Protein AF-0000000072538912 (afdb_homodimer)

Radius of gyration: 41.39 Å; Cα contacts (8 Å, |Δi|>4): 2394; chains: 2; bounding box: 111×193×74 Å

pLDDT: mean 91.31, std 15.42, range [19.95, 98.94]

Sequence (1124 aa):
MFLLGPAISVVILTIGGFVHETVEAQPQIVTTHGTVEGFTQTVLDVEVDTYLGIPFATPPVGNLRFKRPVDVQQWNETLHVKTPHNSCYTFIDTSFDRRPGVEMWNPNTNMSEDCLYLNIWVPRGNSSNSTTPMATMIWIFGGGFFAGTPTLEVYDGKYLAAHSDVIVASINYRTGPLGFLYMGTQAAPGNMGLLDQQLALRWIFRNIELFGGDKSRITLFGESAGAASAGYHSLSSGSFDFFNRSIMMSSAVPVYWTLTSNDTAESRARDFALFFKCPVNDKDAMLECLMSKSPVELSDNQFAVSVTGFLGVPFPPVVDGEFLTDDPDSLFKRDEYKKVDVLLGVVKDEGSYWLIYGLPQYFALVNNRSLNYSEFVTAIDSLLPEANDNVKKAVIALYAESTPSEFRNYRDIMDDIMGDQTFKCPVMQYAHIAAQSSKVYLYSFEERMSNLPWPEWMGVPHGYEVEVVFGLPLNESLGYTSAEVDFSKRVMTYWSNFAKTGDPNSATVANWPVYTDSRQEYAILDNTTQDYIQTGLRAQQCNFWSSIVPLLKPGKYKMTFSMFLLGPAISVVILTIGGFVHETVEAQPQIVTTHGTVEGFTQTVLDVEVDTYLGIPFATPPVGNLRFKRPVDVQQWNETLHVKTPHNSCYTFIDTSFDRRPGVEMWNPNTNMSEDCLYLNIWVPRGNSSNSTTPMATMIWIFGGGFFAGTPTLEVYDGKYLAAHSDVIVASINYRTGPLGFLYMGTQAAPGNMGLLDQQLALRWIFRNIELFGGDKSRITLFGESAGAASAGYHSLSSGSFDFFNRSIMMSSAVPVYWTLTSNDTAESRARDFALFFKCPVNDKDAMLECLMSKSPVELSDNQFAVSVTGFLGVPFPPVVDGEFLTDDPDSLFKRDEYKKVDVLLGVVKDEGSYWLIYGLPQYFALVNNRSLNYSEFVTAIDSLLPEANDNVKKAVIALYAESTPSEFRNYRDIMDDIMGDQTFKCPVMQYAHIAAQSSKVYLYSFEERMSNLPWPEWMGVPHGYEVEVVFGLPLNESLGYTSAEVDFSKRVMTYWSNFAKTGDPNSATVANWPVYTDSRQEYAILDNTTQDYIQTGLRAQQCNFWSSIVPLLKPGKYKMTFS

Nearest PDB structures (foldseek):
  1xlu-assembly1_A  TM=9.555E-01  e=1.800E-65  Homo sapiens
  2j4c-assembly1_A  TM=9.538E-01  e=2.617E-64  Homo sapiens
  2wil-assembly1_A  TM=9.556E-01  e=1.027E-63  Homo sapiens
  2y1k-assembly1_A  TM=9.542E-01  e=1.814E-63  Homo sapiens
  4ey8-assembly1_A  TM=9.547E-01  e=7.174E-61  Homo sapiens

Organism: Lottia gigantea (NCBI:txid225164)

InterPro domains:
  IPR000997 Cholinesterase [PR00878] (93-107)
  IPR000997 Cholinesterase [PR00878] (141-170)
  IPR000997 Cholinesterase [PR00878] (351-359)
  IPR000997 Cholinesterase [PR00878] (417-425)
  IPR000997 Cholinesterase [PR00878] (454-461)
  IPR000997 Cholinesterase [PR00878] (462-474)
  IPR002018 Carboxylesterase, type B [PF00135] (26-545)
  IPR019819 Carboxylesterase type B, conserved site [PS00941] (113-123)
  IPR019826 Carboxylesterase type B, active site [PS00122] (211-226)
  IPR029058 Alpha/Beta hydrolase fold [G3DSA:3.40.50.1820] (24-559)
  IPR029058 Alpha/Beta hydrolase fold [SSF53474] (26-550)
  IPR050654 Acetylcholinesterase-related enzymes [PTHR43918] (23-553)

Foldseek 3Di:
DPPPPDDPPPPPPPPPPPPPPPPPDFDWFQAPQGIETEHWDQDPNWIKTKFAWAAQFDQCAFLNQQAATHGDHHDYDYHYRYDHFAAAQAEQDCPPNCPVLRVLFADPHHHDSRGWTKMKIATCDPPVPDLAFAFEEEEDEDDLQRGGDCRGPLNPQHHLCHLQVHMYMYTHFHGFCSQAQPQLDNSRLGRSRLSSVLSVLVRCLRGVVSSRHDQQQYEYEYFHLSLQSSQLLQQFPSNQSRHFEYEHEQAHPPFPQQEDESVLSNVLLLQLLVVLVFDNPDVVSSVVSVSPDDSNVRSHCSPSGDFAALSGRSGHGYCSCHRHVDGPVVCLVVVRGHQHQYEYEYEDQAQLVSCCVQPVVQNPQPDPDADDPVRLLVVLCRRCVPADPLLSVVLCCVQAVVDDNVPDRSSSSSSCLNSCRGGVLNRVVVLASSQVRYWYAYAYEQADWPPNPGDCSSGTYGPVCSSLLSQVLVPPVSPGDPLSSVLSSLNSQLVSVCSRPVGSDDPVRDDRDTADPVFQWHAYRYSDDDPGIDHQDCVVVSCCVQPVSCVRDPDNPPPPSD/DDCCPDDPPPPPPPPPPPPPPPPPDFDWFQAPQGIETEHWDADPNWIKTKFAWAAQFDQCDFLNQQAATHGDHHDYDYHYRYDHFAAAQAEQDCPPNCPVLRVLFADPHHHDSRGWTKMKIATCDPPVPDLAAFFEEEEDEDDLQRGGDCRGPLNPQHHLCHLQVHMYMYTHFHGFCSQAQPQLDNSRLGRSRLSSVLSVLVRCLRGVVSSRHDQQQYEYEYFHLSLQSSQLLQQFPSNQSRHFEYEHEQAHPPFPQQEDESVLSNVLLLQLLVVLVFDNPDVVSSVVSVSPDDSNVRSHCSPSGDFAALSGRSRHGYCSCHRHVDGPVVCLVVVRGHQHQYEYEYEDQAQLVSCCVQPVVQNPQPDPDADDPVRLLVVLCRRCVPADPLLSVVLCCVQAVVDDNVPDRSSSSSSCLNSCRGGVLNRVVVLASSQVRHWYAYAYEQADWPLNPGDCSSGTYGPVCSSLLSQVLVPPVSPGDPLSSVLSSLNSQLVSVCSRPVGSDDPVDDDRDTADPVFQWHAYRYRDDDPGIDHQDCVVVSCCVQPVSCVRDPDNPPPPSD

Structure (mmCIF, N/CA/C/O backbone):
data_AF-0000000072538912-model_v1
#
loop_
_entity.id
_entity.type
_entity.pdbx_description
1 polymer 'Carboxylic ester hydrolase'
#
loop_
_atom_site.group_PDB
_atom_site.id
_atom_site.type_symbol
_atom_site.label_atom_id
_atom_site.label_alt_id
_atom_site.label_comp_id
_atom_site.label_asym_id
_atom_site.label_entity_id
_atom_site.label_seq_id
_atom_site.pdbx_PDB_ins_code
_atom_site.Cartn_x
_atom_site.Cartn_y
_atom_site.Cartn_z
_atom_site.occupancy
_atom_site.B_iso_or_equiv
_atom_site.auth_seq_id
_atom_site.auth_comp_id
_atom_site.auth_asym_id
_atom_site.auth_atom_id
_atom_site.pdbx_PDB_model_num
ATOM 1 N N . MET A 1 1 ? -77.875 91.812 17.016 1 27.16 1 MET A N 1
ATOM 2 C CA . MET A 1 1 ? -76.75 92 17.906 1 27.16 1 MET A CA 1
ATOM 3 C C . MET A 1 1 ? -75.875 90.688 17.969 1 27.16 1 MET A C 1
ATOM 5 O O . MET A 1 1 ? -76.312 89.75 18.641 1 27.16 1 MET A O 1
ATOM 9 N N . PHE A 1 2 ? -75.375 90.312 16.766 1 32.03 2 PHE A N 1
ATOM 10 C CA . PHE A 1 2 ? -74.688 89.125 16.25 1 32.03 2 PHE A CA 1
ATOM 11 C C . PHE A 1 2 ? -73.375 88.875 16.969 1 32.03 2 PHE A C 1
ATOM 13 O O . PHE A 1 2 ? -72.5 89.75 16.969 1 32.03 2 PHE A O 1
ATOM 20 N N . LEU A 1 3 ? -73.5 88.188 18.094 1 28.98 3 LEU A N 1
ATOM 21 C CA . LEU A 1 3 ? -72.438 87.875 19.062 1 28.98 3 LEU A CA 1
ATOM 22 C C . LEU A 1 3 ? -71.312 87.125 18.406 1 28.98 3 LEU A C 1
ATOM 24 O O . LEU A 1 3 ? -71.5 86 17.859 1 28.98 3 LEU A O 1
ATOM 28 N N . LEU A 1 4 ? -70.375 87.812 17.75 1 32.25 4 LEU A N 1
ATOM 29 C CA . LEU A 1 4 ? -69.25 87.312 17.031 1 32.25 4 LEU A CA 1
ATOM 30 C C . LEU A 1 4 ? -68.25 86.625 18 1 32.25 4 LEU A C 1
ATOM 32 O O . LEU A 1 4 ? -67.75 87.25 18.953 1 32.25 4 LEU A O 1
ATOM 36 N N . GLY A 1 5 ? -68.5 85.375 18.391 1 32.03 5 GLY A N 1
ATOM 37 C CA . GLY A 1 5 ? -67.75 84.625 19.344 1 32.03 5 GLY A CA 1
ATOM 38 C C . GLY A 1 5 ? -66.312 84.438 18.906 1 32.03 5 GLY A C 1
ATOM 39 O O . GLY A 1 5 ? -66 84.375 17.719 1 32.03 5 GLY A O 1
ATOM 40 N N . PRO A 1 6 ? -65.312 84.938 19.703 1 29.97 6 PRO A N 1
ATOM 41 C CA . PRO A 1 6 ? -63.875 84.938 19.359 1 29.97 6 PRO A CA 1
ATOM 42 C C . PRO A 1 6 ? -63.312 83.562 19.078 1 29.97 6 PRO A C 1
ATOM 44 O O . PRO A 1 6 ? -63.812 82.562 19.578 1 29.97 6 PRO A O 1
ATOM 47 N N . ALA A 1 7 ? -62.656 83.375 17.844 1 39.78 7 ALA A N 1
ATOM 48 C CA . ALA A 1 7 ? -61.875 82.312 17.281 1 39.78 7 ALA A CA 1
ATOM 49 C C . ALA A 1 7 ? -60.688 81.938 18.156 1 39.78 7 ALA A C 1
ATOM 51 O O . ALA A 1 7 ? -59.75 82.75 18.297 1 39.78 7 ALA A O 1
ATOM 52 N N . ILE A 1 8 ? -60.812 81.188 19.328 1 30.02 8 ILE A N 1
ATOM 53 C CA . ILE A 1 8 ? -59.688 80.75 20.188 1 30.02 8 ILE A CA 1
ATOM 54 C C . ILE A 1 8 ? -58.688 80 19.359 1 30.02 8 ILE A C 1
ATOM 56 O O . ILE A 1 8 ? -59.031 79 18.688 1 30.02 8 ILE A O 1
ATOM 60 N N . SER A 1 9 ? -57.594 80.625 18.953 1 31.52 9 SER A N 1
ATOM 61 C CA . SER A 1 9 ? -56.469 80 18.266 1 31.52 9 SER A CA 1
ATOM 62 C C . SER A 1 9 ? -55.75 79 19.156 1 31.52 9 SER A C 1
ATOM 64 O O . SER A 1 9 ? -55.25 79.375 20.234 1 31.52 9 SER A O 1
ATOM 66 N N . VAL A 1 10 ? -56.156 77.75 19.203 1 35.78 10 VAL A N 1
ATOM 67 C CA . VAL A 1 10 ? -55.469 76.688 19.922 1 35.78 10 VAL A CA 1
ATOM 68 C C . VAL A 1 10 ? -54.062 76.438 19.344 1 35.78 10 VAL A C 1
ATOM 70 O O . VAL A 1 10 ? -53.906 76.188 18.156 1 35.78 10 VAL A O 1
ATOM 73 N N . VAL A 1 11 ? -53.094 77.188 19.844 1 36.97 11 VAL A N 1
ATOM 74 C CA . VAL A 1 11 ? -51.688 76.875 19.547 1 36.97 11 VAL A CA 1
ATOM 75 C C . VAL A 1 11 ? -51.344 75.438 19.969 1 36.97 11 VAL A C 1
ATOM 77 O O . VAL A 1 11 ? -51.5 75.062 21.141 1 36.97 11 VAL A O 1
ATOM 80 N N . ILE A 1 12 ? -51.406 74.5 19.062 1 38.69 12 ILE A N 1
ATOM 81 C CA . ILE A 1 12 ? -50.938 73.125 19.25 1 38.69 12 ILE A CA 1
ATOM 82 C C . ILE A 1 12 ? -49.406 73.188 19.5 1 38.69 12 ILE A C 1
ATOM 84 O O . ILE A 1 12 ? -48.625 73.562 18.641 1 38.69 12 ILE A O 1
ATOM 88 N N . LEU A 1 13 ? -48.969 73.312 20.719 1 38.31 13 LEU A N 1
ATOM 89 C CA . LEU A 1 13 ? -47.594 73.062 21.094 1 38.31 13 LEU A CA 1
ATOM 90 C C . LEU A 1 13 ? -47.188 71.625 20.703 1 38.31 13 LEU A C 1
ATOM 92 O O . LEU A 1 13 ? -47.781 70.688 21.203 1 38.31 13 LEU A O 1
ATOM 96 N N . THR A 1 14 ? -46.562 71.438 19.594 1 38.78 14 THR A N 1
ATOM 97 C CA . THR A 1 14 ? -45.938 70.125 19.219 1 38.78 14 THR A CA 1
ATOM 98 C C . THR A 1 14 ? -44.812 69.812 20.172 1 38.78 14 THR A C 1
ATOM 100 O O . THR A 1 14 ? -43.875 70.562 20.344 1 38.78 14 THR A O 1
ATOM 103 N N . ILE A 1 15 ? -45.062 69.062 21.25 1 41.28 15 ILE A N 1
ATOM 104 C CA . ILE A 1 15 ? -44.031 68.438 22.078 1 41.28 15 ILE A CA 1
ATOM 105 C C . ILE A 1 15 ? -43.094 67.625 21.219 1 41.28 15 ILE A C 1
ATOM 107 O O . ILE A 1 15 ? -43.531 66.625 20.594 1 41.28 15 ILE A O 1
ATOM 111 N N . GLY A 1 16 ? -42.094 68.188 20.641 1 37.78 16 GLY A N 1
ATOM 112 C CA . GLY A 1 16 ? -41 67.438 20.047 1 37.78 16 GLY A CA 1
ATOM 113 C C . GLY A 1 16 ? -40.469 66.312 20.953 1 37.78 16 GLY A C 1
ATOM 114 O O . GLY A 1 16 ? -40.031 66.562 22.062 1 37.78 16 GLY A O 1
ATOM 115 N N . GLY A 1 17 ? -40.969 65.125 20.906 1 39.38 17 GLY A N 1
ATOM 116 C CA . GLY A 1 17 ? -40.406 63.969 21.547 1 39.38 17 GLY A CA 1
ATOM 117 C C . GLY A 1 17 ? -38.906 63.812 21.344 1 39.38 17 GLY A C 1
ATOM 118 O O . GLY A 1 17 ? -38.438 63.719 20.203 1 39.38 17 GLY A O 1
ATOM 119 N N . PHE A 1 18 ? -38.125 64.312 22.25 1 42.38 18 PHE A N 1
ATOM 120 C CA . PHE A 1 18 ? -36.719 63.969 22.281 1 42.38 18 PHE A CA 1
ATOM 121 C C . PHE A 1 18 ? -36.594 62.438 22.281 1 42.38 18 PHE A C 1
ATOM 123 O O . PHE A 1 18 ? -37 61.781 23.234 1 42.38 18 PHE A O 1
ATOM 130 N N . VAL A 1 19 ? -36.5 61.812 21.188 1 41.81 19 VAL A N 1
ATOM 131 C CA . VAL A 1 19 ? -35.969 60.438 21.109 1 41.81 19 VAL A CA 1
ATOM 132 C C . VAL A 1 19 ? -34.594 60.406 21.797 1 41.81 19 VAL A C 1
ATOM 134 O O . VAL A 1 19 ? -33.656 61 21.312 1 41.81 19 VAL A O 1
ATOM 137 N N . HIS A 1 20 ? -34.594 60.281 23.062 1 35.59 20 HIS A N 1
ATOM 138 C CA . HIS A 1 20 ? -33.312 59.812 23.609 1 35.59 20 HIS A CA 1
ATOM 139 C C . HIS A 1 20 ? -32.781 58.625 22.812 1 35.59 20 HIS A C 1
ATOM 141 O O . HIS A 1 20 ? -33.375 57.531 22.828 1 35.59 20 HIS A O 1
ATOM 147 N N . GLU A 1 21 ? -32.219 58.844 21.719 1 38.47 21 GLU A N 1
ATOM 148 C CA . GLU A 1 21 ? -31.359 57.75 21.25 1 38.47 21 GLU A CA 1
ATOM 149 C C . GLU A 1 21 ? -30.578 57.125 22.391 1 38.47 21 GLU A C 1
ATOM 151 O O . GLU A 1 21 ? -29.734 57.812 23.016 1 38.47 21 GLU A O 1
ATOM 156 N N . THR A 1 22 ? -31.125 56.312 23.203 1 41 22 THR A N 1
ATOM 157 C CA . THR A 1 22 ? -30.328 55.531 24.141 1 41 22 THR A CA 1
ATOM 158 C C . THR A 1 22 ? -28.984 55.125 23.516 1 41 22 THR A C 1
ATOM 160 O O . THR A 1 22 ? -28.953 54.281 22.625 1 41 22 THR A O 1
ATOM 163 N N . VAL A 1 23 ? -28.141 56.031 23.344 1 48.16 23 VAL A N 1
ATOM 164 C CA . VAL A 1 23 ? -26.781 55.625 23.016 1 48.16 23 VAL A CA 1
ATOM 165 C C . VAL A 1 23 ? -26.359 54.438 23.875 1 48.16 23 VAL A C 1
ATOM 167 O O . VAL A 1 23 ? -26.203 54.562 25.094 1 48.16 23 VAL A O 1
ATOM 170 N N . GLU A 1 24 ? -26.766 53.219 23.656 1 54.88 24 GLU A N 1
ATOM 171 C CA . GLU A 1 24 ? -26.328 52.031 24.375 1 54.88 24 GLU A CA 1
ATOM 172 C C . GLU A 1 24 ? -24.844 52.125 24.719 1 54.88 24 GLU A C 1
ATOM 174 O O . GLU A 1 24 ? -24.016 52.469 23.875 1 54.88 24 GLU A O 1
ATOM 179 N N . ALA A 1 25 ? -24.453 52.219 26.016 1 72.5 25 ALA A N 1
ATOM 180 C CA . ALA A 1 25 ? -23.109 52.344 26.594 1 72.5 25 ALA A CA 1
ATOM 181 C C . ALA A 1 25 ? -22.172 51.281 26.016 1 72.5 25 ALA A C 1
ATOM 183 O O . ALA A 1 25 ? -22.547 50.125 25.891 1 72.5 25 ALA A O 1
ATOM 184 N N . GLN A 1 26 ? -21.062 51.75 25.375 1 85.81 26 GLN A N 1
ATOM 185 C CA . GLN A 1 26 ? -20.016 50.875 24.859 1 85.81 26 GLN A CA 1
ATOM 186 C C . GLN A 1 26 ? -19.438 50 25.953 1 85.81 26 GLN A C 1
ATOM 188 O O . GLN A 1 26 ? -19.359 50.406 27.109 1 85.81 26 GLN A O 1
ATOM 193 N N . PRO A 1 27 ? -19.266 48.719 25.641 1 92.38 27 PRO A N 1
ATOM 194 C CA . PRO A 1 27 ? -18.719 47.812 26.656 1 92.38 27 PRO A CA 1
ATOM 195 C C . PRO A 1 27 ? -17.344 48.219 27.141 1 92.38 27 PRO A C 1
ATOM 197 O O . PRO A 1 27 ? -16.438 48.469 26.328 1 92.38 27 PRO A O 1
ATOM 200 N N . GLN A 1 28 ? -17.172 48.344 28.438 1 96.06 28 GLN A N 1
ATOM 201 C CA . GLN A 1 28 ? -15.914 48.688 29.078 1 96.06 28 GLN A CA 1
ATOM 202 C C . GLN A 1 28 ? -15.477 47.625 30.078 1 96.06 28 GLN A C 1
ATOM 204 O O . GLN A 1 28 ? -16.312 47.062 30.812 1 96.06 28 GLN A O 1
ATOM 209 N N . ILE A 1 29 ? -14.25 47.312 30.047 1 97.12 29 ILE A N 1
ATOM 210 C CA . ILE A 1 29 ? -13.672 46.312 30.969 1 97.12 29 ILE A CA 1
ATOM 211 C C . ILE A 1 29 ? -12.453 46.938 31.672 1 97.12 29 ILE A C 1
ATOM 213 O O . ILE A 1 29 ? -11.578 47.5 31.016 1 97.12 29 ILE A O 1
ATOM 217 N N . VAL A 1 30 ? -12.328 46.844 32.938 1 97.69 30 VAL A N 1
ATOM 218 C CA . VAL A 1 30 ? -11.141 47.219 33.719 1 97.69 30 VAL A CA 1
ATOM 219 C C . VAL A 1 30 ? -10.195 46.031 33.812 1 97.69 30 VAL A C 1
ATOM 221 O O . VAL A 1 30 ? -10.367 45.188 34.688 1 97.69 30 VAL A O 1
ATOM 224 N N . THR A 1 31 ? -9.219 46.062 32.969 1 97.69 31 THR A N 1
ATOM 225 C CA . THR A 1 31 ? -8.242 44.969 33 1 97.69 31 THR A CA 1
ATOM 226 C C . THR A 1 31 ? -7.184 45.188 34.062 1 97.69 31 THR A C 1
ATOM 228 O O . THR A 1 31 ? -7.234 46.188 34.781 1 97.69 31 THR A O 1
ATOM 231 N N . THR A 1 32 ? -6.223 44.281 34.156 1 97.19 32 THR A N 1
ATOM 232 C CA . THR A 1 32 ? -5.133 44.375 35.125 1 97.19 32 THR A CA 1
ATOM 233 C C . THR A 1 32 ? -4.223 45.562 34.75 1 97.19 32 THR A C 1
ATOM 235 O O . THR A 1 32 ? -3.479 46.062 35.625 1 97.19 32 THR A O 1
ATOM 238 N N . HIS A 1 33 ? -4.332 46.094 33.5 1 97.62 33 HIS A N 1
ATOM 239 C CA . HIS A 1 33 ? -3.408 47.125 33.062 1 97.62 33 HIS A CA 1
ATOM 240 C C . HIS A 1 33 ? -4.133 48.438 32.812 1 97.62 33 HIS A C 1
ATOM 242 O O . HIS A 1 33 ? -3.496 49.469 32.688 1 97.62 33 HIS A O 1
ATOM 248 N N . GLY A 1 34 ? -5.375 48.375 32.719 1 97.81 34 GLY A N 1
ATOM 249 C CA . GLY A 1 34 ? -6.168 49.562 32.469 1 97.81 34 GLY A CA 1
ATOM 250 C C . GLY A 1 34 ? -7.512 49.25 31.828 1 97.81 34 GLY A C 1
ATOM 251 O O . GLY A 1 34 ? -7.832 48.094 31.578 1 97.81 34 GLY A O 1
ATOM 252 N N . THR A 1 35 ? -8.227 50.312 31.609 1 98.12 35 THR A N 1
ATOM 253 C CA . THR A 1 35 ? -9.578 50.156 31.078 1 98.12 35 THR A CA 1
ATOM 254 C C . THR A 1 35 ? -9.562 50.125 29.562 1 98.12 35 THR A C 1
ATOM 256 O O . THR A 1 35 ? -8.867 50.906 28.922 1 98.12 35 THR A O 1
ATOM 259 N N . VAL A 1 36 ? -10.312 49.156 29.016 1 98.25 36 VAL A N 1
ATOM 260 C CA . VAL A 1 36 ? -10.492 49.094 27.578 1 98.25 36 VAL A CA 1
ATOM 261 C C . VAL A 1 36 ? -11.969 49.25 27.234 1 98.25 36 VAL A C 1
ATOM 263 O O . VAL A 1 36 ? -12.836 48.781 27.969 1 98.25 36 VAL A O 1
ATOM 266 N N . GLU A 1 37 ? -12.211 50 26.188 1 98.19 37 GLU A N 1
ATOM 267 C CA . GLU A 1 37 ? -13.562 50.188 25.672 1 98.19 37 GLU A CA 1
ATOM 268 C C . GLU A 1 37 ? -13.688 49.656 24.25 1 98.19 37 GLU A C 1
ATOM 270 O O . GLU A 1 37 ? -12.984 50.125 23.344 1 98.19 37 GLU A O 1
ATOM 275 N N . GLY A 1 38 ? -14.508 48.625 24.125 1 97.81 38 GLY A N 1
ATOM 276 C CA . GLY A 1 38 ? -14.797 48.094 22.812 1 97.81 38 GLY A CA 1
ATOM 277 C C . GLY A 1 38 ? -16.109 48.594 22.234 1 97.81 38 GLY A C 1
ATOM 278 O O . GLY A 1 38 ? -16.484 49.75 22.438 1 97.81 38 GLY A O 1
ATOM 279 N N . PHE A 1 39 ? -16.703 47.844 21.312 1 97.44 39 PHE A N 1
ATOM 280 C CA . PHE A 1 39 ? -18.016 48.125 20.75 1 97.44 39 PHE A CA 1
ATOM 281 C C . PHE A 1 39 ? -18.875 46.875 20.656 1 97.44 39 PHE A C 1
ATOM 283 O O . PHE A 1 39 ? -18.359 45.75 20.656 1 97.44 39 PHE A O 1
ATOM 290 N N . THR A 1 40 ? -20.141 47.094 20.609 1 96.56 40 THR A N 1
ATOM 291 C CA . THR A 1 40 ? -21.094 45.969 20.5 1 96.56 40 THR A CA 1
ATOM 292 C C . THR A 1 40 ? -21.656 45.906 19.078 1 96.56 40 THR A C 1
ATOM 294 O O . THR A 1 40 ? -21.953 46.938 18.469 1 96.56 40 THR A O 1
ATOM 297 N N . GLN A 1 41 ? -21.703 44.75 18.547 1 96.12 41 GLN A N 1
ATOM 298 C CA . GLN A 1 41 ? -22.344 44.5 17.25 1 96.12 41 GLN A CA 1
ATOM 299 C C . GLN A 1 41 ? -23.297 43.312 17.328 1 96.12 41 GLN A C 1
ATOM 301 O O . GLN A 1 41 ? -23.094 42.406 18.125 1 96.12 41 GLN A O 1
ATOM 306 N N . THR A 1 42 ? -24.359 43.344 16.484 1 95.56 42 THR A N 1
ATOM 307 C CA . THR A 1 42 ? -25.297 42.25 16.406 1 95.56 42 THR A CA 1
ATOM 308 C C . THR A 1 42 ? -24.875 41.281 15.305 1 95.56 42 THR A C 1
ATOM 310 O O . THR A 1 42 ? -24.734 41.656 14.141 1 95.56 42 THR A O 1
ATOM 313 N N . VAL A 1 43 ? -24.625 40.094 15.656 1 95.62 43 VAL A N 1
ATOM 314 C CA . VAL A 1 43 ? -24.219 39 14.773 1 95.62 43 VAL A CA 1
ATOM 315 C C . VAL A 1 43 ? -25.141 37.812 14.961 1 95.62 43 VAL A C 1
ATOM 317 O O . VAL A 1 43 ? -25.234 37.281 16.062 1 95.62 43 VAL A O 1
ATOM 320 N N . LEU A 1 44 ? -25.844 37.312 13.875 1 93.94 44 LEU A N 1
ATOM 321 C CA . LEU A 1 44 ? -26.75 36.188 13.961 1 93.94 44 LEU A CA 1
ATOM 322 C C . LEU A 1 44 ? -27.766 36.375 15.086 1 93.94 44 LEU A C 1
ATOM 324 O O . LEU A 1 44 ? -27.969 35.5 15.906 1 93.94 44 LEU A O 1
ATOM 328 N N . ASP A 1 45 ? -28.188 37.625 15.305 1 92.44 45 ASP A N 1
ATOM 329 C CA . ASP A 1 45 ? -29.203 38 16.281 1 92.44 45 ASP A CA 1
ATOM 330 C C . ASP A 1 45 ? -28.656 37.906 17.703 1 92.44 45 ASP A C 1
ATOM 332 O O . ASP A 1 45 ? -29.422 37.812 18.672 1 92.44 45 ASP A O 1
ATOM 336 N N . VAL A 1 46 ? -27.312 37.875 17.812 1 94.19 46 VAL A N 1
ATOM 337 C CA . VAL A 1 46 ? -26.625 37.906 19.109 1 94.19 46 VAL A CA 1
ATOM 338 C C . VAL A 1 46 ? -25.75 39.156 19.219 1 94.19 46 VAL A C 1
ATOM 340 O O . VAL A 1 46 ? -25.094 39.531 18.266 1 94.19 46 VAL A O 1
ATOM 343 N N . GLU A 1 47 ? -25.828 39.75 20.391 1 95.25 47 GLU A N 1
ATOM 344 C CA . GLU A 1 47 ? -24.906 40.844 20.641 1 95.25 47 GLU A CA 1
ATOM 345 C C . GLU A 1 47 ? -23.516 40.344 20.984 1 95.25 47 GLU A C 1
ATOM 347 O O . GLU A 1 47 ? -23.359 39.438 21.812 1 95.25 47 GLU A O 1
ATOM 352 N N . VAL A 1 48 ? -22.562 40.844 20.297 1 96.75 48 VAL A N 1
ATOM 353 C CA . VAL A 1 48 ? -21.172 40.469 20.531 1 96.75 48 VAL A CA 1
ATOM 354 C C . VAL A 1 48 ? -20.359 41.719 20.891 1 96.75 48 VAL A C 1
ATOM 356 O O . VAL A 1 48 ? -20.266 42.656 20.094 1 96.75 48 VAL A O 1
ATOM 359 N N . ASP A 1 49 ? -19.828 41.75 22.156 1 97.62 49 ASP A N 1
ATOM 360 C CA . ASP A 1 49 ? -18.844 42.781 22.516 1 97.62 49 ASP A CA 1
ATOM 361 C C . ASP A 1 49 ? -17.484 42.469 21.875 1 97.62 49 ASP A C 1
ATOM 363 O O . ASP A 1 49 ? -16.922 41.406 22.078 1 97.62 49 ASP A O 1
ATOM 367 N N . THR A 1 50 ? -17.016 43.438 21.156 1 98.19 50 THR A N 1
ATOM 368 C CA . THR A 1 50 ? -15.797 43.281 20.359 1 98.19 50 THR A CA 1
ATOM 369 C C . THR A 1 50 ? -14.727 44.281 20.812 1 98.19 50 THR A C 1
ATOM 371 O O . THR A 1 50 ? -14.984 45.469 20.922 1 98.19 50 THR A O 1
ATOM 374 N N . TYR A 1 51 ? -13.586 43.781 21.156 1 98.62 51 TYR A N 1
ATOM 375 C CA . TYR A 1 51 ? -12.406 44.562 21.516 1 98.62 51 TYR A CA 1
ATOM 376 C C . TYR A 1 51 ? -11.266 44.312 20.531 1 98.62 51 TYR A C 1
ATOM 378 O O . TYR A 1 51 ? -10.719 43.188 20.469 1 98.62 51 TYR A O 1
ATOM 386 N N . LEU A 1 52 ? -10.906 45.312 19.734 1 98.38 52 LEU A N 1
ATOM 387 C CA . LEU A 1 52 ? -9.875 45.188 18.703 1 98.38 52 LEU A CA 1
ATOM 388 C C . LEU A 1 52 ? -8.648 46.031 19.047 1 98.38 52 LEU A C 1
ATOM 390 O O . LEU A 1 52 ? -8.719 47.25 19.094 1 98.38 52 LEU A O 1
ATOM 394 N N . GLY A 1 53 ? -7.527 45.281 19.328 1 98.06 53 GLY A N 1
ATOM 395 C CA . GLY A 1 53 ? -6.273 46 19.5 1 98.06 53 GLY A CA 1
ATOM 396 C C . GLY A 1 53 ? -5.945 46.312 20.953 1 98.06 53 GLY A C 1
ATOM 397 O O . GLY A 1 53 ? -5.605 47.438 21.281 1 98.06 53 GLY A O 1
ATOM 398 N N . ILE A 1 54 ? -6.105 45.375 21.766 1 98.56 54 ILE A N 1
ATOM 399 C CA . ILE A 1 54 ? -5.672 45.531 23.156 1 98.56 54 ILE A CA 1
ATOM 400 C C . ILE A 1 54 ? -4.168 45.281 23.25 1 98.56 54 ILE A C 1
ATOM 402 O O . ILE A 1 54 ? -3.678 44.219 22.859 1 98.56 54 ILE A O 1
ATOM 406 N N . PRO A 1 55 ? -3.396 46.219 23.719 1 98.44 55 PRO A N 1
ATOM 407 C CA . PRO A 1 55 ? -1.96 45.969 23.859 1 98.44 55 PRO A CA 1
ATOM 408 C C . PRO A 1 55 ? -1.636 44.969 24.969 1 98.44 55 PRO A C 1
ATOM 410 O O . PRO A 1 55 ? -2.205 45.062 26.062 1 98.44 55 PRO A O 1
ATOM 413 N N . PHE A 1 56 ? -0.761 44.062 24.766 1 98.56 56 PHE A N 1
ATOM 414 C CA . PHE A 1 56 ? -0.394 43.125 25.812 1 98.56 56 PHE A CA 1
ATOM 415 C C . PHE A 1 56 ? 1.104 43.188 26.094 1 98.56 56 PHE A C 1
ATOM 417 O O . PHE A 1 56 ? 1.59 42.531 27.031 1 98.56 56 PHE A O 1
ATOM 424 N N . ALA A 1 57 ? 1.842 43.938 25.328 1 98.69 57 ALA A N 1
ATOM 425 C CA . ALA A 1 57 ? 3.289 44.062 25.469 1 98.69 57 ALA A CA 1
ATOM 426 C C . ALA A 1 57 ? 3.742 45.5 25.203 1 98.69 57 ALA A C 1
ATOM 428 O O . ALA A 1 57 ? 3.062 46.25 24.484 1 98.69 57 ALA A O 1
ATOM 429 N N . THR A 1 58 ? 4.918 45.844 25.812 1 98.31 58 THR A N 1
ATOM 430 C CA . THR A 1 58 ? 5.625 47.062 25.375 1 98.31 58 THR A CA 1
ATOM 431 C C . THR A 1 58 ? 6.035 46.938 23.906 1 98.31 58 THR A C 1
ATOM 433 O O . THR A 1 58 ? 6.531 45.875 23.484 1 98.31 58 THR A O 1
ATOM 436 N N . PRO A 1 59 ? 5.703 48.031 23.141 1 98.12 59 PRO A N 1
ATOM 437 C CA . PRO A 1 59 ? 6.086 47.938 21.734 1 98.12 59 PRO A CA 1
ATOM 438 C C . PRO A 1 59 ? 7.543 47.5 21.547 1 98.12 59 PRO A C 1
ATOM 440 O O . PRO A 1 59 ? 8.438 48.094 22.156 1 98.12 59 PRO A O 1
ATOM 443 N N . PRO A 1 60 ? 7.766 46.469 20.766 1 97.75 60 PRO A N 1
ATOM 444 C CA . PRO A 1 60 ? 9.141 46 20.531 1 97.75 60 PRO A CA 1
ATOM 445 C C . PRO A 1 60 ? 9.875 46.875 19.5 1 97.75 60 PRO A C 1
ATOM 447 O O . PRO A 1 60 ? 10.32 46.344 18.469 1 97.75 60 PRO A O 1
ATOM 450 N N . VAL A 1 61 ? 10.086 48.125 19.781 1 96.75 61 VAL A N 1
ATOM 451 C CA . VAL A 1 61 ? 10.734 49.094 18.891 1 96.75 61 VAL A CA 1
ATOM 452 C C . VAL A 1 61 ? 12.117 49.438 19.438 1 96.75 61 VAL A C 1
ATOM 454 O O . VAL A 1 61 ? 12.406 49.188 20.625 1 96.75 61 VAL A O 1
ATOM 457 N N . GLY A 1 62 ? 12.969 49.969 18.625 1 94.88 62 GLY A N 1
ATOM 458 C CA . GLY A 1 62 ? 14.297 50.375 19.062 1 94.88 62 GLY A CA 1
ATOM 459 C C . GLY A 1 62 ? 15.094 49.25 19.672 1 94.88 62 GLY A C 1
ATOM 460 O O . GLY A 1 62 ? 15.211 48.188 19.094 1 94.88 62 GLY A O 1
ATOM 461 N N . ASN A 1 63 ? 15.531 49.5 20.922 1 94.12 63 ASN A N 1
ATOM 462 C CA . ASN A 1 63 ? 16.406 48.531 21.594 1 94.12 63 ASN A CA 1
ATOM 463 C C . ASN A 1 63 ? 15.68 47.219 21.922 1 94.12 63 ASN A C 1
ATOM 465 O O . ASN A 1 63 ? 16.312 46.219 22.234 1 94.12 63 ASN A O 1
ATOM 469 N N . LEU A 1 64 ? 14.352 47.219 21.688 1 96.44 64 LEU A N 1
ATOM 470 C CA . LEU A 1 64 ? 13.57 46.031 22.062 1 96.44 64 LEU A CA 1
ATOM 471 C C . LEU A 1 64 ? 13.266 45.188 20.828 1 96.44 64 LEU A C 1
ATOM 473 O O . LEU A 1 64 ? 12.656 44.125 20.938 1 96.44 64 LEU A O 1
ATOM 477 N N . ARG A 1 65 ? 13.758 45.594 19.625 1 97.19 65 ARG A N 1
ATOM 478 C CA . ARG A 1 65 ? 13.398 44.969 18.359 1 97.19 65 ARG A CA 1
ATOM 479 C C . ARG A 1 65 ? 13.648 43.469 18.406 1 97.19 65 ARG A C 1
ATOM 481 O O . ARG A 1 65 ? 12.766 42.656 18.047 1 97.19 65 ARG A O 1
ATOM 488 N N . PHE A 1 66 ? 14.812 43 18.922 1 97.06 66 PHE A N 1
ATOM 489 C CA . PHE A 1 66 ? 15.195 41.594 18.875 1 97.06 66 PHE A CA 1
ATOM 490 C C . PHE A 1 66 ? 15.195 41 20.281 1 97.06 66 PHE A C 1
ATOM 492 O O . PHE A 1 66 ? 15.727 39.906 20.5 1 97.06 66 PHE A O 1
ATOM 499 N N . LYS A 1 67 ? 14.555 41.656 21.219 1 96.25 67 LYS A N 1
ATOM 500 C CA . LYS A 1 67 ? 14.547 41.188 22.594 1 96.25 67 LYS A CA 1
ATOM 501 C C . LYS A 1 67 ? 13.266 40.438 22.906 1 96.25 67 LYS A C 1
ATOM 503 O O . LYS A 1 67 ? 12.289 40.531 22.156 1 96.25 67 LYS A O 1
ATOM 508 N N . ARG A 1 68 ? 13.344 39.656 23.938 1 97.12 68 ARG A N 1
ATOM 509 C CA . ARG A 1 68 ? 12.133 39.031 24.484 1 97.12 68 ARG A CA 1
ATOM 510 C C . ARG A 1 68 ? 11.086 40.125 24.797 1 97.12 68 ARG A C 1
ATOM 512 O O . ARG A 1 68 ? 11.43 41.25 25.156 1 97.12 68 ARG A O 1
ATOM 519 N N . PRO A 1 69 ? 9.844 39.75 24.609 1 98.06 69 PRO A N 1
ATOM 520 C CA . PRO A 1 69 ? 8.805 40.75 24.859 1 98.06 69 PRO A CA 1
ATOM 521 C C . PRO A 1 69 ? 8.742 41.156 26.328 1 98.06 69 PRO A C 1
ATOM 523 O O . PRO A 1 69 ? 9.094 40.375 27.219 1 98.06 69 PRO A O 1
ATOM 526 N N . VAL A 1 70 ? 8.344 42.344 26.516 1 97.69 70 VAL A N 1
ATOM 527 C CA . VAL A 1 70 ? 8.195 42.938 27.828 1 97.69 70 VAL A CA 1
ATOM 528 C C . VAL A 1 70 ? 6.727 43.281 28.094 1 97.69 70 VAL A C 1
ATOM 530 O O . VAL A 1 70 ? 6.027 43.75 27.203 1 97.69 70 VAL A O 1
ATOM 533 N N . ASP A 1 71 ? 6.32 43.062 29.266 1 97.81 71 ASP A N 1
ATOM 534 C CA . ASP A 1 71 ? 4.938 43.312 29.656 1 97.81 71 ASP A CA 1
ATOM 535 C C . ASP A 1 71 ? 4.543 44.75 29.359 1 97.81 71 ASP A C 1
ATOM 537 O O . ASP A 1 71 ? 5.363 45.656 29.5 1 97.81 71 ASP A O 1
ATOM 541 N N . VAL A 1 72 ? 3.34 44.906 29 1 97.69 72 VAL A N 1
ATOM 542 C CA . VAL A 1 72 ? 2.809 46.25 28.734 1 97.69 72 VAL A CA 1
ATOM 543 C C . VAL A 1 72 ? 2.746 47.062 30.031 1 97.69 72 VAL A C 1
ATOM 545 O O . VAL A 1 72 ? 2.533 46.5 31.109 1 97.69 72 VAL A O 1
ATOM 548 N N . GLN A 1 73 ? 2.855 48.375 29.891 1 96.25 73 GLN A N 1
ATOM 549 C CA . GLN A 1 73 ? 2.727 49.25 31.031 1 96.25 73 GLN A CA 1
ATOM 550 C C . GLN A 1 73 ? 1.261 49.562 31.328 1 96.25 73 GLN A C 1
ATOM 552 O O . GLN A 1 73 ? 0.419 49.531 30.438 1 96.25 73 GLN A O 1
ATOM 557 N N . GLN A 1 74 ? 1.054 49.875 32.562 1 96.88 74 GLN A N 1
ATOM 558 C CA . GLN A 1 74 ? -0.296 50.281 32.938 1 96.88 74 GLN A CA 1
ATOM 559 C C . GLN A 1 74 ? -0.684 51.594 32.281 1 96.88 74 GLN A C 1
ATOM 561 O O . GLN A 1 74 ? 0.177 52.406 31.969 1 96.88 74 GLN A O 1
ATOM 566 N N . TRP A 1 75 ? -1.914 51.688 32 1 96.94 75 TRP A N 1
ATOM 567 C CA . TRP A 1 75 ? -2.406 52.938 31.453 1 96.94 75 TRP A CA 1
ATOM 568 C C . TRP A 1 75 ? -3.574 53.469 32.281 1 96.94 75 TRP A C 1
ATOM 570 O O . TRP A 1 75 ? -4.352 52.719 32.844 1 96.94 75 TRP A O 1
ATOM 580 N N . ASN A 1 76 ? -3.727 54.781 32.375 1 95.44 76 ASN A N 1
ATOM 581 C CA . ASN A 1 76 ? -4.73 55.438 33.219 1 95.44 76 ASN A CA 1
ATOM 582 C C . ASN A 1 76 ? -5.98 55.781 32.406 1 95.44 76 ASN A C 1
ATOM 584 O O . ASN A 1 76 ? -7.098 55.688 32.938 1 95.44 76 ASN A O 1
ATOM 588 N N . GLU A 1 77 ? -5.703 56.156 31.203 1 96.5 77 GLU A N 1
ATOM 589 C CA . GLU A 1 77 ? -6.84 56.531 30.359 1 96.5 77 GLU A CA 1
ATOM 590 C C . GLU A 1 77 ? -7.473 55.312 29.703 1 96.5 77 GLU A C 1
ATOM 592 O O . GLU A 1 77 ? -6.797 54.281 29.469 1 96.5 77 GLU A O 1
ATOM 597 N N . THR A 1 78 ? -8.75 55.469 29.5 1 97.25 78 THR A N 1
ATOM 598 C CA . THR A 1 78 ? -9.453 54.375 28.812 1 97.25 78 THR A CA 1
ATOM 599 C C . THR A 1 78 ? -8.922 54.25 27.375 1 97.25 78 THR A C 1
ATOM 601 O O . THR A 1 78 ? -8.891 55.219 26.625 1 97.25 78 THR A O 1
ATOM 604 N N . LEU A 1 79 ? -8.461 53.062 27.047 1 97.69 79 LEU A N 1
ATOM 605 C CA . LEU A 1 79 ? -8.047 52.781 25.672 1 97.69 79 LEU A CA 1
ATOM 606 C C . LEU A 1 79 ? -9.242 52.375 24.812 1 97.69 79 LEU A C 1
ATOM 608 O O . LEU A 1 79 ? -9.992 51.469 25.172 1 97.69 79 LEU A O 1
ATOM 612 N N . HIS A 1 80 ? -9.445 53.062 23.688 1 97.38 80 HIS A N 1
ATOM 613 C CA . HIS A 1 80 ? -10.492 52.688 22.734 1 97.38 80 HIS A CA 1
ATOM 614 C C . HIS A 1 80 ? -10.016 51.625 21.766 1 97.38 80 HIS A C 1
ATOM 616 O O . HIS A 1 80 ? -9.266 51.938 20.828 1 97.38 80 HIS A O 1
ATOM 622 N N . VAL A 1 81 ? -10.391 50.469 21.969 1 97.75 81 VAL A N 1
ATOM 623 C CA . VAL A 1 81 ? -9.938 49.312 21.203 1 97.75 81 VAL A CA 1
ATOM 624 C C . VAL A 1 81 ? -11.031 48.875 20.219 1 97.75 81 VAL A C 1
ATOM 626 O O . VAL A 1 81 ? -11.562 47.781 20.328 1 97.75 81 VAL A O 1
ATOM 629 N N . LYS A 1 82 ? -11.25 49.688 19.125 1 97.25 82 LYS A N 1
ATOM 630 C CA . LYS A 1 82 ? -12.406 49.531 18.25 1 97.25 82 LYS A CA 1
ATOM 631 C C . LYS A 1 82 ? -11.961 49.312 16.797 1 97.25 82 LYS A C 1
ATOM 633 O O . LYS A 1 82 ? -12.797 49.125 15.922 1 97.25 82 LYS A O 1
ATOM 638 N N . THR A 1 83 ? -10.664 49.406 16.609 1 96.06 83 THR A N 1
ATOM 639 C CA . THR A 1 83 ? -10.133 49.25 15.25 1 96.06 83 THR A CA 1
ATOM 640 C C . THR A 1 83 ? -8.992 48.25 15.234 1 96.06 83 THR A C 1
ATOM 642 O O . THR A 1 83 ? -8.242 48.125 16.203 1 96.06 83 THR A O 1
ATOM 645 N N . PRO A 1 84 ? -8.914 47.594 14.078 1 95.88 84 PRO A N 1
ATOM 646 C CA . PRO A 1 84 ? -7.797 46.656 13.984 1 95.88 84 PRO A CA 1
ATOM 647 C C . PRO A 1 84 ? -6.438 47.312 14.148 1 95.88 84 PRO A C 1
ATOM 649 O O . PRO A 1 84 ? -6.223 48.438 13.648 1 95.88 84 PRO A O 1
ATOM 652 N N . HIS A 1 85 ? -5.602 46.656 14.859 1 96.81 85 HIS A N 1
ATOM 653 C CA . HIS A 1 85 ? -4.27 47.156 15.156 1 96.81 85 HIS A CA 1
ATOM 654 C C . HIS A 1 85 ? -3.301 46.875 14.016 1 96.81 85 HIS A C 1
ATOM 656 O O . HIS A 1 85 ? -3.656 46.188 13.055 1 96.81 85 HIS A O 1
ATOM 662 N N . ASN A 1 86 ? -2.098 47.375 14.172 1 97.62 86 ASN A N 1
ATOM 663 C CA . ASN A 1 86 ? -1.035 47.125 13.195 1 97.62 86 ASN A CA 1
ATOM 664 C C . ASN A 1 86 ? -0.668 45.656 13.133 1 97.62 86 ASN A C 1
ATOM 666 O O . ASN A 1 86 ? -0.696 44.969 14.148 1 97.62 86 ASN A O 1
ATOM 670 N N . SER A 1 87 ? -0.395 45.312 11.891 1 98.25 87 SER A N 1
ATOM 671 C CA . SER A 1 87 ? 0.269 44.031 11.719 1 98.25 87 SER A CA 1
ATOM 672 C C . SER A 1 87 ? 1.761 44.125 12.023 1 98.25 87 SER A C 1
ATOM 674 O O . SER A 1 87 ? 2.369 45.188 11.82 1 98.25 87 SER A O 1
ATOM 676 N N . CYS A 1 88 ? 2.309 43.062 12.602 1 98.56 88 CYS A N 1
ATOM 677 C CA . CYS A 1 88 ? 3.766 43 12.609 1 98.56 88 CYS A CA 1
ATOM 678 C C . CYS A 1 88 ? 4.312 42.938 11.188 1 98.56 88 CYS A C 1
ATOM 680 O O . CYS A 1 88 ? 3.615 42.5 10.258 1 98.56 88 CYS A O 1
ATOM 682 N N . TYR A 1 89 ? 5.562 43.406 11.047 1 98 89 TYR A N 1
ATOM 683 C CA . TYR A 1 89 ? 6.188 43.281 9.734 1 98 89 TYR A CA 1
ATOM 684 C C . TYR A 1 89 ? 6.258 41.812 9.312 1 98 89 TYR A C 1
ATOM 686 O O . TYR A 1 89 ? 6.73 40.969 10.07 1 98 89 TYR A O 1
ATOM 694 N N . THR A 1 90 ? 5.672 41.562 8.141 1 96.12 90 THR A N 1
ATOM 695 C CA . THR A 1 90 ? 5.57 40.188 7.641 1 96.12 90 THR A CA 1
ATOM 696 C C . THR A 1 90 ? 5.777 40.156 6.129 1 96.12 90 THR A C 1
ATOM 698 O O . THR A 1 90 ? 5.77 41.188 5.465 1 96.12 90 THR A O 1
ATOM 701 N N . PHE A 1 91 ? 6.031 39 5.656 1 93 91 PHE A N 1
ATOM 702 C CA . PHE A 1 91 ? 6.188 38.781 4.223 1 93 91 PHE A CA 1
ATOM 703 C C . PHE A 1 91 ? 4.871 39 3.492 1 93 91 PHE A C 1
ATOM 705 O O . PHE A 1 91 ? 3.807 38.625 3.973 1 93 91 PHE A O 1
ATOM 712 N N . ILE A 1 92 ? 4.934 39.75 2.387 1 94.81 92 ILE A N 1
ATOM 713 C CA . ILE A 1 92 ? 3.779 39.969 1.518 1 94.81 92 ILE A CA 1
ATOM 714 C C . ILE A 1 92 ? 3.91 39.094 0.267 1 94.81 92 ILE A C 1
ATOM 716 O O . ILE A 1 92 ? 4.875 39.219 -0.491 1 94.81 92 ILE A O 1
ATOM 720 N N . ASP A 1 93 ? 2.934 38.25 0.068 1 94.31 93 ASP A N 1
ATOM 721 C CA . ASP A 1 93 ? 2.918 37.406 -1.121 1 94.31 93 ASP A CA 1
ATOM 722 C C . ASP A 1 93 ? 2.328 38.156 -2.316 1 94.31 93 ASP A C 1
ATOM 724 O O . ASP A 1 93 ? 1.146 38.5 -2.314 1 94.31 93 ASP A O 1
ATOM 728 N N . THR A 1 94 ? 3.137 38.344 -3.316 1 94.75 94 THR A N 1
ATOM 729 C CA . THR A 1 94 ? 2.68 39.062 -4.5 1 94.75 94 THR A CA 1
ATOM 730 C C . THR A 1 94 ? 2.518 38.125 -5.68 1 94.75 94 THR A C 1
ATOM 732 O O . THR A 1 94 ? 2.346 38.562 -6.82 1 94.75 94 THR A O 1
ATOM 735 N N . SER A 1 95 ? 2.543 36.875 -5.383 1 91.81 95 SER A N 1
ATOM 736 C CA . SER A 1 95 ? 2.447 35.875 -6.445 1 91.81 95 SER A CA 1
ATOM 737 C C . SER A 1 95 ? 1.057 35.875 -7.07 1 91.81 95 SER A C 1
ATOM 739 O O . SER A 1 95 ? 0.092 36.344 -6.461 1 91.81 95 SER A O 1
ATOM 741 N N . PHE A 1 96 ? 0.996 35.375 -8.383 1 92.81 96 PHE A N 1
ATOM 742 C CA . PHE A 1 96 ? -0.245 35.219 -9.133 1 92.81 96 PHE A CA 1
ATOM 743 C C . PHE A 1 96 ? -1.033 36.5 -9.18 1 92.81 96 PHE A C 1
ATOM 745 O O . PHE A 1 96 ? -2.254 36.531 -9 1 92.81 96 PHE A O 1
ATOM 752 N N . ASP A 1 97 ? -0.357 37.594 -9.25 1 93 97 ASP A N 1
ATOM 753 C CA . ASP A 1 97 ? -0.943 38.906 -9.336 1 93 97 ASP A CA 1
ATOM 754 C C . ASP A 1 97 ? -1.836 39.219 -8.125 1 93 97 ASP A C 1
ATOM 756 O O . ASP A 1 97 ? -2.902 39.812 -8.266 1 93 97 ASP A O 1
ATOM 760 N N . ARG A 1 98 ? -1.433 38.625 -6.93 1 94.38 98 ARG A N 1
ATOM 761 C CA . ARG A 1 98 ? -2.166 38.812 -5.684 1 94.38 98 ARG A CA 1
ATOM 762 C C . ARG A 1 98 ? -3.641 38.438 -5.855 1 94.38 98 ARG A C 1
ATOM 764 O O . ARG A 1 98 ? -4.52 39.188 -5.422 1 94.38 98 ARG A O 1
ATOM 771 N N . ARG A 1 99 ? -3.881 37.438 -6.57 1 93.31 99 ARG A N 1
ATOM 772 C CA . ARG A 1 99 ? -5.258 36.969 -6.727 1 93.31 99 ARG A CA 1
ATOM 773 C C . ARG A 1 99 ? -5.934 36.812 -5.375 1 93.31 99 ARG A C 1
ATOM 775 O O . ARG A 1 99 ? -5.262 36.688 -4.348 1 93.31 99 ARG A O 1
ATOM 782 N N . PRO A 1 100 ? -7.238 36.625 -5.34 1 93.25 100 PRO A N 1
ATOM 783 C CA . PRO A 1 100 ? -7.973 36.594 -4.074 1 93.25 100 PRO A CA 1
ATOM 784 C C . PRO A 1 100 ? -7.477 35.469 -3.148 1 93.25 100 PRO A C 1
ATOM 786 O O . PRO A 1 100 ? -7.422 35.656 -1.93 1 93.25 100 PRO A O 1
ATOM 789 N N . GLY A 1 101 ? -7.094 34.406 -3.697 1 93.06 101 GLY A N 1
ATOM 790 C CA . GLY A 1 101 ? -6.598 33.312 -2.889 1 93.06 101 GLY A CA 1
ATOM 791 C C . GLY A 1 101 ? -5.273 33.625 -2.217 1 93.06 101 GLY A C 1
ATOM 792 O O . GLY A 1 101 ? -4.945 33.031 -1.183 1 93.06 101 GLY A O 1
ATOM 793 N N . VAL A 1 102 ? -4.508 34.5 -2.736 1 94.12 102 VAL A N 1
ATOM 794 C CA . VAL A 1 102 ? -3.244 34.969 -2.168 1 94.12 102 VAL A CA 1
ATOM 795 C C . VAL A 1 102 ? -3.49 36.156 -1.25 1 94.12 102 VAL A C 1
ATOM 797 O O . VAL A 1 102 ? -3.014 36.188 -0.113 1 94.12 102 VAL A O 1
ATOM 800 N N . GLU A 1 103 ? -4.301 37.062 -1.734 1 95.75 103 GLU A N 1
ATOM 801 C CA . GLU A 1 103 ? -4.512 38.312 -1.061 1 95.75 103 GLU A CA 1
ATOM 802 C C . GLU A 1 103 ? -5.18 38.125 0.297 1 95.75 103 GLU A C 1
ATOM 804 O O . GLU A 1 103 ? -4.93 38.906 1.232 1 95.75 103 GLU A O 1
ATOM 809 N N . MET A 1 104 ? -5.973 37.188 0.424 1 95.19 104 MET A N 1
ATOM 810 C CA . MET A 1 104 ? -6.707 36.969 1.666 1 95.19 104 MET A CA 1
ATOM 811 C C . MET A 1 104 ? -5.758 36.688 2.822 1 95.19 104 MET A C 1
ATOM 813 O O . MET A 1 104 ? -6.125 36.812 3.988 1 95.19 104 MET A O 1
ATOM 817 N N . TRP A 1 105 ? -4.527 36.25 2.504 1 96 105 TRP A N 1
ATOM 818 C CA . TRP A 1 105 ? -3.568 35.906 3.541 1 96 105 TRP A CA 1
ATOM 819 C C . TRP A 1 105 ? -2.574 37.031 3.783 1 96 105 TRP A C 1
ATOM 821 O O . TRP A 1 105 ? -1.761 36.969 4.707 1 96 105 TRP A O 1
ATOM 831 N N . ASN A 1 106 ? -2.59 38.062 3 1 97.31 106 ASN A N 1
ATOM 832 C CA . ASN A 1 106 ? -1.701 39.219 3.158 1 97.31 106 ASN A CA 1
ATOM 833 C C . ASN A 1 106 ? -2.205 40.156 4.234 1 97.31 106 ASN A C 1
ATOM 835 O O . ASN A 1 106 ? -3.412 40.281 4.449 1 97.31 106 ASN A O 1
ATOM 839 N N . PRO A 1 107 ? -1.26 40.781 4.965 1 97 107 PRO A N 1
ATOM 840 C CA . PRO A 1 107 ? -1.702 41.75 5.973 1 97 107 PRO A CA 1
ATOM 841 C C . PRO A 1 107 ? -2.637 42.812 5.398 1 97 107 PRO A C 1
ATOM 843 O O . PRO A 1 107 ? -2.395 43.312 4.301 1 97 107 PRO A O 1
ATOM 846 N N . ASN A 1 108 ? -3.643 43.125 6.117 1 97.19 108 ASN A N 1
ATOM 847 C CA . ASN A 1 108 ? -4.68 44.062 5.672 1 97.19 108 ASN A CA 1
ATOM 848 C C . ASN A 1 108 ? -4.691 45.344 6.508 1 97.19 108 ASN A C 1
ATOM 850 O O . ASN A 1 108 ? -5.641 46.125 6.441 1 97.19 108 ASN A O 1
ATOM 854 N N . THR A 1 109 ? -3.717 45.469 7.406 1 98.12 109 THR A N 1
ATOM 855 C CA . THR A 1 109 ? -3.496 46.688 8.18 1 98.12 109 THR A CA 1
ATOM 856 C C . THR A 1 109 ? -2.061 47.188 8.031 1 98.12 109 THR A C 1
ATOM 858 O O . THR A 1 109 ? -1.22 46.5 7.453 1 98.12 109 THR A O 1
ATOM 861 N N . ASN A 1 110 ? -1.828 48.406 8.508 1 97.5 110 ASN A N 1
ATOM 862 C CA . ASN A 1 110 ? -0.469 48.938 8.477 1 97.5 110 ASN A CA 1
ATOM 863 C C . ASN A 1 110 ? 0.496 48.062 9.258 1 97.5 110 ASN A C 1
ATOM 865 O O . ASN A 1 110 ? 0.147 47.531 10.312 1 97.5 110 ASN A O 1
ATOM 869 N N . MET A 1 111 ? 1.689 47.938 8.68 1 98.19 111 MET A N 1
ATOM 870 C CA . MET A 1 111 ? 2.715 47.156 9.383 1 98.19 111 MET A CA 1
ATOM 871 C C . MET A 1 111 ? 3.596 48.094 10.219 1 98.19 111 MET A C 1
ATOM 873 O O . MET A 1 111 ? 3.963 49.156 9.781 1 98.19 111 MET A O 1
ATOM 877 N N . SER A 1 112 ? 3.857 47.625 11.406 1 98.5 112 SER A N 1
ATOM 878 C CA . SER A 1 112 ? 4.652 48.406 12.367 1 98.5 112 SER A CA 1
ATOM 879 C C . SER A 1 112 ? 5.355 47.469 13.352 1 98.5 112 SER A C 1
ATOM 881 O O . SER A 1 112 ? 4.891 46.344 13.602 1 98.5 112 SER A O 1
ATOM 883 N N . GLU A 1 113 ? 6.496 47.906 13.82 1 98.38 113 GLU A N 1
ATOM 884 C CA . GLU A 1 113 ? 7.094 47.125 14.914 1 98.38 113 GLU A CA 1
ATOM 885 C C . GLU A 1 113 ? 6.258 47.25 16.188 1 98.38 113 GLU A C 1
ATOM 887 O O . GLU A 1 113 ? 6.34 46.406 17.078 1 98.38 113 GLU A O 1
ATOM 892 N N . ASP A 1 114 ? 5.508 48.344 16.312 1 98.5 114 ASP A N 1
ATOM 893 C CA . ASP A 1 114 ? 4.488 48.438 17.359 1 98.5 114 ASP A CA 1
ATOM 894 C C . ASP A 1 114 ? 3.246 47.625 16.969 1 98.5 114 ASP A C 1
ATOM 896 O O . ASP A 1 114 ? 2.258 48.219 16.5 1 98.5 114 ASP A O 1
ATOM 900 N N . CYS A 1 115 ? 3.281 46.375 17.234 1 98.56 115 CYS A N 1
ATOM 901 C CA . CYS A 1 115 ? 2.264 45.5 16.625 1 98.56 115 CYS A CA 1
ATOM 902 C C . CYS A 1 115 ? 1.76 44.469 17.625 1 98.56 115 CYS A C 1
ATOM 904 O O . CYS A 1 115 ? 0.916 43.625 17.281 1 98.56 115 CYS A O 1
ATOM 906 N N . LEU A 1 116 ? 2.174 44.406 18.875 1 98.81 116 LEU A N 1
ATOM 907 C CA . LEU A 1 116 ? 1.824 43.344 19.812 1 98.81 116 LEU A CA 1
ATOM 908 C C . LEU A 1 116 ? 0.512 43.656 20.516 1 98.81 116 LEU A C 1
ATOM 910 O O . LEU A 1 116 ? 0.515 44.156 21.656 1 98.81 116 LEU A O 1
ATOM 914 N N . TYR A 1 117 ? -0.545 43.344 19.828 1 98.75 117 TYR A N 1
ATOM 915 C CA . TYR A 1 117 ? -1.922 43.594 20.266 1 98.75 117 TYR A CA 1
ATOM 916 C C . TYR A 1 117 ? -2.756 42.312 20.094 1 98.75 117 TYR A C 1
ATOM 918 O O . TYR A 1 117 ? -2.348 41.375 19.406 1 98.75 117 TYR A O 1
ATOM 926 N N . LEU A 1 118 ? -3.881 42.219 20.859 1 98.62 118 LEU A N 1
ATOM 927 C CA . LEU A 1 118 ? -4.793 41.062 20.719 1 98.62 118 LEU A CA 1
ATOM 928 C C . LEU A 1 118 ? -6.23 41.562 20.562 1 98.62 118 LEU A C 1
ATOM 930 O O . LEU A 1 118 ? -6.527 42.719 20.766 1 98.62 118 LEU A O 1
ATOM 934 N N . ASN A 1 119 ? -7.078 40.719 20.031 1 98.81 119 ASN A N 1
ATOM 935 C CA . ASN A 1 119 ? -8.508 40.938 19.859 1 98.81 119 ASN A CA 1
ATOM 936 C C . ASN A 1 119 ? -9.336 39.969 20.688 1 98.81 119 ASN A C 1
ATOM 938 O O . ASN A 1 119 ? -8.914 38.844 20.938 1 98.81 119 ASN A O 1
ATOM 942 N N . ILE A 1 120 ? -10.555 40.469 21.141 1 98.69 120 ILE A N 1
ATOM 943 C CA . ILE A 1 120 ? -11.461 39.594 21.891 1 98.69 120 ILE A CA 1
ATOM 944 C C . ILE A 1 120 ? -12.898 39.844 21.422 1 98.69 120 ILE A C 1
ATOM 946 O O . ILE A 1 120 ? -13.336 40.969 21.281 1 98.69 120 ILE A O 1
ATOM 950 N N . TRP A 1 121 ? -13.633 38.812 21.141 1 98.38 121 TRP A N 1
ATOM 951 C CA . TRP A 1 121 ? -15.062 38.812 20.844 1 98.38 121 TRP A CA 1
ATOM 952 C C . TRP A 1 121 ? -15.836 38.062 21.938 1 98.38 121 TRP A C 1
ATOM 954 O O . TRP A 1 121 ? -15.586 36.875 22.188 1 98.38 121 TRP A O 1
ATOM 964 N N . VAL A 1 122 ? -16.812 38.719 22.562 1 97.44 122 VAL A N 1
ATOM 965 C CA . VAL A 1 122 ? -17.562 38.156 23.672 1 97.44 122 VAL A CA 1
ATOM 966 C C . VAL A 1 122 ? -19.047 38.188 23.344 1 97.44 122 VAL A C 1
ATOM 968 O O . VAL A 1 122 ? -19.672 39.25 23.281 1 97.44 122 VAL A O 1
ATOM 971 N N . PRO A 1 123 ? -19.594 37 23.125 1 95.88 123 PRO A N 1
ATOM 972 C CA . PRO A 1 123 ? -21.031 37 22.906 1 95.88 123 PRO A CA 1
ATOM 973 C C . PRO A 1 123 ? -21.812 37.281 24.188 1 95.88 123 PRO A C 1
ATOM 975 O O . PRO A 1 123 ? -21.438 36.844 25.266 1 95.88 123 PRO A O 1
ATOM 978 N N . ARG A 1 124 ? -22.75 38.125 24.094 1 86.06 124 ARG A N 1
ATOM 979 C CA . ARG A 1 124 ? -23.594 38.438 25.25 1 86.06 124 ARG A CA 1
ATOM 980 C C . ARG A 1 124 ? -24.75 37.438 25.375 1 86.06 124 ARG A C 1
ATOM 982 O O . ARG A 1 124 ? -25.375 37.094 24.375 1 86.06 124 ARG A O 1
ATOM 989 N N . GLY A 1 125 ? -24.406 36.125 25.594 1 60.38 125 GLY A N 1
ATOM 990 C CA . GLY A 1 125 ? -25.328 35 25.703 1 60.38 125 GLY A CA 1
ATOM 991 C C . GLY A 1 125 ? -26.781 35.375 25.531 1 60.38 125 GLY A C 1
ATOM 992 O O . GLY A 1 125 ? -27.125 36.562 25.688 1 60.38 125 GLY A O 1
ATOM 993 N N . ASN A 1 126 ? -27.422 34.656 24.531 1 48.19 126 ASN A N 1
ATOM 994 C CA . ASN A 1 126 ? -28.875 34.719 24.562 1 48.19 126 ASN A CA 1
ATOM 995 C C . ASN A 1 126 ? -29.391 34.875 26 1 48.19 126 ASN A C 1
ATOM 997 O O . ASN A 1 126 ? -30.547 35.25 26.203 1 48.19 126 ASN A O 1
ATOM 1001 N N . SER A 1 127 ? -29 33.812 26.891 1 39.94 127 SER A N 1
ATOM 1002 C CA . SER A 1 127 ? -29.625 33.812 28.219 1 39.94 127 SER A CA 1
ATOM 1003 C C . SER A 1 127 ? -28.969 34.812 29.156 1 39.94 127 SER A C 1
ATOM 1005 O O . SER A 1 127 ? -27.781 34.719 29.453 1 39.94 127 SER A O 1
ATOM 1007 N N . SER A 1 128 ? -29.203 36 29.016 1 40.56 128 SER A N 1
ATOM 1008 C CA . SER A 1 128 ? -28.922 37.062 29.984 1 40.56 128 SER A CA 1
ATOM 1009 C C . SER A 1 128 ? -28.438 36.469 31.312 1 40.56 128 SER A C 1
ATOM 1011 O O . SER A 1 128 ? -27.812 37.188 32.094 1 40.56 128 SER A O 1
ATOM 1013 N N . ASN A 1 129 ? -29.109 35.438 31.719 1 40.38 129 ASN A N 1
ATOM 1014 C CA . ASN A 1 129 ? -29.078 34.875 33.062 1 40.38 129 ASN A CA 1
ATOM 1015 C C . ASN A 1 129 ? -27.922 33.906 33.25 1 40.38 129 ASN A C 1
ATOM 1017 O O . ASN A 1 129 ? -27.828 33.219 34.281 1 40.38 129 ASN A O 1
ATOM 1021 N N . SER A 1 130 ? -27.281 33.406 32.188 1 50.78 130 SER A N 1
ATOM 1022 C CA . SER A 1 130 ? -26.406 32.281 32.531 1 50.78 130 SER A CA 1
ATOM 1023 C C . SER A 1 130 ? -25.062 32.781 33.031 1 50.78 130 SER A C 1
ATOM 1025 O O . SER A 1 130 ? -24.328 33.469 32.312 1 50.78 130 SER A O 1
ATOM 1027 N N . THR A 1 131 ? -24.875 33.125 34.25 1 63.09 131 THR A N 1
ATOM 1028 C CA . THR A 1 131 ? -23.766 33.438 35.156 1 63.09 131 THR A CA 1
ATOM 1029 C C . THR A 1 131 ? -22.625 32.438 34.969 1 63.09 131 THR A C 1
ATOM 1031 O O . THR A 1 131 ? -21.625 32.5 35.688 1 63.09 131 THR A O 1
ATOM 1034 N N . THR A 1 132 ? -22.719 31.609 33.875 1 82.81 132 THR A N 1
ATOM 1035 C CA . THR A 1 132 ? -21.656 30.625 33.812 1 82.81 132 THR A CA 1
ATOM 1036 C C . THR A 1 132 ? -20.484 31.125 32.969 1 82.81 132 THR A C 1
ATOM 1038 O O . THR A 1 132 ? -20.688 31.547 31.812 1 82.81 132 THR A O 1
ATOM 1041 N N . PRO A 1 133 ? -19.328 31.188 33.406 1 93.81 133 PRO A N 1
ATOM 1042 C CA . PRO A 1 133 ? -18.156 31.641 32.656 1 93.81 133 PRO A CA 1
ATOM 1043 C C . PRO A 1 133 ? -17.938 30.844 31.391 1 93.81 133 PRO A C 1
ATOM 1045 O O . PRO A 1 133 ? -18.141 29.625 31.359 1 93.81 133 PRO A O 1
ATOM 1048 N N . MET A 1 134 ? -17.625 31.484 30.312 1 96.62 134 MET A N 1
ATOM 1049 C CA . MET A 1 134 ? -17.547 30.891 28.969 1 96.62 134 MET A CA 1
ATOM 1050 C C . MET A 1 134 ? -16.156 30.312 28.719 1 96.62 134 MET A C 1
ATOM 1052 O O . MET A 1 134 ? -15.172 30.797 29.266 1 96.62 134 MET A O 1
ATOM 1056 N N . ALA A 1 135 ? -16.156 29.266 27.906 1 97.94 135 ALA A N 1
ATOM 1057 C CA . ALA A 1 135 ? -14.875 28.797 27.359 1 97.94 135 ALA A CA 1
ATOM 1058 C C . ALA A 1 135 ? -14.258 29.859 26.438 1 97.94 135 ALA A C 1
ATOM 1060 O O . ALA A 1 135 ? -14.977 30.656 25.828 1 97.94 135 ALA A O 1
ATOM 1061 N N . THR A 1 136 ? -12.953 29.891 26.375 1 98.69 136 THR A N 1
ATOM 1062 C CA . THR A 1 136 ? -12.227 30.828 25.531 1 98.69 136 THR A CA 1
ATOM 1063 C C . THR A 1 136 ? -11.375 30.094 24.5 1 98.69 136 THR A C 1
ATOM 1065 O O . THR A 1 136 ? -10.633 29.172 24.844 1 98.69 136 THR A O 1
ATOM 1068 N N . MET A 1 137 ? -11.516 30.453 23.25 1 98.94 137 MET A N 1
ATOM 1069 C CA . MET A 1 137 ? -10.68 29.938 22.172 1 98.94 137 MET A CA 1
ATOM 1070 C C . MET A 1 137 ? -9.688 31 21.703 1 98.94 137 MET A C 1
ATOM 1072 O O . MET A 1 137 ? -10.094 32.094 21.281 1 98.94 137 MET A O 1
ATOM 1076 N N . ILE A 1 138 ? -8.43 30.703 21.781 1 98.94 138 ILE A N 1
ATOM 1077 C CA . ILE A 1 138 ? -7.395 31.641 21.391 1 98.94 138 ILE A CA 1
ATOM 1078 C C . ILE A 1 138 ? -6.762 31.219 20.078 1 98.94 138 ILE A C 1
ATOM 1080 O O . ILE A 1 138 ? -6.117 30.156 20 1 98.94 138 ILE A O 1
ATOM 1084 N N . TRP A 1 139 ? -6.883 32.031 19.047 1 98.94 139 TRP A N 1
ATOM 1085 C CA . TRP A 1 139 ? -6.367 31.766 17.719 1 98.94 139 TRP A CA 1
ATOM 1086 C C . TRP A 1 139 ? -4.918 32.219 17.578 1 98.94 139 TRP A C 1
ATOM 1088 O O . TRP A 1 139 ? -4.594 33.375 17.875 1 98.94 139 TRP A O 1
ATOM 1098 N N . ILE A 1 140 ? -4.102 31.297 17.203 1 98.88 140 ILE A N 1
ATOM 1099 C CA . ILE A 1 140 ? -2.736 31.578 16.766 1 98.88 140 ILE A CA 1
ATOM 1100 C C . ILE A 1 140 ? -2.611 31.375 15.266 1 98.88 140 ILE A C 1
ATOM 1102 O O . ILE A 1 140 ? -2.729 30.25 14.773 1 98.88 140 ILE A O 1
ATOM 1106 N N . PHE A 1 141 ? -2.381 32.438 14.539 1 98.56 141 PHE A N 1
ATOM 1107 C CA . PHE A 1 141 ? -2.42 32.375 13.086 1 98.56 141 PHE A CA 1
ATOM 1108 C C . PHE A 1 141 ? -1.209 31.609 12.547 1 98.56 141 PHE A C 1
ATOM 1110 O O . PHE A 1 141 ? -0.189 31.5 13.234 1 98.56 141 PHE A O 1
ATOM 1117 N N . GLY A 1 142 ? -1.382 31.094 11.367 1 97.75 142 GLY A N 1
ATOM 1118 C CA . GLY A 1 142 ? -0.295 30.438 10.656 1 97.75 142 GLY A CA 1
ATOM 1119 C C . GLY A 1 142 ? 0.511 31.391 9.789 1 97.75 142 GLY A C 1
ATOM 1120 O O . GLY A 1 142 ? 0.578 32.594 10.078 1 97.75 142 GLY A O 1
ATOM 1121 N N . GLY A 1 143 ? 1.198 30.812 8.828 1 96.62 143 GLY A N 1
ATOM 1122 C CA . GLY A 1 143 ? 2.037 31.609 7.941 1 96.62 143 GLY A CA 1
ATOM 1123 C C . GLY A 1 143 ? 3.506 31.234 8.016 1 96.62 143 GLY A C 1
ATOM 1124 O O . GLY A 1 143 ? 4.375 32.062 7.715 1 96.62 143 GLY A O 1
ATOM 1125 N N . GLY A 1 144 ? 3.801 30.078 8.453 1 96.19 144 GLY A N 1
ATOM 1126 C CA . GLY A 1 144 ? 5.145 29.531 8.398 1 96.19 144 GLY A CA 1
ATOM 1127 C C . GLY A 1 144 ? 6.133 30.266 9.281 1 96.19 144 GLY A C 1
ATOM 1128 O O . GLY A 1 144 ? 7.336 30.234 9.031 1 96.19 144 GLY A O 1
ATOM 1129 N N . PHE A 1 145 ? 5.598 31.062 10.211 1 97.75 145 PHE A N 1
ATOM 1130 C CA . PHE A 1 145 ? 6.383 31.891 11.125 1 97.75 145 PHE A CA 1
ATOM 1131 C C . PHE A 1 145 ? 7.023 33.062 10.391 1 97.75 145 PHE A C 1
ATOM 1133 O O . PHE A 1 145 ? 7.898 33.75 10.938 1 97.75 145 PHE A O 1
ATOM 1140 N N . PHE A 1 146 ? 6.656 33.25 9.125 1 96.69 146 PHE A N 1
ATOM 1141 C CA . PHE A 1 146 ? 7.25 34.375 8.398 1 96.69 146 PHE A CA 1
ATOM 1142 C C . PHE A 1 146 ? 6.168 35.25 7.781 1 96.69 146 PHE A C 1
ATOM 1144 O O . PHE A 1 146 ? 6.457 36.344 7.289 1 96.69 146 PHE A O 1
ATOM 1151 N N . ALA A 1 147 ? 4.938 34.781 7.863 1 96.38 147 ALA A N 1
ATOM 1152 C CA . ALA A 1 147 ? 3.816 35.531 7.32 1 96.38 147 ALA A CA 1
ATOM 1153 C C . ALA A 1 147 ? 2.588 35.406 8.219 1 96.38 147 ALA A C 1
ATOM 1155 O O . ALA A 1 147 ? 2.512 34.531 9.07 1 96.38 147 ALA A O 1
ATOM 1156 N N . GLY A 1 148 ? 1.688 36.406 8.031 1 97.12 148 GLY A N 1
ATOM 1157 C CA . GLY A 1 148 ? 0.397 36.344 8.695 1 97.12 148 GLY A CA 1
ATOM 1158 C C . GLY A 1 148 ? 0.161 37.469 9.664 1 97.12 148 GLY A C 1
ATOM 1159 O O . GLY A 1 148 ? 1.078 38.25 9.969 1 97.12 148 GLY A O 1
ATOM 1160 N N . THR A 1 149 ? -1.016 37.594 10.094 1 98.44 149 THR A N 1
ATOM 1161 C CA . THR A 1 149 ? -1.508 38.562 11.078 1 98.44 149 THR A CA 1
ATOM 1162 C C . THR A 1 149 ? -2.891 38.156 11.578 1 98.44 149 THR A C 1
ATOM 1164 O O . THR A 1 149 ? -3.662 37.531 10.852 1 98.44 149 THR A O 1
ATOM 1167 N N . PRO A 1 150 ? -3.191 38.469 12.797 1 98.25 150 PRO A N 1
ATOM 1168 C CA . PRO A 1 150 ? -4.516 38.094 13.305 1 98.25 150 PRO A CA 1
ATOM 1169 C C . PRO A 1 150 ? -5.613 39.031 12.812 1 98.25 150 PRO A C 1
ATOM 1171 O O . PRO A 1 150 ? -6.797 38.781 13.062 1 98.25 150 PRO A O 1
ATOM 1174 N N . THR A 1 151 ? -5.305 40.062 12.047 1 98.19 151 THR A N 1
ATOM 1175 C CA . THR A 1 151 ? -6.27 41.062 11.664 1 98.19 151 THR A CA 1
ATOM 1176 C C . THR A 1 151 ? -7 40.688 10.383 1 98.19 151 THR A C 1
ATOM 1178 O O . THR A 1 151 ? -7.879 41.406 9.914 1 98.19 151 THR A O 1
ATOM 1181 N N . LEU A 1 152 ? -6.68 39.531 9.836 1 97.94 152 LEU A N 1
ATOM 1182 C CA . LEU A 1 152 ? -7.301 39.125 8.578 1 97.94 152 LEU A CA 1
ATOM 1183 C C . LEU A 1 152 ? -8.812 39 8.734 1 97.94 152 LEU A C 1
ATOM 1185 O O . LEU A 1 152 ? -9.297 38.562 9.781 1 97.94 152 LEU A O 1
ATOM 1189 N N . GLU A 1 153 ? -9.492 39.281 7.652 1 95.75 153 GLU A N 1
ATOM 1190 C CA . GLU A 1 153 ? -10.953 39.156 7.664 1 95.75 153 GLU A CA 1
ATOM 1191 C C . GLU A 1 153 ? -11.398 37.75 7.953 1 95.75 153 GLU A C 1
ATOM 1193 O O . GLU A 1 153 ? -12.43 37.531 8.594 1 95.75 153 GLU A O 1
ATOM 1198 N N . VAL A 1 154 ? -10.641 36.844 7.453 1 96.38 154 VAL A N 1
ATOM 1199 C CA . VAL A 1 154 ? -11 35.438 7.613 1 96.38 154 VAL A CA 1
ATOM 1200 C C . VAL A 1 154 ? -10.945 35.062 9.094 1 96.38 154 VAL A C 1
ATOM 1202 O O . VAL A 1 154 ? -11.609 34.094 9.523 1 96.38 154 VAL A O 1
ATOM 1205 N N . TYR A 1 155 ? -10.242 35.844 9.945 1 97.69 155 TYR A N 1
ATOM 1206 C CA . TYR A 1 155 ? -10.07 35.531 11.367 1 97.69 155 TYR A CA 1
ATOM 1207 C C . TYR A 1 155 ? -11.078 36.312 12.211 1 97.69 155 TYR A C 1
ATOM 1209 O O . TYR A 1 155 ? -10.992 36.281 13.445 1 97.69 155 TYR A O 1
ATOM 1217 N N . ASP A 1 156 ? -11.992 37 11.562 1 97.69 156 ASP A N 1
ATOM 1218 C CA . ASP A 1 156 ? -13.023 37.656 12.359 1 97.69 156 ASP A CA 1
ATOM 1219 C C . ASP A 1 156 ? -13.781 36.656 13.234 1 97.69 156 ASP A C 1
ATOM 1221 O O . ASP A 1 156 ? -14.508 35.812 12.719 1 97.69 156 ASP A O 1
ATOM 1225 N N . GLY A 1 157 ? -13.672 36.844 14.586 1 98.31 157 GLY A N 1
ATOM 1226 C CA . GLY A 1 157 ? -14.18 35.844 15.516 1 98.31 157 GLY A CA 1
ATOM 1227 C C . GLY A 1 157 ? -15.656 36.031 15.828 1 98.31 157 GLY A C 1
ATOM 1228 O O . GLY A 1 157 ? -16.234 35.25 16.578 1 98.31 157 GLY A O 1
ATOM 1229 N N . LYS A 1 158 ? -16.344 37 15.188 1 97.81 158 LYS A N 1
ATOM 1230 C CA . LYS A 1 158 ? -17.703 37.375 15.594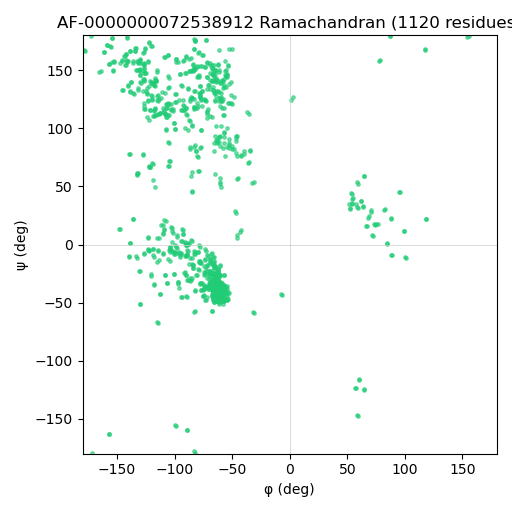 1 97.81 158 LYS A CA 1
ATOM 1231 C C . LYS A 1 158 ? -18.688 36.25 15.344 1 97.81 158 LYS A C 1
ATOM 1233 O O . LYS A 1 158 ? -19.578 36 16.156 1 97.81 158 LYS A O 1
ATOM 1238 N N . TYR A 1 159 ? -18.562 35.469 14.203 1 98.19 159 TYR A N 1
ATOM 1239 C CA . TYR A 1 159 ? -19.516 34.438 13.898 1 98.19 159 TYR A CA 1
ATOM 1240 C C . TYR A 1 159 ? -19.312 33.219 14.82 1 98.19 159 TYR A C 1
ATOM 1242 O O . TYR A 1 159 ? -20.297 32.656 15.305 1 98.19 159 TYR A O 1
ATOM 1250 N N . LEU A 1 160 ? -18.047 32.844 15.016 1 98.44 160 LEU A N 1
ATOM 1251 C CA . LEU A 1 160 ? -17.75 31.719 15.914 1 98.44 160 LEU A CA 1
ATOM 1252 C C . LEU A 1 160 ? -18.219 32.031 17.328 1 98.44 160 LEU A C 1
ATOM 1254 O O . LEU A 1 160 ? -18.812 31.188 18 1 98.44 160 LEU A O 1
ATOM 1258 N N . ALA A 1 161 ? -17.953 33.25 17.797 1 98.06 161 ALA A N 1
ATOM 1259 C CA . ALA A 1 161 ? -18.375 33.688 19.125 1 98.06 161 ALA A CA 1
ATOM 1260 C C . ALA A 1 161 ? -19.906 33.656 19.234 1 98.06 161 ALA A C 1
ATOM 1262 O O . ALA A 1 161 ? -20.453 33.062 20.172 1 98.06 161 ALA A O 1
ATOM 1263 N N . ALA A 1 162 ? -20.547 34.25 18.297 1 97.06 162 ALA A N 1
ATOM 1264 C CA . ALA A 1 162 ? -22 34.406 18.344 1 97.06 162 ALA A CA 1
ATOM 1265 C C . ALA A 1 162 ? -22.703 33.031 18.234 1 97.06 162 ALA A C 1
ATOM 1267 O O . ALA A 1 162 ? -23.625 32.75 19 1 97.06 162 ALA A O 1
ATOM 1268 N N . HIS A 1 163 ? -22.266 32.25 17.297 1 95.88 163 HIS A N 1
ATOM 1269 C CA . HIS A 1 163 ? -22.922 30.984 17.016 1 95.88 163 HIS A CA 1
ATOM 1270 C C . HIS A 1 163 ? -22.703 29.984 18.141 1 95.88 163 HIS A C 1
ATOM 1272 O O . HIS A 1 163 ? -23.578 29.172 18.438 1 95.88 163 HIS A O 1
ATOM 1278 N N . SER A 1 164 ? -21.594 30.031 18.781 1 94.5 164 SER A N 1
ATOM 1279 C CA . SER A 1 164 ? -21.188 28.891 19.609 1 94.5 164 SER A CA 1
ATOM 1280 C C . SER A 1 164 ? -21.141 29.266 21.078 1 94.5 164 SER A C 1
ATOM 1282 O O . SER A 1 164 ? -20.844 28.438 21.938 1 94.5 164 SER A O 1
ATOM 1284 N N . ASP A 1 165 ? -21.344 30.469 21.422 1 94.44 165 ASP A N 1
ATOM 1285 C CA . ASP A 1 165 ? -21.328 30.969 22.812 1 94.44 165 ASP A CA 1
ATOM 1286 C C . ASP A 1 165 ? -19.984 30.688 23.469 1 94.44 165 ASP A C 1
ATOM 1288 O O . ASP A 1 165 ? -19.938 30.062 24.531 1 94.44 165 ASP A O 1
ATOM 1292 N N . VAL A 1 166 ? -18.969 31.125 22.812 1 97.44 166 VAL A N 1
ATOM 1293 C CA . VAL A 1 166 ? -17.594 31.062 23.328 1 97.44 166 VAL A CA 1
ATOM 1294 C C . VAL A 1 166 ? -16.906 32.406 23.125 1 97.44 166 VAL A C 1
ATOM 1296 O O . VAL A 1 166 ? -17.297 33.188 22.234 1 97.44 166 VAL A O 1
ATOM 1299 N N . ILE A 1 167 ? -15.961 32.75 24.016 1 98.31 167 ILE A N 1
ATOM 1300 C CA . ILE A 1 167 ? -15.094 33.906 23.781 1 98.31 167 ILE A CA 1
ATOM 1301 C C . ILE A 1 167 ? -14.008 33.531 22.766 1 98.31 167 ILE A C 1
ATOM 1303 O O . ILE A 1 167 ? -13.406 32.438 22.875 1 98.31 167 ILE A O 1
ATOM 1307 N N . VAL A 1 168 ? -13.859 34.344 21.766 1 98.81 168 VAL A N 1
ATOM 1308 C CA . VAL A 1 168 ? -12.781 34.125 20.797 1 98.81 168 VAL A CA 1
ATOM 1309 C C . VAL A 1 168 ? -11.734 35.25 20.953 1 98.81 168 VAL A C 1
ATOM 1311 O O . VAL A 1 168 ? -12.078 36.406 21.109 1 98.81 168 VAL A O 1
ATOM 1314 N N . ALA A 1 169 ? -10.516 34.875 21.031 1 98.94 169 ALA A N 1
ATOM 1315 C CA . ALA A 1 169 ? -9.406 35.812 21.062 1 98.94 169 ALA A CA 1
ATOM 1316 C C . ALA A 1 169 ? -8.391 35.5 19.953 1 98.94 169 ALA A C 1
ATOM 1318 O O . ALA A 1 169 ? -8.289 34.344 19.516 1 98.94 169 ALA A O 1
ATOM 1319 N N . SER A 1 170 ? -7.746 36.438 19.422 1 98.81 170 SER A N 1
ATOM 1320 C CA . SER A 1 170 ? -6.625 36.281 18.5 1 98.81 170 SER A CA 1
ATOM 1321 C C . SER A 1 170 ? -5.434 37.125 18.922 1 98.81 170 SER A C 1
ATOM 1323 O O . SER A 1 170 ? -5.602 38.219 19.469 1 98.81 170 SER A O 1
ATOM 1325 N N . ILE A 1 171 ? -4.234 36.656 18.703 1 98.88 171 ILE A N 1
ATOM 1326 C CA . ILE A 1 171 ? -3.045 37.312 19.219 1 98.88 171 ILE A CA 1
ATOM 1327 C C . ILE A 1 171 ? -2.051 37.562 18.094 1 98.88 171 ILE A C 1
ATOM 1329 O O . ILE A 1 171 ? -1.923 36.719 17.188 1 98.88 171 ILE A O 1
ATOM 1333 N N . ASN A 1 172 ? -1.378 38.656 18.109 1 98.75 172 ASN A N 1
ATOM 1334 C CA . ASN A 1 172 ? -0.295 38.938 17.172 1 98.75 172 ASN A CA 1
ATOM 1335 C C . ASN A 1 172 ? 1.059 38.531 17.734 1 98.75 172 ASN A C 1
ATOM 1337 O O . ASN A 1 172 ? 1.182 38.25 18.938 1 98.75 172 ASN A O 1
ATOM 1341 N N . TYR A 1 173 ? 1.991 38.312 16.906 1 98.81 173 TYR A N 1
ATOM 1342 C CA . TYR A 1 173 ? 3.369 38.031 17.281 1 98.81 173 TYR A CA 1
ATOM 1343 C C . TYR A 1 173 ? 4.332 38.375 16.141 1 98.81 173 TYR A C 1
ATOM 1345 O O . TYR A 1 173 ? 3.932 38.438 14.984 1 98.81 173 TYR A O 1
ATOM 1353 N N . ARG A 1 174 ? 5.582 38.656 16.453 1 98.62 174 ARG A N 1
ATOM 1354 C CA . ARG A 1 174 ? 6.602 38.969 15.461 1 98.62 174 ARG A CA 1
ATOM 1355 C C . ARG A 1 174 ? 6.945 37.781 14.609 1 98.62 174 ARG A C 1
ATOM 1357 O O . ARG A 1 174 ? 7.027 36.656 15.117 1 98.62 174 ARG A O 1
ATOM 1364 N N . THR A 1 175 ? 7.16 38 13.32 1 98.19 175 THR A N 1
ATOM 1365 C CA . THR A 1 175 ? 7.445 36.938 12.375 1 98.19 175 THR A CA 1
ATOM 1366 C C . THR A 1 175 ? 8.805 37.125 11.719 1 98.19 175 THR A C 1
ATOM 1368 O O . THR A 1 175 ? 9.469 38.156 11.953 1 98.19 175 THR A O 1
ATOM 1371 N N . GLY A 1 176 ? 9.258 36.156 10.984 1 97.81 176 GLY A N 1
ATOM 1372 C CA . GLY A 1 176 ? 10.508 36.281 10.25 1 97.81 176 GLY A CA 1
ATOM 1373 C C . GLY A 1 176 ? 11.695 36.562 11.133 1 97.81 176 GLY A C 1
ATOM 1374 O O . GLY A 1 176 ? 11.75 36.125 12.281 1 97.81 176 GLY A O 1
ATOM 1375 N N . PRO A 1 177 ? 12.641 37.312 10.586 1 97.94 177 PRO A N 1
ATOM 1376 C CA . PRO A 1 177 ? 13.836 37.625 11.383 1 97.94 177 PRO A CA 1
ATOM 1377 C C . PRO A 1 177 ? 13.508 38.438 12.641 1 97.94 177 PRO A C 1
ATOM 1379 O O . PRO A 1 177 ? 14.195 38.312 13.648 1 97.94 177 PRO A O 1
ATOM 1382 N N . LEU A 1 178 ? 12.414 39.156 12.602 1 98.25 178 LEU A N 1
ATOM 1383 C CA . LEU A 1 178 ? 12.062 40 13.75 1 98.25 178 LEU A CA 1
ATOM 1384 C C . LEU A 1 178 ? 11.539 39.125 14.891 1 98.25 178 LEU A C 1
ATOM 1386 O O . LEU A 1 178 ? 11.656 39.469 16.062 1 98.25 178 LEU A O 1
ATOM 1390 N N . GLY A 1 179 ? 11.008 38 14.539 1 98.38 179 GLY A N 1
ATOM 1391 C CA . GLY A 1 179 ? 10.43 37.125 15.547 1 98.38 179 GLY A CA 1
ATOM 1392 C C . GLY A 1 179 ? 11.297 35.938 15.875 1 98.38 179 GLY A C 1
ATOM 1393 O O . GLY A 1 179 ? 11.125 35.312 16.922 1 98.38 179 GLY A O 1
ATOM 1394 N N . PHE A 1 180 ? 12.391 35.625 14.992 1 98.44 180 PHE A N 1
ATOM 1395 C CA . PHE A 1 180 ? 12.984 34.312 15.188 1 98.44 180 PHE A CA 1
ATOM 1396 C C . PHE A 1 180 ? 14.477 34.344 14.867 1 98.44 180 PHE A C 1
ATOM 1398 O O . PHE A 1 180 ? 15.117 33.281 14.797 1 98.44 180 PHE A O 1
ATOM 1405 N N . LEU A 1 181 ? 15.078 35.469 14.734 1 98.12 181 LEU A N 1
ATOM 1406 C CA . LEU A 1 181 ? 16.516 35.562 14.555 1 98.12 181 LEU A CA 1
ATOM 1407 C C . LEU A 1 181 ? 17.25 34.969 15.75 1 98.12 181 LEU A C 1
ATOM 1409 O O . LEU A 1 181 ? 16.984 35.344 16.891 1 98.12 181 LEU A O 1
ATOM 1413 N N . TYR A 1 182 ? 18.141 34.031 15.461 1 98.06 182 TYR A N 1
ATOM 1414 C CA . TYR A 1 182 ? 18.938 33.375 16.484 1 98.06 182 TYR A CA 1
ATOM 1415 C C . TYR A 1 182 ? 20.422 33.531 16.203 1 98.06 182 TYR A C 1
ATOM 1417 O O . TYR A 1 182 ? 20.906 33.125 15.148 1 98.06 182 TYR A O 1
ATOM 1425 N N . MET A 1 183 ? 21.141 34.094 17.188 1 97 183 MET A N 1
ATOM 1426 C CA . MET A 1 183 ? 22.578 34.281 17.031 1 97 183 MET A CA 1
ATOM 1427 C C . MET A 1 183 ? 23.344 33.594 18.156 1 97 183 MET A C 1
ATOM 1429 O O . MET A 1 183 ? 24.547 33.781 18.297 1 97 183 MET A O 1
ATOM 1433 N N . GLY A 1 184 ? 22.641 32.875 18.984 1 94.5 184 GLY A N 1
ATOM 1434 C CA . GLY A 1 184 ? 23.281 32.156 20.078 1 94.5 184 GLY A CA 1
ATOM 1435 C C . GLY A 1 184 ? 23.672 33.062 21.234 1 94.5 184 GLY A C 1
ATOM 1436 O O . GLY A 1 184 ? 24.547 32.719 22.031 1 94.5 184 GLY A O 1
ATOM 1437 N N . THR A 1 185 ? 23.094 34.219 21.266 1 93.38 185 THR A N 1
ATOM 1438 C CA . THR A 1 185 ? 23.328 35.188 22.344 1 93.38 185 THR A CA 1
ATOM 1439 C C . THR A 1 185 ? 22 35.656 22.953 1 93.38 185 THR A C 1
ATOM 1441 O O . THR A 1 185 ? 20.953 35.5 22.344 1 93.38 185 THR A O 1
ATOM 1444 N N . GLN A 1 186 ? 22.062 36.25 24.078 1 90.81 186 GLN A N 1
ATOM 1445 C CA . GLN A 1 186 ? 20.875 36.75 24.734 1 90.81 186 GLN A CA 1
ATOM 1446 C C . GLN A 1 186 ? 20.297 37.969 24 1 90.81 186 GLN A C 1
ATOM 1448 O O . GLN A 1 186 ? 19.109 38.281 24.125 1 90.81 186 GLN A O 1
ATOM 1453 N N . ALA A 1 187 ? 21.156 38.625 23.25 1 92.19 187 ALA A N 1
ATOM 1454 C CA . ALA A 1 187 ? 20.719 39.812 22.516 1 92.19 187 ALA A CA 1
ATOM 1455 C C . ALA A 1 187 ? 19.859 39.406 21.312 1 92.19 187 ALA A C 1
ATOM 1457 O O . ALA A 1 187 ? 19.078 40.219 20.812 1 92.19 187 ALA A O 1
ATOM 1458 N N . ALA A 1 188 ? 20 38.281 20.844 1 94.06 188 ALA A N 1
ATOM 1459 C CA . ALA A 1 188 ? 19.172 37.656 19.812 1 94.06 188 ALA A CA 1
ATOM 1460 C C . ALA A 1 188 ? 18.906 36.188 20.125 1 94.06 188 ALA A C 1
ATOM 1462 O O . ALA A 1 188 ? 19.5 35.281 19.516 1 94.06 188 ALA A O 1
ATOM 1463 N N . PRO A 1 189 ? 18.031 35.906 20.984 1 94.31 189 PRO A N 1
ATOM 1464 C CA . PRO A 1 189 ? 17.891 34.594 21.594 1 94.31 189 PRO A CA 1
ATOM 1465 C C . PRO A 1 189 ? 17.078 33.625 20.734 1 94.31 189 PRO A C 1
ATOM 1467 O O . PRO A 1 189 ? 17.016 32.438 21.031 1 94.31 189 PRO A O 1
ATOM 1470 N N . GLY A 1 190 ? 16.516 34.125 19.719 1 96.56 190 GLY A N 1
ATOM 1471 C CA . GLY A 1 190 ? 15.57 33.312 19 1 96.56 190 GLY A CA 1
ATOM 1472 C C . GLY A 1 190 ? 14.219 33.219 19.672 1 96.56 190 GLY A C 1
ATOM 1473 O O . GLY A 1 190 ? 14.07 33.594 20.828 1 96.56 190 GLY A O 1
ATOM 1474 N N . ASN A 1 191 ? 13.188 32.906 19 1 98.44 191 ASN A N 1
ATOM 1475 C CA . ASN A 1 191 ? 11.852 32.531 19.453 1 98.44 191 ASN A CA 1
ATOM 1476 C C . ASN A 1 191 ? 11.141 33.75 20.078 1 98.44 191 ASN A C 1
ATOM 1478 O O . ASN A 1 191 ? 10.289 33.562 20.953 1 98.44 191 ASN A O 1
ATOM 1482 N N . MET A 1 192 ? 11.516 34.969 19.703 1 98.44 192 MET A N 1
ATOM 1483 C CA . MET A 1 192 ? 10.766 36.094 20.188 1 98.44 192 MET A CA 1
ATOM 1484 C C . MET A 1 192 ? 9.289 36 19.828 1 98.44 192 MET A C 1
ATOM 1486 O O . MET A 1 192 ? 8.414 36.344 20.609 1 98.44 192 MET A O 1
ATOM 1490 N N . GLY A 1 193 ? 9.047 35.438 18.625 1 98.69 193 GLY A N 1
ATOM 1491 C CA . GLY A 1 193 ? 7.676 35.25 18.203 1 98.69 193 GLY A CA 1
ATOM 1492 C C . GLY A 1 193 ? 6.891 34.312 19.109 1 98.69 193 GLY A C 1
ATOM 1493 O O . GLY A 1 193 ? 5.738 34.594 19.438 1 98.69 193 GLY A O 1
ATOM 1494 N N . LEU A 1 194 ? 7.465 33.219 19.531 1 98.88 194 LEU A N 1
ATOM 1495 C CA . LEU A 1 194 ? 6.801 32.312 20.453 1 98.88 194 LEU A CA 1
ATOM 1496 C C . LEU A 1 194 ? 6.656 32.906 21.844 1 98.88 194 LEU A C 1
ATOM 1498 O O . LEU A 1 194 ? 5.668 32.656 22.531 1 98.88 194 LEU A O 1
ATOM 1502 N N . LEU A 1 195 ? 7.652 33.656 22.234 1 98.75 195 LEU A N 1
ATOM 1503 C CA . LEU A 1 195 ? 7.59 34.344 23.516 1 98.75 195 LEU A CA 1
ATOM 1504 C C . LEU A 1 195 ? 6.543 35.469 23.5 1 98.75 195 LEU A C 1
ATOM 1506 O O . LEU A 1 195 ? 5.902 35.75 24.516 1 98.75 195 LEU A O 1
ATOM 1510 N N . ASP A 1 196 ? 6.414 36.156 22.297 1 98.88 196 ASP A N 1
ATOM 1511 C CA . ASP A 1 196 ? 5.289 37.094 22.141 1 98.88 196 ASP A CA 1
ATOM 1512 C C . ASP A 1 196 ? 3.963 36.375 22.406 1 98.88 196 ASP A C 1
ATOM 1514 O O . ASP A 1 196 ? 3.111 36.906 23.125 1 98.88 196 ASP A O 1
ATOM 1518 N N . GLN A 1 197 ? 3.77 35.188 21.828 1 98.94 197 GLN A N 1
ATOM 1519 C CA . GLN A 1 197 ? 2.559 34.406 22.031 1 98.94 197 GLN A CA 1
ATOM 1520 C C . GLN A 1 197 ? 2.361 34.062 23.5 1 98.94 197 GLN A C 1
ATOM 1522 O O . GLN A 1 197 ? 1.256 34.219 24.031 1 98.94 197 GLN A O 1
ATOM 1527 N N . GLN A 1 198 ? 3.439 33.625 24.141 1 98.88 198 GLN A N 1
ATOM 1528 C CA . GLN A 1 198 ? 3.379 33.281 25.547 1 98.88 198 GLN A CA 1
ATOM 1529 C C . GLN A 1 198 ? 2.934 34.438 26.406 1 98.88 198 GLN A C 1
ATOM 1531 O O . GLN A 1 198 ? 2.141 34.281 27.344 1 98.88 198 GLN A O 1
ATOM 1536 N N . LEU A 1 199 ? 3.451 35.594 26.109 1 98.81 199 LEU A N 1
ATOM 1537 C CA . LEU A 1 199 ? 3.064 36.781 26.859 1 98.81 199 LEU A CA 1
ATOM 1538 C C . LEU A 1 199 ? 1.593 37.125 26.641 1 98.81 199 LEU A C 1
ATOM 1540 O O . LEU A 1 199 ? 0.895 37.531 27.562 1 98.81 199 LEU A O 1
ATOM 1544 N N . ALA A 1 200 ? 1.142 37.031 25.422 1 98.94 200 ALA A N 1
ATOM 1545 C CA . ALA A 1 200 ? -0.27 37.219 25.109 1 98.94 200 ALA A CA 1
ATOM 1546 C C . ALA A 1 200 ? -1.152 36.25 25.875 1 98.94 200 ALA A C 1
ATOM 1548 O O . ALA A 1 200 ? -2.201 36.625 26.406 1 98.94 200 ALA A O 1
ATOM 1549 N N . LEU A 1 201 ? -0.74 34.969 25.906 1 98.88 201 LEU A N 1
ATOM 1550 C CA . LEU A 1 201 ? -1.482 33.969 26.641 1 98.88 201 LEU A CA 1
ATOM 1551 C C . LEU A 1 201 ? -1.569 34.312 28.109 1 98.88 201 LEU A C 1
ATOM 1553 O O . LEU A 1 201 ? -2.625 34.156 28.734 1 98.88 201 LEU A O 1
ATOM 1557 N N . ARG A 1 202 ? -0.479 34.75 28.672 1 98.75 202 ARG A N 1
ATOM 1558 C CA . ARG A 1 202 ? -0.463 35.188 30.078 1 98.75 202 ARG A CA 1
ATOM 1559 C C . ARG A 1 202 ? -1.437 36.312 30.312 1 98.75 202 ARG A C 1
ATOM 1561 O O . ARG A 1 202 ? -2.186 36.312 31.297 1 98.75 202 ARG A O 1
ATOM 1568 N N . TRP A 1 203 ? -1.406 37.312 29.422 1 98.81 203 TRP A N 1
ATOM 1569 C CA . TRP A 1 203 ? -2.318 38.438 29.562 1 98.81 203 TRP A CA 1
ATOM 1570 C C . TRP A 1 203 ? -3.77 37.969 29.531 1 98.81 203 TRP A C 1
ATOM 1572 O O . TRP A 1 203 ? -4.574 38.375 30.375 1 98.81 203 TRP A O 1
ATOM 1582 N N . ILE A 1 204 ? -4.137 37.125 28.578 1 98.88 204 ILE A N 1
ATOM 1583 C CA . ILE A 1 204 ? -5.504 36.656 28.453 1 98.88 204 ILE A CA 1
ATOM 1584 C C . ILE A 1 204 ? -5.879 35.844 29.703 1 98.88 204 ILE A C 1
ATOM 1586 O O . ILE A 1 204 ? -6.961 36.031 30.266 1 98.88 204 ILE A O 1
ATOM 1590 N N . PHE A 1 205 ? -4.961 34.969 30.125 1 98.69 205 PHE A N 1
ATOM 1591 C CA . PHE A 1 205 ? -5.207 34.156 31.312 1 98.69 205 PHE A CA 1
ATOM 1592 C C . PHE A 1 205 ? -5.523 35.031 32.531 1 98.69 205 PHE A C 1
ATOM 1594 O O . PHE A 1 205 ? -6.453 34.75 33.281 1 98.69 205 PHE A O 1
ATOM 1601 N N . ARG A 1 206 ? -4.879 36.125 32.656 1 98.25 206 ARG A N 1
ATOM 1602 C CA . ARG A 1 206 ? -5.012 37 33.844 1 98.25 206 ARG A CA 1
ATOM 1603 C C . ARG A 1 206 ? -6.273 37.844 33.75 1 98.25 206 ARG A C 1
ATOM 1605 O O . ARG A 1 206 ? -6.793 38.312 34.75 1 98.25 206 ARG A O 1
ATOM 1612 N N . ASN A 1 207 ? -6.801 38.031 32.531 1 98.5 207 ASN A N 1
ATOM 1613 C CA . ASN A 1 207 ? -7.852 39.031 32.375 1 98.5 207 ASN A CA 1
ATOM 1614 C C . ASN A 1 207 ? -9.156 38.406 31.891 1 98.5 207 ASN A C 1
ATOM 1616 O O . ASN A 1 207 ? -10.211 39.031 31.953 1 98.5 207 ASN A O 1
ATOM 1620 N N . ILE A 1 208 ? -9.18 37.156 31.5 1 98 208 ILE A N 1
ATOM 1621 C CA . ILE A 1 208 ? -10.289 36.625 30.703 1 98 208 ILE A CA 1
ATOM 1622 C C . ILE A 1 208 ? -11.539 36.531 31.578 1 98 208 ILE A C 1
ATOM 1624 O O . ILE A 1 208 ? -12.664 36.625 31.062 1 98 208 ILE A O 1
ATOM 1628 N N . GLU A 1 209 ? -11.367 36.375 32.875 1 97.19 209 GLU A N 1
ATOM 1629 C CA . GLU A 1 209 ? -12.523 36.312 33.75 1 97.19 209 GLU A CA 1
ATOM 1630 C C . GLU A 1 209 ? -13.242 37.656 33.812 1 97.19 209 GLU A C 1
ATOM 1632 O O . GLU A 1 209 ? -14.461 37.719 34 1 97.19 209 GLU A O 1
ATOM 1637 N N . LEU A 1 210 ? -12.531 38.75 33.562 1 96.94 210 LEU A N 1
ATOM 1638 C CA . LEU A 1 210 ? -13.117 40.062 33.5 1 96.94 210 LEU A CA 1
ATOM 1639 C C . LEU A 1 210 ? -13.984 40.25 32.25 1 96.94 210 LEU A C 1
ATOM 1641 O O . LEU A 1 210 ? -14.859 41.125 32.219 1 96.94 210 LEU A O 1
ATOM 1645 N N . PHE A 1 211 ? -13.766 39.406 31.328 1 96.69 211 PHE A N 1
ATOM 1646 C CA . PHE A 1 211 ? -14.539 39.406 30.094 1 96.69 211 PHE A CA 1
ATOM 1647 C C . PHE A 1 211 ? -15.648 38.375 30.141 1 96.69 211 PHE A C 1
ATOM 1649 O O . PHE A 1 211 ? -16.375 38.188 29.172 1 96.69 211 PHE A O 1
ATOM 1656 N N . GLY A 1 212 ? -15.695 37.625 31.234 1 95.38 212 GLY A N 1
ATOM 1657 C CA . GLY A 1 212 ? -16.734 36.625 31.375 1 95.38 212 GLY A CA 1
ATOM 1658 C C . GLY A 1 212 ? -16.266 35.219 31.031 1 95.38 212 GLY A C 1
ATOM 1659 O O . GLY A 1 212 ? -17.062 34.281 30.938 1 95.38 212 GLY A O 1
ATOM 1660 N N . GLY A 1 213 ? -14.945 35.094 30.891 1 97.19 213 GLY A N 1
ATOM 1661 C CA . GLY A 1 213 ? -14.391 33.812 30.516 1 97.19 213 GLY A CA 1
ATOM 1662 C C . GLY A 1 213 ? -14.039 32.938 31.719 1 97.19 213 GLY A C 1
ATOM 1663 O O . GLY A 1 213 ? -14 33.438 32.844 1 97.19 213 GLY A O 1
ATOM 1664 N N . ASP A 1 214 ? -13.867 31.656 31.516 1 97.31 214 ASP A N 1
ATOM 1665 C CA . ASP A 1 214 ? -13.422 30.656 32.469 1 97.31 214 ASP A CA 1
ATOM 1666 C C . ASP A 1 214 ? -11.953 30.297 32.281 1 97.31 214 ASP A C 1
ATOM 1668 O O . ASP A 1 214 ? -11.602 29.672 31.266 1 97.31 214 ASP A O 1
ATOM 1672 N N . LYS A 1 215 ? -11.094 30.562 33.188 1 96.44 215 LYS A N 1
ATOM 1673 C CA . LYS A 1 215 ? -9.656 30.344 33.031 1 96.44 215 LYS A CA 1
ATOM 1674 C C . LYS A 1 215 ? -9.336 28.859 32.938 1 96.44 215 LYS A C 1
ATOM 1676 O O . LYS A 1 215 ? -8.242 28.484 32.531 1 96.44 215 LYS A O 1
ATOM 1681 N N . SER A 1 216 ? -10.281 28 33.344 1 96.81 216 SER A N 1
ATOM 1682 C CA . SER A 1 216 ? -10.047 26.562 33.312 1 96.81 216 SER A CA 1
ATOM 1683 C C . SER A 1 216 ? -10.477 25.969 32 1 96.81 216 SER A C 1
ATOM 1685 O O . SER A 1 216 ? -10.336 24.766 31.781 1 96.81 216 SER A O 1
ATOM 1687 N N . ARG A 1 217 ? -10.992 26.75 31.094 1 98 217 ARG A N 1
ATOM 1688 C CA . ARG A 1 217 ? -11.438 26.281 29.781 1 98 217 ARG A CA 1
ATOM 1689 C C . ARG A 1 217 ? -10.891 27.172 28.656 1 98 217 ARG A C 1
ATOM 1691 O O . ARG A 1 217 ? -11.648 27.734 27.875 1 98 217 ARG A O 1
ATOM 1698 N N . ILE A 1 218 ? -9.594 27.219 28.547 1 98.75 218 ILE A N 1
ATOM 1699 C CA . ILE A 1 218 ? -8.906 27.953 27.5 1 98.75 218 ILE A CA 1
ATOM 1700 C C . ILE A 1 218 ? -8.312 26.969 26.484 1 98.75 218 ILE A C 1
ATOM 1702 O O . ILE A 1 218 ? -7.562 26.062 26.859 1 98.75 218 ILE A O 1
ATOM 1706 N N . THR A 1 219 ? -8.727 27.094 25.25 1 98.88 219 THR A N 1
ATOM 1707 C CA . THR A 1 219 ? -8.258 26.234 24.172 1 98.88 219 THR A CA 1
ATOM 1708 C C . THR A 1 219 ? -7.434 27.031 23.156 1 98.88 219 THR A C 1
ATOM 1710 O O . THR A 1 219 ? -7.902 28.047 22.641 1 98.88 219 THR A O 1
ATOM 1713 N N . LEU A 1 220 ? -6.227 26.562 22.906 1 98.88 220 LEU A N 1
ATOM 1714 C CA . LEU A 1 220 ? -5.461 27.109 21.797 1 98.88 220 LEU A CA 1
ATOM 1715 C C . LEU A 1 220 ? -5.875 26.438 20.484 1 98.88 220 LEU A C 1
ATOM 1717 O O . LEU A 1 220 ? -6.082 25.234 20.438 1 98.88 220 LEU A O 1
ATOM 1721 N N . PHE A 1 221 ? -6.125 27.203 19.453 1 98.75 221 PHE A N 1
ATOM 1722 C CA . PHE A 1 221 ? -6.34 26.609 18.141 1 98.75 221 PHE A CA 1
ATOM 1723 C C . PHE A 1 221 ? -5.625 27.406 17.047 1 98.75 221 PHE A C 1
ATOM 1725 O O . PHE A 1 221 ? -5.48 28.625 17.156 1 98.75 221 PHE A O 1
ATOM 1732 N N . GLY A 1 222 ? -5.047 26.75 16.125 1 98.69 222 GLY A N 1
ATOM 1733 C CA . GLY A 1 222 ? -4.285 27.359 15.039 1 98.69 222 GLY A CA 1
ATOM 1734 C C . GLY A 1 222 ? -4.082 26.422 13.859 1 98.69 222 GLY A C 1
ATOM 1735 O O . GLY A 1 222 ? -4.398 25.234 13.938 1 98.69 222 GLY A O 1
ATOM 1736 N N . GLU A 1 223 ? -3.68 26.969 12.758 1 98.44 223 GLU A N 1
ATOM 1737 C CA . GLU A 1 223 ? -3.447 26.25 11.5 1 98.44 223 GLU A CA 1
ATOM 1738 C C . GLU A 1 223 ? -1.998 26.391 11.047 1 98.44 223 GLU A C 1
ATOM 1740 O O . GLU A 1 223 ? -1.395 27.469 11.203 1 98.44 223 GLU A O 1
ATOM 1745 N N . SER A 1 224 ? -1.42 25.281 10.539 1 97.88 224 SER A N 1
ATOM 1746 C CA . SER A 1 224 ? -0.056 25.312 10.016 1 97.88 224 SER A CA 1
ATOM 1747 C C . SER A 1 224 ? 0.936 25.734 11.094 1 97.88 224 SER A C 1
ATOM 1749 O O . SER A 1 224 ? 0.983 25.141 12.172 1 97.88 224 SER A O 1
ATOM 1751 N N . ALA A 1 225 ? 1.629 26.922 10.945 1 98.06 225 ALA A N 1
ATOM 1752 C CA . ALA A 1 225 ? 2.549 27.406 11.969 1 98.06 225 ALA A CA 1
ATOM 1753 C C . ALA A 1 225 ? 1.812 27.703 13.273 1 98.06 225 ALA A C 1
ATOM 1755 O O . ALA A 1 225 ? 2.371 27.547 14.359 1 98.06 225 ALA A O 1
ATOM 1756 N N . GLY A 1 226 ? 0.535 28.094 13.172 1 98.62 226 GLY A N 1
ATOM 1757 C CA . GLY A 1 226 ? -0.271 28.297 14.367 1 98.62 226 GLY A CA 1
ATOM 1758 C C . GLY A 1 226 ? -0.536 27.016 15.133 1 98.62 226 GLY A C 1
ATOM 1759 O O . GLY A 1 226 ? -0.529 27 16.359 1 98.62 226 GLY A O 1
ATOM 1760 N N . ALA A 1 227 ? -0.801 25.953 14.336 1 98.75 227 ALA A N 1
ATOM 1761 C CA . ALA A 1 227 ? -0.956 24.641 14.961 1 98.75 227 ALA A CA 1
ATOM 1762 C C . ALA A 1 227 ? 0.341 24.203 15.633 1 98.75 227 ALA A C 1
ATOM 1764 O O . ALA A 1 227 ? 0.32 23.672 16.75 1 98.75 227 ALA A O 1
ATOM 1765 N N . ALA A 1 228 ? 1.43 24.391 14.938 1 98.31 228 ALA A N 1
ATOM 1766 C CA . ALA A 1 228 ? 2.729 24.094 15.531 1 98.31 228 ALA A CA 1
ATOM 1767 C C . ALA A 1 228 ? 2.955 24.906 16.812 1 98.31 228 ALA A C 1
ATOM 1769 O O . ALA A 1 228 ? 3.49 24.391 17.797 1 98.31 228 ALA A O 1
ATOM 1770 N N . SER A 1 229 ? 2.564 26.156 16.797 1 98.75 229 SER A N 1
ATOM 1771 C CA . SER A 1 229 ? 2.689 27 17.969 1 98.75 229 SER A CA 1
ATOM 1772 C C . SER A 1 229 ? 1.913 26.422 19.156 1 98.75 229 SER A C 1
ATOM 1774 O O . SER A 1 229 ? 2.43 26.359 20.266 1 98.75 229 SER A O 1
ATOM 1776 N N . ALA A 1 230 ? 0.71 26.047 18.906 1 98.62 230 ALA A N 1
ATOM 1777 C CA . ALA A 1 230 ? -0.068 25.422 19.969 1 98.62 230 ALA A CA 1
ATOM 1778 C C . ALA A 1 230 ? 0.661 24.219 20.531 1 98.62 230 ALA A C 1
ATOM 1780 O O . ALA A 1 230 ? 0.686 24.016 21.75 1 98.62 230 ALA A O 1
ATOM 1781 N N . GLY A 1 231 ? 1.248 23.453 19.656 1 98.06 231 GLY A N 1
ATOM 1782 C CA . GLY A 1 231 ? 2.043 22.312 20.094 1 98.06 231 GLY A CA 1
ATOM 1783 C C . GLY A 1 231 ? 3.268 22.719 20.891 1 98.06 231 GLY A C 1
ATOM 1784 O O . GLY A 1 231 ? 3.578 22.094 21.906 1 98.06 231 GLY A O 1
ATOM 1785 N N . TYR A 1 232 ? 3.949 23.719 20.453 1 98.5 232 TYR A N 1
ATOM 1786 C CA . TYR A 1 232 ? 5.148 24.172 21.141 1 98.5 232 TYR A CA 1
ATOM 1787 C C . TYR A 1 232 ? 4.809 24.719 22.531 1 98.5 232 TYR A C 1
ATOM 1789 O O . TYR A 1 232 ? 5.594 24.578 23.469 1 98.5 232 TYR A O 1
ATOM 1797 N N . HIS A 1 233 ? 3.695 25.375 22.672 1 98.75 233 HIS A N 1
ATOM 1798 C CA . HIS A 1 233 ? 3.287 25.844 23.984 1 98.75 233 HIS A CA 1
ATOM 1799 C C . HIS A 1 233 ? 3.059 24.688 24.953 1 98.75 233 HIS A C 1
ATOM 1801 O O . HIS A 1 233 ? 3.273 24.828 26.156 1 98.75 233 HIS A O 1
ATOM 1807 N N . SER A 1 234 ? 2.699 23.516 24.453 1 98.12 234 SER A N 1
ATOM 1808 C CA . SER A 1 234 ? 2.564 22.328 25.281 1 98.12 234 SER A CA 1
ATOM 1809 C C . SER A 1 234 ? 3.93 21.781 25.703 1 98.12 234 SER A C 1
ATOM 1811 O O . SER A 1 234 ? 4.023 20.938 26.594 1 98.12 234 SER A O 1
ATOM 1813 N N . LEU A 1 235 ? 4.973 22.281 25.062 1 98.12 235 LEU A N 1
ATOM 1814 C CA . LEU A 1 235 ? 6.328 21.828 25.359 1 98.12 235 LEU A CA 1
ATOM 1815 C C . LEU A 1 235 ? 7.082 22.875 26.172 1 98.12 235 LEU A C 1
ATOM 1817 O O . LEU A 1 235 ? 8.234 22.656 26.562 1 98.12 235 LEU A O 1
ATOM 1821 N N . SER A 1 236 ? 6.453 24 26.375 1 98.44 236 SER A N 1
ATOM 1822 C CA . SER A 1 236 ? 7.074 25.094 27.109 1 98.44 236 SER A CA 1
ATOM 1823 C C . SER A 1 236 ? 6.449 25.266 28.484 1 98.44 236 SER A C 1
ATOM 1825 O O . SER A 1 236 ? 5.328 25.766 28.609 1 98.44 236 SER A O 1
ATOM 1827 N N . SER A 1 237 ? 7.203 24.984 29.5 1 97.69 237 SER A N 1
ATOM 1828 C CA . SER A 1 237 ? 6.668 25.031 30.859 1 97.69 237 SER A CA 1
ATOM 1829 C C . SER A 1 237 ? 6.164 26.422 31.219 1 97.69 237 SER A C 1
ATOM 1831 O O . SER A 1 237 ? 5.234 26.562 32 1 97.69 237 SER A O 1
ATOM 1833 N N . GLY A 1 238 ? 6.715 27.438 30.594 1 98.06 238 GLY A N 1
ATOM 1834 C CA . GLY A 1 238 ? 6.281 28.797 30.828 1 98.06 238 GLY A CA 1
ATOM 1835 C C . GLY A 1 238 ? 4.867 29.062 30.344 1 98.06 238 GLY A C 1
ATOM 1836 O O . GLY A 1 238 ? 4.266 30.078 30.703 1 98.06 238 GLY A O 1
ATOM 1837 N N . SER A 1 239 ? 4.297 28.156 29.609 1 98.56 239 SER A N 1
ATOM 1838 C CA . SER A 1 239 ? 2.965 28.344 29.031 1 98.56 239 SER A CA 1
ATOM 1839 C C . SER A 1 239 ? 1.945 27.422 29.703 1 98.56 239 SER A C 1
ATOM 1841 O O . SER A 1 239 ? 0.74 27.562 29.484 1 98.56 239 SER A O 1
ATOM 1843 N N . PHE A 1 240 ? 2.342 26.5 30.562 1 98.12 240 PHE A N 1
ATOM 1844 C CA . PHE A 1 240 ? 1.537 25.375 31 1 98.12 240 PHE A CA 1
ATOM 1845 C C . PHE A 1 240 ? 0.266 25.844 31.703 1 98.12 240 PHE A C 1
ATOM 1847 O O . PHE A 1 240 ? -0.798 25.25 31.531 1 98.12 240 PHE A O 1
ATOM 1854 N N . ASP A 1 241 ? 0.344 26.922 32.375 1 97.94 241 ASP A N 1
ATOM 1855 C CA . ASP A 1 241 ? -0.768 27.359 33.219 1 97.94 241 ASP A CA 1
ATOM 1856 C C . ASP A 1 241 ? -1.832 28.078 32.406 1 97.94 241 ASP A C 1
ATOM 1858 O O . ASP A 1 241 ? -2.951 28.297 32.875 1 97.94 241 ASP A O 1
ATOM 1862 N N . PHE A 1 242 ? -1.585 28.344 31.125 1 98.62 242 PHE A N 1
ATOM 1863 C CA . PHE A 1 242 ? -2.387 29.359 30.469 1 98.62 242 PHE A CA 1
ATOM 1864 C C . PHE A 1 242 ? -3.426 28.734 29.547 1 98.62 242 PHE A C 1
ATOM 1866 O O . PHE A 1 242 ? -4.227 29.438 28.938 1 98.62 242 PHE A O 1
ATOM 1873 N N . PHE A 1 243 ? -3.465 27.422 29.406 1 98.5 243 PHE A N 1
ATOM 1874 C CA . PHE A 1 243 ? -4.453 26.781 28.547 1 98.5 243 PHE A CA 1
ATOM 1875 C C . PHE A 1 243 ? -4.703 25.344 28.984 1 98.5 243 PHE A C 1
ATOM 1877 O O . PHE A 1 243 ? -3.969 24.797 29.812 1 98.5 243 PHE A O 1
ATOM 1884 N N . ASN A 1 244 ? -5.777 24.734 28.375 1 97.31 244 ASN A N 1
ATOM 1885 C CA . ASN A 1 244 ? -6.199 23.406 28.828 1 97.31 244 ASN A CA 1
ATOM 1886 C C . ASN A 1 244 ? -6.355 22.438 27.656 1 97.31 244 ASN A C 1
ATOM 1888 O O . ASN A 1 244 ? -6.336 21.219 27.844 1 97.31 244 ASN A O 1
ATOM 1892 N N . ARG A 1 245 ? -6.562 22.984 26.5 1 98.5 245 ARG A N 1
ATOM 1893 C CA . ARG A 1 245 ? -6.793 22.172 25.297 1 98.5 245 ARG A CA 1
ATOM 1894 C C . ARG A 1 245 ? -6.145 22.797 24.078 1 98.5 245 ARG A C 1
ATOM 1896 O O . ARG A 1 245 ? -5.777 23.969 24.094 1 98.5 245 ARG A O 1
ATOM 1903 N N . SER A 1 246 ? -5.98 21.984 23.047 1 98.56 246 SER A N 1
ATOM 1904 C CA . SER A 1 246 ? -5.418 22.516 21.812 1 98.56 246 SER A CA 1
ATOM 1905 C C . SER A 1 246 ? -6.113 21.922 20.594 1 98.56 246 SER A C 1
ATOM 1907 O O . SER A 1 246 ? -6.449 20.734 20.578 1 98.56 246 SER A O 1
ATOM 1909 N N . ILE A 1 247 ? -6.414 22.719 19.641 1 98.88 247 ILE A N 1
ATOM 1910 C CA . ILE A 1 247 ? -6.848 22.297 18.312 1 98.88 247 ILE A CA 1
ATOM 1911 C C . ILE A 1 247 ? -5.75 22.609 17.297 1 98.88 247 ILE A C 1
ATOM 1913 O O . ILE A 1 247 ? -5.379 23.766 17.094 1 98.88 247 ILE A O 1
ATOM 1917 N N . MET A 1 248 ? -5.211 21.578 16.672 1 98.75 248 MET A N 1
ATOM 1918 C CA . MET A 1 248 ? -4.105 21.719 15.734 1 98.75 248 MET A CA 1
ATOM 1919 C C . MET A 1 248 ? -4.543 21.344 14.32 1 98.75 248 MET A C 1
ATOM 1921 O O . MET A 1 248 ? -4.773 20.172 14.031 1 98.75 248 MET A O 1
ATOM 1925 N N . MET A 1 249 ? -4.574 22.344 13.445 1 98.81 249 MET A N 1
ATOM 1926 C CA . MET A 1 249 ? -5.059 22.172 12.078 1 98.81 249 MET A CA 1
ATOM 1927 C C . MET A 1 249 ? -3.9 22.156 11.094 1 98.81 249 MET A C 1
ATOM 1929 O O . MET A 1 249 ? -3.199 23.156 10.93 1 98.81 249 MET A O 1
ATOM 1933 N N . SER A 1 250 ? -3.594 21.031 10.453 1 98.44 250 SER A N 1
ATOM 1934 C CA . SER A 1 250 ? -2.631 20.844 9.375 1 98.44 250 SER A CA 1
ATOM 1935 C C . SER A 1 250 ? -1.199 20.984 9.875 1 98.44 250 SER A C 1
ATOM 1937 O O . SER A 1 250 ? -0.337 21.516 9.172 1 98.44 250 SER A O 1
ATOM 1939 N N . SER A 1 251 ? -0.89 20.703 11.094 1 97.62 251 SER A N 1
ATOM 1940 C CA . SER A 1 251 ? 0.459 20.625 11.648 1 97.62 251 SER A CA 1
ATOM 1941 C C . SER A 1 251 ? 0.436 20.219 13.109 1 97.62 251 SER A C 1
ATOM 1943 O O . SER A 1 251 ? -0.632 20.125 13.719 1 97.62 251 SER A O 1
ATOM 1945 N N . ALA A 1 252 ? 1.545 19.875 13.609 1 96.12 252 ALA A N 1
ATOM 1946 C CA . ALA A 1 252 ? 1.787 19.484 14.992 1 96.12 252 ALA A CA 1
ATOM 1947 C C . ALA A 1 252 ? 3.25 19.688 15.375 1 96.12 252 ALA A C 1
ATOM 1949 O O . ALA A 1 252 ? 3.949 20.5 14.758 1 96.12 252 ALA A O 1
ATOM 1950 N N . VAL A 1 253 ? 3.719 19.047 16.516 1 94.44 253 VAL A N 1
ATOM 1951 C CA . VAL A 1 253 ? 5.129 19.094 16.891 1 94.44 253 VAL A CA 1
ATOM 1952 C C . VAL A 1 253 ? 5.594 17.703 17.297 1 94.44 253 VAL A C 1
ATOM 1954 O O . VAL A 1 253 ? 4.836 16.938 17.891 1 94.44 253 VAL A O 1
ATOM 1957 N N . PRO A 1 254 ? 6.633 17.188 16.812 1 88.12 254 PRO A N 1
ATOM 1958 C CA . PRO A 1 254 ? 7.586 17.938 15.992 1 88.12 254 PRO A CA 1
ATOM 1959 C C . PRO A 1 254 ? 7.328 17.781 14.492 1 88.12 254 PRO A C 1
ATOM 1961 O O . PRO A 1 254 ? 6.793 16.766 14.062 1 88.12 254 PRO A O 1
ATOM 1964 N N . VAL A 1 255 ? 7.602 18.812 13.781 1 91.19 255 VAL A N 1
ATOM 1965 C CA . VAL A 1 255 ? 7.613 18.766 12.32 1 91.19 255 VAL A CA 1
ATOM 1966 C C . VAL A 1 255 ? 8.914 19.375 11.797 1 91.19 255 VAL A C 1
ATOM 1968 O O . VAL A 1 255 ? 9.391 20.391 12.312 1 91.19 255 VAL A O 1
ATOM 1971 N N . TYR A 1 256 ? 9.492 18.844 10.82 1 87.12 256 TYR A N 1
ATOM 1972 C CA . TYR A 1 256 ? 10.852 19.172 10.391 1 87.12 256 TYR A CA 1
ATOM 1973 C C . TYR A 1 256 ? 10.938 20.625 9.938 1 87.12 256 TYR A C 1
ATOM 1975 O O . TYR A 1 256 ? 11.984 21.266 10.07 1 87.12 256 TYR A O 1
ATOM 1983 N N . TRP A 1 257 ? 9.867 21.156 9.43 1 91.25 257 TRP A N 1
ATOM 1984 C CA . TRP A 1 257 ? 9.945 22.5 8.875 1 91.25 257 TRP A CA 1
ATOM 1985 C C . TRP A 1 257 ? 9.68 23.562 9.945 1 91.25 257 TRP A C 1
ATOM 1987 O O . TRP A 1 257 ? 9.836 24.75 9.703 1 91.25 257 TRP A O 1
ATOM 1997 N N . THR A 1 258 ? 9.32 23.156 11.156 1 95 258 THR A N 1
ATOM 1998 C CA . THR A 1 258 ? 8.945 24.109 12.188 1 95 258 THR A CA 1
ATOM 1999 C C . THR A 1 258 ? 10.086 24.312 13.18 1 95 258 THR A C 1
ATOM 2001 O O . THR A 1 258 ? 9.992 25.141 14.086 1 95 258 THR A O 1
ATOM 2004 N N . LEU A 1 259 ? 11.141 23.594 13.07 1 95.75 259 LEU A N 1
ATOM 2005 C CA . LEU A 1 259 ? 12.266 23.672 13.992 1 95.75 259 LEU A CA 1
ATOM 2006 C C . LEU A 1 259 ? 13.586 23.438 13.25 1 95.75 259 LEU A C 1
ATOM 2008 O O . LEU A 1 259 ? 13.664 22.578 12.375 1 95.75 259 LEU A O 1
ATOM 2012 N N . THR A 1 260 ? 14.531 24.266 13.508 1 94.94 260 THR A N 1
ATOM 2013 C CA . THR A 1 260 ? 15.852 24.062 12.93 1 94.94 260 THR A CA 1
ATOM 2014 C C . THR A 1 260 ? 16.922 23.969 14.016 1 94.94 260 THR A C 1
ATOM 2016 O O . THR A 1 260 ? 16.688 24.391 15.148 1 94.94 260 THR A O 1
ATOM 2019 N N . SER A 1 261 ? 18.031 23.344 13.688 1 95.44 261 SER A N 1
ATOM 2020 C CA . SER A 1 261 ? 19.141 23.25 14.641 1 95.44 261 SER A CA 1
ATOM 2021 C C . SER A 1 261 ? 19.734 24.625 14.922 1 95.44 261 SER A C 1
ATOM 2023 O O . SER A 1 261 ? 19.672 25.516 14.086 1 95.44 261 SER A O 1
ATOM 2025 N N . ASN A 1 262 ? 20.312 24.719 16.062 1 97.5 262 ASN A N 1
ATOM 2026 C CA . ASN A 1 262 ? 20.969 25.969 16.438 1 97.5 262 ASN A CA 1
ATOM 2027 C C . ASN A 1 262 ? 22.094 26.328 15.469 1 97.5 262 ASN A C 1
ATOM 2029 O O . ASN A 1 262 ? 22.266 27.484 15.117 1 97.5 262 ASN A O 1
ATOM 2033 N N . ASP A 1 263 ? 22.812 25.312 15.023 1 96.94 263 ASP A N 1
ATOM 2034 C CA . ASP A 1 263 ? 23.891 25.547 14.078 1 96.94 263 ASP A CA 1
ATOM 2035 C C . ASP A 1 263 ? 23.359 26.125 12.766 1 96.94 263 ASP A C 1
ATOM 2037 O O . ASP A 1 263 ? 23.922 27.094 12.242 1 96.94 263 ASP A O 1
ATOM 2041 N N . THR A 1 264 ? 22.328 25.516 12.289 1 95.5 264 THR A N 1
ATOM 2042 C CA . THR A 1 264 ? 21.734 26 11.039 1 95.5 264 THR A CA 1
ATOM 2043 C C . THR A 1 264 ? 21.172 27.406 11.219 1 95.5 264 THR A C 1
ATOM 2045 O O . THR A 1 264 ? 21.312 28.25 10.336 1 95.5 264 THR A O 1
ATOM 2048 N N . ALA A 1 265 ? 20.547 27.672 12.367 1 97.12 265 ALA A N 1
ATOM 2049 C CA . ALA A 1 265 ? 19.969 28.984 12.648 1 97.12 265 ALA A CA 1
ATOM 2050 C C . ALA A 1 265 ? 21.062 30.062 12.695 1 97.12 265 ALA A C 1
ATOM 2052 O O . ALA A 1 265 ? 20.875 31.156 12.172 1 97.12 265 ALA A O 1
ATOM 2053 N N . GLU A 1 266 ? 22.172 29.766 13.297 1 97.25 266 GLU A N 1
ATOM 2054 C CA . GLU A 1 266 ? 23.281 30.703 13.359 1 97.25 266 GLU A CA 1
ATOM 2055 C C . GLU A 1 266 ? 23.875 30.938 11.977 1 97.25 266 GLU A C 1
ATOM 2057 O O . GLU A 1 266 ? 24.25 32.062 11.648 1 97.25 266 GLU A O 1
ATOM 2062 N N . SER A 1 267 ? 23.984 29.875 11.266 1 96.56 267 SER A N 1
ATOM 2063 C CA . SER A 1 267 ? 24.484 30 9.898 1 96.56 267 SER A CA 1
ATOM 2064 C C . SER A 1 267 ? 23.578 30.906 9.07 1 96.56 267 SER A C 1
ATOM 2066 O O . SER A 1 267 ? 24.062 31.75 8.312 1 96.56 267 SER A O 1
ATOM 2068 N N . ARG A 1 268 ? 22.297 30.75 9.219 1 96.69 268 ARG A N 1
ATOM 2069 C CA . ARG A 1 268 ? 21.344 31.578 8.484 1 96.69 268 ARG A CA 1
ATOM 2070 C C . ARG A 1 268 ? 21.422 33.031 8.945 1 96.69 268 ARG A C 1
ATOM 2072 O O . ARG A 1 268 ? 21.281 33.969 8.133 1 96.69 268 ARG A O 1
ATOM 2079 N N . ALA A 1 269 ? 21.625 33.219 10.234 1 97.69 269 ALA A N 1
ATOM 2080 C CA . ALA A 1 269 ? 21.797 34.594 10.734 1 97.69 269 ALA A CA 1
ATOM 2081 C C . ALA A 1 269 ? 23.016 35.25 10.094 1 97.69 269 ALA A C 1
ATOM 2083 O O . ALA A 1 269 ? 22.953 36.438 9.727 1 97.69 269 ALA A O 1
ATOM 2084 N N . ARG A 1 270 ? 24.062 34.5 9.969 1 97.25 270 ARG A N 1
ATOM 2085 C CA . ARG A 1 270 ? 25.281 35 9.328 1 97.25 270 ARG A CA 1
ATOM 2086 C C . ARG A 1 270 ? 25.016 35.344 7.863 1 97.25 270 ARG A C 1
ATOM 2088 O O . ARG A 1 270 ? 25.406 36.406 7.391 1 97.25 270 ARG A O 1
ATOM 2095 N N . ASP A 1 271 ? 24.391 34.438 7.176 1 97.69 271 ASP A N 1
ATOM 2096 C CA . ASP A 1 271 ? 24.062 34.656 5.77 1 97.69 271 ASP A CA 1
ATOM 2097 C C . ASP A 1 271 ? 23.172 35.906 5.598 1 97.69 271 ASP A C 1
ATOM 2099 O O . ASP A 1 271 ? 23.359 36.688 4.664 1 97.69 271 ASP A O 1
ATOM 2103 N N . PHE A 1 272 ? 22.25 36 6.477 1 97.94 272 PHE A N 1
ATOM 2104 C CA . PHE A 1 272 ? 21.344 37.125 6.461 1 97.94 272 PHE A CA 1
ATOM 2105 C C . PHE A 1 272 ? 22.094 38.438 6.684 1 97.94 272 PHE A C 1
ATOM 2107 O O . PHE A 1 272 ? 21.859 39.438 5.988 1 97.94 272 PHE A O 1
ATOM 2114 N N . ALA A 1 273 ? 23 38.469 7.609 1 98.19 273 ALA A N 1
ATOM 2115 C CA . ALA A 1 273 ? 23.828 39.656 7.898 1 98.19 273 ALA A CA 1
ATOM 2116 C C . ALA A 1 273 ? 24.719 40 6.703 1 98.19 273 ALA A C 1
ATOM 2118 O O . ALA A 1 273 ? 24.891 41.156 6.375 1 98.19 273 ALA A O 1
ATOM 2119 N N . LEU A 1 274 ? 25.234 38.969 6.098 1 98.06 274 LEU A N 1
ATOM 2120 C CA . LEU A 1 274 ? 26.094 39.188 4.93 1 98.06 274 LEU A CA 1
ATOM 2121 C C . LEU A 1 274 ? 25.312 39.844 3.799 1 98.06 274 LEU A C 1
ATOM 2123 O O . LEU A 1 274 ? 25.844 40.688 3.08 1 98.06 274 LEU A O 1
ATOM 2127 N N . PHE A 1 275 ? 24.094 39.406 3.635 1 97.88 275 PHE A N 1
ATOM 2128 C CA . PHE A 1 275 ? 23.234 40 2.621 1 97.88 275 PHE A CA 1
ATOM 2129 C C . PHE A 1 275 ? 23.141 41.5 2.824 1 97.88 275 PHE A C 1
ATOM 2131 O O . PHE A 1 275 ? 23.094 42.25 1.854 1 97.88 275 PHE A O 1
ATOM 2138 N N . PHE A 1 276 ? 23.125 42 4.07 1 97.69 276 PHE A N 1
ATOM 2139 C CA . PHE A 1 276 ? 23 43.438 4.402 1 97.69 276 PHE A CA 1
ATOM 2140 C C . PHE A 1 276 ? 24.375 44.062 4.562 1 97.69 276 PHE A C 1
ATOM 2142 O O . PHE A 1 276 ? 24.484 45.188 5.047 1 97.69 276 PHE A O 1
ATOM 2149 N N . LYS A 1 277 ? 25.406 43.375 4.234 1 97.56 277 LYS A N 1
ATOM 2150 C CA . LYS A 1 277 ? 26.781 43.844 4.293 1 97.56 277 LYS A CA 1
ATOM 2151 C C . LYS A 1 277 ? 27.203 44.156 5.727 1 97.56 277 LYS A C 1
ATOM 2153 O O . LYS A 1 277 ? 27.938 45.125 5.961 1 97.56 277 LYS A O 1
ATOM 2158 N N . CYS A 1 278 ? 26.656 43.406 6.641 1 98.12 278 CYS A N 1
ATOM 2159 C CA . CYS A 1 278 ? 27.031 43.531 8.047 1 98.12 278 CYS A CA 1
ATOM 2160 C C . CYS A 1 278 ? 28.281 42.688 8.344 1 98.12 278 CYS A C 1
ATOM 2162 O O . CYS A 1 278 ? 28.531 41.688 7.688 1 98.12 278 CYS A O 1
ATOM 2164 N N . PRO A 1 279 ? 29.062 43.125 9.289 1 97.31 279 PRO A N 1
ATOM 2165 C CA . PRO A 1 279 ? 30.156 42.25 9.727 1 97.31 279 PRO A CA 1
ATOM 2166 C C . PRO A 1 279 ? 29.656 41 10.406 1 97.31 279 PRO A C 1
ATOM 2168 O O . PRO A 1 279 ? 28.672 41.031 11.148 1 97.31 279 PRO A O 1
ATOM 2171 N N . VAL A 1 280 ? 30.281 39.875 10.18 1 96.38 280 VAL A N 1
ATOM 2172 C CA . VAL A 1 280 ? 29.75 38.625 10.695 1 96.38 280 VAL A CA 1
ATOM 2173 C C . VAL A 1 280 ? 30.766 38 11.648 1 96.38 280 VAL A C 1
ATOM 2175 O O . VAL A 1 280 ? 30.469 36.969 12.297 1 96.38 280 VAL A O 1
ATOM 2178 N N . ASN A 1 281 ? 31.953 38.562 11.82 1 94.69 281 ASN A N 1
ATOM 2179 C CA . ASN A 1 281 ? 33 38 12.672 1 94.69 281 ASN A CA 1
ATOM 2180 C C . ASN A 1 281 ? 32.75 38.344 14.141 1 94.69 281 ASN A C 1
ATOM 2182 O O . ASN A 1 281 ? 33.281 37.656 15.031 1 94.69 281 ASN A O 1
ATOM 2186 N N . ASP A 1 282 ? 32.062 39.438 14.398 1 95.38 282 ASP A N 1
ATOM 2187 C CA . ASP A 1 282 ? 31.672 39.875 15.734 1 95.38 282 ASP A CA 1
ATOM 2188 C C . ASP A 1 282 ? 30.156 39.906 15.875 1 95.38 282 ASP A C 1
ATOM 2190 O O . ASP A 1 282 ? 29.484 40.719 15.234 1 95.38 282 ASP A O 1
ATOM 2194 N N . LYS A 1 283 ? 29.625 39.125 16.75 1 96.12 283 LYS A N 1
ATOM 2195 C CA . LYS A 1 283 ? 28.188 38.969 16.875 1 96.12 283 LYS A CA 1
ATOM 2196 C C . LYS A 1 283 ? 27.547 40.281 17.312 1 96.12 283 LYS A C 1
ATOM 2198 O O . LYS A 1 283 ? 26.438 40.625 16.891 1 96.12 283 LYS A O 1
ATOM 2203 N N . ASP A 1 284 ? 28.234 40.969 18.203 1 96.06 284 ASP A N 1
ATOM 2204 C CA . ASP A 1 284 ? 27.688 42.25 18.656 1 96.06 284 ASP A CA 1
ATOM 2205 C C . ASP A 1 284 ? 27.625 43.281 17.516 1 96.06 284 ASP A C 1
ATOM 2207 O O . ASP A 1 284 ? 26.625 43.969 17.359 1 96.06 284 ASP A O 1
ATOM 2211 N N . ALA A 1 285 ? 28.688 43.312 16.812 1 97.12 285 ALA A N 1
ATOM 2212 C CA . ALA A 1 285 ? 28.719 44.219 15.656 1 97.12 285 ALA A CA 1
ATOM 2213 C C . ALA A 1 285 ? 27.688 43.812 14.609 1 97.12 285 ALA A C 1
ATOM 2215 O O . ALA A 1 285 ? 27.078 44.656 13.953 1 97.12 285 ALA A O 1
ATOM 2216 N N . MET A 1 286 ? 27.594 42.531 14.422 1 97.75 286 MET A N 1
ATOM 2217 C CA . MET A 1 286 ? 26.609 41.969 13.492 1 97.75 286 MET A CA 1
ATOM 2218 C C . MET A 1 286 ? 25.203 42.406 13.891 1 97.75 286 MET A C 1
ATOM 2220 O O . MET A 1 286 ? 24.422 42.875 13.055 1 97.75 286 MET A O 1
ATOM 2224 N N . LEU A 1 287 ? 24.906 42.25 15.148 1 97.38 287 LEU A N 1
ATOM 2225 C CA . LEU A 1 287 ? 23.594 42.625 15.656 1 97.38 287 LEU A CA 1
ATOM 2226 C C . LEU A 1 287 ? 23.344 44.125 15.523 1 97.38 287 LEU A C 1
ATOM 2228 O O . LEU A 1 287 ? 22.25 44.531 15.148 1 97.38 287 LEU A O 1
ATOM 2232 N N . GLU A 1 288 ? 24.328 44.906 15.867 1 97.12 288 GLU A N 1
ATOM 2233 C CA . GLU A 1 288 ? 24.188 46.344 15.758 1 97.12 288 GLU A CA 1
ATOM 2234 C C . GLU A 1 288 ? 23.891 46.781 14.328 1 97.12 288 GLU A C 1
ATOM 2236 O O . GLU A 1 288 ? 23.062 47.656 14.094 1 97.12 288 GLU A O 1
ATOM 2241 N N . CYS A 1 289 ? 24.578 46.188 13.484 1 97.81 289 CYS A N 1
ATOM 2242 C CA . CYS A 1 289 ? 24.344 46.469 12.07 1 97.81 289 CYS A CA 1
ATOM 2243 C C . CYS A 1 289 ? 22.922 46.125 11.672 1 97.81 289 CYS A C 1
ATOM 2245 O O . CYS A 1 289 ? 22.234 46.906 11.016 1 97.81 289 CYS A O 1
ATOM 2247 N N . LEU A 1 290 ? 22.438 44.906 12.016 1 97.69 290 LEU A N 1
ATOM 2248 C CA . LEU A 1 290 ? 21.078 44.5 11.695 1 97.69 290 LEU A CA 1
ATOM 2249 C C . LEU A 1 290 ? 20.047 45.406 12.367 1 97.69 290 LEU A C 1
ATOM 2251 O O . LEU A 1 290 ? 18.984 45.656 11.805 1 97.69 290 LEU A O 1
ATOM 2255 N N . MET A 1 291 ? 20.375 45.906 13.562 1 97.12 291 MET A N 1
ATOM 2256 C CA . MET A 1 291 ? 19.5 46.844 14.297 1 97.12 291 MET A CA 1
ATOM 2257 C C . MET A 1 291 ? 19.344 48.156 13.539 1 97.12 291 MET A C 1
ATOM 2259 O O . MET A 1 291 ? 18.328 48.844 13.688 1 97.12 291 MET A O 1
ATOM 2263 N N . SER A 1 292 ? 20.281 48.438 12.719 1 97.19 292 SER A N 1
ATOM 2264 C CA . SER A 1 292 ? 20.266 49.719 12.008 1 97.19 292 SER A CA 1
ATOM 2265 C C . SER A 1 292 ? 19.453 49.625 10.727 1 97.19 292 SER A C 1
ATOM 2267 O O . SER A 1 292 ? 19.125 50.625 10.117 1 97.19 292 SER A O 1
ATOM 2269 N N . LYS A 1 293 ? 19.078 48.438 10.297 1 97.69 293 LYS A N 1
ATOM 2270 C CA . LYS A 1 293 ? 18.312 48.281 9.062 1 97.69 293 LYS A CA 1
ATOM 2271 C C . LYS A 1 293 ? 16.828 48.5 9.297 1 97.69 293 LYS A C 1
ATOM 2273 O O . LYS A 1 293 ? 16.328 48.344 10.422 1 97.69 293 LYS A O 1
ATOM 2278 N N . SER A 1 294 ? 16.094 48.938 8.297 1 97.06 294 SER A N 1
ATOM 2279 C CA . SER A 1 294 ? 14.656 49.125 8.445 1 97.06 294 SER A CA 1
ATOM 2280 C C . SER A 1 294 ? 13.938 47.781 8.586 1 97.06 294 SER A C 1
ATOM 2282 O O . SER A 1 294 ? 14.344 46.781 7.996 1 97.06 294 SER A O 1
ATOM 2284 N N . PRO A 1 295 ? 12.859 47.75 9.344 1 96.88 295 PRO A N 1
ATOM 2285 C CA . PRO A 1 295 ? 12.109 46.5 9.516 1 96.88 295 PRO A CA 1
ATOM 2286 C C . PRO A 1 295 ? 11.523 45.969 8.203 1 96.88 295 PRO A C 1
ATOM 2288 O O . PRO A 1 295 ? 11.398 44.781 8.023 1 96.88 295 PRO A O 1
ATOM 2291 N N . VAL A 1 296 ? 11.188 46.844 7.305 1 95.81 296 VAL A N 1
ATOM 2292 C CA . VAL A 1 296 ? 10.656 46.438 6.004 1 95.81 296 VAL A CA 1
ATOM 2293 C C . VAL A 1 296 ? 11.727 45.688 5.211 1 95.81 296 VAL A C 1
ATOM 2295 O O . VAL A 1 296 ? 11.445 44.656 4.609 1 95.81 296 VAL A O 1
ATOM 2298 N N . GLU A 1 297 ? 12.938 46.219 5.227 1 96.19 297 GLU A N 1
ATOM 2299 C CA . GLU A 1 297 ? 14.039 45.562 4.523 1 96.19 297 GLU A CA 1
ATOM 2300 C C . GLU A 1 297 ? 14.32 44.188 5.113 1 96.19 297 GLU A C 1
ATOM 2302 O O . GLU A 1 297 ? 14.562 43.219 4.375 1 96.19 297 GLU A O 1
ATOM 2307 N N . LEU A 1 298 ? 14.281 44.125 6.395 1 97.38 298 LEU A N 1
ATOM 2308 C CA . LEU A 1 298 ? 14.547 42.844 7.059 1 97.38 298 LEU A CA 1
ATOM 2309 C C . LEU A 1 298 ? 13.484 41.812 6.695 1 97.38 298 LEU A C 1
ATOM 2311 O O . LEU A 1 298 ? 13.805 40.656 6.395 1 97.38 298 LEU A O 1
ATOM 2315 N N . SER A 1 299 ? 12.242 42.219 6.723 1 96.44 299 SER A N 1
ATOM 2316 C CA . SER A 1 299 ? 11.133 41.312 6.438 1 96.44 299 SER A CA 1
ATOM 2317 C C . SER A 1 299 ? 11.102 40.938 4.965 1 96.44 299 SER A C 1
ATOM 2319 O O . SER A 1 299 ? 10.891 39.75 4.637 1 96.44 299 SER A O 1
ATOM 2321 N N . ASP A 1 300 ? 11.391 41.844 4.082 1 94.62 300 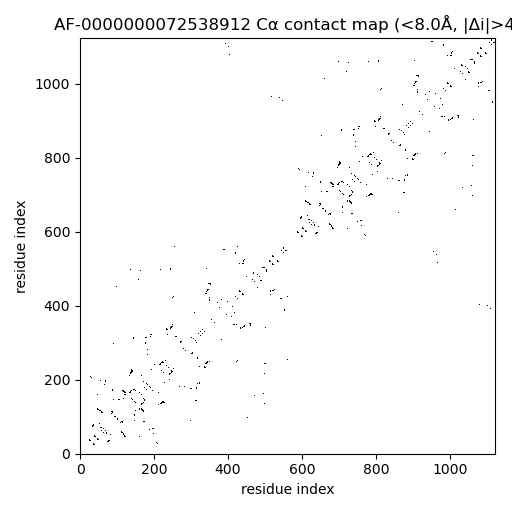ASP A N 1
ATOM 2322 C CA . ASP A 1 300 ? 11.289 41.625 2.645 1 94.62 300 ASP A CA 1
ATOM 2323 C C . ASP A 1 300 ? 12.398 40.688 2.158 1 94.62 300 ASP A C 1
ATOM 2325 O O . ASP A 1 300 ? 12.234 39.969 1.16 1 94.62 300 ASP A O 1
ATOM 2329 N N . ASN A 1 301 ? 13.516 40.719 2.865 1 96.19 301 ASN A N 1
ATOM 2330 C CA . ASN A 1 301 ? 14.672 39.969 2.369 1 96.19 301 ASN A CA 1
ATOM 2331 C C . ASN A 1 301 ? 14.953 38.75 3.223 1 96.19 301 ASN A C 1
ATOM 2333 O O . ASN A 1 301 ? 16.078 38.219 3.219 1 96.19 301 ASN A O 1
ATOM 2337 N N . GLN A 1 302 ? 13.953 38.312 3.941 1 96.19 302 GLN A N 1
ATOM 2338 C CA . GLN A 1 302 ? 14.156 37.188 4.859 1 96.19 302 GLN A CA 1
ATOM 2339 C C . GLN A 1 302 ? 14.508 35.906 4.102 1 96.19 302 GLN A C 1
ATOM 2341 O O . GLN A 1 302 ? 15.117 35 4.664 1 96.19 302 GLN A O 1
ATOM 2346 N N . PHE A 1 303 ? 14.234 35.812 2.816 1 93.62 303 PHE A N 1
ATOM 2347 C CA . PHE A 1 303 ? 14.492 34.625 2.025 1 93.62 303 PHE A CA 1
ATOM 2348 C C . PHE A 1 303 ? 15.859 34.688 1.347 1 93.62 303 PHE A C 1
ATOM 2350 O O . PHE A 1 303 ? 16.172 33.875 0.478 1 93.62 303 PHE A O 1
ATOM 2357 N N . ALA A 1 304 ? 16.656 35.625 1.77 1 93.56 304 ALA A N 1
ATOM 2358 C CA . ALA A 1 304 ? 18.031 35.719 1.295 1 93.56 304 ALA A CA 1
ATOM 2359 C C . ALA A 1 304 ? 18.906 34.625 1.892 1 93.56 304 ALA A C 1
ATOM 2361 O O . ALA A 1 304 ? 20.031 34.406 1.462 1 93.56 304 ALA A O 1
ATOM 2362 N N . VAL A 1 305 ? 18.375 33.875 2.736 1 92.56 305 VAL A N 1
ATOM 2363 C CA . VAL A 1 305 ? 19.094 32.75 3.332 1 92.56 305 VAL A CA 1
ATOM 2364 C C . VAL A 1 305 ? 18.703 31.453 2.607 1 92.56 305 VAL A C 1
ATOM 2366 O O . VAL A 1 305 ? 17.672 31.391 1.957 1 92.56 305 VAL A O 1
ATOM 2369 N N . SER A 1 306 ? 19.609 30.469 2.717 1 83.25 306 SER A N 1
ATOM 2370 C CA . SER A 1 306 ? 19.375 29.203 2.051 1 83.25 306 SER A CA 1
ATOM 2371 C C . SER A 1 306 ? 18.266 28.406 2.746 1 83.25 306 SER A C 1
ATOM 2373 O O . SER A 1 306 ? 18.359 28.109 3.939 1 83.25 306 SER A O 1
ATOM 2375 N N . VAL A 1 307 ? 17.203 28.234 2.008 1 82.69 307 VAL A N 1
ATOM 2376 C CA . VAL A 1 307 ? 16.141 27.359 2.475 1 82.69 307 VAL A CA 1
ATOM 2377 C C . VAL A 1 307 ? 15.914 26.234 1.475 1 82.69 307 VAL A C 1
ATOM 2379 O O . VAL A 1 307 ? 16.172 26.391 0.279 1 82.69 307 VAL A O 1
ATOM 2382 N N . THR A 1 308 ? 15.664 25.047 2.008 1 73.19 308 THR A N 1
ATOM 2383 C CA . THR A 1 308 ? 15.469 23.906 1.13 1 73.19 308 THR A CA 1
ATOM 2384 C C . THR A 1 308 ? 13.992 23.516 1.072 1 73.19 308 THR A C 1
ATOM 2386 O O . THR A 1 308 ? 13.25 23.719 2.037 1 73.19 308 THR A O 1
ATOM 2389 N N . GLY A 1 309 ? 13.609 23.078 -0.114 1 71.69 309 GLY A N 1
ATOM 2390 C CA . GLY A 1 309 ? 12.273 22.516 -0.296 1 71.69 309 GLY A CA 1
ATOM 2391 C C . GLY A 1 309 ? 11.227 23.562 -0.601 1 71.69 309 GLY A C 1
ATOM 2392 O O . GLY A 1 309 ? 11.531 24.75 -0.655 1 71.69 309 GLY A O 1
ATOM 2393 N N . PHE A 1 310 ? 9.992 23.125 -0.787 1 76.19 310 PHE A N 1
ATOM 2394 C CA . PHE A 1 310 ? 8.891 24 -1.184 1 76.19 310 PHE A CA 1
ATOM 2395 C C . PHE A 1 310 ? 8.273 24.688 0.03 1 76.19 310 PHE A C 1
ATOM 2397 O O . PHE A 1 310 ? 7.586 25.703 -0.107 1 76.19 310 PHE A O 1
ATOM 2404 N N . LEU A 1 311 ? 8.508 24.203 1.195 1 75.69 311 LEU A N 1
ATOM 2405 C CA . LEU A 1 311 ? 8.086 24.828 2.443 1 75.69 311 LEU A CA 1
ATOM 2406 C C . LEU A 1 311 ? 9.289 25.188 3.301 1 75.69 311 LEU A C 1
ATOM 2408 O O . LEU A 1 311 ? 9.312 24.922 4.5 1 75.69 311 LEU A O 1
ATOM 2412 N N . GLY A 1 312 ? 10.172 25.953 2.686 1 85.56 312 GLY A N 1
ATOM 2413 C CA . GLY A 1 312 ? 11.328 26.406 3.445 1 85.56 312 GLY A CA 1
ATOM 2414 C C . GLY A 1 312 ? 11.031 27.594 4.34 1 85.56 312 GLY A C 1
ATOM 2415 O O . GLY A 1 312 ? 10.539 28.625 3.873 1 85.56 312 GLY A O 1
ATOM 2416 N N . VAL A 1 313 ? 11.164 27.453 5.664 1 93.5 313 VAL A N 1
ATOM 2417 C CA . VAL A 1 313 ? 11.016 28.531 6.641 1 93.5 313 VAL A CA 1
ATOM 2418 C C . VAL A 1 313 ? 12.383 29.141 6.938 1 93.5 313 VAL A C 1
ATOM 2420 O O . VAL A 1 313 ? 13.266 28.484 7.488 1 93.5 313 VAL A O 1
ATOM 2423 N N . PRO A 1 314 ? 12.586 30.406 6.598 1 96.06 314 PRO A N 1
ATOM 2424 C CA . PRO A 1 314 ? 13.922 30.984 6.727 1 96.06 314 PRO A CA 1
ATOM 2425 C C . PRO A 1 314 ? 14.383 31.094 8.18 1 96.06 314 PRO A C 1
ATOM 2427 O O . PRO A 1 314 ? 15.531 30.766 8.492 1 96.06 314 PRO A O 1
ATOM 2430 N N . PHE A 1 315 ? 13.492 31.516 9.023 1 97.44 315 PHE A N 1
ATOM 2431 C CA . PHE A 1 315 ? 13.797 31.688 10.438 1 97.44 315 PHE A CA 1
ATOM 2432 C C . PHE A 1 315 ? 12.781 30.953 11.312 1 97.44 315 PHE A C 1
ATOM 2434 O O . PHE A 1 315 ? 11.93 31.594 11.938 1 97.44 315 PHE A O 1
ATOM 2441 N N . PRO A 1 316 ? 12.906 29.594 11.422 1 96.38 316 PRO A N 1
ATOM 2442 C CA . PRO A 1 316 ? 11.984 28.828 12.258 1 96.38 316 PRO A CA 1
ATOM 2443 C C . PRO A 1 316 ? 12.391 28.828 13.734 1 96.38 316 PRO A C 1
ATOM 2445 O O . PRO A 1 316 ? 13.484 29.297 14.078 1 96.38 316 PRO A O 1
ATOM 2448 N N . PRO A 1 317 ? 11.523 28.375 14.602 1 97.94 317 PRO A N 1
ATOM 2449 C CA . PRO A 1 317 ? 11.852 28.203 16.016 1 97.94 317 PRO A CA 1
ATOM 2450 C C . PRO A 1 317 ? 13.109 27.359 16.234 1 97.94 317 PRO A C 1
ATOM 2452 O O . PRO A 1 317 ? 13.477 26.562 15.367 1 97.94 317 PRO A O 1
ATOM 2455 N N . VAL A 1 318 ? 13.789 27.562 17.344 1 97.94 318 VAL A N 1
ATOM 2456 C CA . VAL A 1 318 ? 14.992 26.828 17.734 1 97.94 318 VAL A CA 1
ATOM 2457 C C . VAL A 1 318 ? 14.891 26.422 19.188 1 97.94 318 VAL A C 1
ATOM 2459 O O . VAL A 1 318 ? 13.961 26.812 19.891 1 97.94 318 VAL A O 1
ATOM 2462 N N . VAL A 1 319 ? 15.781 25.531 19.578 1 97.62 319 VAL A N 1
ATOM 2463 C CA . VAL A 1 319 ? 15.945 25.25 21 1 97.62 319 VAL A CA 1
ATOM 2464 C C . VAL A 1 319 ? 16.75 26.375 21.656 1 97.62 319 VAL A C 1
ATOM 2466 O O . VAL A 1 319 ? 17.984 26.344 21.672 1 97.62 319 VAL A O 1
ATOM 2469 N N . ASP A 1 320 ? 16.047 27.312 22.297 1 97 320 ASP A N 1
ATOM 2470 C CA . ASP A 1 320 ? 16.688 28.531 22.797 1 97 320 ASP A CA 1
ATOM 2471 C C . ASP A 1 320 ? 17.078 28.391 24.266 1 97 320 ASP A C 1
ATOM 2473 O O . ASP A 1 320 ? 17.719 29.266 24.828 1 97 320 ASP A O 1
ATOM 2477 N N . GLY A 1 321 ? 16.609 27.281 24.906 1 95.25 321 GLY A N 1
ATOM 2478 C CA . GLY A 1 321 ? 16.953 27.031 26.312 1 95.25 321 GLY A CA 1
ATOM 2479 C C . GLY A 1 321 ? 15.977 27.688 27.281 1 95.25 321 GLY A C 1
ATOM 2480 O O . GLY A 1 321 ? 16.031 27.438 28.484 1 95.25 321 GLY A O 1
ATOM 2481 N N . GLU A 1 322 ? 15.086 28.516 26.812 1 93.31 322 GLU A N 1
ATOM 2482 C CA . GLU A 1 322 ? 14.094 29.203 27.641 1 93.31 322 GLU A CA 1
ATOM 2483 C C . GLU A 1 322 ? 12.68 28.75 27.297 1 93.31 322 GLU A C 1
ATOM 2485 O O . GLU A 1 322 ? 12.031 28.047 28.062 1 93.31 322 GLU A O 1
ATOM 2490 N N . PHE A 1 323 ? 12.297 29.109 26.125 1 97.38 323 PHE A N 1
ATOM 2491 C CA . PHE A 1 323 ? 10.984 28.641 25.672 1 97.38 323 PHE A CA 1
ATOM 2492 C C . PHE A 1 323 ? 10.984 27.141 25.469 1 97.38 323 PHE A C 1
ATOM 2494 O O . PHE A 1 323 ? 10.125 26.438 26 1 97.38 323 PHE A O 1
ATOM 2501 N N . LEU A 1 324 ? 11.891 26.703 24.609 1 97.62 324 LEU A N 1
ATOM 2502 C CA . LEU A 1 324 ? 12.156 25.281 24.469 1 97.62 324 LEU A CA 1
ATOM 2503 C C . LEU A 1 324 ? 13.453 24.891 25.172 1 97.62 324 LEU A C 1
ATOM 2505 O O . LEU A 1 324 ? 14.539 25.266 24.719 1 97.62 324 LEU A O 1
ATOM 2509 N N . THR A 1 325 ? 13.359 24.094 26.141 1 97.31 325 THR A N 1
ATOM 2510 C CA . THR A 1 325 ? 14.523 23.766 26.953 1 97.31 325 THR A CA 1
ATOM 2511 C C . THR A 1 325 ? 15.336 22.641 26.312 1 97.31 325 THR A C 1
ATOM 2513 O O . THR A 1 325 ? 16.5 22.438 26.656 1 97.31 325 THR A O 1
ATOM 2516 N N . ASP A 1 326 ? 14.68 21.922 25.453 1 97.25 326 ASP A N 1
ATOM 2517 C CA . ASP A 1 326 ? 15.312 20.812 24.734 1 97.25 326 ASP A CA 1
ATOM 2518 C C . ASP A 1 326 ? 14.539 20.484 23.453 1 97.25 326 ASP A C 1
ATOM 2520 O O . ASP A 1 326 ? 13.492 21.078 23.188 1 97.25 326 ASP A O 1
ATOM 2524 N N . ASP A 1 327 ? 15.148 19.625 22.703 1 96.25 327 ASP A N 1
ATOM 2525 C CA . ASP A 1 327 ? 14.484 19.141 21.5 1 96.25 327 ASP A CA 1
ATOM 2526 C C . ASP A 1 327 ? 13.156 18.469 21.828 1 96.25 327 ASP A C 1
ATOM 2528 O O . ASP A 1 327 ? 13.047 17.75 22.828 1 96.25 327 ASP A O 1
ATOM 2532 N N . PRO A 1 328 ? 12.148 18.672 20.984 1 96.56 328 PRO A N 1
ATOM 2533 C CA . PRO A 1 328 ? 10.82 18.125 21.25 1 96.56 328 PRO A CA 1
ATOM 2534 C C . PRO A 1 328 ? 10.844 16.609 21.484 1 96.56 328 PRO A C 1
ATOM 2536 O O . PRO A 1 328 ? 10.172 16.109 22.391 1 96.56 328 PRO A O 1
ATOM 2539 N N . ASP A 1 329 ? 11.602 15.883 20.688 1 94.25 329 ASP A N 1
ATOM 2540 C CA . ASP A 1 329 ? 11.664 14.43 20.859 1 94.25 329 ASP A CA 1
ATOM 2541 C C . ASP A 1 329 ? 12.172 14.062 22.25 1 94.25 329 ASP A C 1
ATOM 2543 O O . ASP A 1 329 ? 11.648 13.141 22.891 1 94.25 329 ASP A O 1
ATOM 2547 N N . SER A 1 330 ? 13.164 14.789 22.672 1 96.25 330 SER A N 1
ATOM 2548 C CA . SER A 1 330 ? 13.727 14.562 24 1 96.25 330 SER A CA 1
ATOM 2549 C C . SER A 1 330 ? 12.719 14.898 25.094 1 96.25 330 SER A C 1
ATOM 2551 O O . SER A 1 330 ? 12.609 14.188 26.094 1 96.25 330 SER A O 1
ATOM 2553 N N . LEU A 1 331 ? 12.031 15.969 24.891 1 97.31 331 LEU A N 1
ATOM 2554 C CA . LEU A 1 331 ? 11.039 16.391 25.875 1 97.31 331 LEU A CA 1
ATOM 2555 C C . LEU A 1 331 ? 9.914 15.367 25.969 1 97.31 331 LEU A C 1
ATOM 2557 O O . LEU A 1 331 ? 9.453 15.047 27.078 1 97.31 331 LEU A O 1
ATOM 2561 N N . PHE A 1 332 ? 9.477 14.82 24.906 1 95.75 332 PHE A N 1
ATOM 2562 C CA . PHE A 1 332 ? 8.445 13.789 24.906 1 95.75 332 PHE A CA 1
ATOM 2563 C C . PHE A 1 332 ? 8.945 12.523 25.594 1 95.75 332 PHE A C 1
ATOM 2565 O O . PHE A 1 332 ? 8.227 11.93 26.406 1 95.75 332 PHE A O 1
ATOM 2572 N N . LYS A 1 333 ? 10.172 12.133 25.297 1 94.94 333 LYS A N 1
ATOM 2573 C CA . LYS A 1 333 ? 10.75 10.922 25.875 1 94.94 333 LYS A CA 1
ATOM 2574 C C . LYS A 1 333 ? 10.836 11.031 27.391 1 94.94 333 LYS A C 1
ATOM 2576 O O . LYS A 1 333 ? 10.656 10.039 28.109 1 94.94 333 LYS A O 1
ATOM 2581 N N . ARG A 1 334 ? 11.094 12.242 27.875 1 96.38 334 ARG A N 1
ATOM 2582 C CA . ARG A 1 334 ? 11.258 12.461 29.297 1 96.38 334 ARG A CA 1
ATOM 2583 C C . ARG A 1 334 ? 9.922 12.828 29.953 1 96.38 334 ARG A C 1
ATOM 2585 O O . ARG A 1 334 ? 9.875 13.164 31.141 1 96.38 334 ARG A O 1
ATOM 2592 N N . ASP A 1 335 ? 8.859 12.852 29.203 1 95.94 335 ASP A N 1
ATOM 2593 C CA . ASP A 1 335 ? 7.52 13.172 29.688 1 95.94 335 ASP A CA 1
ATOM 2594 C C . ASP A 1 335 ? 7.461 14.586 30.25 1 95.94 335 ASP A C 1
ATOM 2596 O O . ASP A 1 335 ? 6.793 14.828 31.266 1 95.94 335 ASP A O 1
ATOM 2600 N N . GLU A 1 336 ? 8.203 15.43 29.562 1 96.44 336 GLU A N 1
ATOM 2601 C CA . GLU A 1 336 ? 8.242 16.828 29.969 1 96.44 336 GLU A CA 1
ATOM 2602 C C . GLU A 1 336 ? 7.426 17.703 29.016 1 96.44 336 GLU A C 1
ATOM 2604 O O . GLU A 1 336 ? 7.969 18.594 28.359 1 96.44 336 GLU A O 1
ATOM 2609 N N . TYR A 1 337 ? 6.18 17.578 28.969 1 97.06 337 TYR A N 1
ATOM 2610 C CA . TYR A 1 337 ? 5.223 18.359 28.188 1 97.06 337 TYR A CA 1
ATOM 2611 C C . TYR A 1 337 ? 3.854 18.375 28.859 1 97.06 337 TYR A C 1
ATOM 2613 O O . TYR A 1 337 ? 3.568 17.531 29.719 1 97.06 337 TYR A O 1
ATOM 2621 N N . LYS A 1 338 ? 3.084 19.281 28.578 1 97.44 338 LYS A N 1
ATOM 2622 C CA . LYS A 1 338 ? 1.74 19.391 29.141 1 97.44 338 LYS A CA 1
ATOM 2623 C C . LYS A 1 338 ? 0.781 18.422 28.438 1 97.44 338 LYS A C 1
ATOM 2625 O O . LYS A 1 338 ? 0.691 18.406 27.219 1 97.44 338 LYS A O 1
ATOM 2630 N N . LYS A 1 339 ? 0.129 17.641 29.266 1 96.56 339 LYS A N 1
ATOM 2631 C CA . LYS A 1 339 ? -0.875 16.719 28.75 1 96.56 339 LYS A CA 1
ATOM 2632 C C . LYS A 1 339 ? -2.238 17.391 28.625 1 96.56 339 LYS A C 1
ATOM 2634 O O . LYS A 1 339 ? -2.904 17.625 29.641 1 96.56 339 LYS A O 1
ATOM 2639 N N . VAL A 1 340 ? -2.621 17.672 27.391 1 96.31 340 VAL A N 1
ATOM 2640 C CA . VAL A 1 340 ? -3.91 18.312 27.172 1 96.31 340 VAL A CA 1
ATOM 2641 C C . VAL A 1 340 ? -4.719 17.516 26.156 1 96.31 340 VAL A C 1
ATOM 2643 O O . VAL A 1 340 ? -4.152 16.766 25.344 1 96.31 340 VAL A O 1
ATOM 2646 N N . ASP A 1 341 ? -6.09 17.656 26.219 1 97.38 341 ASP A N 1
ATOM 2647 C CA . ASP A 1 341 ? -6.922 17.125 25.141 1 97.38 341 ASP A CA 1
ATOM 2648 C C . ASP A 1 341 ? -6.648 17.828 23.828 1 97.38 341 ASP A C 1
ATOM 2650 O O . ASP A 1 341 ? -6.418 19.047 23.797 1 97.38 341 ASP A O 1
ATOM 2654 N N . VAL A 1 342 ? -6.641 17.016 22.797 1 98.31 342 VAL A N 1
ATOM 2655 C CA . VAL A 1 342 ? -6.25 17.594 21.516 1 98.31 342 VAL A CA 1
ATOM 2656 C C . VAL A 1 342 ? -7.258 17.203 20.438 1 98.31 342 VAL A C 1
ATOM 2658 O O . VAL A 1 342 ? -7.73 16.062 20.406 1 98.31 342 VAL A O 1
ATOM 2661 N N . LEU A 1 343 ? -7.691 18.125 19.656 1 98.5 343 LEU A N 1
ATOM 2662 C CA . LEU A 1 343 ? -8.359 17.938 18.375 1 98.5 343 LEU A CA 1
ATOM 2663 C C . LEU A 1 343 ? -7.438 18.297 17.219 1 98.5 343 LEU A C 1
ATOM 2665 O O . LEU A 1 343 ? -6.984 19.438 17.109 1 98.5 343 LEU A O 1
ATOM 2669 N N . LEU A 1 344 ? -7.008 17.312 16.484 1 97.69 344 LEU A N 1
ATOM 2670 C CA . LEU A 1 344 ? -6.07 17.656 15.422 1 97.69 344 LEU A CA 1
ATOM 2671 C C . LEU A 1 344 ? -6.504 17.031 14.102 1 97.69 344 LEU A C 1
ATOM 2673 O O . LEU A 1 344 ? -7.293 16.078 14.094 1 97.69 344 LEU A O 1
ATOM 2677 N N . GLY A 1 345 ? -6.047 17.594 13.016 1 98.31 345 GLY A N 1
ATOM 2678 C CA . GLY A 1 345 ? -6.449 17.062 11.727 1 98.31 345 GLY A CA 1
ATOM 2679 C C . GLY A 1 345 ? -5.711 17.703 10.562 1 98.31 345 GLY A C 1
ATOM 2680 O O . GLY A 1 345 ? -4.754 18.453 10.766 1 98.31 345 GLY A O 1
ATOM 2681 N N . VAL A 1 346 ? -6.066 17.219 9.383 1 98.75 346 VAL A N 1
ATOM 2682 C CA . VAL A 1 346 ? -5.457 17.625 8.117 1 98.75 346 VAL A CA 1
ATOM 2683 C C . VAL A 1 346 ? -6.547 17.906 7.086 1 98.75 346 VAL A C 1
ATOM 2685 O O . VAL A 1 346 ? -7.734 17.703 7.359 1 98.75 346 VAL A O 1
ATOM 2688 N N . VAL A 1 347 ? -6.133 18.5 5.965 1 98.69 347 VAL A N 1
ATOM 2689 C CA . VAL A 1 347 ? -7.035 18.609 4.828 1 98.69 347 VAL A CA 1
ATOM 2690 C C . VAL A 1 347 ? -6.629 17.609 3.746 1 98.69 347 VAL A C 1
ATOM 2692 O O . VAL A 1 347 ? -5.504 17.094 3.758 1 98.69 347 VAL A O 1
ATOM 2695 N N . LYS A 1 348 ? -7.5 17.359 2.855 1 98.25 348 LYS A N 1
ATOM 2696 C CA . LYS A 1 348 ? -7.348 16.281 1.886 1 98.25 348 LYS A CA 1
ATOM 2697 C C . LYS A 1 348 ? -6.121 16.5 1.005 1 98.25 348 LYS A C 1
ATOM 2699 O O . LYS A 1 348 ? -5.359 15.57 0.75 1 98.25 348 LYS A O 1
ATOM 2704 N N . ASP A 1 349 ? -5.922 17.719 0.513 1 98.25 349 ASP A N 1
ATOM 2705 C CA . ASP A 1 349 ? -4.871 18 -0.46 1 98.25 349 ASP A CA 1
ATOM 2706 C C . ASP A 1 349 ? -3.875 19.016 0.089 1 98.25 349 ASP A C 1
ATOM 2708 O O . ASP A 1 349 ? -3.746 20.125 -0.45 1 98.25 349 ASP A O 1
ATOM 2712 N N . GLU A 1 350 ? -3.094 18.609 1.083 1 98 350 GLU A N 1
ATOM 2713 C CA . GLU A 1 350 ? -2.146 19.453 1.8 1 98 350 GLU A CA 1
ATOM 2714 C C . GLU A 1 350 ? -1.038 19.953 0.874 1 98 350 GLU A C 1
ATOM 2716 O O . GLU A 1 350 ? -0.478 21.031 1.087 1 98 350 GLU A O 1
ATOM 2721 N N . GLY A 1 351 ? -0.744 19.219 -0.155 1 96.56 351 GLY A N 1
ATOM 2722 C CA . GLY A 1 351 ? 0.458 19.484 -0.928 1 96.56 351 GLY A CA 1
ATOM 2723 C C . GLY A 1 351 ? 0.225 20.438 -2.088 1 96.56 351 GLY A C 1
ATOM 2724 O O . GLY A 1 351 ? 1.148 21.125 -2.529 1 96.56 351 GLY A O 1
ATOM 2725 N N . SER A 1 352 ? -0.997 20.562 -2.604 1 94.62 352 SER A N 1
ATOM 2726 C CA . SER A 1 352 ? -1.302 21.266 -3.85 1 94.62 352 SER A CA 1
ATOM 2727 C C . SER A 1 352 ? -0.938 22.734 -3.758 1 94.62 352 SER A C 1
ATOM 2729 O O . SER A 1 352 ? -0.46 23.328 -4.73 1 94.62 352 SER A O 1
ATOM 2731 N N . TYR A 1 353 ? -1.125 23.281 -2.562 1 93.44 353 TYR A N 1
ATOM 2732 C CA . TYR A 1 353 ? -0.843 24.703 -2.352 1 93.44 353 TYR A CA 1
ATOM 2733 C C . TYR A 1 353 ? 0.638 25 -2.557 1 93.44 353 TYR A C 1
ATOM 2735 O O . TYR A 1 353 ? 0.997 26.031 -3.125 1 93.44 353 TYR A O 1
ATOM 2743 N N . TRP A 1 354 ? 1.496 24.172 -2.217 1 93.12 354 TRP A N 1
ATOM 2744 C CA . TRP A 1 354 ? 2.938 24.375 -2.307 1 93.12 354 TRP A CA 1
ATOM 2745 C C . TRP A 1 354 ? 3.453 24.016 -3.695 1 93.12 354 TRP A C 1
ATOM 2747 O O . TRP A 1 354 ? 4.457 24.562 -4.156 1 93.12 354 TRP A O 1
ATOM 2757 N N . LEU A 1 355 ? 2.77 23.094 -4.328 1 92.5 355 LEU A N 1
ATOM 2758 C CA . LEU A 1 355 ? 3.182 22.656 -5.66 1 92.5 355 LEU A CA 1
ATOM 2759 C C . LEU A 1 355 ? 2.959 23.766 -6.688 1 92.5 355 LEU A C 1
ATOM 2761 O O . LEU A 1 355 ? 3.76 23.938 -7.609 1 92.5 355 LEU A O 1
ATOM 2765 N N . ILE A 1 356 ? 1.905 24.531 -6.562 1 91.5 356 ILE A N 1
ATOM 2766 C CA . ILE A 1 356 ? 1.626 25.578 -7.527 1 91.5 356 ILE A CA 1
ATOM 2767 C C . ILE A 1 356 ? 2.695 26.672 -7.43 1 91.5 356 ILE A C 1
ATOM 2769 O O . ILE A 1 356 ? 3.045 27.297 -8.43 1 91.5 356 ILE A O 1
ATOM 2773 N N . TYR A 1 357 ? 3.328 26.906 -6.25 1 89.62 357 TYR A N 1
ATOM 2774 C CA . TYR A 1 357 ? 4.402 27.875 -6.059 1 89.62 357 TYR A CA 1
ATOM 2775 C C . TYR A 1 357 ? 5.746 27.297 -6.48 1 89.62 357 TYR A C 1
ATOM 2777 O O . TYR A 1 357 ? 6.551 27.969 -7.117 1 89.62 357 TYR A O 1
ATOM 2785 N N . GLY A 1 358 ? 5.949 26.062 -6.172 1 89.44 358 GLY A N 1
ATOM 2786 C CA . GLY A 1 358 ? 7.27 25.469 -6.297 1 89.44 358 GLY A CA 1
ATOM 2787 C C . GLY A 1 358 ? 7.555 24.922 -7.688 1 89.44 358 GLY A C 1
ATOM 2788 O O . GLY A 1 358 ? 8.711 24.875 -8.117 1 89.44 358 GLY A O 1
ATOM 2789 N N . LEU A 1 359 ? 6.496 24.469 -8.344 1 91.06 359 LEU A N 1
ATOM 2790 C CA . LEU A 1 359 ? 6.652 23.875 -9.664 1 91.06 359 LEU A CA 1
ATOM 2791 C C . LEU A 1 359 ? 5.625 24.438 -10.641 1 91.06 359 LEU A C 1
ATOM 2793 O O . LEU A 1 359 ? 4.883 23.688 -11.273 1 91.06 359 LEU A O 1
ATOM 2797 N N . PRO A 1 360 ? 5.676 25.719 -10.852 1 87.94 360 PRO A N 1
ATOM 2798 C CA . PRO A 1 360 ? 4.648 26.375 -11.664 1 87.94 360 PRO A CA 1
ATOM 2799 C C . PRO A 1 360 ? 4.633 25.859 -13.109 1 87.94 360 PRO A C 1
ATOM 2801 O O . PRO A 1 360 ? 3.605 25.938 -13.781 1 87.94 360 PRO A O 1
ATOM 2804 N N . GLN A 1 361 ? 5.742 25.312 -13.539 1 87.44 361 GLN A N 1
ATOM 2805 C CA . GLN A 1 361 ? 5.801 24.797 -14.906 1 87.44 361 GLN A CA 1
ATOM 2806 C C . GLN A 1 361 ? 4.898 23.578 -15.07 1 87.44 361 GLN A C 1
ATOM 2808 O O . GLN A 1 361 ? 4.406 23.297 -16.172 1 87.44 361 GLN A O 1
ATOM 2813 N N . TYR A 1 362 ? 4.641 22.891 -13.953 1 88.62 362 TYR A N 1
ATOM 2814 C CA . TYR A 1 362 ? 3.838 21.672 -14.008 1 88.62 362 TYR A CA 1
ATOM 2815 C C . TYR A 1 362 ? 2.461 21.906 -13.398 1 88.62 362 TYR A C 1
ATOM 2817 O O . TYR A 1 362 ? 1.506 21.188 -13.727 1 88.62 362 TYR A O 1
ATOM 2825 N N . PHE A 1 363 ? 2.379 22.859 -12.484 1 89.81 363 PHE A N 1
ATOM 2826 C CA . PHE A 1 363 ? 1.167 23.125 -11.719 1 89.81 363 PHE A CA 1
ATOM 2827 C C . PHE A 1 363 ? 0.702 24.562 -11.914 1 89.81 363 PHE A C 1
ATOM 2829 O O . PHE A 1 363 ? 0.672 25.344 -10.961 1 89.81 363 PHE A O 1
ATOM 2836 N N . ALA A 1 364 ? 0.297 24.781 -13.117 1 85.31 364 ALA A N 1
ATOM 2837 C CA . ALA A 1 364 ? -0.091 26.141 -13.469 1 85.31 364 ALA A CA 1
ATOM 2838 C C . ALA A 1 364 ? -1.561 26.406 -13.148 1 85.31 364 ALA A C 1
ATOM 2840 O O . ALA A 1 364 ? -2.354 25.453 -13.062 1 85.31 364 ALA A O 1
ATOM 2841 N N . LEU A 1 365 ? -1.913 27.641 -13.031 1 86.56 365 LEU A N 1
ATOM 2842 C CA . LEU A 1 365 ? -3.268 28.094 -12.727 1 86.56 365 LEU A CA 1
ATOM 2843 C C . LEU A 1 365 ? -4.238 27.672 -13.828 1 86.56 365 LEU A C 1
ATOM 2845 O O . LEU A 1 365 ? -5.391 27.328 -13.539 1 86.56 365 LEU A O 1
ATOM 2849 N N . VAL A 1 366 ? -3.752 27.672 -15.055 1 79 366 VAL A N 1
ATOM 2850 C CA . VAL A 1 366 ? -4.645 27.438 -16.188 1 79 366 VAL A CA 1
ATOM 2851 C C . VAL A 1 366 ? -4.441 26.016 -16.703 1 79 366 VAL A C 1
ATOM 2853 O O . VAL A 1 366 ? -5.273 25.5 -17.453 1 79 366 VAL A O 1
ATOM 2856 N N . ASN A 1 367 ? -3.508 25.344 -16.203 1 66 367 ASN A N 1
ATOM 2857 C CA . ASN A 1 367 ? -3.174 24.031 -16.734 1 66 367 ASN A CA 1
ATOM 2858 C C . ASN A 1 367 ? -3.982 22.922 -16.047 1 66 367 ASN A C 1
ATOM 2860 O O . ASN A 1 367 ? -3.779 22.641 -14.867 1 66 367 ASN A O 1
ATOM 2864 N N . ASN A 1 368 ? -4.805 22.406 -16.859 1 72.44 368 ASN A N 1
ATOM 2865 C CA . ASN A 1 368 ? -5.629 21.344 -16.297 1 72.44 368 ASN A CA 1
ATOM 2866 C C . ASN A 1 368 ? -5.125 19.953 -16.719 1 72.44 368 ASN A C 1
ATOM 2868 O O . ASN A 1 368 ? -5.789 18.953 -16.469 1 72.44 368 ASN A O 1
ATOM 2872 N N . ARG A 1 369 ? -3.936 20.062 -17.281 1 77.44 369 ARG A N 1
ATOM 2873 C CA . ARG A 1 369 ? -3.463 18.75 -17.719 1 77.44 369 ARG A CA 1
ATOM 2874 C C . ARG A 1 369 ? -2.654 18.062 -16.625 1 77.44 369 ARG A C 1
ATOM 2876 O O . ARG A 1 369 ? -1.958 18.734 -15.852 1 77.44 369 ARG A O 1
ATOM 2883 N N . SER A 1 370 ? -2.75 16.734 -16.594 1 82.44 370 SER A N 1
ATOM 2884 C CA . SER A 1 370 ? -1.947 15.969 -15.641 1 82.44 370 SER A CA 1
ATOM 2885 C C . SER A 1 370 ? -0.522 15.781 -16.156 1 82.44 370 SER A C 1
ATOM 2887 O O . SER A 1 370 ? -0.265 15.914 -17.359 1 82.44 370 SER A O 1
ATOM 2889 N N . LEU A 1 371 ? 0.386 15.625 -15.227 1 91.81 371 LEU A N 1
ATOM 2890 C CA . LEU A 1 371 ? 1.771 15.305 -15.555 1 91.81 371 LEU A CA 1
ATOM 2891 C C . LEU A 1 371 ? 1.867 13.961 -16.266 1 91.81 371 LEU A C 1
ATOM 2893 O O . LEU A 1 371 ? 1.097 13.047 -15.977 1 91.81 371 LEU A O 1
ATOM 2897 N N . ASN A 1 372 ? 2.754 13.906 -17.266 1 92.81 372 ASN A N 1
ATOM 2898 C CA . ASN A 1 372 ? 3.135 12.578 -17.75 1 92.81 372 ASN A CA 1
ATOM 2899 C C . ASN A 1 372 ? 4.215 11.961 -16.859 1 92.81 372 ASN A C 1
ATOM 2901 O O . ASN A 1 372 ? 4.707 12.594 -15.93 1 92.81 372 ASN A O 1
ATOM 2905 N N . TYR A 1 373 ? 4.566 10.75 -17.125 1 92.94 373 TYR A N 1
ATOM 2906 C CA . TYR A 1 373 ? 5.461 10 -16.25 1 92.94 373 TYR A CA 1
ATOM 2907 C C . TYR A 1 373 ? 6.828 10.672 -16.172 1 92.94 373 TYR A C 1
ATOM 2909 O O . TYR A 1 373 ? 7.41 10.766 -15.086 1 92.94 373 TYR A O 1
ATOM 2917 N N . SER A 1 374 ? 7.391 11.102 -17.297 1 94.81 374 SER A N 1
ATOM 2918 C CA . SER A 1 374 ? 8.703 11.742 -17.312 1 94.81 374 SER A CA 1
ATOM 2919 C C . SER A 1 374 ? 8.703 13.023 -16.5 1 94.81 374 SER A C 1
ATOM 2921 O O . SER A 1 374 ? 9.648 13.289 -15.75 1 94.81 374 SER A O 1
ATOM 2923 N N . GLU A 1 375 ? 7.688 13.812 -16.641 1 94.75 375 GLU A N 1
ATOM 2924 C CA . GLU A 1 375 ? 7.531 15.031 -15.859 1 94.75 375 GLU A CA 1
ATOM 2925 C C . GLU A 1 375 ? 7.398 14.727 -14.375 1 94.75 375 GLU A C 1
ATOM 2927 O O . GLU A 1 375 ? 7.977 15.414 -13.531 1 94.75 375 GLU A O 1
ATOM 2932 N N . PHE A 1 376 ? 6.645 13.719 -14.125 1 96.25 376 PHE A N 1
ATOM 2933 C CA . PHE A 1 376 ? 6.426 13.266 -12.75 1 96.25 376 PHE A CA 1
ATOM 2934 C C . PHE A 1 376 ? 7.75 12.906 -12.086 1 96.25 376 PHE A C 1
ATOM 2936 O O . PHE A 1 376 ? 8.039 13.383 -10.984 1 96.25 376 PHE A O 1
ATOM 2943 N N . VAL A 1 377 ? 8.602 12.141 -12.727 1 95.12 377 VAL A N 1
ATOM 2944 C CA . VAL A 1 377 ? 9.883 11.719 -12.18 1 95.12 377 VAL A CA 1
ATOM 2945 C C . VAL A 1 377 ? 10.781 12.93 -11.961 1 95.12 377 VAL A C 1
ATOM 2947 O O . VAL A 1 377 ? 11.461 13.031 -10.938 1 95.12 377 VAL A O 1
ATOM 2950 N N . THR A 1 378 ? 10.766 13.875 -12.883 1 94.44 378 THR A N 1
ATOM 2951 C CA . THR A 1 378 ? 11.531 15.109 -12.75 1 94.44 378 THR A CA 1
ATOM 2952 C C . THR A 1 378 ? 11.047 15.93 -11.562 1 94.44 378 THR A C 1
ATOM 2954 O O . THR A 1 378 ? 11.844 16.484 -10.812 1 94.44 378 THR A O 1
ATOM 2957 N N . ALA A 1 379 ? 9.773 15.977 -11.406 1 94.19 379 ALA A N 1
ATOM 2958 C CA . ALA A 1 379 ? 9.18 16.734 -10.305 1 94.19 379 ALA A CA 1
ATOM 2959 C C . ALA A 1 379 ? 9.555 16.125 -8.953 1 94.19 379 ALA A C 1
ATOM 2961 O O . ALA A 1 379 ? 9.727 16.844 -7.973 1 94.19 379 ALA A O 1
ATOM 2962 N N . ILE A 1 380 ? 9.703 14.812 -8.883 1 95 380 ILE A N 1
ATOM 2963 C CA . ILE A 1 380 ? 10.094 14.133 -7.652 1 95 380 ILE A CA 1
ATOM 2964 C C . ILE A 1 380 ? 11.484 14.586 -7.227 1 95 380 ILE A C 1
ATOM 2966 O O . ILE A 1 380 ? 11.75 14.773 -6.039 1 95 380 ILE A O 1
ATOM 2970 N N . ASP A 1 381 ? 12.344 14.805 -8.172 1 92.25 381 ASP A N 1
ATOM 2971 C CA . ASP A 1 381 ? 13.695 15.273 -7.879 1 92.25 381 ASP A CA 1
ATOM 2972 C C . ASP A 1 381 ? 13.664 16.641 -7.191 1 92.25 381 ASP A C 1
ATOM 2974 O O . ASP A 1 381 ? 14.461 16.906 -6.293 1 92.25 381 ASP A O 1
ATOM 2978 N N . SER A 1 382 ? 12.727 17.406 -7.602 1 90.38 382 SER A N 1
ATOM 2979 C CA . SER A 1 382 ? 12.594 18.734 -7.023 1 90.38 382 SER A CA 1
ATOM 2980 C C . SER A 1 382 ? 11.93 18.688 -5.652 1 90.38 382 SER A C 1
ATOM 2982 O O . SER A 1 382 ? 12.234 19.484 -4.773 1 90.38 382 SER A O 1
ATOM 2984 N N . LEU A 1 383 ? 11.039 17.766 -5.504 1 92.19 383 LEU A N 1
ATOM 2985 C CA . LEU A 1 383 ? 10.266 17.656 -4.273 1 92.19 383 LEU A CA 1
ATOM 2986 C C . LEU A 1 383 ? 11.117 17.078 -3.146 1 92.19 383 LEU A C 1
ATOM 2988 O O . LEU A 1 383 ? 10.93 17.422 -1.979 1 92.19 383 LEU A O 1
ATOM 2992 N N . LEU A 1 384 ? 12.016 16.156 -3.523 1 91.06 384 LEU A N 1
ATOM 2993 C CA . LEU A 1 384 ? 12.852 15.461 -2.547 1 91.06 384 LEU A CA 1
ATOM 2994 C C . LEU A 1 384 ? 14.328 15.688 -2.842 1 91.06 384 LEU A C 1
ATOM 2996 O O . LEU A 1 384 ? 15.078 14.727 -3.055 1 91.06 384 LEU A O 1
ATOM 3000 N N . PRO A 1 385 ? 14.789 16.891 -2.695 1 85.31 385 PRO A N 1
ATOM 3001 C CA . PRO A 1 385 ? 16.156 17.203 -3.121 1 85.31 385 PRO A CA 1
ATOM 3002 C C . PRO A 1 385 ? 17.219 16.516 -2.271 1 85.31 385 PRO A C 1
ATOM 3004 O O . PRO A 1 385 ? 18.312 16.25 -2.754 1 85.31 385 PRO A O 1
ATOM 3007 N N . GLU A 1 386 ? 16.906 16.156 -1.088 1 83.88 386 GLU A N 1
ATOM 3008 C CA . GLU A 1 386 ? 17.906 15.57 -0.202 1 83.88 386 GLU A CA 1
ATOM 3009 C C . GLU A 1 386 ? 17.844 14.047 -0.224 1 83.88 386 GLU A C 1
ATOM 3011 O O . GLU A 1 386 ? 18.672 13.375 0.394 1 83.88 386 GLU A O 1
ATOM 3016 N N . ALA A 1 387 ? 16.875 13.508 -0.874 1 90.25 387 ALA A N 1
ATOM 3017 C CA . ALA A 1 387 ? 16.719 12.055 -0.917 1 90.25 387 ALA A CA 1
ATOM 3018 C C . ALA A 1 387 ? 17.703 11.43 -1.901 1 90.25 387 ALA A C 1
ATOM 3020 O O . ALA A 1 387 ? 17.953 11.977 -2.977 1 90.25 387 ALA A O 1
ATOM 3021 N N . ASN A 1 388 ? 18.328 10.32 -1.509 1 92.94 388 ASN A N 1
ATOM 3022 C CA . ASN A 1 388 ? 19.156 9.578 -2.455 1 92.94 388 ASN A CA 1
ATOM 3023 C C . ASN A 1 388 ? 18.297 8.844 -3.486 1 92.94 388 ASN A C 1
ATOM 3025 O O . ASN A 1 388 ? 17.078 8.867 -3.41 1 92.94 388 ASN A O 1
ATOM 3029 N N . ASP A 1 389 ? 18.891 8.211 -4.418 1 93.75 389 ASP A N 1
ATOM 3030 C CA . ASP A 1 389 ? 18.203 7.586 -5.543 1 93.75 389 ASP A CA 1
ATOM 3031 C C . ASP A 1 389 ? 17.328 6.434 -5.074 1 93.75 389 ASP A C 1
ATOM 3033 O O . ASP A 1 389 ? 16.234 6.223 -5.617 1 93.75 389 ASP A O 1
ATOM 3037 N N . ASN A 1 390 ? 17.75 5.645 -4.07 1 94.44 390 ASN A N 1
ATOM 3038 C CA . ASN A 1 390 ? 16.969 4.516 -3.57 1 94.44 390 ASN A CA 1
ATOM 3039 C C . ASN A 1 390 ? 15.656 4.98 -2.947 1 94.44 390 ASN A C 1
ATOM 3041 O O . ASN A 1 390 ? 14.609 4.355 -3.15 1 94.44 390 ASN A O 1
ATOM 3045 N N . VAL A 1 391 ? 15.734 6.102 -2.191 1 95.88 391 VAL A N 1
ATOM 3046 C CA . VAL A 1 391 ? 14.531 6.641 -1.569 1 95.88 391 VAL A CA 1
ATOM 3047 C C . VAL A 1 391 ? 13.562 7.129 -2.648 1 95.88 391 VAL A C 1
ATOM 3049 O O . VAL A 1 391 ? 12.367 6.855 -2.586 1 95.88 391 VAL A O 1
ATOM 3052 N N . LYS A 1 392 ? 14.086 7.828 -3.654 1 96.31 392 LYS A N 1
ATOM 3053 C CA . LYS A 1 392 ? 13.242 8.336 -4.734 1 96.31 392 LYS A CA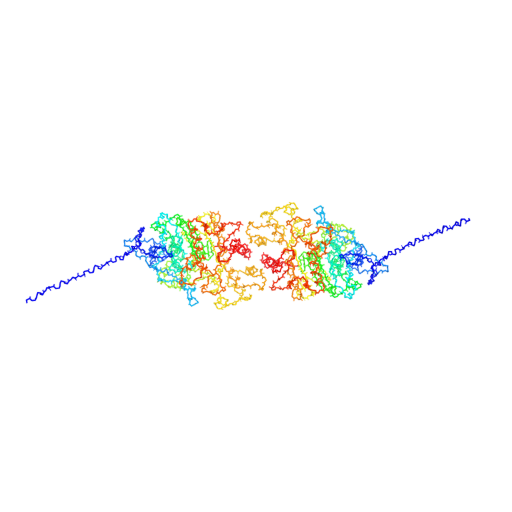 1
ATOM 3054 C C . LYS A 1 392 ? 12.555 7.191 -5.48 1 96.31 392 LYS A C 1
ATOM 3056 O O . LYS A 1 392 ? 11.359 7.262 -5.773 1 96.31 392 LYS A O 1
ATOM 3061 N N . LYS A 1 393 ? 13.312 6.117 -5.762 1 95.56 393 LYS A N 1
ATOM 3062 C CA . LYS A 1 393 ? 12.758 4.949 -6.438 1 95.56 393 LYS A CA 1
ATOM 3063 C C . LYS A 1 393 ? 11.672 4.293 -5.59 1 95.56 393 LYS A C 1
ATOM 3065 O O . LYS A 1 393 ? 10.641 3.865 -6.113 1 95.56 393 LYS A O 1
ATOM 3070 N N . ALA A 1 394 ? 11.906 4.191 -4.293 1 96.69 394 ALA A N 1
ATOM 3071 C CA . ALA A 1 394 ? 10.938 3.578 -3.387 1 96.69 394 ALA A CA 1
ATOM 3072 C C . ALA A 1 394 ? 9.664 4.414 -3.303 1 96.69 394 ALA A C 1
ATOM 3074 O O . ALA A 1 394 ? 8.555 3.871 -3.223 1 96.69 394 ALA A O 1
ATOM 3075 N N . VAL A 1 395 ? 9.82 5.766 -3.285 1 97.5 395 VAL A N 1
ATOM 3076 C CA . VAL A 1 395 ? 8.672 6.664 -3.242 1 97.5 395 VAL A CA 1
ATOM 3077 C C . VAL A 1 395 ? 7.828 6.488 -4.504 1 97.5 395 VAL A C 1
ATOM 3079 O O . VAL A 1 395 ? 6.602 6.375 -4.43 1 97.5 395 VAL A O 1
ATOM 3082 N N . ILE A 1 396 ? 8.492 6.426 -5.645 1 97.12 396 ILE A N 1
ATOM 3083 C CA . ILE A 1 396 ? 7.797 6.223 -6.91 1 97.12 396 ILE A CA 1
ATOM 3084 C C . ILE A 1 396 ? 7.074 4.879 -6.898 1 97.12 396 ILE A C 1
ATOM 3086 O O . ILE A 1 396 ? 5.914 4.785 -7.305 1 97.12 396 ILE A O 1
ATOM 3090 N N . ALA A 1 397 ? 7.715 3.873 -6.395 1 95.88 397 ALA A N 1
ATOM 3091 C CA . ALA A 1 397 ? 7.148 2.527 -6.355 1 95.88 397 ALA A CA 1
ATOM 3092 C C . ALA A 1 397 ? 5.895 2.484 -5.488 1 95.88 397 ALA A C 1
ATOM 3094 O O . ALA A 1 397 ? 4.879 1.911 -5.887 1 95.88 397 ALA A O 1
ATOM 3095 N N . LEU A 1 398 ? 5.934 3.127 -4.316 1 96.31 398 LEU A N 1
ATOM 3096 C CA . LEU A 1 398 ? 4.82 3.055 -3.379 1 96.31 398 LEU A CA 1
ATOM 3097 C C . LEU A 1 398 ? 3.654 3.918 -3.852 1 96.31 398 LEU A C 1
ATOM 3099 O O . LEU A 1 398 ? 2.502 3.48 -3.826 1 96.31 398 LEU A O 1
ATOM 3103 N N . TYR A 1 399 ? 3.92 5.141 -4.309 1 97 399 TYR A N 1
ATOM 3104 C CA . TYR A 1 399 ? 2.857 6.113 -4.531 1 97 399 TYR A CA 1
ATOM 3105 C C . TYR A 1 399 ? 2.295 5.992 -5.945 1 97 399 TYR A C 1
ATOM 3107 O O . TYR A 1 399 ? 1.122 6.285 -6.18 1 97 399 TYR A O 1
ATOM 3115 N N . ALA A 1 400 ? 3.094 5.594 -6.91 1 95.44 400 ALA A N 1
ATOM 3116 C CA . ALA A 1 400 ? 2.641 5.621 -8.297 1 95.44 400 ALA A CA 1
ATOM 3117 C C . ALA A 1 400 ? 2.5 4.211 -8.859 1 95.44 400 ALA A C 1
ATOM 3119 O O . ALA A 1 400 ? 1.469 3.867 -9.445 1 95.44 400 ALA A O 1
ATOM 3120 N N . GLU A 1 401 ? 3.428 3.354 -8.586 1 91.88 401 GLU A N 1
ATOM 3121 C CA . GLU A 1 401 ? 3.49 2.074 -9.289 1 91.88 401 GLU A CA 1
ATOM 3122 C C . GLU A 1 401 ? 2.639 1.02 -8.586 1 91.88 401 GLU A C 1
ATOM 3124 O O . GLU A 1 401 ? 2.523 -0.11 -9.062 1 91.88 401 GLU A O 1
ATOM 3129 N N . SER A 1 402 ? 1.995 1.392 -7.496 1 88.31 402 SER A N 1
ATOM 3130 C CA . SER A 1 402 ? 1.075 0.505 -6.793 1 88.31 402 SER A CA 1
ATOM 3131 C C . SER A 1 402 ? -0.285 0.46 -7.48 1 88.31 402 SER A C 1
ATOM 3133 O O . SER A 1 402 ? -1.161 -0.312 -7.086 1 88.31 402 SER A O 1
ATOM 3135 N N . THR A 1 403 ? -0.473 1.296 -8.484 1 90.75 403 THR A N 1
ATOM 3136 C CA . THR A 1 403 ? -1.693 1.388 -9.281 1 90.75 403 THR A CA 1
ATOM 3137 C C . THR A 1 403 ? -1.383 1.254 -10.766 1 90.75 403 THR A C 1
ATOM 3139 O O . THR A 1 403 ? -0.383 1.791 -11.25 1 90.75 403 THR A O 1
ATOM 3142 N N . PRO A 1 404 ? -2.283 0.542 -11.492 1 93.62 404 PRO A N 1
ATOM 3143 C CA . PRO A 1 404 ? -2.072 0.477 -12.945 1 93.62 404 PRO A CA 1
ATOM 3144 C C . PRO A 1 404 ? -1.97 1.857 -13.586 1 93.62 404 PRO A C 1
ATOM 3146 O O . PRO A 1 404 ? -2.674 2.785 -13.18 1 93.62 404 PRO A O 1
ATOM 3149 N N . SER A 1 405 ? -1.153 2.006 -14.594 1 91.25 405 SER A N 1
ATOM 3150 C CA . SER A 1 405 ? -0.729 3.299 -15.125 1 91.25 405 SER A CA 1
ATOM 3151 C C . SER A 1 405 ? -1.916 4.102 -15.648 1 91.25 405 SER A C 1
ATOM 3153 O O . SER A 1 405 ? -1.929 5.332 -15.555 1 91.25 405 SER A O 1
ATOM 3155 N N . GLU A 1 406 ? -2.938 3.395 -16.156 1 92.81 406 GLU A N 1
ATOM 3156 C CA . GLU A 1 406 ? -4.082 4.078 -16.75 1 92.81 406 GLU A CA 1
ATOM 3157 C C . GLU A 1 406 ? -4.863 4.863 -15.703 1 92.81 406 GLU A C 1
ATOM 3159 O O . GLU A 1 406 ? -5.59 5.801 -16.047 1 92.81 406 GLU A O 1
ATOM 3164 N N . PHE A 1 407 ? -4.656 4.492 -14.539 1 90.62 407 PHE A N 1
ATOM 3165 C CA . PHE A 1 407 ? -5.488 5.07 -13.492 1 90.62 407 PHE A CA 1
ATOM 3166 C C . PHE A 1 407 ? -4.68 6.012 -12.609 1 90.62 407 PHE A C 1
ATOM 3168 O O . PHE A 1 407 ? -5.172 6.496 -11.586 1 90.62 407 PHE A O 1
ATOM 3175 N N . ARG A 1 408 ? -3.49 6.312 -13 1 91.38 408 ARG A N 1
ATOM 3176 C CA . ARG A 1 408 ? -2.619 7.188 -12.219 1 91.38 408 ARG A CA 1
ATOM 3177 C C . ARG A 1 408 ? -2.873 8.648 -12.555 1 91.38 408 ARG A C 1
ATOM 3179 O O . ARG A 1 408 ? -2.949 9.023 -13.727 1 91.38 408 ARG A O 1
ATOM 3186 N N . ASN A 1 409 ? -3.115 9.422 -11.562 1 93.75 409 ASN A N 1
ATOM 3187 C CA . ASN A 1 409 ? -3.07 10.875 -11.656 1 93.75 409 ASN A CA 1
ATOM 3188 C C . ASN A 1 409 ? -1.84 11.445 -10.953 1 93.75 409 ASN A C 1
ATOM 3190 O O . ASN A 1 409 ? -1.858 11.664 -9.742 1 93.75 409 ASN A O 1
ATOM 3194 N N . TYR A 1 410 ? -0.835 11.727 -11.773 1 94.94 410 TYR A N 1
ATOM 3195 C CA . TYR A 1 410 ? 0.472 12.07 -11.227 1 94.94 410 TYR A CA 1
ATOM 3196 C C . TYR A 1 410 ? 0.41 13.383 -10.453 1 94.94 410 TYR A C 1
ATOM 3198 O O . TYR A 1 410 ? 1.18 13.594 -9.516 1 94.94 410 TYR A O 1
ATOM 3206 N N . ARG A 1 411 ? -0.485 14.297 -10.812 1 93.38 411 ARG A N 1
ATOM 3207 C CA . ARG A 1 411 ? -0.651 15.531 -10.047 1 93.38 411 ARG A CA 1
ATOM 3208 C C . ARG A 1 411 ? -1.142 15.234 -8.633 1 93.38 411 ARG A C 1
ATOM 3210 O O . ARG A 1 411 ? -0.625 15.789 -7.66 1 93.38 411 ARG A O 1
ATOM 3217 N N . ASP A 1 412 ? -2.121 14.398 -8.547 1 95.12 412 ASP A N 1
ATOM 3218 C CA . ASP A 1 412 ? -2.641 14 -7.238 1 95.12 412 ASP A CA 1
ATOM 3219 C C . ASP A 1 412 ? -1.582 13.25 -6.434 1 95.12 412 ASP A C 1
ATOM 3221 O O . ASP A 1 412 ? -1.493 13.414 -5.215 1 95.12 412 ASP A O 1
ATOM 3225 N N . ILE A 1 413 ? -0.826 12.453 -7.148 1 96.75 413 ILE A N 1
ATOM 3226 C CA . ILE A 1 413 ? 0.22 11.68 -6.488 1 96.75 413 ILE A CA 1
ATOM 3227 C C . ILE A 1 413 ? 1.272 12.617 -5.91 1 96.75 413 ILE A C 1
ATOM 3229 O O . ILE A 1 413 ? 1.755 12.406 -4.793 1 96.75 413 ILE A O 1
ATOM 3233 N N . MET A 1 414 ? 1.648 13.648 -6.672 1 96.31 414 MET A N 1
ATOM 3234 C CA . MET A 1 414 ? 2.594 14.648 -6.176 1 96.31 414 MET A CA 1
ATOM 3235 C C . MET A 1 414 ? 2.043 15.352 -4.941 1 96.31 414 MET A C 1
ATOM 3237 O O . MET A 1 414 ? 2.779 15.609 -3.986 1 96.31 414 MET A O 1
ATOM 3241 N N . ASP A 1 415 ? 0.764 15.656 -4.965 1 96.62 415 ASP A N 1
ATOM 3242 C CA . ASP A 1 415 ? 0.101 16.25 -3.811 1 96.62 415 ASP A CA 1
ATOM 3243 C C . ASP A 1 415 ? 0.191 15.344 -2.59 1 96.62 415 ASP A C 1
ATOM 3245 O O . ASP A 1 415 ? 0.498 15.797 -1.486 1 96.62 415 ASP A O 1
ATOM 3249 N N . ASP A 1 416 ? -0.04 14.078 -2.822 1 97.88 416 ASP A N 1
ATOM 3250 C CA . ASP A 1 416 ? -0.013 13.109 -1.736 1 97.88 416 ASP A CA 1
ATOM 3251 C C . ASP A 1 416 ? 1.38 13.008 -1.119 1 97.88 416 ASP A C 1
ATOM 3253 O O . ASP A 1 416 ? 1.522 12.992 0.105 1 97.88 416 ASP A O 1
ATOM 3257 N N . ILE A 1 417 ? 2.395 12.922 -1.973 1 97.38 417 ILE A N 1
ATOM 3258 C CA . ILE A 1 417 ? 3.762 12.781 -1.487 1 97.38 417 ILE A CA 1
ATOM 3259 C C . ILE A 1 417 ? 4.137 13.992 -0.637 1 97.38 417 ILE A C 1
ATOM 3261 O O . ILE A 1 417 ? 4.609 13.844 0.494 1 97.38 417 ILE A O 1
ATOM 3265 N N . MET A 1 418 ? 3.869 15.164 -1.147 1 95.56 418 MET A N 1
ATOM 3266 C CA . MET A 1 418 ? 4.207 16.406 -0.446 1 95.56 418 MET A CA 1
ATOM 3267 C C . MET A 1 418 ? 3.383 16.547 0.831 1 95.56 418 MET A C 1
ATOM 3269 O O . MET A 1 418 ? 3.928 16.844 1.896 1 95.56 418 MET A O 1
ATOM 3273 N N . GLY A 1 419 ? 2.104 16.312 0.723 1 96.94 419 GLY A N 1
ATOM 3274 C CA . GLY A 1 419 ? 1.202 16.469 1.854 1 96.94 419 GLY A CA 1
ATOM 3275 C C . GLY A 1 419 ? 1.468 15.469 2.969 1 96.94 419 GLY A C 1
ATOM 3276 O O . GLY A 1 419 ? 1.399 15.82 4.148 1 96.94 419 GLY A O 1
ATOM 3277 N N . ASP A 1 420 ? 1.775 14.211 2.584 1 97.31 420 ASP A N 1
ATOM 3278 C CA . ASP A 1 420 ? 2.023 13.172 3.58 1 97.31 420 ASP A CA 1
ATOM 3279 C C . ASP A 1 420 ? 3.285 13.477 4.387 1 97.31 420 ASP A C 1
ATOM 3281 O O . ASP A 1 420 ? 3.25 13.5 5.617 1 97.31 420 ASP A O 1
ATOM 3285 N N . GLN A 1 421 ? 4.328 13.773 3.725 1 93.56 421 GLN A N 1
ATOM 3286 C CA . GLN A 1 421 ? 5.613 13.945 4.387 1 93.56 421 GLN A CA 1
ATOM 3287 C C . GLN A 1 421 ? 5.625 15.211 5.242 1 93.56 421 GLN A C 1
ATOM 3289 O O . GLN A 1 421 ? 6.223 15.227 6.324 1 93.56 421 GLN A O 1
ATOM 3294 N N . THR A 1 422 ? 4.922 16.188 4.832 1 94.12 422 THR A N 1
ATOM 3295 C CA . THR A 1 422 ? 5.09 17.516 5.434 1 94.12 422 THR A CA 1
ATOM 3296 C C . THR A 1 422 ? 4.027 17.75 6.504 1 94.12 422 THR A C 1
ATOM 3298 O O . THR A 1 422 ? 4.289 18.438 7.5 1 94.12 422 THR A O 1
ATOM 3301 N N . PHE A 1 423 ? 2.848 17.172 6.281 1 97 423 PHE A N 1
ATOM 3302 C CA . PHE A 1 423 ? 1.754 17.594 7.152 1 97 423 PHE A CA 1
ATOM 3303 C C . PHE A 1 423 ? 1.043 16.375 7.742 1 97 423 PHE A C 1
ATOM 3305 O O . PHE A 1 423 ? 0.964 16.234 8.969 1 97 423 PHE A O 1
ATOM 3312 N N . LYS A 1 424 ? 0.654 15.445 6.957 1 98.06 424 LYS A N 1
ATOM 3313 C CA . LYS A 1 424 ? -0.248 14.398 7.426 1 98.06 424 LYS A CA 1
ATOM 3314 C C . LYS A 1 424 ? 0.478 13.414 8.344 1 98.06 424 LYS A C 1
ATOM 3316 O O . LYS A 1 424 ? -0.027 13.07 9.414 1 98.06 424 LYS A O 1
ATOM 3321 N N . CYS A 1 425 ? 1.644 12.953 7.926 1 97.19 425 CYS A N 1
ATOM 3322 C CA . CYS A 1 425 ? 2.344 11.953 8.727 1 97.19 425 CYS A CA 1
ATOM 3323 C C . CYS A 1 425 ? 2.797 12.547 10.055 1 97.19 425 CYS A C 1
ATOM 3325 O O . CYS A 1 425 ? 2.678 11.898 11.102 1 97.19 425 CYS A O 1
ATOM 3327 N N . PRO A 1 426 ? 3.285 13.781 10.094 1 96.56 426 PRO A N 1
ATOM 3328 C CA . PRO A 1 426 ? 3.611 14.391 11.391 1 96.56 426 PRO A CA 1
ATOM 3329 C C . PRO A 1 426 ? 2.393 14.523 12.305 1 96.56 426 PRO A C 1
ATOM 3331 O O . PRO A 1 426 ? 2.5 14.328 13.516 1 96.56 426 PRO A O 1
ATOM 3334 N N . VAL A 1 427 ? 1.289 14.883 11.75 1 98 427 VAL A N 1
ATOM 3335 C CA . VAL A 1 427 ? 0.064 14.992 12.539 1 98 427 VAL A CA 1
ATOM 3336 C C . VAL A 1 427 ? -0.304 13.633 13.117 1 98 427 VAL A C 1
ATOM 3338 O O . VAL A 1 427 ? -0.669 13.523 14.289 1 98 427 VAL A O 1
ATOM 3341 N N . MET A 1 428 ? -0.156 12.602 12.328 1 97 428 MET A N 1
ATOM 3342 C CA . MET A 1 428 ? -0.44 11.258 12.797 1 97 428 MET A CA 1
ATOM 3343 C C . MET A 1 428 ? 0.531 10.852 13.906 1 97 428 MET A C 1
ATOM 3345 O O . MET A 1 428 ? 0.146 10.172 14.859 1 97 428 MET A O 1
ATOM 3349 N N . GLN A 1 429 ? 1.755 11.227 13.758 1 95.38 429 GLN A N 1
ATOM 3350 C CA . GLN A 1 429 ? 2.748 10.93 14.789 1 95.38 429 GLN A CA 1
ATOM 3351 C C . GLN A 1 429 ? 2.383 11.594 16.109 1 95.38 429 GLN A C 1
ATOM 3353 O O . GLN A 1 429 ? 2.5 10.984 17.172 1 95.38 429 GLN A O 1
ATOM 3358 N N . TYR A 1 430 ? 2.004 12.812 15.992 1 97 430 TYR A N 1
ATOM 3359 C CA . TYR A 1 430 ? 1.628 13.516 17.219 1 97 430 TYR A CA 1
ATOM 3360 C C . TYR A 1 430 ? 0.385 12.891 17.844 1 97 430 TYR A C 1
ATOM 3362 O O . TYR A 1 430 ? 0.26 12.836 19.062 1 97 430 TYR A O 1
ATOM 3370 N N . ALA A 1 431 ? -0.569 12.508 17.031 1 97.5 431 ALA A N 1
ATOM 3371 C CA . ALA A 1 431 ? -1.751 11.828 17.547 1 97.5 431 ALA A CA 1
ATOM 3372 C C . ALA A 1 431 ? -1.36 10.617 18.391 1 97.5 431 ALA A C 1
ATOM 3374 O O . ALA A 1 431 ? -1.94 10.383 19.453 1 97.5 431 ALA A O 1
ATOM 3375 N N . HIS A 1 432 ? -0.394 9.898 17.938 1 94.94 432 HIS A N 1
ATOM 3376 C CA . HIS A 1 432 ? 0.098 8.734 18.672 1 94.94 432 HIS A CA 1
ATOM 3377 C C . HIS A 1 432 ? 0.669 9.141 20.031 1 94.94 432 HIS A C 1
ATOM 3379 O O . HIS A 1 432 ? 0.367 8.508 21.047 1 94.94 432 HIS A O 1
ATOM 3385 N N . ILE A 1 433 ? 1.452 10.164 20.031 1 95.25 433 ILE A N 1
ATOM 3386 C CA . ILE A 1 433 ? 2.098 10.625 21.25 1 95.25 433 ILE A CA 1
ATOM 3387 C C . ILE A 1 433 ? 1.042 11.117 22.234 1 95.25 433 ILE A C 1
ATOM 3389 O O . ILE A 1 433 ? 1.032 10.703 23.391 1 95.25 433 ILE A O 1
ATOM 3393 N N . ALA A 1 434 ? 0.138 11.938 21.797 1 96.69 434 ALA A N 1
ATOM 3394 C CA . ALA A 1 434 ? -0.862 12.57 22.656 1 96.69 434 ALA A CA 1
ATOM 3395 C C . ALA A 1 434 ? -1.84 11.539 23.203 1 96.69 434 ALA A C 1
ATOM 3397 O O . ALA A 1 434 ? -2.301 11.656 24.344 1 96.69 434 ALA A O 1
ATOM 3398 N N . ALA A 1 435 ? -2.1 10.539 22.422 1 96.75 435 ALA A N 1
ATOM 3399 C CA . ALA A 1 435 ? -3.109 9.555 22.781 1 96.75 435 ALA A CA 1
ATOM 3400 C C . ALA A 1 435 ? -2.65 8.711 23.969 1 96.75 435 ALA A C 1
ATOM 3402 O O . ALA A 1 435 ? -3.459 8.031 24.609 1 96.75 435 ALA A O 1
ATOM 3403 N N . GLN A 1 436 ? -1.403 8.742 24.297 1 94.44 436 GLN A N 1
ATOM 3404 C CA . GLN A 1 436 ? -0.882 7.965 25.422 1 94.44 436 GLN A CA 1
ATOM 3405 C C . GLN A 1 436 ? -1.391 8.516 26.75 1 94.44 436 GLN A C 1
ATOM 3407 O O . GLN A 1 436 ? -1.426 7.797 27.75 1 94.44 436 GLN A O 1
ATOM 3412 N N . SER A 1 437 ? -1.795 9.789 26.766 1 94.25 437 SER A N 1
ATOM 3413 C CA . SER A 1 437 ? -2.084 10.367 28.078 1 94.25 437 SER A CA 1
ATOM 3414 C C . SER A 1 437 ? -3.324 11.258 28.031 1 94.25 437 SER A C 1
ATOM 3416 O O . SER A 1 437 ? -3.807 11.711 29.062 1 94.25 437 SER A O 1
ATOM 3418 N N . SER A 1 438 ? -3.832 11.555 26.828 1 96.38 438 SER A N 1
ATOM 3419 C CA . SER A 1 438 ? -4.934 12.5 26.688 1 96.38 438 SER A CA 1
ATOM 3420 C C . SER A 1 438 ? -5.953 12.023 25.656 1 96.38 438 SER A C 1
ATOM 3422 O O . SER A 1 438 ? -5.711 11.039 24.953 1 96.38 438 SER A O 1
ATOM 3424 N N . LYS A 1 439 ? -7.121 12.688 25.688 1 97.44 439 LYS A N 1
ATOM 3425 C CA . LYS A 1 439 ? -8.086 12.43 24.625 1 97.44 439 LYS A CA 1
ATOM 3426 C C . LYS A 1 439 ? -7.68 13.117 23.328 1 97.44 439 LYS A C 1
ATOM 3428 O O . LYS A 1 439 ? -7.25 14.273 23.344 1 97.44 439 LYS A O 1
ATOM 3433 N N . VAL A 1 440 ? -7.746 12.328 22.312 1 98.38 440 VAL A N 1
ATOM 3434 C CA . VAL A 1 440 ? -7.406 12.844 20.984 1 98.38 440 VAL A CA 1
ATOM 3435 C C . VAL A 1 440 ? -8.57 12.609 20.031 1 98.38 440 VAL A C 1
ATOM 3437 O O . VAL A 1 440 ? -9.172 11.531 20.016 1 98.38 440 VAL A O 1
ATOM 3440 N N . TYR A 1 441 ? -8.969 13.609 19.344 1 98.44 441 TYR A N 1
ATOM 3441 C CA . TYR A 1 441 ? -9.898 13.516 18.219 1 98.44 441 TYR A CA 1
ATOM 3442 C C . TYR A 1 441 ? -9.227 13.898 16.906 1 98.44 441 TYR A C 1
ATOM 3444 O O . TYR A 1 441 ? -8.547 14.93 16.844 1 98.44 441 TYR A O 1
ATOM 3452 N N . LEU A 1 442 ? -9.352 13.031 15.898 1 98.31 442 LEU A N 1
ATOM 3453 C CA . LEU A 1 442 ? -8.648 13.188 14.633 1 98.31 442 LEU A CA 1
ATOM 3454 C C . LEU A 1 442 ? -9.633 13.375 13.484 1 98.31 442 LEU A C 1
ATOM 3456 O O . LEU A 1 442 ? -10.68 12.727 13.438 1 98.31 442 LEU A O 1
ATOM 3460 N N . TYR A 1 443 ? -9.266 14.297 12.492 1 98 443 TYR A N 1
ATOM 3461 C CA . TYR A 1 443 ? -10.164 14.492 11.359 1 98 443 TYR A CA 1
ATOM 3462 C C . TYR A 1 443 ? -9.383 14.648 10.062 1 98 443 TYR A C 1
ATOM 3464 O O . TYR A 1 443 ? -8.188 14.945 10.086 1 98 443 TYR A O 1
ATOM 3472 N N . SER A 1 444 ? -9.992 14.391 9.008 1 98.38 444 SER A N 1
ATOM 3473 C CA . SER A 1 444 ? -9.625 14.805 7.656 1 98.38 444 SER A CA 1
ATOM 3474 C C . SER A 1 444 ? -10.703 15.688 7.039 1 98.38 444 SER A C 1
ATOM 3476 O O . SER A 1 444 ? -11.828 15.234 6.801 1 98.38 444 SER A O 1
ATOM 3478 N N . PHE A 1 445 ? -10.367 16.969 6.879 1 98.56 445 PHE A N 1
ATOM 3479 C CA . PHE A 1 445 ? -11.273 17.891 6.211 1 98.56 445 PHE A CA 1
ATOM 3480 C C . PHE A 1 445 ? -11.234 17.703 4.699 1 98.56 445 PHE A C 1
ATOM 3482 O O . PHE A 1 445 ? -10.188 17.844 4.07 1 98.56 445 PHE A O 1
ATOM 3489 N N . GLU A 1 446 ? -12.414 17.453 4.07 1 97.69 446 GLU A N 1
ATOM 3490 C CA . GLU A 1 446 ? -12.375 17.031 2.67 1 97.69 446 GLU A CA 1
ATOM 3491 C C . GLU A 1 446 ? -13.43 17.766 1.846 1 97.69 446 GLU A C 1
ATOM 3493 O O . GLU A 1 446 ? -13.797 17.312 0.758 1 97.69 446 GLU A O 1
ATOM 3498 N N . GLU A 1 447 ? -13.867 18.922 2.33 1 96.69 447 GLU A N 1
ATOM 3499 C CA . GLU A 1 447 ? -14.828 19.734 1.59 1 96.69 447 GLU A CA 1
ATOM 3500 C C . GLU A 1 447 ? -14.125 20.875 0.837 1 96.69 447 GLU A C 1
ATOM 3502 O O . GLU A 1 447 ? -13.406 21.672 1.438 1 96.69 447 GLU A O 1
ATOM 3507 N N . ARG A 1 448 ? -14.344 20.859 -0.421 1 96.31 448 ARG A N 1
ATOM 3508 C CA . ARG A 1 448 ? -13.945 22.031 -1.198 1 96.31 448 ARG A CA 1
ATOM 3509 C C . ARG A 1 448 ? -15.086 23.031 -1.31 1 96.31 448 ARG A C 1
ATOM 3511 O O . ARG A 1 448 ? -16.141 22.719 -1.883 1 96.31 448 ARG A O 1
ATOM 3518 N N . MET A 1 449 ? -14.906 24.219 -0.747 1 95.94 449 MET A N 1
ATOM 3519 C CA . MET A 1 449 ? -15.938 25.234 -0.849 1 95.94 449 MET A CA 1
ATOM 3520 C C . MET A 1 449 ? -16.094 25.703 -2.291 1 95.94 449 MET A C 1
ATOM 3522 O O . MET A 1 449 ? -15.117 25.828 -3.025 1 95.94 449 MET A O 1
ATOM 3526 N N . SER A 1 450 ? -17.266 26.031 -2.711 1 94.44 450 SER A N 1
ATOM 3527 C CA . SER A 1 450 ? -17.594 26.297 -4.105 1 94.44 450 SER A CA 1
ATOM 3528 C C . SER A 1 450 ? -16.953 27.578 -4.594 1 94.44 450 SER A C 1
ATOM 3530 O O . SER A 1 450 ? -16.672 27.734 -5.789 1 94.44 450 SER A O 1
ATOM 3532 N N . ASN A 1 451 ? -16.641 28.484 -3.729 1 93 451 ASN A N 1
ATOM 3533 C CA . ASN A 1 451 ? -16.125 29.781 -4.156 1 93 451 ASN A CA 1
ATOM 3534 C C . ASN A 1 451 ? -14.609 29.875 -3.945 1 93 451 ASN A C 1
ATOM 3536 O O . ASN A 1 451 ? -14.047 30.969 -3.955 1 93 451 ASN A O 1
ATOM 3540 N N . LEU A 1 452 ? -13.953 28.766 -3.719 1 93.62 452 LEU A N 1
ATOM 3541 C CA . LEU A 1 452 ? -12.508 28.781 -3.541 1 93.62 452 LEU A CA 1
ATOM 3542 C C . LEU A 1 452 ? -11.812 29.312 -4.793 1 93.62 452 LEU A C 1
ATOM 3544 O O . LEU A 1 452 ? -12.016 28.781 -5.891 1 93.62 452 LEU A O 1
ATOM 3548 N N . PRO A 1 453 ? -11.008 30.344 -4.668 1 92.25 453 PRO A N 1
ATOM 3549 C CA . PRO A 1 453 ? -10.43 31.016 -5.836 1 92.25 453 PRO A CA 1
ATOM 3550 C C . PRO A 1 453 ? -9.156 30.344 -6.332 1 92.25 453 PRO A C 1
ATOM 3552 O O . PRO A 1 453 ? -8.156 31.016 -6.582 1 92.25 453 PRO A O 1
ATOM 3555 N N . TRP A 1 454 ? -9.141 29.047 -6.434 1 93.94 454 TRP A N 1
ATOM 3556 C CA . TRP A 1 454 ? -8.039 28.25 -6.945 1 93.94 454 TRP A CA 1
ATOM 3557 C C . TRP A 1 454 ? -8.531 27.234 -7.973 1 93.94 454 TRP A C 1
ATOM 3559 O O . TRP A 1 454 ? -9.719 26.891 -7.992 1 93.94 454 TRP A O 1
ATOM 3569 N N . PRO A 1 455 ? -7.617 26.797 -8.867 1 91.88 455 PRO A N 1
ATOM 3570 C CA . PRO A 1 455 ? -8.047 25.781 -9.828 1 91.88 455 PRO A CA 1
ATOM 3571 C C . PRO A 1 455 ? -8.625 24.531 -9.148 1 91.88 455 PRO A C 1
ATOM 3573 O O . PRO A 1 455 ? -8.18 24.156 -8.062 1 91.88 455 PRO A O 1
ATOM 3576 N N . GLU A 1 456 ? -9.539 23.922 -9.859 1 91.38 456 GLU A N 1
ATOM 3577 C CA . GLU A 1 456 ? -10.25 22.766 -9.328 1 91.38 456 GLU A CA 1
ATOM 3578 C C . GLU A 1 456 ? -9.289 21.641 -8.984 1 91.38 456 GLU A C 1
ATOM 3580 O O . GLU A 1 456 ? -9.516 20.875 -8.031 1 91.38 456 GLU A O 1
ATOM 3585 N N . TRP A 1 457 ? -8.203 21.484 -9.727 1 91.31 457 TRP A N 1
ATOM 3586 C CA . TRP A 1 457 ? -7.277 20.359 -9.547 1 91.31 457 TRP A CA 1
ATOM 3587 C C . TRP A 1 457 ? -6.578 20.453 -8.188 1 91.31 457 TRP A C 1
ATOM 3589 O O . TRP A 1 457 ? -6 19.469 -7.719 1 91.31 457 TRP A O 1
ATOM 3599 N N . MET A 1 458 ? -6.645 21.609 -7.512 1 94.75 458 MET A N 1
ATOM 3600 C CA . MET A 1 458 ? -5.973 21.781 -6.223 1 94.75 458 MET A CA 1
ATOM 3601 C C . MET A 1 458 ? -6.766 21.109 -5.109 1 94.75 458 MET A C 1
ATOM 3603 O O . MET A 1 458 ? -6.258 20.922 -4 1 94.75 458 MET A O 1
ATOM 3607 N N . GLY A 1 459 ? -8.07 20.766 -5.359 1 95.31 459 GLY A N 1
ATOM 3608 C CA . GLY A 1 459 ? -8.891 20.078 -4.383 1 95.31 459 GLY A CA 1
ATOM 3609 C C . GLY A 1 459 ? -9.148 20.891 -3.131 1 95.31 459 GLY A C 1
ATOM 3610 O O . GLY A 1 459 ? -9.617 22.031 -3.211 1 95.31 459 GLY A O 1
ATOM 3611 N N . VAL A 1 460 ? -8.82 20.312 -1.984 1 97.88 460 VAL A N 1
ATOM 3612 C CA . VAL A 1 460 ? -8.961 20.953 -0.685 1 97.88 460 VAL A CA 1
ATOM 3613 C C . VAL A 1 460 ? -7.59 21.391 -0.172 1 97.88 460 VAL A C 1
ATOM 3615 O O . VAL A 1 460 ? -6.965 20.688 0.623 1 97.88 460 VAL A O 1
ATOM 3618 N N . PRO A 1 461 ? -7.168 22.562 -0.528 1 97.31 461 PRO A N 1
ATOM 3619 C CA . PRO A 1 461 ? -5.785 22.953 -0.267 1 97.31 461 PRO A CA 1
ATOM 3620 C C . PRO A 1 461 ? -5.555 23.375 1.181 1 97.31 461 PRO A C 1
ATOM 3622 O O . PRO A 1 461 ? -6.512 23.672 1.9 1 97.31 461 PRO A O 1
ATOM 3625 N N . HIS A 1 462 ? -4.336 23.453 1.562 1 97.5 462 HIS A N 1
ATOM 3626 C CA . HIS A 1 462 ? -3.812 23.828 2.869 1 97.5 462 HIS A CA 1
ATOM 3627 C C . HIS A 1 462 ? -4.363 25.172 3.314 1 97.5 462 HIS A C 1
ATOM 3629 O O . HIS A 1 462 ? -4.273 26.156 2.58 1 97.5 462 HIS A O 1
ATOM 3635 N N . GLY A 1 463 ? -5.027 25.172 4.461 1 96.56 463 GLY A N 1
ATOM 3636 C CA . GLY A 1 463 ? -5.391 26.438 5.109 1 96.56 463 GLY A CA 1
ATOM 3637 C C . GLY A 1 463 ? -6.836 26.828 4.875 1 96.56 463 GLY A C 1
ATOM 3638 O O . GLY A 1 463 ? -7.375 27.672 5.586 1 96.56 463 GLY A O 1
ATOM 3639 N N . TYR A 1 464 ? -7.508 26.172 3.992 1 94.06 464 TYR A N 1
ATOM 3640 C CA . TYR A 1 464 ? -8.781 26.734 3.543 1 94.06 464 TYR A CA 1
ATOM 3641 C C . TYR A 1 464 ? -9.938 26.156 4.34 1 94.06 464 TYR A C 1
ATOM 3643 O O . TYR A 1 464 ? -11.102 26.516 4.117 1 94.06 464 TYR A O 1
ATOM 3651 N N . GLU A 1 465 ? -9.625 25.312 5.336 1 97.06 465 GLU A N 1
ATOM 3652 C CA . GLU A 1 465 ? -10.656 24.922 6.293 1 97.06 465 GLU A CA 1
ATOM 3653 C C . GLU A 1 465 ? -10.898 26.031 7.32 1 97.06 465 GLU A C 1
ATOM 3655 O O . GLU A 1 465 ? -11.922 26.031 8 1 97.06 465 GLU A O 1
ATOM 3660 N N . VAL A 1 466 ? -9.984 27.031 7.414 1 98.19 466 VAL A N 1
ATOM 3661 C CA . VAL A 1 466 ? -10.039 28.078 8.414 1 98.19 466 VAL A CA 1
ATOM 3662 C C . VAL A 1 466 ? -11.305 28.906 8.219 1 98.19 466 VAL A C 1
ATOM 3664 O O . VAL A 1 466 ? -11.961 29.297 9.195 1 98.19 466 VAL A O 1
ATOM 3667 N N . GLU A 1 467 ? -11.703 29.172 6.965 1 96.88 467 GLU A N 1
ATOM 3668 C CA . GLU A 1 467 ? -12.898 29.969 6.703 1 96.88 467 GLU A CA 1
ATOM 3669 C C . GLU A 1 467 ? -14.148 29.297 7.277 1 96.88 467 GLU A C 1
ATOM 3671 O O . GLU A 1 467 ? -15.055 29.984 7.773 1 96.88 467 GLU A O 1
ATOM 3676 N N . VAL A 1 468 ? -14.125 27.984 7.223 1 97.94 468 VAL A N 1
ATOM 3677 C CA . VAL A 1 468 ? -15.273 27.203 7.695 1 97.94 468 VAL A CA 1
ATOM 3678 C C . VAL A 1 468 ? -15.312 27.219 9.219 1 97.94 468 VAL A C 1
ATOM 3680 O O . VAL A 1 468 ? -16.375 27.359 9.82 1 97.94 468 VAL A O 1
ATOM 3683 N N . VAL A 1 469 ? -14.195 27.156 9.852 1 98.38 469 VAL A N 1
ATOM 3684 C CA . VAL A 1 469 ? -14.07 27.125 11.305 1 98.38 469 VAL A CA 1
ATOM 3685 C C . VAL A 1 469 ? -14.492 28.469 11.898 1 98.38 469 VAL A C 1
ATOM 3687 O O . VAL A 1 469 ? -15.102 28.531 12.961 1 98.38 469 VAL A O 1
ATOM 3690 N N . PHE A 1 470 ? -14.195 29.594 11.203 1 98.56 470 PHE A N 1
ATOM 3691 C CA . PHE A 1 470 ? -14.477 30.938 11.711 1 98.56 470 PHE A CA 1
ATOM 3692 C C . PHE A 1 470 ? -15.875 31.391 11.305 1 98.56 470 PHE A C 1
ATOM 3694 O O . PHE A 1 470 ? -16.328 32.469 11.711 1 98.56 470 PHE A O 1
ATOM 3701 N N . GLY A 1 471 ? -16.547 30.656 10.445 1 98.19 471 GLY A N 1
ATOM 3702 C CA . GLY A 1 471 ? -17.938 30.938 10.102 1 98.19 471 GLY A CA 1
ATOM 3703 C C . GLY A 1 471 ? -18.078 31.922 8.953 1 98.19 471 GLY A C 1
ATOM 3704 O O . GLY A 1 471 ? -19.125 32.531 8.789 1 98.19 471 GLY A O 1
ATOM 3705 N N . LEU A 1 472 ? -17.016 32 8.172 1 96.69 472 LEU A N 1
ATOM 3706 C CA . LEU A 1 472 ? -17.047 32.938 7.047 1 96.69 472 LEU A CA 1
ATOM 3707 C C . LEU A 1 472 ? -18.234 32.625 6.137 1 96.69 472 LEU A C 1
ATOM 3709 O O . LEU A 1 472 ? -18.828 33.531 5.543 1 96.69 472 LEU A O 1
ATOM 3713 N N . PRO A 1 473 ? -18.641 31.391 5.938 1 97.06 473 PRO A N 1
ATOM 3714 C CA . PRO A 1 473 ? -19.797 31.078 5.086 1 97.06 473 PRO A CA 1
ATOM 3715 C C . PRO A 1 473 ? -21.094 31.719 5.582 1 97.06 473 PRO A C 1
ATOM 3717 O O . PRO A 1 473 ? -22.062 31.828 4.828 1 97.06 473 PRO A O 1
ATOM 3720 N N . LEU A 1 474 ? -21.156 32.125 6.824 1 97.44 474 LEU A N 1
ATOM 3721 C CA . LEU A 1 474 ? -22.359 32.75 7.367 1 97.44 474 LEU A CA 1
ATOM 3722 C C . LEU A 1 474 ? -22.469 34.188 6.918 1 97.44 474 LEU A C 1
ATOM 3724 O O . LEU A 1 474 ? -23.516 34.844 7.113 1 97.44 474 LEU A O 1
ATOM 3728 N N . ASN A 1 475 ? -21.359 34.75 6.387 1 96.06 475 ASN A N 1
ATOM 3729 C CA . ASN A 1 475 ? -21.438 36.062 5.742 1 96.06 475 ASN A CA 1
ATOM 3730 C C . ASN A 1 475 ? -22.172 35.969 4.402 1 96.06 475 ASN A C 1
ATOM 3732 O O . ASN A 1 475 ? -21.594 35.562 3.398 1 96.06 475 ASN A O 1
ATOM 3736 N N . GLU A 1 476 ? -23.25 36.5 4.293 1 94.12 476 GLU A N 1
ATOM 3737 C CA . GLU A 1 476 ? -24.125 36.344 3.133 1 94.12 476 GLU A CA 1
ATOM 3738 C C . GLU A 1 476 ? -23.531 37.062 1.909 1 94.12 476 GLU A C 1
ATOM 3740 O O . GLU A 1 476 ? -23.797 36.656 0.773 1 94.12 476 GLU A O 1
ATOM 3745 N N . SER A 1 477 ? -22.75 38.031 2.125 1 94.06 477 SER A N 1
ATOM 3746 C CA . SER A 1 477 ? -22.219 38.812 1.027 1 94.06 477 SER A CA 1
ATOM 3747 C C . SER A 1 477 ? -21.172 38.031 0.239 1 94.06 477 SER A C 1
ATOM 3749 O O . SER A 1 477 ? -20.797 38.438 -0.87 1 94.06 477 SER A O 1
ATOM 3751 N N . LEU A 1 478 ? -20.766 36.875 0.758 1 94.12 478 LEU A N 1
ATOM 3752 C CA . LEU A 1 478 ? -19.656 36.188 0.141 1 94.12 478 LEU A CA 1
ATOM 3753 C C . LEU A 1 478 ? -20.156 35.062 -0.754 1 94.12 478 LEU A C 1
ATOM 3755 O O . LEU A 1 478 ? -19.375 34.406 -1.439 1 94.12 478 LEU A O 1
ATOM 3759 N N . GLY A 1 479 ? -21.438 34.719 -0.798 1 93.12 479 GLY A N 1
ATOM 3760 C CA . GLY A 1 479 ? -22.062 33.875 -1.816 1 93.12 479 GLY A CA 1
ATOM 3761 C C . GLY A 1 479 ? -21.875 32.375 -1.569 1 93.12 479 GLY A C 1
ATOM 3762 O O . GLY A 1 479 ? -21.828 31.594 -2.516 1 93.12 479 GLY A O 1
ATOM 3763 N N . TYR A 1 480 ? -21.766 31.938 -0.332 1 95.5 480 TYR A N 1
ATOM 3764 C CA . TYR A 1 480 ? -21.734 30.516 -0.032 1 95.5 480 TYR A CA 1
ATOM 3765 C C . TYR A 1 480 ? -23.109 29.891 -0.19 1 95.5 480 TYR A C 1
ATOM 3767 O O . TYR A 1 480 ? -24.125 30.578 -0.055 1 95.5 480 TYR A O 1
ATOM 3775 N N . THR A 1 481 ? -23.172 28.578 -0.502 1 96.19 481 THR A N 1
ATOM 3776 C CA . THR A 1 481 ? -24.438 27.875 -0.628 1 96.19 481 THR A CA 1
ATOM 3777 C C . THR A 1 481 ? -25.047 27.578 0.747 1 96.19 481 THR A C 1
ATOM 3779 O O . THR A 1 481 ? -24.344 27.656 1.76 1 96.19 481 THR A O 1
ATOM 3782 N N . SER A 1 482 ? -26.312 27.266 0.775 1 96.62 482 SER A N 1
ATOM 3783 C CA . SER A 1 482 ? -26.984 26.922 2.027 1 96.62 482 SER A CA 1
ATOM 3784 C C . SER A 1 482 ? -26.344 25.688 2.668 1 96.62 482 SER A C 1
ATOM 3786 O O . SER A 1 482 ? -26.234 25.609 3.893 1 96.62 482 SER A O 1
ATOM 3788 N N . ALA A 1 483 ? -25.938 24.75 1.819 1 96.38 483 ALA A N 1
ATOM 3789 C CA . ALA A 1 483 ? -25.297 23.547 2.326 1 96.38 483 ALA A CA 1
ATOM 3790 C C . ALA A 1 483 ? -23.969 23.875 2.986 1 96.38 483 ALA A C 1
ATOM 3792 O O . ALA A 1 483 ? -23.594 23.281 4.004 1 96.38 483 ALA A O 1
ATOM 3793 N N . GLU A 1 484 ? -23.281 24.812 2.422 1 97 484 GLU A N 1
ATOM 3794 C CA . GLU A 1 484 ? -21.984 25.219 2.965 1 97 484 GLU A CA 1
ATOM 3795 C C . GLU A 1 484 ? -22.156 25.984 4.273 1 97 484 GLU A C 1
ATOM 3797 O O . GLU A 1 484 ? -21.328 25.859 5.184 1 97 484 GLU A O 1
ATOM 3802 N N . VAL A 1 485 ? -23.172 26.781 4.395 1 97.5 485 VAL A N 1
ATOM 3803 C CA . VAL A 1 485 ? -23.5 27.5 5.629 1 97.5 485 VAL A CA 1
ATOM 3804 C C . VAL A 1 485 ? -23.781 26.484 6.742 1 97.5 485 VAL A C 1
ATOM 3806 O O . VAL A 1 485 ? -23.25 26.609 7.848 1 97.5 485 VAL A O 1
ATOM 3809 N N . ASP A 1 486 ? -24.609 25.5 6.418 1 96.06 486 ASP A N 1
ATOM 3810 C CA . ASP A 1 486 ? -24.953 24.469 7.398 1 96.06 486 ASP A CA 1
ATOM 3811 C C . ASP A 1 486 ? -23.719 23.672 7.809 1 96.06 486 ASP A C 1
ATOM 3813 O O . ASP A 1 486 ? -23.578 23.297 8.977 1 96.06 486 ASP A O 1
ATOM 3817 N N . PHE A 1 487 ? -22.906 23.391 6.859 1 95.88 487 PHE A N 1
ATOM 3818 C CA . PHE A 1 487 ? -21.672 22.672 7.133 1 95.88 487 PHE A CA 1
ATOM 3819 C C . PHE A 1 487 ? -20.766 23.469 8.07 1 95.88 487 PHE A C 1
ATOM 3821 O O . PHE A 1 487 ? -20.203 22.922 9.016 1 95.88 487 PHE A O 1
ATOM 3828 N N . SER A 1 488 ? -20.625 24.75 7.824 1 97.38 488 SER A N 1
ATOM 3829 C CA . SER A 1 488 ? -19.812 25.609 8.68 1 97.38 488 SER A CA 1
ATOM 3830 C C . SER A 1 488 ? -20.375 25.656 10.102 1 97.38 488 SER A C 1
ATOM 3832 O O . SER A 1 488 ? -19.609 25.625 11.07 1 97.38 488 SER A O 1
ATOM 3834 N N . LYS A 1 489 ? -21.656 25.688 10.25 1 96.19 489 LYS A N 1
ATOM 3835 C CA . LYS A 1 489 ? -22.281 25.656 11.562 1 96.19 489 LYS A CA 1
ATOM 3836 C C . LYS A 1 489 ? -21.938 24.375 12.312 1 96.19 489 LYS A C 1
ATOM 3838 O O . LYS A 1 489 ? -21.656 24.406 13.508 1 96.19 489 LYS A O 1
ATOM 3843 N N . ARG A 1 490 ? -21.922 23.297 11.562 1 94.75 490 ARG A N 1
ATOM 3844 C CA . ARG A 1 490 ? -21.578 22 12.164 1 94.75 490 ARG A CA 1
ATOM 3845 C C . ARG A 1 490 ? -20.125 21.984 12.633 1 94.75 490 ARG A C 1
ATOM 3847 O O . ARG A 1 490 ? -19.828 21.531 13.734 1 94.75 490 ARG A O 1
ATOM 3854 N N . VAL A 1 491 ? -19.25 22.5 11.812 1 96.31 491 VAL A N 1
ATOM 3855 C CA . VAL A 1 491 ? -17.828 22.516 12.148 1 96.31 491 VAL A CA 1
ATOM 3856 C C . VAL A 1 491 ? -17.594 23.438 13.344 1 96.31 491 VAL A C 1
ATOM 3858 O O . VAL A 1 491 ? -16.875 23.078 14.281 1 96.31 491 VAL A O 1
ATOM 3861 N N . MET A 1 492 ? -18.219 24.609 13.375 1 97 492 MET A N 1
ATOM 3862 C CA . MET A 1 492 ? -18.109 25.516 14.508 1 97 492 MET A CA 1
ATOM 3863 C C . MET A 1 492 ? -18.578 24.844 15.797 1 97 492 MET A C 1
ATOM 3865 O O . MET A 1 492 ? -17.984 25.047 16.859 1 97 492 MET A O 1
ATOM 3869 N N . THR A 1 493 ? -19.578 24.062 15.648 1 96 493 THR A N 1
ATOM 3870 C CA . THR A 1 493 ? -20.109 23.375 16.812 1 96 493 THR A CA 1
ATOM 3871 C C . THR A 1 493 ? -19.109 22.344 17.344 1 96 493 THR A C 1
ATOM 3873 O O . THR A 1 493 ? -18.906 22.25 18.547 1 96 493 THR A O 1
ATOM 3876 N N . TYR A 1 494 ? -18.5 21.562 16.438 1 96.56 494 TYR A N 1
ATOM 3877 C CA . TYR A 1 494 ? -17.469 20.594 16.859 1 96.56 494 TYR A CA 1
ATOM 3878 C C . TYR A 1 494 ? -16.344 21.297 17.594 1 96.56 494 TYR A C 1
ATOM 3880 O O . TYR A 1 494 ? -15.93 20.875 18.672 1 96.56 494 TYR A O 1
ATOM 3888 N N . TRP A 1 495 ? -15.867 22.359 17.047 1 97.75 495 TRP A N 1
ATOM 3889 C CA . TRP A 1 495 ? -14.742 23.094 17.609 1 97.75 495 TRP A CA 1
ATOM 3890 C C . TRP A 1 495 ? -15.102 23.688 18.969 1 97.75 495 TRP A C 1
ATOM 3892 O O . TRP A 1 495 ? -14.328 23.594 19.922 1 97.75 495 TRP A O 1
ATOM 3902 N N . SER A 1 496 ? -16.297 24.266 19.047 1 97.19 496 SER A N 1
ATOM 3903 C CA . SER A 1 496 ? -16.688 24.938 20.281 1 97.19 496 SER A CA 1
ATOM 3904 C C . SER A 1 496 ? -17.031 23.906 21.359 1 97.19 496 SER A C 1
ATOM 3906 O O . SER A 1 496 ? -16.766 24.141 22.547 1 97.19 496 SER A O 1
ATOM 3908 N N . ASN A 1 497 ? -17.688 22.797 21 1 96.69 497 ASN A N 1
ATOM 3909 C CA . ASN A 1 497 ? -17.922 21.734 21.969 1 96.69 497 ASN A CA 1
ATOM 3910 C C . ASN A 1 497 ? -16.625 21.219 22.578 1 96.69 497 ASN A C 1
ATOM 3912 O O . ASN A 1 497 ? -16.531 21.016 23.781 1 96.69 497 ASN A O 1
ATOM 3916 N N . PHE A 1 498 ? -15.695 21.047 21.703 1 97.81 498 PHE A N 1
ATOM 3917 C CA . PHE A 1 498 ? -14.398 20.609 22.188 1 97.81 498 PHE A CA 1
ATOM 3918 C C . PHE A 1 498 ? -13.789 21.625 23.141 1 97.81 498 PHE A C 1
ATOM 3920 O O . PHE A 1 498 ? -13.227 21.266 24.188 1 97.81 498 PHE A O 1
ATOM 3927 N N . ALA A 1 499 ? -13.852 22.875 22.797 1 98.12 499 ALA A N 1
ATOM 3928 C CA . ALA A 1 499 ? -13.32 23.938 23.641 1 98.12 499 ALA A CA 1
ATOM 3929 C C . ALA A 1 499 ? -14.016 23.953 25 1 98.12 499 ALA A C 1
ATOM 3931 O O . ALA A 1 499 ? -13.391 24.219 26.031 1 98.12 499 ALA A O 1
ATOM 3932 N N . LYS A 1 500 ? -15.289 23.672 25.016 1 96.62 500 LYS A N 1
ATOM 3933 C CA . LYS A 1 500 ? -16.109 23.734 26.234 1 96.62 500 LYS A CA 1
ATOM 3934 C C . LYS A 1 500 ? -15.859 22.516 27.125 1 96.62 500 LYS A C 1
ATOM 3936 O O . LYS A 1 500 ? -15.766 22.656 28.344 1 96.62 500 LYS A O 1
ATOM 3941 N N . THR A 1 501 ? -15.688 21.297 26.469 1 95.25 501 THR A N 1
ATOM 3942 C CA . THR A 1 501 ? -15.812 20.109 27.312 1 95.25 501 THR A CA 1
ATOM 3943 C C . THR A 1 501 ? -14.656 19.141 27.031 1 95.25 501 THR A C 1
ATOM 3945 O O . THR A 1 501 ? -14.469 18.172 27.766 1 95.25 501 THR A O 1
ATOM 3948 N N . GLY A 1 502 ? -13.938 19.422 26.016 1 96.44 502 GLY A N 1
ATOM 3949 C CA . GLY A 1 502 ? -12.93 18.453 25.594 1 96.44 502 GLY A CA 1
ATOM 3950 C C . GLY A 1 502 ? -13.484 17.359 24.688 1 96.44 502 GLY A C 1
ATOM 3951 O O . GLY A 1 502 ? -12.75 16.469 24.25 1 96.44 502 GLY A O 1
ATOM 3952 N N . ASP A 1 503 ? -14.781 17.391 24.375 1 96.19 503 ASP A N 1
ATOM 3953 C CA . ASP A 1 503 ? -15.5 16.469 23.5 1 96.19 503 ASP A CA 1
ATOM 3954 C C . ASP A 1 503 ? -16.25 17.219 22.391 1 96.19 503 ASP A C 1
ATOM 3956 O O . ASP A 1 503 ? -17.172 17.984 22.672 1 96.19 503 ASP A O 1
ATOM 3960 N N . PRO A 1 504 ? -15.852 16.953 21.125 1 96.56 504 PRO A N 1
ATOM 3961 C CA . PRO A 1 504 ? -16.516 17.688 20.031 1 96.56 504 PRO A CA 1
ATOM 3962 C C . PRO A 1 504 ? -17.969 17.266 19.844 1 96.56 504 PRO A C 1
ATOM 3964 O O . PRO A 1 504 ? -18.719 17.953 19.125 1 96.56 504 PRO A O 1
ATOM 3967 N N . ASN A 1 505 ? -18.391 16.203 20.438 1 94.44 505 ASN A N 1
ATOM 3968 C CA . ASN A 1 505 ? -19.719 15.633 20.219 1 94.44 505 ASN A CA 1
ATOM 3969 C C . ASN A 1 505 ? -20.781 16.328 21.062 1 94.44 505 ASN A C 1
ATOM 3971 O O . ASN A 1 505 ? -20.453 16.984 22.062 1 94.44 505 ASN A O 1
ATOM 3975 N N . SER A 1 506 ? -21.953 16.328 20.547 1 88.06 506 SER A N 1
ATOM 3976 C CA . SER A 1 506 ? -23.156 16.703 21.297 1 88.06 506 SER A CA 1
ATOM 3977 C C . SER A 1 506 ? -24.344 15.82 20.922 1 88.06 506 SER A C 1
ATOM 3979 O O . SER A 1 506 ? -24.188 14.82 20.234 1 88.06 506 SER A O 1
ATOM 3981 N N . ALA A 1 507 ? -25.453 16.125 21.609 1 72.62 507 ALA A N 1
ATOM 3982 C CA . ALA A 1 507 ? -26.672 15.391 21.297 1 72.62 507 ALA A CA 1
ATOM 3983 C C . ALA A 1 507 ? -27.031 15.539 19.828 1 72.62 507 ALA A C 1
ATOM 3985 O O . ALA A 1 507 ? -27.609 14.625 19.234 1 72.62 507 ALA A O 1
ATOM 3986 N N . THR A 1 508 ? -26.625 16.562 19.266 1 68.56 508 THR A N 1
ATOM 3987 C CA . THR A 1 508 ? -27.062 16.875 17.922 1 68.56 508 THR A CA 1
ATOM 3988 C C . THR A 1 508 ? -25.984 16.5 16.891 1 68.56 508 THR A C 1
ATOM 3990 O O . THR A 1 508 ? -26.266 16.438 15.695 1 68.56 508 THR A O 1
ATOM 3993 N N . VAL A 1 509 ? -24.844 16.484 17.312 1 67 509 VAL A N 1
ATOM 3994 C CA . VAL A 1 509 ? -23.797 16.156 16.359 1 67 509 VAL A CA 1
ATOM 3995 C C . VAL A 1 509 ? -23.094 14.867 16.797 1 67 509 VAL A C 1
ATOM 3997 O O . VAL A 1 509 ? -22.859 14.641 17.984 1 67 509 VAL A O 1
ATOM 4000 N N . ALA A 1 510 ? -22.812 13.945 15.805 1 67.25 510 ALA A N 1
ATOM 4001 C CA . ALA A 1 510 ? -22.578 12.516 15.578 1 67.25 510 ALA A CA 1
ATOM 4002 C C . ALA A 1 510 ? -21.344 12.031 16.344 1 67.25 510 ALA A C 1
ATOM 4004 O O . ALA A 1 510 ? -20.562 12.844 16.844 1 67.25 510 ALA A O 1
ATOM 4005 N N . ASN A 1 511 ? -21 10.883 16.547 1 82.44 511 ASN A N 1
ATOM 4006 C CA . ASN A 1 511 ? -20.219 9.758 17.047 1 82.44 511 ASN A CA 1
ATOM 4007 C C . ASN A 1 511 ? -18.781 9.82 16.547 1 82.44 511 ASN A C 1
ATOM 4009 O O . ASN A 1 511 ? -18.25 8.836 16.016 1 82.44 511 ASN A O 1
ATOM 4013 N N . TRP A 1 512 ? -18.141 11.18 16.75 1 93.25 512 TRP A N 1
ATOM 4014 C CA . TRP A 1 512 ? -16.703 11.281 16.547 1 93.25 512 TRP A CA 1
ATOM 4015 C C . TRP A 1 512 ? -15.938 10.531 17.641 1 93.25 512 TRP A C 1
ATOM 4017 O O . TRP A 1 512 ? -15.922 10.953 18.797 1 93.25 512 TRP A O 1
ATOM 4027 N N . PRO A 1 513 ? -15.312 9.453 17.281 1 95.62 513 PRO A N 1
ATOM 4028 C CA . PRO A 1 513 ? -14.68 8.625 18.312 1 95.62 513 PRO A CA 1
ATOM 4029 C C . PRO A 1 513 ? -13.352 9.211 18.797 1 95.62 513 PRO A C 1
ATOM 4031 O O . PRO A 1 513 ? -12.672 9.914 18.047 1 95.62 513 PRO A O 1
ATOM 4034 N N . VAL A 1 514 ? -12.992 8.859 20.094 1 97.31 514 VAL A N 1
ATOM 4035 C CA . VAL A 1 514 ? -11.656 9.133 20.594 1 97.31 514 VAL A CA 1
ATOM 4036 C C . VAL A 1 514 ? -10.633 8.305 19.828 1 97.31 514 VAL A C 1
ATOM 4038 O O . VAL A 1 514 ? -10.828 7.105 19.609 1 97.31 514 VAL A O 1
ATOM 4041 N N . TYR A 1 515 ? -9.633 8.93 19.375 1 97.81 515 TYR A N 1
ATOM 4042 C CA . TYR A 1 515 ? -8.531 8.25 18.703 1 97.81 515 TYR A CA 1
ATOM 4043 C C . TYR A 1 515 ? -7.797 7.312 19.641 1 97.81 515 TYR A C 1
ATOM 4045 O O . TYR A 1 515 ? -7.469 7.688 20.766 1 97.81 515 TYR A O 1
ATOM 4053 N N . THR A 1 516 ? -7.551 6.102 19.234 1 97.06 516 THR A N 1
ATOM 4054 C CA . THR A 1 516 ? -6.664 5.152 19.891 1 97.06 516 THR A CA 1
ATOM 4055 C C . THR A 1 516 ? -5.621 4.613 18.922 1 97.06 516 THR A C 1
ATOM 4057 O O . THR A 1 516 ? -5.871 4.535 17.719 1 97.06 516 THR A O 1
ATOM 4060 N N . ASP A 1 517 ? -4.527 4.184 19.422 1 93.94 517 ASP A N 1
ATOM 4061 C CA . ASP A 1 517 ? -3.455 3.672 18.562 1 93.94 517 ASP A CA 1
ATOM 4062 C C . ASP A 1 517 ? -3.873 2.371 17.891 1 93.94 517 ASP A C 1
ATOM 4064 O O . ASP A 1 517 ? -3.426 2.078 16.781 1 93.94 517 ASP A O 1
ATOM 4068 N N . SER A 1 518 ? -4.676 1.646 18.547 1 95.44 518 SER A N 1
ATOM 4069 C CA . SER A 1 518 ? -5.043 0.332 18.031 1 95.44 518 SER A CA 1
ATOM 4070 C C . SER A 1 518 ? -6.055 0.448 16.891 1 95.44 518 SER A C 1
ATOM 4072 O O . SER A 1 518 ? -6 -0.313 15.922 1 95.44 518 SER A O 1
ATOM 4074 N N . ARG A 1 519 ? -6.996 1.461 16.891 1 96.69 519 ARG A N 1
ATOM 4075 C CA . ARG A 1 519 ? -8.047 1.553 15.891 1 96.69 519 ARG A CA 1
ATOM 4076 C C . ARG A 1 519 ? -7.77 2.686 14.906 1 96.69 519 ARG A C 1
ATOM 4078 O O . ARG A 1 519 ? -8.172 2.619 13.742 1 96.69 519 ARG A O 1
ATOM 4085 N N . GLN A 1 520 ? -7.121 3.83 15.375 1 97.44 520 GLN A N 1
ATOM 4086 C CA . GLN A 1 520 ? -6.746 5.004 14.594 1 97.44 520 GLN A CA 1
ATOM 4087 C C . GLN A 1 520 ? -7.949 5.562 13.836 1 97.44 520 GLN A C 1
ATOM 4089 O O . GLN A 1 520 ? -7.867 5.816 12.633 1 97.44 520 GLN A O 1
ATOM 4094 N N . GLU A 1 521 ? -9.07 5.641 14.516 1 97.25 521 GLU A N 1
ATOM 4095 C CA . GLU A 1 521 ? -10.281 6.18 13.914 1 97.25 521 GLU A CA 1
ATOM 4096 C C . GLU A 1 521 ? -10.188 7.691 13.734 1 97.25 521 GLU A C 1
ATOM 4098 O O . GLU A 1 521 ? -9.57 8.383 14.555 1 97.25 521 GLU A O 1
ATOM 4103 N N . TYR A 1 522 ? -10.734 8.242 12.672 1 97.19 522 TYR A N 1
ATOM 4104 C CA . TYR A 1 522 ? -10.805 9.672 12.406 1 97.19 522 TYR A CA 1
ATOM 4105 C C . TYR A 1 522 ? -12.094 10.031 11.672 1 97.19 522 TYR A C 1
ATOM 4107 O O . TYR A 1 522 ? -12.727 9.164 11.062 1 97.19 522 TYR A O 1
ATOM 4115 N N . ALA A 1 523 ? -12.508 11.258 11.75 1 96.88 523 ALA A N 1
ATOM 4116 C CA . ALA A 1 523 ? -13.727 11.734 11.102 1 96.88 523 ALA A CA 1
ATOM 4117 C C . ALA A 1 523 ? -13.414 12.445 9.789 1 96.88 523 ALA A C 1
ATOM 4119 O O . ALA A 1 523 ? -12.531 13.305 9.734 1 96.88 523 ALA A O 1
ATOM 4120 N N . ILE A 1 524 ? -14.078 12.07 8.719 1 97.06 524 ILE A N 1
ATOM 4121 C CA . ILE A 1 524 ? -14.062 12.82 7.469 1 97.06 524 ILE A CA 1
ATOM 4122 C C . ILE A 1 524 ? -15.086 13.953 7.535 1 97.06 524 ILE A C 1
ATOM 4124 O O . ILE A 1 524 ? -16.281 13.711 7.762 1 97.06 524 ILE A O 1
ATOM 4128 N N . LEU A 1 525 ? -14.594 15.141 7.426 1 96.38 525 LEU A N 1
ATOM 4129 C CA . LEU A 1 525 ? -15.477 16.297 7.477 1 96.38 525 LEU A CA 1
ATOM 4130 C C . LEU A 1 525 ? -15.781 16.812 6.074 1 96.38 525 LEU A C 1
ATOM 4132 O O . LEU A 1 525 ? -14.953 17.484 5.461 1 96.38 525 LEU A O 1
ATOM 4136 N N . ASP A 1 526 ? -16.875 16.469 5.551 1 94.44 526 ASP A N 1
ATOM 4137 C CA . ASP A 1 526 ? -17.438 16.969 4.301 1 94.44 526 ASP A CA 1
ATOM 4138 C C . ASP A 1 526 ? -18.969 16.844 4.297 1 94.44 526 ASP A C 1
ATOM 4140 O O . ASP A 1 526 ? -19.562 16.5 5.316 1 94.44 526 ASP A O 1
ATOM 4144 N N . ASN A 1 527 ? -19.609 17.297 3.268 1 88.62 527 ASN A N 1
ATOM 4145 C CA . ASN A 1 527 ? -21.078 17.344 3.219 1 88.62 527 ASN A CA 1
ATOM 4146 C C . ASN A 1 527 ? -21.641 16.047 2.65 1 88.62 527 ASN A C 1
ATOM 4148 O O . ASN A 1 527 ? -22.844 15.797 2.756 1 88.62 527 ASN A O 1
ATOM 4152 N N . THR A 1 528 ? -20.875 15.148 2.127 1 84.56 528 THR A N 1
ATOM 4153 C CA . THR A 1 528 ? -21.438 14.102 1.274 1 84.56 528 THR A CA 1
ATOM 4154 C C . THR A 1 528 ? -21.141 12.719 1.854 1 84.56 528 THR A C 1
ATOM 4156 O O . THR A 1 528 ? -21.906 11.781 1.643 1 84.56 528 THR A O 1
ATOM 4159 N N . THR A 1 529 ? -20.125 12.578 2.604 1 81.94 529 THR A N 1
ATOM 4160 C CA . THR A 1 529 ? -19.703 11.25 3.051 1 81.94 529 THR A CA 1
ATOM 4161 C C . THR A 1 529 ? -20.656 10.719 4.117 1 81.94 529 THR A C 1
ATOM 4163 O O . THR A 1 529 ? -20.875 11.367 5.145 1 81.94 529 THR A O 1
ATOM 4166 N N . GLN A 1 530 ? -21.219 9.594 3.92 1 80.75 530 GLN A N 1
ATOM 4167 C CA . GLN A 1 530 ? -22.125 8.969 4.879 1 80.75 530 GLN A CA 1
ATOM 4168 C C . GLN A 1 530 ? -21.359 8.219 5.957 1 80.75 530 GLN A C 1
ATOM 4170 O O . GLN A 1 530 ? -21.484 8.516 7.148 1 80.75 530 GLN A O 1
ATOM 4175 N N . ASP A 1 531 ? -20.531 7.246 5.543 1 83.19 531 ASP A N 1
ATOM 4176 C CA . ASP A 1 531 ? -19.656 6.562 6.477 1 83.19 531 ASP A CA 1
ATOM 4177 C C . ASP A 1 531 ? -18.391 7.383 6.746 1 83.19 531 ASP A C 1
ATOM 4179 O O . ASP A 1 531 ? -17.297 7 6.332 1 83.19 531 ASP A O 1
ATOM 4183 N N . TYR A 1 532 ? -18.578 8.383 7.664 1 90.75 532 TYR A N 1
ATOM 4184 C CA . TYR A 1 532 ? -17.547 9.406 7.762 1 90.75 532 TYR A CA 1
ATOM 4185 C C . TYR A 1 532 ? -16.484 9.023 8.789 1 90.75 532 TYR A C 1
ATOM 4187 O O . TYR A 1 532 ? -15.469 9.703 8.914 1 90.75 532 TYR A O 1
ATOM 4195 N N . ILE A 1 533 ? -16.75 7.945 9.578 1 95.06 533 ILE A N 1
ATOM 4196 C CA . ILE A 1 533 ? -15.703 7.473 10.477 1 95.06 533 ILE A CA 1
ATOM 4197 C C . ILE A 1 533 ? -14.844 6.422 9.773 1 95.06 533 ILE A C 1
ATOM 4199 O O . ILE A 1 533 ? -15.359 5.383 9.344 1 95.06 533 ILE A O 1
ATOM 4203 N N . GLN A 1 534 ? -13.656 6.703 9.609 1 95.69 534 GLN A N 1
ATOM 4204 C CA . GLN A 1 534 ? -12.703 5.809 8.961 1 95.69 534 GLN A CA 1
ATOM 4205 C C . GLN A 1 534 ? -11.523 5.5 9.883 1 95.69 534 GLN A C 1
ATOM 4207 O O . GLN A 1 534 ? -11.461 6.008 11 1 95.69 534 GLN A O 1
ATOM 4212 N N . THR A 1 535 ? -10.586 4.566 9.477 1 96.44 535 THR A N 1
ATOM 4213 C CA . THR A 1 535 ? -9.445 4.168 10.281 1 96.44 535 THR A CA 1
ATOM 4214 C C . THR A 1 535 ? -8.148 4.32 9.5 1 96.44 535 THR A C 1
ATOM 4216 O O . THR A 1 535 ? -8.156 4.285 8.266 1 96.44 535 THR A O 1
ATOM 4219 N N . GLY A 1 536 ? -7.094 4.551 10.156 1 96.56 536 GLY A N 1
ATOM 4220 C CA . GLY A 1 536 ? -5.762 4.516 9.578 1 96.56 536 GLY A CA 1
ATOM 4221 C C . GLY A 1 536 ? -5.547 5.578 8.516 1 96.56 536 GLY A C 1
ATOM 4222 O O . GLY A 1 536 ? -5.234 5.258 7.367 1 96.56 536 GLY A O 1
ATOM 4223 N N . LEU A 1 537 ? -5.707 6.891 8.891 1 97.56 537 LEU A N 1
ATOM 4224 C CA . LEU A 1 537 ? -5.484 7.984 7.949 1 97.56 537 LEU A CA 1
ATOM 4225 C C . LEU A 1 537 ? -4.074 7.926 7.371 1 97.56 537 LEU A C 1
ATOM 4227 O O . LEU A 1 537 ? -3.098 8.156 8.086 1 97.56 537 LEU A O 1
ATOM 4231 N N . ARG A 1 538 ? -3.967 7.613 6.047 1 97.12 538 ARG A N 1
ATOM 4232 C CA . ARG A 1 538 ? -2.715 7.523 5.305 1 97.12 538 ARG A CA 1
ATOM 4233 C C . ARG A 1 538 ? -1.726 6.602 6.012 1 97.12 538 ARG A C 1
ATOM 4235 O O . ARG A 1 538 ? -0.516 6.836 5.977 1 97.12 538 ARG A O 1
ATOM 4242 N N . ALA A 1 539 ? -2.197 5.559 6.742 1 96.06 539 ALA A N 1
ATOM 4243 C CA . ALA A 1 539 ? -1.371 4.691 7.578 1 96.06 539 ALA A CA 1
ATOM 4244 C C . ALA A 1 539 ? -0.271 4.023 6.754 1 96.06 539 ALA A C 1
ATOM 4246 O O . ALA A 1 539 ? 0.876 3.934 7.199 1 96.06 539 ALA A O 1
ATOM 4247 N N . GLN A 1 540 ? -0.554 3.551 5.609 1 95.12 540 GLN A N 1
ATOM 4248 C CA . GLN A 1 540 ? 0.434 2.893 4.762 1 95.12 540 GLN A CA 1
ATOM 4249 C C . GLN A 1 540 ? 1.56 3.852 4.383 1 95.12 540 GLN A C 1
ATOM 4251 O O . GLN A 1 540 ? 2.738 3.51 4.496 1 95.12 540 GLN A O 1
ATOM 4256 N N . GLN A 1 541 ? 1.219 5.023 3.93 1 97.19 541 GLN A N 1
ATOM 4257 C CA . GLN A 1 541 ? 2.197 6.012 3.486 1 97.19 541 GLN A CA 1
ATOM 4258 C C . GLN A 1 541 ? 3.049 6.504 4.652 1 97.19 541 GLN A C 1
ATOM 4260 O O . GLN A 1 541 ? 4.266 6.645 4.523 1 97.19 541 GLN A O 1
ATOM 4265 N N . CYS A 1 542 ? 2.375 6.781 5.797 1 96.81 542 CYS A N 1
ATOM 4266 C CA . CYS A 1 542 ? 3.115 7.273 6.953 1 96.81 542 CYS A CA 1
ATOM 4267 C C . CYS A 1 542 ? 4.066 6.207 7.484 1 96.81 542 CYS A C 1
ATOM 4269 O O . CYS A 1 542 ? 5.172 6.523 7.93 1 96.81 542 CYS A O 1
ATOM 4271 N N . ASN A 1 543 ? 3.67 4.934 7.445 1 95.06 543 ASN A N 1
ATOM 4272 C CA . ASN A 1 543 ? 4.562 3.848 7.84 1 95.06 543 ASN A CA 1
ATOM 4273 C C . ASN A 1 543 ? 5.727 3.699 6.863 1 95.06 543 ASN A C 1
ATOM 4275 O O . ASN A 1 543 ? 6.836 3.352 7.27 1 95.06 543 ASN A O 1
ATOM 4279 N N . PHE A 1 544 ? 5.457 3.865 5.562 1 96.56 544 PHE A N 1
ATOM 4280 C CA . PHE A 1 544 ? 6.516 3.863 4.562 1 96.56 544 PHE A CA 1
ATOM 4281 C C . PHE A 1 544 ? 7.586 4.891 4.906 1 96.56 544 PHE A C 1
ATOM 4283 O O . PHE A 1 544 ? 8.781 4.57 4.938 1 96.56 544 PHE A O 1
ATOM 4290 N N . TRP A 1 545 ? 7.156 6.074 5.23 1 95.38 545 TRP A N 1
ATOM 4291 C CA . TRP A 1 545 ? 8.094 7.156 5.512 1 95.38 545 TRP A CA 1
ATOM 4292 C C . TRP A 1 545 ? 8.828 6.914 6.82 1 95.38 545 TRP A C 1
ATOM 4294 O O . TRP A 1 545 ? 10.016 7.223 6.941 1 95.38 545 TRP A O 1
ATOM 4304 N N . SER A 1 546 ? 8.18 6.348 7.816 1 93.62 546 SER A N 1
ATOM 4305 C CA . SER A 1 546 ? 8.773 6.242 9.148 1 93.62 546 SER A CA 1
ATOM 4306 C C . SER A 1 546 ? 9.562 4.945 9.297 1 93.62 546 SER A C 1
ATOM 4308 O O . SER A 1 546 ? 10.5 4.875 10.094 1 93.62 546 SER A O 1
ATOM 4310 N N . SER A 1 547 ? 9.18 3.883 8.508 1 94.19 547 SER A N 1
ATOM 4311 C CA . SER A 1 547 ? 9.758 2.572 8.805 1 94.19 547 SER A CA 1
ATOM 4312 C C . SER A 1 547 ? 10.578 2.053 7.633 1 94.19 547 SER A C 1
ATOM 4314 O O . SER A 1 547 ? 11.562 1.336 7.828 1 94.19 547 SER A O 1
ATOM 4316 N N . ILE A 1 548 ? 10.203 2.34 6.398 1 95.62 548 ILE A N 1
ATOM 4317 C CA . ILE A 1 548 ? 10.883 1.759 5.246 1 95.62 548 ILE A CA 1
ATOM 4318 C C . ILE A 1 548 ? 11.961 2.717 4.75 1 95.62 548 ILE A C 1
ATOM 4320 O O . ILE A 1 548 ? 13.094 2.305 4.484 1 95.62 548 ILE A O 1
ATOM 4324 N N . VAL A 1 549 ? 11.664 4.027 4.629 1 95.5 549 VAL A N 1
ATOM 4325 C CA . VAL A 1 549 ? 12.578 5.02 4.07 1 95.5 549 VAL A CA 1
ATOM 4326 C C . VAL A 1 549 ? 13.875 5.035 4.867 1 95.5 549 VAL A C 1
ATOM 4328 O O . VAL A 1 549 ? 14.969 5.062 4.293 1 95.5 549 VAL A O 1
ATOM 4331 N N . PRO A 1 550 ? 13.805 4.969 6.246 1 93.5 550 PRO A N 1
ATOM 4332 C CA . PRO A 1 550 ? 15.062 4.977 7 1 93.5 550 PRO A CA 1
ATOM 4333 C C . PRO A 1 550 ? 15.953 3.783 6.676 1 93.5 550 PRO A C 1
ATOM 4335 O O . PRO A 1 550 ? 17.172 3.863 6.82 1 93.5 550 PRO A O 1
ATOM 4338 N N . LEU A 1 551 ? 15.383 2.633 6.211 1 94.38 551 LEU A N 1
ATOM 4339 C CA . LEU A 1 551 ? 16.141 1.438 5.879 1 94.38 551 LEU A CA 1
ATOM 4340 C C . LEU A 1 551 ? 16.922 1.629 4.574 1 94.38 551 LEU A C 1
ATOM 4342 O O . LEU A 1 551 ? 17.844 0.866 4.277 1 94.38 551 LEU A O 1
ATOM 4346 N N . LEU A 1 552 ? 16.547 2.596 3.752 1 94.12 552 LEU A N 1
ATOM 4347 C CA . LEU A 1 552 ? 17.109 2.824 2.424 1 94.12 552 LEU A CA 1
ATOM 4348 C C . LEU A 1 552 ? 18.234 3.846 2.475 1 94.12 552 LEU A C 1
ATOM 4350 O O . LEU A 1 552 ? 18.875 4.125 1.457 1 94.12 552 LEU A O 1
ATOM 4354 N N . LYS A 1 553 ? 18.5 4.512 3.549 1 77.88 553 LYS A N 1
ATOM 4355 C CA . LYS A 1 553 ? 19.5 5.566 3.691 1 77.88 553 LYS A CA 1
ATOM 4356 C C . LYS A 1 553 ? 20.766 5.031 4.348 1 77.88 553 LYS A C 1
ATOM 4358 O O . LYS A 1 553 ? 20.703 4.406 5.41 1 77.88 553 LYS A O 1
ATOM 4363 N N . PRO A 1 554 ? 22.031 4.773 3.445 1 60.25 554 PRO A N 1
ATOM 4364 C CA . PRO A 1 554 ? 23.281 4.363 4.074 1 60.25 554 PRO A CA 1
ATOM 4365 C C . PRO A 1 554 ? 23.625 5.199 5.305 1 60.25 554 PRO A C 1
ATOM 4367 O O . PRO A 1 554 ? 24.406 4.766 6.152 1 60.25 554 PRO A O 1
ATOM 4370 N N . GLY A 1 555 ? 22.906 5.996 5.73 1 50.66 555 GLY A N 1
ATOM 4371 C CA . GLY A 1 555 ? 23.141 6.887 6.859 1 50.66 555 GLY A CA 1
ATOM 4372 C C . GLY A 1 555 ? 21.875 7.219 7.629 1 50.66 555 GLY A C 1
ATOM 4373 O O . GLY A 1 555 ? 20.766 6.848 7.215 1 50.66 555 GLY A O 1
ATOM 4374 N N . LYS A 1 556 ? 22.188 7.582 8.922 1 40.72 556 LYS A N 1
ATOM 4375 C CA . LYS A 1 556 ? 21.109 7.934 9.844 1 40.72 556 LYS A CA 1
ATOM 4376 C C . LYS A 1 556 ? 20.094 8.852 9.18 1 40.72 556 LYS A C 1
ATOM 4378 O O . LYS A 1 556 ? 20.375 10.031 8.961 1 40.72 556 LYS A O 1
ATOM 4383 N N . TYR A 1 557 ? 19.609 8.375 8.18 1 34.31 557 TYR A N 1
ATOM 4384 C CA . TYR A 1 557 ? 18.484 9.211 7.801 1 34.31 557 TYR A CA 1
ATOM 4385 C C . TYR A 1 557 ? 17.438 9.242 8.906 1 34.31 557 TYR A C 1
ATOM 4387 O O . TYR A 1 557 ? 16.766 8.234 9.172 1 34.31 557 TYR A O 1
ATOM 4395 N N . LYS A 1 558 ? 17.734 9.586 9.922 1 35.44 558 LYS A N 1
ATOM 4396 C CA . LYS A 1 558 ? 16.609 9.836 10.812 1 35.44 558 LYS A CA 1
ATOM 4397 C C . LYS A 1 558 ? 15.57 10.734 10.148 1 35.44 558 LYS A C 1
ATOM 4399 O O . LYS A 1 558 ? 15.883 11.859 9.742 1 35.44 558 LYS A O 1
ATOM 4404 N N . MET A 1 559 ? 14.805 10.125 9.398 1 32.81 559 MET A N 1
ATOM 4405 C CA . MET A 1 559 ? 13.695 11.07 9.367 1 32.81 559 MET A CA 1
ATOM 4406 C C . MET A 1 559 ? 13.562 11.805 10.695 1 32.81 559 MET A C 1
ATOM 4408 O O . MET A 1 559 ? 13.109 11.234 11.688 1 32.81 559 MET A O 1
ATOM 4412 N N . THR A 1 560 ? 14.531 12.312 11.07 1 27.16 560 THR A N 1
ATOM 4413 C CA . THR A 1 560 ? 14.211 13.219 12.172 1 27.16 560 THR A CA 1
ATOM 4414 C C . THR A 1 560 ? 12.844 13.867 11.953 1 27.16 560 THR A C 1
ATOM 4416 O O . THR A 1 560 ? 12.641 14.594 10.977 1 27.16 560 THR A O 1
ATOM 4419 N N . PHE A 1 561 ? 11.969 13.164 12.273 1 24.39 561 PHE A N 1
ATOM 4420 C CA . PHE A 1 561 ? 10.93 14.008 12.859 1 24.39 561 PHE A CA 1
ATOM 4421 C C . PHE A 1 561 ? 11.531 14.984 13.859 1 24.39 561 PHE A C 1
ATOM 4423 O O . PHE A 1 561 ? 11.727 14.641 15.031 1 24.39 561 PHE A O 1
ATOM 4430 N N . SER A 1 562 ? 12.773 15.375 13.688 1 19.95 562 SER A N 1
ATOM 4431 C CA . SER A 1 562 ? 12.953 16.703 14.281 1 19.95 562 SER A CA 1
ATOM 4432 C C . SER A 1 562 ? 11.836 17.641 13.859 1 19.95 562 SER A C 1
ATOM 4434 O O . SER A 1 562 ? 11.328 17.562 12.742 1 19.95 562 SER A O 1
ATOM 4436 N N . MET B 1 1 ? -66.688 -100.75 -28.516 1 26.27 1 MET B N 1
ATOM 4437 C CA . MET B 1 1 ? -65.625 -100.562 -29.562 1 26.27 1 MET B CA 1
ATOM 4438 C C . MET B 1 1 ? -65.188 -99.125 -29.594 1 26.27 1 MET B C 1
ATOM 4440 O O . MET B 1 1 ? -65.812 -98.312 -30.266 1 26.27 1 MET B O 1
ATOM 4444 N N . PHE B 1 2 ? -64.938 -98.562 -28.344 1 33.12 2 PHE B N 1
ATOM 4445 C CA . PHE B 1 2 ? -64.75 -97.25 -27.859 1 33.12 2 PHE B CA 1
ATOM 4446 C C . PHE B 1 2 ? -63.469 -96.625 -28.469 1 33.12 2 PHE B C 1
ATOM 4448 O O . PHE B 1 2 ? -62.406 -97.25 -28.453 1 33.12 2 PHE B O 1
ATOM 4455 N N . LEU B 1 3 ? -63.719 -95.75 -29.484 1 28.14 3 LEU B N 1
ATOM 4456 C CA . LEU B 1 3 ? -62.844 -95.062 -30.406 1 28.14 3 LEU B CA 1
ATOM 4457 C C . LEU B 1 3 ? -61.875 -94.125 -29.641 1 28.14 3 LEU B C 1
ATOM 4459 O O . LEU B 1 3 ? -62.312 -93.25 -28.906 1 28.14 3 LEU B O 1
ATOM 4463 N N . LEU B 1 4 ? -60.75 -94.625 -29.219 1 30.19 4 LEU B N 1
ATOM 4464 C CA . LEU B 1 4 ? -59.625 -94.062 -28.469 1 30.19 4 LEU B CA 1
ATOM 4465 C C . LEU B 1 4 ? -58.938 -93 -29.281 1 30.19 4 LEU B C 1
ATOM 4467 O O . LEU B 1 4 ? -58.281 -93.25 -30.297 1 30.19 4 LEU B O 1
ATOM 4471 N N . GLY B 1 5 ? -59.656 -91.875 -29.672 1 31.58 5 GLY B N 1
ATOM 4472 C CA . GLY B 1 5 ? -58.938 -91 -30.547 1 31.58 5 GLY B CA 1
ATOM 4473 C C . GLY B 1 5 ? -57.719 -90.375 -29.891 1 31.58 5 GLY B C 1
ATOM 4474 O O . GLY B 1 5 ? -57.688 -90.125 -28.672 1 31.58 5 GLY B O 1
ATOM 4475 N N . PRO B 1 6 ? -56.5 -90.438 -30.469 1 30.48 6 PRO B N 1
ATOM 4476 C CA . PRO B 1 6 ? -55.188 -90.125 -29.906 1 30.48 6 PRO B CA 1
ATOM 4477 C C . PRO B 1 6 ? -55.031 -88.562 -29.688 1 30.48 6 PRO B C 1
ATOM 4479 O O . PRO B 1 6 ? -55.656 -87.812 -30.422 1 30.48 6 PRO B O 1
ATOM 4482 N N . ALA B 1 7 ? -54.875 -88.125 -28.406 1 37.97 7 ALA B N 1
ATOM 4483 C CA . ALA B 1 7 ? -54.594 -86.75 -27.891 1 37.97 7 ALA B CA 1
ATOM 4484 C C . ALA B 1 7 ? -53.312 -86.188 -28.5 1 37.97 7 ALA B C 1
ATOM 4486 O O . ALA B 1 7 ? -52.219 -86.75 -28.328 1 37.97 7 ALA B O 1
ATOM 4487 N N . ILE B 1 8 ? -53.344 -85.5 -29.719 1 30 8 ILE B N 1
ATOM 4488 C CA . ILE B 1 8 ? -52.188 -84.875 -30.375 1 30 8 ILE B CA 1
ATOM 4489 C C . ILE B 1 8 ? -51.594 -83.812 -29.453 1 30 8 ILE B C 1
ATOM 4491 O O . ILE B 1 8 ? -52.312 -82.938 -28.969 1 30 8 ILE B O 1
ATOM 4495 N N . SER B 1 9 ? -50.531 -84.062 -28.781 1 31.78 9 SER B N 1
ATOM 4496 C CA . SER B 1 9 ? -49.719 -83.188 -27.938 1 31.78 9 SER B CA 1
ATOM 4497 C C . SER B 1 9 ? -49.094 -82.062 -28.766 1 31.78 9 SER B C 1
ATOM 4499 O O . SER B 1 9 ? -48.344 -82.312 -29.688 1 31.78 9 SER B O 1
ATOM 4501 N N . VAL B 1 10 ? -49.75 -80.938 -28.953 1 36.25 10 VAL B N 1
ATOM 4502 C CA . VAL B 1 10 ? -49.188 -79.75 -29.609 1 36.25 10 VAL B CA 1
ATOM 4503 C C . VAL B 1 10 ? -48 -79.25 -28.812 1 36.25 10 VAL B C 1
ATOM 4505 O O . VAL B 1 10 ? -48.156 -78.875 -27.641 1 36.25 10 VAL B O 1
ATOM 4508 N N . VAL B 1 11 ? -46.812 -79.625 -29.078 1 36.44 11 VAL B N 1
ATOM 4509 C CA . VAL B 1 11 ? -45.594 -79.062 -28.547 1 36.44 11 VAL B CA 1
ATOM 4510 C C . VAL B 1 11 ? -45.438 -77.625 -29 1 36.44 11 VAL B C 1
ATOM 4512 O O . VAL B 1 11 ? -45.375 -77.312 -30.203 1 36.44 11 VAL B O 1
ATOM 4515 N N . ILE B 1 12 ? -45.938 -76.688 -28.25 1 39.03 12 ILE B N 1
ATOM 4516 C CA . ILE B 1 12 ? -45.688 -75.25 -28.469 1 39.03 12 ILE B CA 1
ATOM 4517 C C . ILE B 1 12 ? -44.188 -74.938 -28.344 1 39.03 12 ILE B C 1
ATOM 4519 O O . ILE B 1 12 ? -43.594 -75.188 -27.281 1 39.03 12 ILE B O 1
ATOM 4523 N N . LEU B 1 13 ? -43.406 -74.938 -29.406 1 38.09 13 LEU B N 1
ATOM 4524 C CA . LEU B 1 13 ? -42.031 -74.438 -29.5 1 38.09 13 LEU B CA 1
ATOM 4525 C C . LEU B 1 13 ? -41.969 -73 -29.109 1 38.09 13 LEU B C 1
ATOM 4527 O O . LEU B 1 13 ? -42.562 -72.125 -29.781 1 38.09 13 LEU B O 1
ATOM 4531 N N . THR B 1 14 ? -41.719 -72.625 -27.875 1 40.16 14 THR B N 1
ATOM 4532 C CA . THR B 1 14 ? -41.406 -71.25 -27.438 1 40.16 14 THR B CA 1
ATOM 4533 C C . THR B 1 14 ? -40.125 -70.75 -28.125 1 40.16 14 THR B C 1
ATOM 4535 O O . THR B 1 14 ? -39.062 -71.375 -28.031 1 40.16 14 THR B O 1
ATOM 4538 N N . ILE B 1 15 ? -40.219 -70.062 -29.234 1 42.03 15 ILE B N 1
ATOM 4539 C CA . ILE B 1 15 ? -39.125 -69.312 -29.844 1 42.03 15 ILE B CA 1
ATOM 4540 C C . ILE B 1 15 ? -38.5 -68.312 -28.828 1 42.03 15 ILE B C 1
ATOM 4542 O O . ILE B 1 15 ? -39.188 -67.438 -28.359 1 42.03 15 ILE B O 1
ATOM 4546 N N . GLY B 1 16 ? -37.594 -68.75 -28 1 38.25 16 GLY B N 1
ATOM 4547 C CA . GLY B 1 16 ? -36.781 -67.875 -27.188 1 38.25 16 GLY B CA 1
ATOM 4548 C C . GLY B 1 16 ? -36.188 -66.688 -27.984 1 38.25 16 GLY B C 1
ATOM 4549 O O . GLY B 1 16 ? -35.438 -66.938 -28.953 1 38.25 16 GLY B O 1
ATOM 4550 N N . GLY B 1 17 ? -36.781 -65.562 -28.078 1 40.66 17 GLY B N 1
ATOM 4551 C CA . GLY B 1 17 ? -36.188 -64.375 -28.609 1 40.66 17 GLY B CA 1
ATOM 4552 C C . GLY B 1 17 ? -34.781 -64.062 -28.078 1 40.66 17 GLY B C 1
ATOM 4553 O O . GLY B 1 17 ? -34.594 -63.938 -26.875 1 40.66 17 GLY B O 1
ATOM 4554 N N . PHE B 1 18 ? -33.781 -64.5 -28.781 1 42.69 18 PHE B N 1
ATOM 4555 C CA . PHE B 1 18 ? -32.438 -64 -28.516 1 42.69 18 PHE B CA 1
ATOM 4556 C C . PHE B 1 18 ? -32.406 -62.5 -28.531 1 42.69 18 PHE B C 1
ATOM 4558 O O . PHE B 1 18 ? -32.625 -61.875 -29.578 1 42.69 18 PHE B O 1
ATOM 4565 N N . VAL B 1 19 ? -32.656 -61.812 -27.469 1 43.56 19 VAL B N 1
ATOM 4566 C CA . VAL B 1 19 ? -32.25 -60.438 -27.328 1 43.56 19 VAL B CA 1
ATOM 4567 C C . VAL B 1 19 ? -30.766 -60.281 -27.688 1 43.56 19 VAL B C 1
ATOM 4569 O O . VAL B 1 19 ? -29.906 -60.844 -26.984 1 43.56 19 VAL B O 1
ATOM 4572 N N . HIS B 1 20 ? -30.469 -60.125 -28.922 1 35.72 20 HIS B N 1
ATOM 4573 C CA . HIS B 1 20 ? -29.141 -59.594 -29.203 1 35.72 20 HIS B CA 1
ATOM 4574 C C . HIS B 1 20 ? -28.828 -58.406 -28.297 1 35.72 20 HIS B C 1
ATOM 4576 O O . HIS B 1 20 ? -29.438 -57.344 -28.422 1 35.72 20 HIS B O 1
ATOM 4582 N N . GLU B 1 21 ? -28.516 -58.625 -27.078 1 38.94 21 GLU B N 1
ATOM 4583 C CA . GLU B 1 21 ? -27.828 -57.5 -26.438 1 38.94 21 GLU B CA 1
ATOM 4584 C C . GLU B 1 21 ? -26.828 -56.844 -27.406 1 38.94 21 GLU B C 1
ATOM 4586 O O . GLU B 1 21 ? -25.875 -57.469 -27.844 1 38.94 21 GLU B O 1
ATOM 4591 N N . THR B 1 22 ? -27.266 -56 -28.297 1 41.12 22 THR B N 1
ATOM 4592 C CA . THR B 1 22 ? -26.312 -55.188 -29.062 1 41.12 22 THR B CA 1
ATOM 4593 C C . THR B 1 22 ? -25.125 -54.781 -28.203 1 41.12 22 THR B C 1
ATOM 4595 O O . THR B 1 22 ? -25.266 -53.969 -27.297 1 41.12 22 THR B O 1
ATOM 4598 N N . VAL B 1 23 ? -24.328 -55.688 -27.875 1 48.94 23 VAL B N 1
ATOM 4599 C CA . VAL B 1 23 ? -23.047 -55.281 -27.297 1 48.94 23 VAL B CA 1
ATOM 4600 C C . VAL B 1 23 ? -22.469 -54.094 -28.062 1 48.94 23 VAL B C 1
ATOM 4602 O O . VAL B 1 23 ? -22.094 -54.219 -29.219 1 48.94 23 VAL B O 1
ATOM 4605 N N . GLU B 1 24 ? -22.922 -52.875 -27.906 1 55.22 24 GLU B N 1
ATOM 4606 C CA . GLU B 1 24 ? -22.359 -51.656 -28.5 1 55.22 24 GLU B CA 1
ATOM 4607 C C . GLU B 1 24 ? -20.844 -51.719 -28.578 1 55.22 24 GLU B C 1
ATOM 4609 O O . GLU B 1 24 ? -20.188 -52.094 -27.594 1 55.22 24 GLU B O 1
ATOM 4614 N N . ALA B 1 25 ? -20.25 -51.781 -29.766 1 70 25 ALA B N 1
ATOM 4615 C CA . ALA B 1 25 ? -18.844 -51.938 -30.109 1 70 25 ALA B CA 1
ATOM 4616 C C . ALA B 1 25 ? -17.984 -50.906 -29.359 1 70 25 ALA B C 1
ATOM 4618 O O . ALA B 1 25 ? -18.344 -49.719 -29.312 1 70 25 ALA B O 1
ATOM 4619 N N . GLN B 1 26 ? -17.016 -51.375 -28.562 1 86.06 26 GLN B N 1
ATOM 4620 C CA . GLN B 1 26 ? -16.062 -50.531 -27.859 1 86.06 26 GLN B CA 1
ATOM 4621 C C . GLN B 1 26 ? -15.289 -49.656 -28.844 1 86.06 26 GLN B C 1
ATOM 4623 O O . GLN B 1 26 ? -15.031 -50.062 -29.969 1 86.06 26 GLN B O 1
ATOM 4628 N N . PRO B 1 27 ? -15.164 -48.375 -28.5 1 92.38 27 PRO B N 1
ATOM 4629 C CA . PRO B 1 27 ? -14.445 -47.5 -29.422 1 92.38 27 PRO B CA 1
ATOM 4630 C C . PRO B 1 27 ? -13.008 -47.938 -29.656 1 92.38 27 PRO B C 1
ATOM 4632 O O . PRO B 1 27 ? -12.266 -48.188 -28.703 1 92.38 27 PRO B O 1
ATOM 4635 N N . GLN B 1 28 ? -12.617 -48.031 -30.891 1 96.12 28 GLN B N 1
ATOM 4636 C CA . GLN B 1 28 ? -11.273 -48.406 -31.312 1 96.12 28 GLN B CA 1
ATOM 4637 C C . GLN B 1 28 ? -10.664 -47.344 -32.219 1 96.12 28 GLN B C 1
ATOM 4639 O O . GLN B 1 28 ? -11.344 -46.781 -33.094 1 96.12 28 GLN B O 1
ATOM 4644 N N . ILE B 1 29 ? -9.461 -47 -31.984 1 97.06 29 ILE B N 1
ATOM 4645 C CA . ILE B 1 29 ? -8.711 -46.062 -32.781 1 97.06 29 ILE B CA 1
ATOM 4646 C C . ILE B 1 29 ? -7.406 -46.688 -33.25 1 97.06 29 ILE B C 1
ATOM 4648 O O . ILE B 1 29 ? -6.664 -47.25 -32.469 1 97.06 29 ILE B O 1
ATOM 4652 N N . VAL B 1 30 ? -7.062 -46.594 -34.5 1 97.62 30 VAL B N 1
ATOM 4653 C CA . VAL B 1 30 ? -5.77 -47 -35.031 1 97.62 30 VAL B CA 1
ATOM 4654 C C . VAL B 1 30 ? -4.801 -45.812 -35 1 97.62 30 VAL B C 1
ATOM 4656 O O . VAL B 1 30 ? -4.797 -44.969 -35.875 1 97.62 30 VAL B O 1
ATOM 4659 N N . THR B 1 31 ? -3.984 -45.844 -34 1 97.62 31 THR B N 1
ATOM 4660 C CA . THR B 1 31 ? -3.008 -44.781 -33.844 1 97.62 31 THR B CA 1
ATOM 4661 C C . THR B 1 31 ? -1.785 -45.031 -34.719 1 97.62 31 THR B C 1
ATOM 4663 O O . THR B 1 31 ? -1.726 -46 -35.438 1 97.62 31 THR B O 1
ATOM 4666 N N . THR B 1 32 ? -0.807 -44.125 -34.656 1 97.19 32 THR B N 1
ATOM 4667 C CA . THR B 1 32 ? 0.431 -44.25 -35.406 1 97.19 32 THR B CA 1
ATOM 4668 C C . THR B 1 32 ? 1.252 -45.438 -34.906 1 97.19 32 THR B C 1
ATOM 4670 O O . THR B 1 32 ? 2.123 -45.938 -35.625 1 97.19 32 THR B O 1
ATOM 4673 N N . HIS B 1 33 ? 0.924 -45.938 -33.688 1 97.56 33 HIS B N 1
ATOM 4674 C CA . HIS B 1 33 ? 1.746 -47 -33.094 1 97.56 33 HIS B CA 1
ATOM 4675 C C . HIS B 1 33 ? 0.977 -48.312 -32.969 1 97.56 33 HIS B C 1
ATOM 4677 O O . HIS B 1 33 ? 1.57 -49.344 -32.75 1 97.56 33 HIS B O 1
ATOM 4683 N N . GLY B 1 34 ? -0.258 -48.219 -33.125 1 97.81 34 GLY B N 1
ATOM 4684 C CA . GLY B 1 34 ? -1.102 -49.406 -33 1 97.81 34 GLY B CA 1
ATOM 4685 C C . GLY B 1 34 ? -2.529 -49.062 -32.594 1 97.81 34 GLY B C 1
ATOM 4686 O O . GLY B 1 34 ? -2.875 -47.906 -32.406 1 97.81 34 GLY B O 1
ATOM 4687 N N . THR B 1 35 ? -3.289 -50.094 -32.5 1 98.12 35 THR B N 1
ATOM 4688 C CA . THR B 1 35 ? -4.707 -49.938 -32.219 1 98.12 35 THR B CA 1
ATOM 4689 C C . THR B 1 35 ? -4.953 -49.906 -30.703 1 98.12 35 THR B C 1
ATOM 4691 O O . THR B 1 35 ? -4.383 -50.688 -29.953 1 98.12 35 THR B O 1
ATOM 4694 N N . VAL B 1 36 ? -5.77 -48.938 -30.297 1 98.25 36 VAL B N 1
ATOM 4695 C CA . VAL B 1 36 ? -6.191 -48.875 -28.906 1 98.25 36 VAL B CA 1
ATOM 4696 C C . VAL B 1 36 ? -7.711 -49 -28.812 1 98.25 36 VAL B C 1
ATOM 4698 O O . VAL B 1 36 ? -8.438 -48.531 -29.688 1 98.25 36 VAL B O 1
ATOM 4701 N N . GLU B 1 37 ? -8.148 -49.75 -27.828 1 98.19 37 GLU B N 1
ATOM 4702 C CA . GLU B 1 37 ? -9.57 -49.906 -27.562 1 98.19 37 GLU B CA 1
ATOM 4703 C C . GLU B 1 37 ? -9.93 -49.375 -26.172 1 98.19 37 GLU B C 1
ATOM 4705 O O . GLU B 1 37 ? -9.398 -49.875 -25.156 1 98.19 37 GLU B O 1
ATOM 4710 N N . GLY B 1 38 ? -10.75 -48.344 -26.203 1 97.81 38 GLY B N 1
ATOM 4711 C CA . GLY B 1 38 ? -11.25 -47.812 -24.938 1 97.81 38 GLY B CA 1
ATOM 4712 C C . GLY B 1 38 ? -12.641 -48.281 -24.594 1 97.81 38 GLY B C 1
ATOM 4713 O O . GLY B 1 38 ? -12.992 -49.438 -24.875 1 97.81 38 GLY B O 1
ATOM 4714 N N . PHE B 1 39 ? -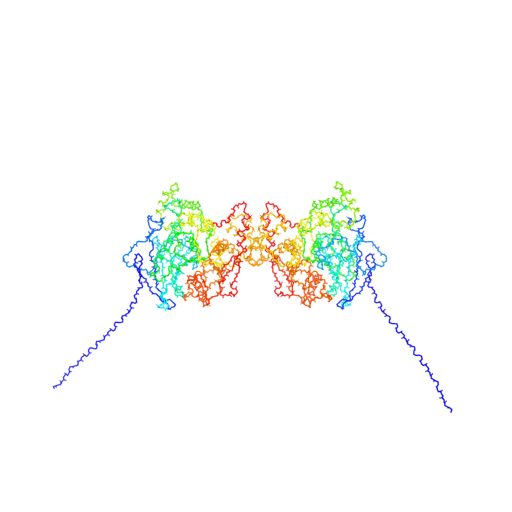13.391 -47.531 -23.797 1 97.5 39 PHE B N 1
ATOM 4715 C CA . PHE B 1 39 ? -14.781 -47.812 -23.453 1 97.5 39 PHE B CA 1
ATOM 4716 C C . PHE B 1 39 ? -15.625 -46.531 -23.516 1 97.5 39 PHE B C 1
ATOM 4718 O O . PHE B 1 39 ? -15.094 -45.438 -23.422 1 97.5 39 PHE B O 1
ATOM 4725 N N . THR B 1 40 ? -16.875 -46.75 -23.703 1 96.62 40 THR B N 1
ATOM 4726 C CA . THR B 1 40 ? -17.812 -45.625 -23.734 1 96.62 40 THR B CA 1
ATOM 4727 C C . THR B 1 40 ? -18.625 -45.562 -22.438 1 96.62 40 THR B C 1
ATOM 4729 O O . THR B 1 40 ? -19.031 -46.562 -21.906 1 96.62 40 THR B O 1
ATOM 4732 N N . GLN B 1 41 ? -18.75 -44.406 -21.922 1 96.19 41 GLN B N 1
ATOM 4733 C CA . GLN B 1 41 ? -19.594 -44.156 -20.766 1 96.19 41 GLN B CA 1
ATOM 4734 C C . GLN B 1 41 ? -20.5 -42.969 -20.984 1 96.19 41 GLN B C 1
ATOM 4736 O O . GLN B 1 41 ? -20.156 -42.031 -21.719 1 96.19 41 GLN B O 1
ATOM 4741 N N . THR B 1 42 ? -21.703 -42.969 -20.344 1 95.62 42 THR B N 1
ATOM 4742 C CA . THR B 1 42 ? -22.625 -41.844 -20.406 1 95.62 42 THR B CA 1
ATOM 4743 C C . THR B 1 42 ? -22.391 -40.875 -19.266 1 95.62 42 THR B C 1
ATOM 4745 O O . THR B 1 42 ? -22.453 -41.281 -18.094 1 95.62 42 THR B O 1
ATOM 4748 N N . VAL B 1 43 ? -22.078 -39.719 -19.562 1 95.69 43 VAL B N 1
ATOM 4749 C CA . VAL B 1 43 ? -21.797 -38.625 -18.625 1 95.69 43 VAL B CA 1
ATOM 4750 C C . VAL B 1 43 ? -22.656 -37.406 -18.953 1 95.69 43 VAL B C 1
ATOM 4752 O O . VAL B 1 43 ? -22.562 -36.875 -20.062 1 95.69 43 VAL B O 1
ATOM 4755 N N . LEU B 1 44 ? -23.547 -36.938 -18 1 94 44 LEU B N 1
ATOM 4756 C CA . LEU B 1 44 ? -24.406 -35.781 -18.234 1 94 44 LEU B CA 1
ATOM 4757 C C . LEU B 1 44 ? -25.219 -35.969 -19.516 1 94 44 LEU B C 1
ATOM 4759 O O . LEU B 1 44 ? -25.266 -35.062 -20.359 1 94 44 LEU B O 1
ATOM 4763 N N . ASP B 1 45 ? -25.609 -37.188 -19.812 1 92.44 45 ASP B N 1
ATOM 4764 C CA . ASP B 1 45 ? -26.438 -37.562 -20.953 1 92.44 45 ASP B CA 1
ATOM 4765 C C . ASP B 1 45 ? -25.656 -37.5 -22.266 1 92.44 45 ASP B C 1
ATOM 4767 O O . ASP B 1 45 ? -26.25 -37.344 -23.344 1 92.44 45 ASP B O 1
ATOM 4771 N N . VAL B 1 46 ? -24.312 -37.469 -22.141 1 94.19 46 VAL B N 1
ATOM 4772 C CA . VAL B 1 46 ? -23.422 -37.469 -23.297 1 94.19 46 VAL B CA 1
ATOM 4773 C C . VAL B 1 46 ? -22.562 -38.75 -23.266 1 94.19 46 VAL B C 1
ATOM 4775 O O . VAL B 1 46 ? -22.062 -39.125 -22.203 1 94.19 46 VAL B O 1
ATOM 4778 N N . GLU B 1 47 ? -22.438 -39.344 -24.438 1 95.31 47 GLU B N 1
ATOM 4779 C CA . GLU B 1 47 ? -21.484 -40.469 -24.516 1 95.31 47 GLU B CA 1
ATOM 4780 C C . GLU B 1 47 ? -20.047 -39.938 -24.609 1 95.31 47 GLU B C 1
ATOM 4782 O O . GLU B 1 47 ? -19.75 -39.062 -25.406 1 95.31 47 GLU B O 1
ATOM 4787 N N . VAL B 1 48 ? -19.25 -40.469 -23.781 1 96.75 48 VAL B N 1
ATOM 4788 C CA . VAL B 1 48 ? -17.828 -40.125 -23.766 1 96.75 48 VAL B CA 1
ATOM 4789 C C . VAL B 1 48 ? -16.984 -41.375 -23.984 1 96.75 48 VAL B C 1
ATOM 4791 O O . VAL B 1 48 ? -17.031 -42.312 -23.188 1 96.75 48 VAL B O 1
ATOM 4794 N N . ASP B 1 49 ? -16.234 -41.406 -25.141 1 97.62 49 ASP B N 1
ATOM 4795 C CA . ASP B 1 49 ? -15.219 -42.438 -25.328 1 97.62 49 ASP B CA 1
ATOM 4796 C C . ASP B 1 49 ? -13.992 -42.188 -24.469 1 97.62 49 ASP B C 1
ATOM 4798 O O . ASP B 1 49 ? -13.383 -41.094 -24.562 1 97.62 49 ASP B O 1
ATOM 4802 N N . THR B 1 50 ? -13.656 -43.156 -23.672 1 98.19 50 THR B N 1
ATOM 4803 C CA . THR B 1 50 ? -12.586 -43 -22.703 1 98.19 50 THR B CA 1
ATOM 4804 C C . THR B 1 50 ? -11.469 -44 -22.953 1 98.19 50 THR B C 1
ATOM 4806 O O . THR B 1 50 ? -11.719 -45.188 -23.109 1 98.19 50 THR B O 1
ATOM 4809 N N . TYR B 1 51 ? -10.273 -43.5 -23.094 1 98.62 51 TYR B N 1
ATOM 4810 C CA . TYR B 1 51 ? -9.055 -44.281 -23.266 1 98.62 51 TYR B CA 1
ATOM 4811 C C . TYR B 1 51 ? -8.102 -44.062 -22.094 1 98.62 51 TYR B C 1
ATOM 4813 O O . TYR B 1 51 ? -7.559 -42.969 -21.938 1 98.62 51 TYR B O 1
ATOM 4821 N N . LEU B 1 52 ? -7.898 -45.094 -21.25 1 98.38 52 LEU B N 1
ATOM 4822 C CA . LEU B 1 52 ? -7.059 -44.969 -20.062 1 98.38 52 LEU B CA 1
ATOM 4823 C C . LEU B 1 52 ? -5.797 -45.812 -20.188 1 98.38 52 LEU B C 1
ATOM 4825 O O . LEU B 1 52 ? -5.871 -47.062 -20.25 1 98.38 52 LEU B O 1
ATOM 4829 N N . GLY B 1 53 ? -4.633 -45.125 -20.266 1 98.12 53 GLY B N 1
ATOM 4830 C CA . GLY B 1 53 ? -3.377 -45.844 -20.219 1 98.12 53 GLY B CA 1
ATOM 4831 C C . GLY B 1 53 ? -2.811 -46.156 -21.594 1 98.12 53 GLY B C 1
ATOM 4832 O O . GLY B 1 53 ? -2.43 -47.281 -21.875 1 98.12 53 GLY B O 1
ATOM 4833 N N . ILE B 1 54 ? -2.826 -45.219 -22.422 1 98.62 54 ILE B N 1
ATOM 4834 C CA . ILE B 1 54 ? -2.166 -45.344 -23.719 1 98.62 54 ILE B CA 1
ATOM 4835 C C . ILE B 1 54 ? -0.665 -45.125 -23.562 1 98.62 54 ILE B C 1
ATOM 4837 O O . ILE B 1 54 ? -0.237 -44.062 -23.094 1 98.62 54 ILE B O 1
ATOM 4841 N N . PRO B 1 55 ? 0.168 -46.094 -23.891 1 98.5 55 PRO B N 1
ATOM 4842 C CA . PRO B 1 55 ? 1.609 -45.844 -23.766 1 98.5 55 PRO B CA 1
ATOM 4843 C C . PRO B 1 55 ? 2.133 -44.875 -24.812 1 98.5 55 PRO B C 1
ATOM 4845 O O . PRO B 1 55 ? 1.766 -44.969 -25.984 1 98.5 55 PRO B O 1
ATOM 4848 N N . PHE B 1 56 ? 2.951 -43.969 -24.469 1 98.56 56 PHE B N 1
ATOM 4849 C CA . PHE B 1 56 ? 3.508 -43.031 -25.438 1 98.56 56 PHE B CA 1
ATOM 4850 C C . PHE B 1 56 ? 5.031 -43.094 -25.453 1 98.56 56 PHE B C 1
ATOM 4852 O O . PHE B 1 56 ? 5.68 -42.469 -26.281 1 98.56 56 PHE B O 1
ATOM 4859 N N . ALA B 1 57 ? 5.621 -43.875 -24.562 1 98.69 57 ALA B N 1
ATOM 4860 C CA . ALA B 1 57 ? 7.07 -44.031 -24.453 1 98.69 57 ALA B CA 1
ATOM 4861 C C . ALA B 1 57 ? 7.453 -45.469 -24.109 1 98.69 57 ALA B C 1
ATOM 4863 O O . ALA B 1 57 ? 6.652 -46.219 -23.547 1 98.69 57 ALA B O 1
ATOM 4864 N N . THR B 1 58 ? 8.719 -45.812 -24.516 1 98.31 58 THR B N 1
ATOM 4865 C CA . THR B 1 58 ? 9.32 -47.031 -23.969 1 98.31 58 THR B CA 1
ATOM 4866 C C . THR B 1 58 ? 9.477 -46.906 -22.453 1 98.31 58 THR B C 1
ATOM 4868 O O . THR B 1 58 ? 9.914 -45.875 -21.953 1 98.31 58 THR B O 1
ATOM 4871 N N . PRO B 1 59 ? 9.016 -48.031 -21.75 1 98.19 59 PRO B N 1
ATOM 4872 C CA . PRO B 1 59 ? 9.148 -47.906 -20.297 1 98.19 59 PRO B CA 1
ATOM 4873 C C . PRO B 1 59 ? 10.555 -47.5 -19.859 1 98.19 59 PRO B C 1
ATOM 4875 O O . PRO B 1 59 ? 11.539 -48.094 -20.328 1 98.19 59 PRO B O 1
ATOM 4878 N N . PRO B 1 60 ? 10.648 -46.469 -19.047 1 97.75 60 PRO B N 1
ATOM 4879 C CA . PRO B 1 60 ? 11.969 -46.031 -18.594 1 97.75 60 PRO B CA 1
ATOM 4880 C C . PRO B 1 60 ? 12.508 -46.906 -17.453 1 97.75 60 PRO B C 1
ATOM 4882 O O . PRO B 1 60 ? 12.789 -46.375 -16.359 1 97.75 60 PRO B O 1
ATOM 4885 N N . VAL B 1 61 ? 12.734 -48.156 -17.672 1 96.75 61 VAL B N 1
ATOM 4886 C CA . VAL B 1 61 ? 13.211 -49.125 -16.703 1 96.75 61 VAL B CA 1
ATOM 4887 C C . VAL B 1 61 ? 14.664 -49.5 -17.016 1 96.75 61 VAL B C 1
ATOM 4889 O O . VAL B 1 61 ? 15.141 -49.281 -18.125 1 96.75 61 VAL B O 1
ATOM 4892 N N . GLY B 1 62 ? 15.367 -50.062 -16.062 1 94.88 62 GLY B N 1
ATOM 4893 C CA . GLY B 1 62 ? 16.734 -50.469 -16.266 1 94.88 62 GLY B CA 1
ATOM 4894 C C . GLY B 1 62 ? 17.641 -49.344 -16.734 1 94.88 62 GLY B C 1
ATOM 4895 O O . GLY B 1 62 ? 17.672 -48.281 -16.141 1 94.88 62 GLY B O 1
ATOM 4896 N N . ASN B 1 63 ? 18.281 -49.594 -17.891 1 94.06 63 ASN B N 1
ATOM 4897 C CA . ASN B 1 63 ? 19.281 -48.656 -18.391 1 94.06 63 ASN B CA 1
ATOM 4898 C C . ASN B 1 63 ? 18.625 -47.344 -18.828 1 94.06 63 ASN B C 1
ATOM 4900 O O . ASN B 1 63 ? 19.312 -46.344 -19.047 1 94.06 63 ASN B O 1
ATOM 4904 N N . LEU B 1 64 ? 17.281 -47.312 -18.844 1 96.38 64 LEU B N 1
ATOM 4905 C CA . LEU B 1 64 ? 16.578 -46.125 -19.328 1 96.38 64 LEU B CA 1
ATOM 4906 C C . LEU B 1 64 ? 16.094 -45.25 -18.172 1 96.38 64 LEU B C 1
ATOM 4908 O O . LEU B 1 64 ? 15.523 -44.188 -18.391 1 96.38 64 LEU B O 1
ATOM 4912 N N . ARG B 1 65 ? 16.359 -45.656 -16.906 1 97.12 65 ARG B N 1
ATOM 4913 C CA . ARG B 1 65 ? 15.797 -45.031 -15.719 1 97.12 65 ARG B CA 1
ATOM 4914 C C . ARG B 1 65 ? 16.062 -43.531 -15.719 1 97.12 65 ARG B C 1
ATOM 4916 O O . ARG B 1 65 ? 15.148 -42.75 -15.516 1 97.12 65 ARG B O 1
ATOM 4923 N N . PHE B 1 66 ? 17.312 -43.125 -16.016 1 97 66 PHE B N 1
ATOM 4924 C CA . PHE B 1 66 ? 17.703 -41.719 -15.906 1 97 66 PHE B CA 1
ATOM 4925 C C . PHE B 1 66 ? 17.938 -41.125 -17.281 1 97 66 PHE B C 1
ATOM 4927 O O . PHE B 1 66 ? 18.516 -40.031 -17.406 1 97 66 PHE B O 1
ATOM 4934 N N . LYS B 1 67 ? 17.469 -41.75 -18.312 1 96.19 67 LYS B N 1
ATOM 4935 C CA . LYS B 1 67 ? 17.703 -41.281 -19.672 1 96.19 67 LYS B CA 1
ATOM 4936 C C . LYS B 1 67 ? 16.5 -40.5 -20.203 1 96.19 67 LYS B C 1
ATOM 4938 O O . LYS B 1 67 ? 15.414 -40.562 -19.641 1 96.19 67 LYS B O 1
ATOM 4943 N N . ARG B 1 68 ? 16.781 -39.719 -21.203 1 97.06 68 ARG B N 1
ATOM 4944 C CA . ARG B 1 68 ? 15.68 -39.094 -21.938 1 97.06 68 ARG B CA 1
ATOM 4945 C C . ARG B 1 68 ? 14.688 -40.156 -22.422 1 97.06 68 ARG B C 1
ATOM 4947 O O . ARG B 1 68 ? 15.078 -41.281 -22.734 1 97.06 68 ARG B O 1
ATOM 4954 N N . PRO B 1 69 ? 13.43 -39.781 -22.469 1 98.06 69 PRO B N 1
ATOM 4955 C CA . PRO B 1 69 ? 12.445 -40.75 -22.891 1 98.06 69 PRO B CA 1
ATOM 4956 C C . PRO B 1 69 ? 12.625 -41.188 -24.359 1 98.06 69 PRO B C 1
ATOM 4958 O O . PRO B 1 69 ? 13.133 -40.406 -25.172 1 98.06 69 PRO B O 1
ATOM 4961 N N . VAL B 1 70 ? 12.242 -42.375 -24.594 1 97.69 70 VAL B N 1
ATOM 4962 C CA . VAL B 1 70 ? 12.32 -42.969 -25.922 1 97.69 70 VAL B CA 1
ATOM 4963 C C . VAL B 1 70 ? 10.914 -43.281 -26.438 1 97.69 70 VAL B C 1
ATOM 4965 O O . VAL B 1 70 ? 10.062 -43.75 -25.672 1 97.69 70 VAL B O 1
ATOM 4968 N N . ASP B 1 71 ? 10.719 -43.062 -27.656 1 97.81 71 ASP B N 1
ATOM 4969 C CA . ASP B 1 71 ? 9.422 -43.281 -28.281 1 97.81 71 ASP B CA 1
ATOM 4970 C C . ASP B 1 71 ? 8.961 -44.75 -28.062 1 97.81 71 ASP B C 1
ATOM 4972 O O . ASP B 1 71 ? 9.781 -45.656 -28.047 1 97.81 71 ASP B O 1
ATOM 4976 N N . VAL B 1 72 ? 7.715 -44.875 -27.922 1 97.69 72 VAL B N 1
ATOM 4977 C CA . VAL B 1 72 ? 7.125 -46.188 -27.75 1 97.69 72 VAL B CA 1
ATOM 4978 C C . VAL B 1 72 ? 7.281 -47 -29.047 1 97.69 72 VAL B C 1
ATOM 4980 O O . VAL B 1 72 ? 7.277 -46.438 -30.141 1 97.69 72 VAL B O 1
ATOM 4983 N N . GLN B 1 73 ? 7.344 -48.312 -28.891 1 96.25 73 GLN B N 1
ATOM 4984 C CA . GLN B 1 73 ? 7.41 -49.188 -30.047 1 96.25 73 GLN B CA 1
ATOM 4985 C C . GLN B 1 73 ? 6.016 -49.469 -30.594 1 96.25 73 GLN B C 1
ATOM 4987 O O . GLN B 1 73 ? 5.027 -49.438 -29.859 1 96.25 73 GLN B O 1
ATOM 4992 N N . GLN B 1 74 ? 6.035 -49.781 -31.859 1 96.94 74 GLN B N 1
ATOM 4993 C CA . GLN B 1 74 ? 4.77 -50.188 -32.469 1 96.94 74 GLN B CA 1
ATOM 4994 C C . GLN B 1 74 ? 4.254 -51.5 -31.859 1 96.94 74 GLN B C 1
ATOM 4996 O O . GLN B 1 74 ? 5.039 -52.344 -31.422 1 96.94 74 GLN B O 1
ATOM 5001 N N . TRP B 1 75 ? 2.982 -51.562 -31.812 1 96.94 75 TRP B N 1
ATOM 5002 C CA . TRP B 1 75 ? 2.387 -52.812 -31.359 1 96.94 75 TRP B CA 1
ATOM 5003 C C . TRP B 1 75 ? 1.368 -53.344 -32.375 1 96.94 75 TRP B C 1
ATOM 5005 O O . TRP B 1 75 ? 0.709 -52.562 -33.062 1 96.94 75 TRP B O 1
ATOM 5015 N N . ASN B 1 76 ? 1.229 -54.656 -32.469 1 95.38 76 ASN B N 1
ATOM 5016 C CA . ASN B 1 76 ? 0.374 -55.281 -33.469 1 95.38 76 ASN B CA 1
ATOM 5017 C C . ASN B 1 76 ? -0.997 -55.625 -32.906 1 95.38 76 ASN B C 1
ATOM 5019 O O . ASN B 1 76 ? -2.01 -55.5 -33.594 1 95.38 76 ASN B O 1
ATOM 5023 N N . GLU B 1 77 ? -0.938 -55.969 -31.656 1 96.44 77 GLU B N 1
ATOM 5024 C CA . GLU B 1 77 ? -2.199 -56.344 -31.031 1 96.44 77 GLU B CA 1
ATOM 5025 C C . GLU B 1 77 ? -2.926 -55.094 -30.484 1 96.44 77 GLU B C 1
ATOM 5027 O O . GLU B 1 77 ? -2.293 -54.094 -30.141 1 96.44 77 GLU B O 1
ATOM 5032 N N . THR B 1 78 ? -4.227 -55.25 -30.516 1 97.31 78 THR B N 1
ATOM 5033 C CA . THR B 1 78 ? -5.023 -54.156 -29.953 1 97.31 78 THR B CA 1
ATOM 5034 C C . THR B 1 78 ? -4.75 -54.031 -28.453 1 97.31 78 THR B C 1
ATOM 5036 O O . THR B 1 78 ? -4.859 -55 -27.703 1 97.31 78 THR B O 1
ATOM 5039 N N . LEU B 1 79 ? -4.324 -52.844 -28.047 1 97.69 79 LEU B N 1
ATOM 5040 C CA . LEU B 1 79 ? -4.148 -52.562 -26.625 1 97.69 79 LEU B CA 1
ATOM 5041 C C . LEU B 1 79 ? -5.469 -52.156 -25.984 1 97.69 79 LEU B C 1
ATOM 5043 O O . LEU B 1 79 ? -6.141 -51.25 -26.469 1 97.69 79 LEU B O 1
ATOM 5047 N N . HIS B 1 80 ? -5.875 -52.844 -24.906 1 97.44 80 HIS B N 1
ATOM 5048 C CA . HIS B 1 80 ? -7.066 -52.469 -24.141 1 97.44 80 HIS B CA 1
ATOM 5049 C C . HIS B 1 80 ? -6.75 -51.406 -23.109 1 97.44 80 HIS B C 1
ATOM 5051 O O . HIS B 1 80 ? -6.176 -51.719 -22.047 1 97.44 80 HIS B O 1
ATOM 5057 N N . VAL B 1 81 ? -7.07 -50.219 -23.359 1 97.75 81 VAL B N 1
ATOM 5058 C CA . VAL B 1 81 ? -6.746 -49.094 -22.531 1 97.75 81 VAL B CA 1
ATOM 5059 C C . VAL B 1 81 ? -7.984 -48.625 -21.75 1 97.75 81 VAL B C 1
ATOM 5061 O O . VAL B 1 81 ? -8.484 -47.531 -21.938 1 97.75 81 VAL B O 1
ATOM 5064 N N . LYS B 1 82 ? -8.406 -49.438 -20.719 1 97.31 82 LYS B N 1
ATOM 5065 C CA . LYS B 1 82 ? -9.695 -49.281 -20.047 1 97.31 82 LYS B CA 1
ATOM 5066 C C . LYS B 1 82 ? -9.508 -49.094 -18.547 1 97.31 82 LYS B C 1
ATOM 5068 O O . LYS B 1 82 ? -10.484 -48.875 -17.812 1 97.31 82 LYS B O 1
ATOM 5073 N N . THR B 1 83 ? -8.266 -49.188 -18.125 1 96.12 83 THR B N 1
ATOM 5074 C CA . THR B 1 83 ? -7.977 -49.031 -16.703 1 96.12 83 THR B CA 1
ATOM 5075 C C . THR B 1 83 ? -6.852 -48.031 -16.469 1 96.12 83 THR B C 1
ATOM 5077 O O . THR B 1 83 ? -5.941 -47.906 -17.297 1 96.12 83 THR B O 1
ATOM 5080 N N . PRO B 1 84 ? -6.953 -47.406 -15.312 1 95.88 84 PRO B N 1
ATOM 5081 C CA . PRO B 1 84 ? -5.863 -46.469 -15.023 1 95.88 84 PRO B CA 1
ATOM 5082 C C . PRO B 1 84 ? -4.5 -47.156 -14.969 1 95.88 84 PRO B C 1
ATOM 5084 O O . PRO B 1 84 ? -4.383 -48.281 -14.445 1 95.88 84 PRO B O 1
ATOM 5087 N N . HIS B 1 85 ? -3.553 -46.5 -15.531 1 96.81 85 HIS B N 1
ATOM 5088 C CA . HIS B 1 85 ? -2.195 -47.031 -15.602 1 96.81 85 HIS B CA 1
ATOM 5089 C C . HIS B 1 85 ? -1.43 -46.75 -14.312 1 96.81 85 HIS B C 1
ATOM 5091 O O . HIS B 1 85 ? -1.936 -46.062 -13.422 1 96.81 85 HIS B O 1
ATOM 5097 N N . ASN B 1 86 ? -0.218 -47.25 -14.25 1 97.62 86 ASN B N 1
ATOM 5098 C CA . ASN B 1 86 ? 0.665 -47.031 -13.117 1 97.62 86 ASN B CA 1
ATOM 5099 C C . ASN B 1 86 ? 1.031 -45.562 -12.984 1 97.62 86 ASN B C 1
ATOM 5101 O O . ASN B 1 86 ? 1.182 -44.844 -13.992 1 97.62 86 ASN B O 1
ATOM 5105 N N . SER B 1 87 ? 1.093 -45.219 -11.711 1 98.25 87 SER B N 1
ATOM 5106 C CA . SER B 1 87 ? 1.732 -43.938 -11.43 1 98.25 87 SER B CA 1
ATOM 5107 C C . SER B 1 87 ? 3.252 -44.062 -11.477 1 98.25 87 SER B C 1
ATOM 5109 O O . SER B 1 87 ? 3.807 -45.125 -11.172 1 98.25 87 SER B O 1
ATOM 5111 N N . CYS B 1 88 ? 3.916 -42.969 -11.953 1 98.56 88 CYS B N 1
ATOM 5112 C CA . CYS B 1 88 ? 5.352 -42.938 -11.703 1 98.56 88 CYS B CA 1
ATOM 5113 C C . CYS B 1 88 ? 5.648 -42.906 -10.211 1 98.56 88 CYS B C 1
ATOM 5115 O O . CYS B 1 88 ? 4.809 -42.469 -9.414 1 98.56 88 CYS B O 1
ATOM 5117 N N . TYR B 1 89 ? 6.844 -43.375 -9.859 1 98.06 89 TYR B N 1
ATOM 5118 C CA . TYR B 1 89 ? 7.234 -43.25 -8.453 1 98.06 89 TYR B CA 1
ATOM 5119 C C . TYR B 1 89 ? 7.25 -41.781 -8.023 1 98.06 89 TYR B C 1
ATOM 5121 O O . TYR B 1 89 ? 7.855 -40.938 -8.688 1 98.06 89 TYR B O 1
ATOM 5129 N N . THR B 1 90 ? 6.48 -41.562 -6.969 1 96.19 90 THR B N 1
ATOM 5130 C CA . THR B 1 90 ? 6.309 -40.188 -6.492 1 96.19 90 THR B CA 1
ATOM 5131 C C . THR B 1 90 ? 6.254 -40.125 -4.969 1 96.19 90 THR B C 1
ATOM 5133 O O . THR B 1 90 ? 6.129 -41.188 -4.32 1 96.19 90 THR B O 1
ATOM 5136 N N . PHE B 1 91 ? 6.434 -38.969 -4.445 1 93.19 91 PHE B N 1
ATOM 5137 C CA . PHE B 1 91 ? 6.344 -38.781 -3.006 1 93.19 91 PHE B CA 1
ATOM 5138 C C . PHE B 1 91 ? 4.922 -39 -2.512 1 93.19 91 PHE B C 1
ATOM 5140 O O . PHE B 1 91 ? 3.959 -38.594 -3.164 1 93.19 91 PHE B O 1
ATOM 5147 N N . ILE B 1 92 ? 4.777 -39.719 -1.42 1 94.94 92 ILE B N 1
ATOM 5148 C CA . ILE B 1 92 ? 3.492 -39.906 -0.759 1 94.94 92 ILE B CA 1
ATOM 5149 C C . ILE B 1 92 ? 3.42 -39.062 0.499 1 94.94 92 ILE B C 1
ATOM 5151 O O . ILE B 1 92 ? 4.238 -39.219 1.41 1 94.94 92 ILE B O 1
ATOM 5155 N N . ASP B 1 93 ? 2.434 -38.188 0.522 1 94.5 93 ASP B N 1
ATOM 5156 C CA . ASP B 1 93 ? 2.227 -37.344 1.693 1 94.5 93 ASP B CA 1
ATOM 5157 C C . ASP B 1 93 ? 1.434 -38.094 2.77 1 94.5 93 ASP B C 1
ATOM 5159 O O . ASP B 1 93 ? 0.265 -38.406 2.566 1 94.5 93 ASP B O 1
ATOM 5163 N N . THR B 1 94 ? 2.057 -38.281 3.887 1 94.81 94 THR B N 1
ATOM 5164 C CA . THR B 1 94 ? 1.396 -39 4.973 1 94.81 94 THR B CA 1
ATOM 5165 C C . THR B 1 94 ? 1.044 -38.062 6.113 1 94.81 94 THR B C 1
ATOM 5167 O O . THR B 1 94 ? 0.677 -38.5 7.203 1 94.81 94 THR B O 1
ATOM 5170 N N . SER B 1 95 ? 1.14 -36.812 5.836 1 92 95 SER B N 1
ATOM 5171 C CA . SER B 1 95 ? 0.873 -35.812 6.867 1 92 95 SER B CA 1
ATOM 5172 C C . SER B 1 95 ? -0.604 -35.781 7.246 1 92 95 SER B C 1
ATOM 5174 O O . SER B 1 95 ? -1.454 -36.25 6.48 1 92 95 SER B O 1
ATOM 5176 N N . PHE B 1 96 ? -0.896 -35.312 8.523 1 93.12 96 PHE B N 1
ATOM 5177 C CA . PHE B 1 96 ? -2.244 -35.094 9.047 1 93.12 96 PHE B CA 1
ATOM 5178 C C . PHE B 1 96 ? -3.045 -36.406 8.961 1 93.12 96 PHE B C 1
ATOM 5180 O O . PHE B 1 96 ? -4.215 -36.375 8.57 1 93.12 96 PHE B O 1
ATOM 5187 N N . ASP B 1 97 ? -2.406 -37.469 9.148 1 93.12 97 ASP B N 1
ATOM 5188 C CA . ASP B 1 97 ? -3.014 -38.812 9.125 1 93.12 97 ASP B CA 1
ATOM 5189 C C . ASP B 1 97 ? -3.689 -39.094 7.789 1 93.12 97 ASP B C 1
ATOM 5191 O O . ASP B 1 97 ? -4.77 -39.688 7.742 1 93.12 97 ASP B O 1
ATOM 5195 N N . ARG B 1 98 ? -3.092 -38.5 6.672 1 94.56 98 ARG B N 1
ATOM 5196 C CA . ARG B 1 98 ? -3.602 -38.688 5.316 1 94.56 98 ARG B CA 1
ATOM 5197 C C . ARG B 1 98 ? -5.078 -38.312 5.234 1 94.56 98 ARG B C 1
ATOM 5199 O O . ARG B 1 98 ? -5.879 -39.062 4.66 1 94.56 98 ARG B O 1
ATOM 5206 N N . ARG B 1 99 ? -5.414 -37.281 5.891 1 93.5 99 ARG B N 1
ATOM 5207 C CA . ARG B 1 99 ? -6.793 -36.812 5.809 1 93.5 99 ARG B CA 1
ATOM 5208 C C . ARG B 1 99 ? -7.223 -36.625 4.359 1 93.5 99 ARG B C 1
ATOM 5210 O O . ARG B 1 99 ? -6.383 -36.531 3.465 1 93.5 99 ARG B O 1
ATOM 5217 N N . PRO B 1 100 ? -8.508 -36.438 4.105 1 93.38 100 PRO B N 1
ATOM 5218 C CA . PRO B 1 100 ? -9.016 -36.375 2.73 1 93.38 100 PRO B CA 1
ATOM 5219 C C . PRO B 1 100 ? -8.352 -35.281 1.903 1 93.38 100 PRO B C 1
ATOM 5221 O O . PRO B 1 100 ? -8.078 -35.469 0.715 1 93.38 100 PRO B O 1
ATOM 5224 N N . GLY B 1 101 ? -8.055 -34.25 2.516 1 93.19 101 GLY B N 1
ATOM 5225 C CA . GLY B 1 101 ? -7.41 -33.156 1.806 1 93.19 101 GLY B CA 1
ATOM 5226 C C . GLY B 1 101 ? -5.992 -33.469 1.373 1 93.19 101 GLY B C 1
ATOM 5227 O O . GLY B 1 101 ? -5.48 -32.875 0.415 1 93.19 101 GLY B O 1
ATOM 5228 N N . VAL B 1 102 ? -5.34 -34.344 2.012 1 94.25 102 VAL B N 1
ATOM 5229 C CA . VAL B 1 102 ? -4.004 -34.812 1.671 1 94.25 102 VAL B CA 1
ATOM 5230 C C . VAL B 1 102 ? -4.102 -36.031 0.72 1 94.25 102 VAL B C 1
ATOM 5232 O O . VAL B 1 102 ? -3.439 -36.031 -0.321 1 94.25 102 VAL B O 1
ATOM 5235 N N . GLU B 1 103 ? -4.988 -36.906 1.056 1 95.81 103 GLU B N 1
ATOM 5236 C CA . GLU B 1 103 ? -5.094 -38.188 0.354 1 95.81 103 GLU B CA 1
ATOM 5237 C C . GLU B 1 103 ? -5.52 -37.969 -1.098 1 95.81 103 GLU B C 1
ATOM 5239 O O . GLU B 1 103 ? -5.121 -38.75 -1.979 1 95.81 103 GLU B O 1
ATOM 5244 N N . MET B 1 104 ? -6.266 -37 -1.361 1 95.25 104 MET B N 1
ATOM 5245 C CA . MET B 1 104 ? -6.773 -36.781 -2.713 1 95.25 104 MET B CA 1
ATOM 5246 C C . MET B 1 104 ? -5.633 -36.531 -3.686 1 95.25 104 MET B C 1
ATOM 5248 O O . MET B 1 104 ? -5.797 -36.656 -4.898 1 95.25 104 MET B O 1
ATOM 5252 N N . TRP B 1 105 ? -4.473 -36.125 -3.158 1 96.12 105 TRP B N 1
ATOM 5253 C CA . TRP B 1 105 ? -3.342 -35.75 -4.012 1 96.12 105 TRP B CA 1
ATOM 5254 C C . TRP B 1 105 ? -2.336 -36.906 -4.082 1 96.12 105 TRP B C 1
ATOM 5256 O O . TRP B 1 105 ? -1.369 -36.844 -4.848 1 96.12 105 TRP B O 1
ATOM 5266 N N . ASN B 1 106 ? -2.502 -37.938 -3.312 1 97.44 106 ASN B N 1
ATOM 5267 C CA . ASN B 1 106 ? -1.612 -39.094 -3.316 1 97.44 106 ASN B CA 1
ATOM 5268 C C . ASN B 1 106 ? -1.932 -40.062 -4.469 1 97.44 106 ASN B C 1
ATOM 5270 O O . ASN B 1 106 ? -3.084 -40.156 -4.895 1 97.44 106 ASN B O 1
ATOM 5274 N N . PRO B 1 107 ? -0.869 -40.656 -5.027 1 97.12 107 PRO B N 1
ATOM 5275 C CA . PRO B 1 107 ? -1.143 -41.625 -6.098 1 97.12 107 PRO B CA 1
ATOM 5276 C C . PRO B 1 107 ? -2.176 -42.656 -5.691 1 97.12 107 PRO B C 1
ATOM 5278 O O . PRO B 1 107 ? -2.133 -43.188 -4.574 1 97.12 107 PRO B O 1
ATOM 5281 N N . ASN B 1 108 ? -3.057 -43 -6.574 1 97.31 108 ASN B N 1
ATOM 5282 C CA . ASN B 1 108 ? -4.168 -43.906 -6.312 1 97.31 108 ASN B CA 1
ATOM 5283 C C . ASN B 1 108 ? -4.047 -45.188 -7.141 1 97.31 108 ASN B C 1
ATOM 5285 O O . ASN B 1 108 ? -5.004 -45.938 -7.238 1 97.31 108 ASN B O 1
ATOM 5289 N N . THR B 1 109 ? -2.943 -45.344 -7.859 1 98.19 109 THR B N 1
ATOM 5290 C CA . THR B 1 109 ? -2.609 -46.562 -8.586 1 98.19 109 THR B CA 1
ATOM 5291 C C . THR B 1 109 ? -1.228 -47.062 -8.188 1 98.19 109 THR B C 1
ATOM 5293 O O . THR B 1 109 ? -0.492 -46.375 -7.473 1 98.19 109 THR B O 1
ATOM 5296 N N . ASN B 1 110 ? -0.93 -48.312 -8.617 1 97.56 110 ASN B N 1
ATOM 5297 C CA . ASN B 1 110 ? 0.398 -48.844 -8.359 1 97.56 110 ASN B CA 1
ATOM 5298 C C . ASN B 1 110 ? 1.492 -47.969 -8.961 1 97.56 110 ASN B C 1
ATOM 5300 O O . ASN B 1 110 ? 1.334 -47.438 -10.062 1 97.56 110 ASN B O 1
ATOM 5304 N N . MET B 1 111 ? 2.574 -47.844 -8.188 1 98.19 111 MET B N 1
ATOM 5305 C CA . MET B 1 111 ? 3.715 -47.094 -8.703 1 98.19 111 MET B CA 1
ATOM 5306 C C . MET B 1 111 ? 4.715 -48.031 -9.383 1 98.19 111 MET B C 1
ATOM 5308 O O . MET B 1 111 ? 4.988 -49.125 -8.883 1 98.19 111 MET B O 1
ATOM 5312 N N . SER B 1 112 ? 5.188 -47.594 -10.508 1 98.5 112 SER B N 1
ATOM 5313 C CA . SER B 1 112 ? 6.125 -48.344 -11.32 1 98.5 112 SER B CA 1
ATOM 5314 C C . SER B 1 112 ? 6.996 -47.438 -12.172 1 98.5 112 SER B C 1
ATOM 5316 O O . SER B 1 112 ? 6.602 -46.312 -12.484 1 98.5 112 SER B O 1
ATOM 5318 N N . GLU B 1 113 ? 8.195 -47.875 -12.438 1 98.44 113 GLU B N 1
ATOM 5319 C CA . GLU B 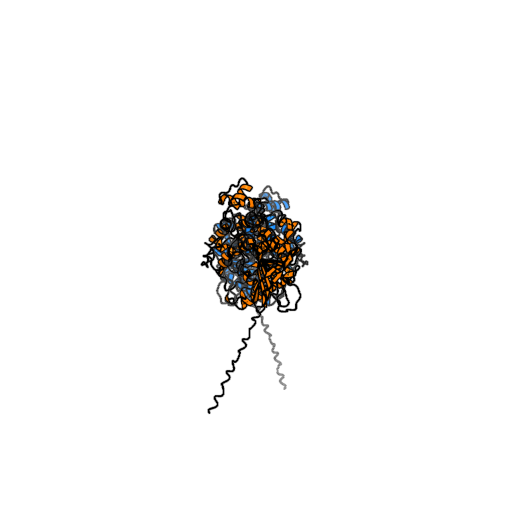1 113 ? 8.984 -47.125 -13.414 1 98.44 113 GLU B CA 1
ATOM 5320 C C . GLU B 1 113 ? 8.375 -47.25 -14.805 1 98.44 113 GLU B C 1
ATOM 5322 O O . GLU B 1 113 ? 8.617 -46.375 -15.664 1 98.44 113 GLU B O 1
ATOM 5327 N N . ASP B 1 114 ? 7.637 -48.312 -15.055 1 98.5 114 ASP B N 1
ATOM 5328 C CA . ASP B 1 114 ? 6.812 -48.406 -16.25 1 98.5 114 ASP B CA 1
ATOM 5329 C C . ASP B 1 114 ? 5.527 -47.594 -16.094 1 98.5 114 ASP B C 1
ATOM 5331 O O . ASP B 1 114 ? 4.469 -48.156 -15.805 1 98.5 114 ASP B O 1
ATOM 5335 N N . CYS B 1 115 ? 5.625 -46.312 -16.344 1 98.56 115 CYS B N 1
ATOM 5336 C CA . CYS B 1 115 ? 4.527 -45.438 -15.922 1 98.56 115 CYS B CA 1
ATOM 5337 C C . CYS B 1 115 ? 4.215 -44.406 -16.984 1 98.56 115 CYS B C 1
ATOM 5339 O O . CYS B 1 115 ? 3.338 -43.562 -16.797 1 98.56 115 CYS B O 1
ATOM 5341 N N . LEU B 1 116 ? 4.848 -44.344 -18.141 1 98.81 116 LEU B N 1
ATOM 5342 C CA . LEU B 1 116 ? 4.676 -43.281 -19.125 1 98.81 116 LEU B CA 1
ATOM 5343 C C . LEU B 1 116 ? 3.5 -43.594 -20.047 1 98.81 116 LEU B C 1
ATOM 5345 O O . LEU B 1 116 ? 3.693 -44.062 -21.172 1 98.81 116 LEU B O 1
ATOM 5349 N N . TYR B 1 117 ? 2.342 -43.25 -19.578 1 98.75 117 TYR B N 1
ATOM 5350 C CA . TYR B 1 117 ? 1.057 -43.438 -20.234 1 98.75 117 TYR B CA 1
ATOM 5351 C C . TYR B 1 117 ? 0.222 -42.188 -20.203 1 98.75 117 TYR B C 1
ATOM 5353 O O . TYR B 1 117 ? 0.518 -41.25 -19.453 1 98.75 117 TYR B O 1
ATOM 5361 N N . LEU B 1 118 ? -0.754 -42.062 -21.141 1 98.62 118 LEU B N 1
ATOM 5362 C CA . LEU B 1 118 ? -1.661 -40.906 -21.156 1 98.62 118 LEU B CA 1
ATOM 5363 C C . LEU B 1 118 ? -3.111 -41.375 -21.25 1 98.62 118 LEU B C 1
ATOM 5365 O O . LEU B 1 118 ? -3.379 -42.562 -21.5 1 98.62 118 LEU B O 1
ATOM 5369 N N . ASN B 1 119 ? -4.031 -40.531 -20.859 1 98.81 119 ASN B N 1
ATOM 5370 C CA . ASN B 1 119 ? -5.473 -40.75 -20.938 1 98.81 119 ASN B CA 1
ATOM 5371 C C . ASN B 1 119 ? -6.133 -39.75 -21.906 1 98.81 119 ASN B C 1
ATOM 5373 O O . ASN B 1 119 ? -5.668 -38.625 -22.062 1 98.81 119 ASN B O 1
ATOM 5377 N N . ILE B 1 120 ? -7.258 -40.219 -22.547 1 98.69 120 ILE B N 1
ATOM 5378 C CA . ILE B 1 120 ? -8.016 -39.375 -23.438 1 98.69 120 ILE B CA 1
ATOM 5379 C C . ILE B 1 120 ? -9.516 -39.594 -23.219 1 98.69 120 ILE B C 1
ATOM 5381 O O . ILE B 1 120 ? -9.977 -40.719 -23.172 1 98.69 120 ILE B O 1
ATOM 5385 N N . TRP B 1 121 ? -10.273 -38.531 -23.078 1 98.38 121 TRP B N 1
ATOM 5386 C CA . TRP B 1 121 ? -11.734 -38.531 -23.031 1 98.38 121 TRP B CA 1
ATOM 5387 C C . TRP B 1 121 ? -12.297 -37.781 -24.234 1 98.38 121 TRP B C 1
ATOM 5389 O O . TRP B 1 121 ? -11.992 -36.594 -24.438 1 98.38 121 TRP B O 1
ATOM 5399 N N . VAL B 1 122 ? -13.156 -38.406 -25.016 1 97.38 122 VAL B N 1
ATOM 5400 C CA . VAL B 1 122 ? -13.703 -37.875 -26.25 1 97.38 122 VAL B CA 1
ATOM 5401 C C . VAL B 1 122 ? -15.234 -37.844 -26.172 1 97.38 122 VAL B C 1
ATOM 5403 O O . VAL B 1 122 ? -15.867 -38.906 -26.234 1 97.38 122 VAL B O 1
ATOM 5406 N N . PRO B 1 123 ? -15.773 -36.656 -26.031 1 95.88 123 PRO B N 1
ATOM 5407 C CA . PRO B 1 123 ? -17.234 -36.625 -26.078 1 95.88 123 PRO B CA 1
ATOM 5408 C C . PRO B 1 123 ? -17.797 -36.938 -27.469 1 95.88 123 PRO B C 1
ATOM 5410 O O . PRO B 1 123 ? -17.219 -36.5 -28.469 1 95.88 123 PRO B O 1
ATOM 5413 N N . ARG B 1 124 ? -18.75 -37.75 -27.562 1 86.38 124 ARG B N 1
ATOM 5414 C CA . ARG B 1 124 ? -19.391 -38.062 -28.844 1 86.38 124 ARG B CA 1
ATOM 5415 C C . ARG B 1 124 ? -20.484 -37.031 -29.156 1 86.38 124 ARG B C 1
ATOM 5417 O O . ARG B 1 124 ? -21.281 -36.688 -28.281 1 86.38 124 ARG B O 1
ATOM 5424 N N . GLY B 1 125 ? -20.109 -35.688 -29.25 1 60.66 125 GLY B N 1
ATOM 5425 C CA . GLY B 1 125 ? -20.984 -34.562 -29.5 1 60.66 125 GLY B CA 1
ATOM 5426 C C . GLY B 1 125 ? -22.438 -34.938 -29.609 1 60.66 125 GLY B C 1
ATOM 5427 O O . GLY B 1 125 ? -22.766 -36.094 -29.844 1 60.66 125 GLY B O 1
ATOM 5428 N N . ASN B 1 126 ? -23.266 -34.219 -28.766 1 48.5 126 ASN B N 1
ATOM 5429 C CA . ASN B 1 126 ? -24.703 -34.25 -29.078 1 48.5 126 ASN B CA 1
ATOM 5430 C C . ASN B 1 126 ? -24.938 -34.375 -30.578 1 48.5 126 ASN B C 1
ATOM 5432 O O . ASN B 1 126 ? -26.047 -34.75 -31 1 48.5 126 ASN B O 1
ATOM 5436 N N . SER B 1 127 ? -24.359 -33.344 -31.391 1 39.94 127 SER B N 1
ATOM 5437 C CA . SER B 1 127 ? -24.734 -33.344 -32.812 1 39.94 127 SER B CA 1
ATOM 5438 C C . SER B 1 127 ? -23.938 -34.344 -33.594 1 39.94 127 SER B C 1
ATOM 5440 O O . SER B 1 127 ? -22.703 -34.25 -33.688 1 39.94 127 SER B O 1
ATOM 5442 N N . SER B 1 128 ? -24.219 -35.531 -33.5 1 40.78 128 SER B N 1
ATOM 5443 C CA . SER B 1 128 ? -23.781 -36.594 -34.375 1 40.78 128 SER B CA 1
ATOM 5444 C C . SER B 1 128 ? -23.047 -36.062 -35.594 1 40.78 128 SER B C 1
ATOM 5446 O O . SER B 1 128 ? -22.328 -36.781 -36.281 1 40.78 128 SER B O 1
ATOM 5448 N N . ASN B 1 129 ? -23.625 -35 -36.125 1 40.53 129 ASN B N 1
ATOM 5449 C CA . ASN B 1 129 ? -23.359 -34.469 -37.469 1 40.53 129 ASN B CA 1
ATOM 5450 C C . ASN B 1 129 ? -22.188 -33.5 -37.438 1 40.53 129 ASN B C 1
ATOM 5452 O O . ASN B 1 129 ? -21.922 -32.812 -38.438 1 40.53 129 ASN B O 1
ATOM 5456 N N . SER B 1 130 ? -21.75 -32.969 -36.281 1 50.78 130 SER B N 1
ATOM 5457 C CA . SER B 1 130 ? -20.812 -31.891 -36.5 1 50.78 130 SER B CA 1
ATOM 5458 C C . SER B 1 130 ? -19.406 -32.406 -36.75 1 50.78 130 SER B C 1
ATOM 5460 O O . SER B 1 130 ? -18.828 -33.094 -35.938 1 50.78 130 SER B O 1
ATOM 5462 N N . THR B 1 131 ? -19.016 -32.75 -37.906 1 63.12 131 THR B N 1
ATOM 5463 C CA . THR B 1 131 ? -17.766 -33.062 -38.625 1 63.12 131 THR B CA 1
ATOM 5464 C C . THR B 1 131 ? -16.672 -32.062 -38.25 1 63.12 131 THR B C 1
ATOM 5466 O O . THR B 1 131 ? -15.562 -32.125 -38.781 1 63.12 131 THR B O 1
ATOM 5469 N N . THR B 1 132 ? -16.938 -31.25 -37.156 1 82.62 132 THR B N 1
ATOM 5470 C CA . THR B 1 132 ? -15.891 -30.266 -36.938 1 82.62 132 THR B CA 1
ATOM 5471 C C . THR B 1 132 ? -14.898 -30.781 -35.875 1 82.62 132 THR B C 1
ATOM 5473 O O . THR B 1 132 ? -15.297 -31.203 -34.781 1 82.62 132 THR B O 1
ATOM 5476 N N . PRO B 1 133 ? -13.672 -30.859 -36.125 1 93.75 133 PRO B N 1
ATOM 5477 C CA . PRO B 1 133 ? -12.648 -31.312 -35.188 1 93.75 133 PRO B CA 1
ATOM 5478 C C . PRO B 1 133 ? -12.648 -30.516 -33.875 1 93.75 133 PRO B C 1
ATOM 5480 O O . PRO B 1 133 ? -12.859 -29.312 -33.906 1 93.75 133 PRO B O 1
ATOM 5483 N N . MET B 1 134 ? -12.547 -31.172 -32.781 1 96.62 134 MET B N 1
ATOM 5484 C CA . MET B 1 134 ? -12.688 -30.594 -31.438 1 96.62 134 MET B CA 1
ATOM 5485 C C . MET B 1 134 ? -11.367 -30.016 -30.953 1 96.62 134 MET B C 1
ATOM 5487 O O . MET B 1 134 ? -10.297 -30.516 -31.312 1 96.62 134 MET B O 1
ATOM 5491 N N . ALA B 1 135 ? -11.484 -28.984 -30.141 1 97.94 135 ALA B N 1
ATOM 5492 C CA . ALA B 1 135 ? -10.312 -28.531 -29.391 1 97.94 135 ALA B CA 1
ATOM 5493 C C . ALA B 1 135 ? -9.883 -29.594 -28.375 1 97.94 135 ALA B C 1
ATOM 5495 O O . ALA B 1 135 ? -10.703 -30.375 -27.906 1 97.94 135 ALA B O 1
ATOM 5496 N N . THR B 1 136 ? -8.609 -29.641 -28.078 1 98.69 136 THR B N 1
ATOM 5497 C CA . THR B 1 136 ? -8.047 -30.594 -27.125 1 98.69 136 THR B CA 1
ATOM 5498 C C . THR B 1 136 ? -7.371 -29.859 -25.969 1 98.69 136 THR B C 1
ATOM 5500 O O . THR B 1 136 ? -6.574 -28.953 -26.188 1 98.69 136 THR B O 1
ATOM 5503 N N . MET B 1 137 ? -7.73 -30.219 -24.766 1 98.94 137 MET B N 1
ATOM 5504 C CA . MET B 1 137 ? -7.086 -29.734 -23.562 1 98.94 137 MET B CA 1
ATOM 5505 C C . MET B 1 137 ? -6.207 -30.812 -22.938 1 98.94 137 MET B C 1
ATOM 5507 O O . MET B 1 137 ? -6.688 -31.891 -22.594 1 98.94 137 MET B O 1
ATOM 5511 N N . ILE B 1 138 ? -4.949 -30.516 -22.797 1 98.94 138 ILE B N 1
ATOM 5512 C CA . ILE B 1 138 ? -4 -31.469 -22.234 1 98.94 138 ILE B CA 1
ATOM 5513 C C . ILE B 1 138 ? -3.598 -31.047 -20.828 1 98.94 138 ILE B C 1
ATOM 5515 O O . ILE B 1 138 ? -2.961 -30 -20.641 1 98.94 138 ILE B O 1
ATOM 5519 N N . TRP B 1 139 ? -3.906 -31.875 -19.844 1 98.94 139 TRP B N 1
ATOM 5520 C CA . TRP B 1 139 ? -3.625 -31.609 -18.438 1 98.94 139 TRP B CA 1
ATOM 5521 C C . TRP B 1 139 ? -2.225 -32.062 -18.062 1 98.94 139 TRP B C 1
ATOM 5523 O O . TRP B 1 139 ? -1.866 -33.219 -18.297 1 98.94 139 TRP B O 1
ATOM 5533 N N . ILE B 1 140 ? -1.474 -31.156 -17.531 1 98.94 140 ILE B N 1
ATOM 5534 C CA . ILE B 1 140 ? -0.206 -31.469 -16.875 1 98.94 140 ILE B CA 1
ATOM 5535 C C . ILE B 1 140 ? -0.34 -31.25 -15.367 1 98.94 140 ILE B C 1
ATOM 5537 O O . ILE B 1 140 ? -0.528 -30.125 -14.906 1 98.94 140 ILE B O 1
ATOM 5541 N N . PHE B 1 141 ? -0.25 -32.312 -14.625 1 98.56 141 PHE B N 1
ATOM 5542 C CA . PHE B 1 141 ? -0.538 -32.25 -13.195 1 98.56 141 PHE B CA 1
ATOM 5543 C C . PHE B 1 141 ? 0.572 -31.516 -12.461 1 98.56 141 PHE B C 1
ATOM 5545 O O . PHE B 1 141 ? 1.694 -31.406 -12.961 1 98.56 141 PHE B O 1
ATOM 5552 N N . GLY B 1 142 ? 0.204 -31 -11.328 1 97.81 142 GLY B N 1
ATOM 5553 C CA . GLY B 1 142 ? 1.158 -30.359 -10.438 1 97.81 142 GLY B CA 1
ATOM 5554 C C . GLY B 1 142 ? 1.797 -31.312 -9.453 1 97.81 142 GLY B C 1
ATOM 5555 O O . GLY B 1 142 ? 1.892 -32.531 -9.719 1 97.81 142 GLY B O 1
ATOM 5556 N N . GLY B 1 143 ? 2.322 -30.734 -8.383 1 96.69 143 GLY B N 1
ATOM 5557 C CA . GLY B 1 143 ? 2.992 -31.531 -7.367 1 96.69 143 GLY B CA 1
ATOM 5558 C C . GLY B 1 143 ? 4.457 -31.172 -7.195 1 96.69 143 GLY B C 1
ATOM 5559 O O . GLY B 1 143 ? 5.254 -32 -6.758 1 96.69 143 GLY B O 1
ATOM 5560 N N . GLY B 1 144 ? 4.828 -30.047 -7.57 1 96.19 144 GLY B N 1
ATOM 5561 C CA . GLY B 1 144 ? 6.145 -29.5 -7.281 1 96.19 144 GLY B CA 1
ATOM 5562 C C . GLY B 1 144 ? 7.262 -30.25 -7.984 1 96.19 144 GLY B C 1
ATOM 5563 O O . GLY B 1 144 ? 8.406 -30.25 -7.523 1 96.19 144 GLY B O 1
ATOM 5564 N N . PHE B 1 145 ? 6.883 -31.047 -8.984 1 97.75 145 PHE B N 1
ATOM 5565 C CA . PHE B 1 145 ? 7.809 -31.875 -9.758 1 97.75 145 PHE B CA 1
ATOM 5566 C C . PHE B 1 145 ? 8.297 -33.062 -8.922 1 97.75 145 PHE B C 1
ATOM 5568 O O . PHE B 1 145 ? 9.25 -33.75 -9.305 1 97.75 145 PHE B O 1
ATOM 5575 N N . PHE B 1 146 ? 7.723 -33.25 -7.742 1 96.69 146 PHE B N 1
ATOM 5576 C CA . PHE B 1 146 ? 8.164 -34.375 -6.93 1 96.69 146 PHE B CA 1
ATOM 5577 C C . PHE B 1 146 ? 6.98 -35.25 -6.508 1 96.69 146 PHE B C 1
ATOM 5579 O O . PHE B 1 146 ? 7.164 -36.344 -5.973 1 96.69 146 PHE B O 1
ATOM 5586 N N . ALA B 1 147 ? 5.785 -34.75 -6.801 1 96.44 147 ALA B N 1
ATOM 5587 C CA . ALA B 1 147 ? 4.578 -35.469 -6.453 1 96.44 147 ALA B CA 1
ATOM 5588 C C . ALA B 1 147 ? 3.523 -35.344 -7.551 1 96.44 147 ALA B C 1
ATOM 5590 O O . ALA B 1 147 ? 3.611 -34.469 -8.406 1 96.44 147 ALA B O 1
ATOM 5591 N N . GLY B 1 148 ? 2.59 -36.344 -7.52 1 97.19 148 GLY B N 1
ATOM 5592 C CA . GLY B 1 148 ? 1.434 -36.25 -8.398 1 97.19 148 GLY B CA 1
ATOM 5593 C C . GLY B 1 148 ? 1.356 -37.375 -9.398 1 97.19 148 GLY B C 1
ATOM 5594 O O . GLY B 1 148 ? 2.301 -38.156 -9.531 1 97.19 148 GLY B O 1
ATOM 5595 N N . THR B 1 149 ? 0.262 -37.5 -10.016 1 98.5 149 THR B N 1
ATOM 5596 C CA . THR B 1 149 ? -0.062 -38.438 -11.07 1 98.5 149 THR B CA 1
ATOM 5597 C C . THR B 1 149 ? -1.331 -38.031 -11.812 1 98.5 149 THR B C 1
ATOM 5599 O O . THR B 1 149 ? -2.213 -37.375 -11.227 1 98.5 149 THR B O 1
ATOM 5602 N N . PRO B 1 150 ? -1.419 -38.344 -13.062 1 98.31 150 PRO B N 1
ATOM 5603 C CA . PRO B 1 150 ? -2.631 -37.938 -13.789 1 98.31 150 PRO B CA 1
ATOM 5604 C C . PRO B 1 150 ? -3.811 -38.875 -13.5 1 98.31 150 PRO B C 1
ATOM 5606 O O . PRO B 1 150 ? -4.93 -38.594 -13.945 1 98.31 150 PRO B O 1
ATOM 5609 N N . THR B 1 151 ? -3.641 -39.875 -12.695 1 98.25 151 THR B N 1
ATOM 5610 C CA . THR B 1 151 ? -4.668 -40.906 -12.484 1 98.25 151 THR B CA 1
ATOM 5611 C C . THR B 1 151 ? -5.602 -40.5 -11.344 1 98.25 151 THR B C 1
ATOM 5613 O O . THR B 1 151 ? -6.551 -41.219 -11.031 1 98.25 151 THR B O 1
ATOM 5616 N N . LEU B 1 152 ? -5.367 -39.375 -10.75 1 98 152 LEU B N 1
ATOM 5617 C CA . LEU B 1 152 ? -6.188 -38.969 -9.609 1 98 152 LEU B CA 1
ATOM 5618 C C . LEU B 1 152 ? -7.648 -38.812 -10.023 1 98 152 LEU B C 1
ATOM 5620 O O . LEU B 1 152 ? -7.945 -38.375 -11.133 1 98 152 LEU B O 1
ATOM 5624 N N . GLU B 1 153 ? -8.508 -39.062 -9.078 1 95.94 153 GLU B N 1
ATOM 5625 C CA . GLU B 1 153 ? -9.945 -38.938 -9.336 1 95.94 153 GLU B CA 1
ATOM 5626 C C . GLU B 1 153 ? -10.32 -37.531 -9.695 1 95.94 153 GLU B C 1
ATOM 5628 O O . GLU B 1 153 ? -11.227 -37.281 -10.508 1 95.94 153 GLU B O 1
ATOM 5633 N N . VAL B 1 154 ? -9.648 -36.625 -9.07 1 96.44 154 VAL B N 1
ATOM 5634 C CA . VAL B 1 154 ? -9.961 -35.219 -9.289 1 96.44 154 VAL B CA 1
ATOM 5635 C C . VAL B 1 154 ? -9.656 -34.844 -10.734 1 96.44 154 VAL B C 1
ATOM 5637 O O . VAL B 1 154 ? -10.227 -33.875 -11.266 1 96.44 154 VAL B O 1
ATOM 5640 N N . TYR B 1 155 ? -8.82 -35.625 -11.461 1 97.75 155 TYR B N 1
ATOM 5641 C CA . TYR B 1 155 ? -8.406 -35.312 -12.82 1 97.75 155 TYR B CA 1
ATOM 5642 C C . TYR B 1 155 ? -9.258 -36.094 -13.836 1 97.75 155 TYR B C 1
ATOM 5644 O O . TYR B 1 155 ? -8.969 -36.062 -15.039 1 97.75 155 TYR B O 1
ATOM 5652 N N . ASP B 1 156 ? -10.289 -36.75 -13.359 1 97.75 156 ASP B N 1
ATOM 5653 C CA . ASP B 1 156 ? -11.172 -37.406 -14.312 1 97.75 156 ASP B CA 1
ATOM 5654 C C . ASP B 1 156 ? -11.758 -36.406 -15.305 1 97.75 156 ASP B C 1
ATOM 5656 O O . ASP B 1 156 ? -12.555 -35.531 -14.93 1 97.75 156 ASP B O 1
ATOM 5660 N N . GLY B 1 157 ? -11.422 -36.594 -16.609 1 98.31 157 GLY B N 1
ATOM 5661 C CA . GLY B 1 157 ? -11.75 -35.594 -17.625 1 98.31 157 GLY B CA 1
ATOM 5662 C C . GLY B 1 157 ? -13.148 -35.75 -18.172 1 98.31 157 GLY B C 1
ATOM 5663 O O . GLY B 1 157 ? -13.586 -34.938 -19.016 1 98.31 157 GLY B O 1
ATOM 5664 N N . LYS B 1 158 ? -13.953 -36.688 -17.672 1 97.81 158 LYS B N 1
ATOM 5665 C CA . LYS B 1 158 ? -15.219 -37.062 -18.312 1 97.81 158 LYS B CA 1
ATOM 5666 C C . LYS B 1 158 ? -16.219 -35.906 -18.219 1 97.81 158 LYS B C 1
ATOM 5668 O O . LYS B 1 158 ? -16.953 -35.656 -19.172 1 97.81 158 LYS B O 1
ATOM 5673 N N . TYR B 1 159 ? -16.281 -35.156 -17.078 1 98.25 159 TYR B N 1
ATOM 5674 C CA . TYR B 1 159 ? -17.25 -34.094 -16.938 1 98.25 159 TYR B CA 1
ATOM 5675 C C . TYR B 1 159 ? -16.891 -32.906 -17.812 1 98.25 159 TYR B C 1
ATOM 5677 O O . TYR B 1 159 ? -17.766 -32.312 -18.453 1 98.25 159 TYR B O 1
ATOM 5685 N N . LEU B 1 160 ? -15.602 -32.531 -17.781 1 98.44 160 LEU B N 1
ATOM 5686 C CA . LEU B 1 160 ? -15.141 -31.422 -18.609 1 98.44 160 LEU B CA 1
ATOM 5687 C C . LEU B 1 160 ? -15.367 -31.734 -20.094 1 98.44 160 LEU B C 1
ATOM 5689 O O . LEU B 1 160 ? -15.836 -30.875 -20.844 1 98.44 160 LEU B O 1
ATOM 5693 N N . ALA B 1 161 ? -15.047 -32.938 -20.5 1 98.06 161 ALA B N 1
ATOM 5694 C CA . ALA B 1 161 ? -15.242 -33.344 -21.875 1 98.06 161 ALA B CA 1
ATOM 5695 C C . ALA B 1 161 ? -16.719 -33.312 -22.266 1 98.06 161 ALA B C 1
ATOM 5697 O O . ALA B 1 161 ? -17.094 -32.719 -23.281 1 98.06 161 ALA B O 1
ATOM 5698 N N . ALA B 1 162 ? -17.531 -33.906 -21.453 1 97.06 162 ALA B N 1
ATOM 5699 C CA . ALA B 1 162 ? -18.953 -34.031 -21.734 1 97.06 162 ALA B CA 1
ATOM 5700 C C . ALA B 1 162 ? -19.641 -32.688 -21.75 1 97.06 162 ALA B C 1
ATOM 5702 O O . ALA B 1 162 ? -20.406 -32.375 -22.656 1 97.06 162 ALA B O 1
ATOM 5703 N N . HIS B 1 163 ? -19.359 -31.891 -20.75 1 95.94 163 HIS B N 1
ATOM 5704 C CA . HIS B 1 163 ? -20.031 -30.609 -20.578 1 95.94 163 HIS B CA 1
ATOM 5705 C C . HIS B 1 163 ? -19.625 -29.609 -21.656 1 95.94 163 HIS B C 1
ATOM 5707 O O . HIS B 1 163 ? -20.422 -28.797 -22.078 1 95.94 163 HIS B O 1
ATOM 5713 N N . SER B 1 164 ? -18.406 -29.672 -22.094 1 94.56 164 SER B N 1
ATOM 5714 C CA . SER B 1 164 ? -17.844 -28.547 -22.828 1 94.56 164 SER B CA 1
ATOM 5715 C C . SER B 1 164 ? -17.562 -28.938 -24.281 1 94.56 164 SER B C 1
ATOM 5717 O O . SER B 1 164 ? -17.109 -28.094 -25.062 1 94.56 164 SER B O 1
ATOM 5719 N N . ASP B 1 165 ? -17.719 -30.125 -24.656 1 94.5 165 ASP B N 1
ATOM 5720 C CA . ASP B 1 165 ? -17.484 -30.609 -26.016 1 94.5 165 ASP B CA 1
ATOM 5721 C C . ASP B 1 165 ? -16.031 -30.359 -26.438 1 94.5 165 ASP B C 1
ATOM 5723 O O . ASP B 1 165 ? -15.797 -29.719 -27.469 1 94.5 165 ASP B O 1
ATOM 5727 N N . VAL B 1 166 ? -15.148 -30.797 -25.625 1 97.44 166 VAL B N 1
ATOM 5728 C CA . VAL B 1 166 ? -13.711 -30.766 -25.891 1 97.44 166 VAL B CA 1
ATOM 5729 C C . VAL B 1 166 ? -13.094 -32.125 -25.578 1 97.44 166 VAL B C 1
ATOM 5731 O O . VAL B 1 166 ? -13.625 -32.875 -24.766 1 97.44 166 VAL B O 1
ATOM 5734 N N . ILE B 1 167 ? -12.008 -32.469 -26.297 1 98.31 167 ILE B N 1
ATOM 5735 C CA . ILE B 1 167 ? -11.211 -33.625 -25.906 1 98.31 167 ILE B CA 1
ATOM 5736 C C . ILE B 1 167 ? -10.305 -33.25 -24.734 1 98.31 167 ILE B C 1
ATOM 5738 O O . ILE B 1 167 ? -9.688 -32.188 -24.719 1 98.31 167 ILE B O 1
ATOM 5742 N N . VAL B 1 168 ? -10.336 -34.062 -23.719 1 98.81 168 VAL B N 1
ATOM 5743 C CA . VAL B 1 168 ? -9.445 -33.906 -22.578 1 98.81 168 VAL B CA 1
ATOM 5744 C C . VAL B 1 168 ? -8.398 -35 -22.562 1 98.81 168 VAL B C 1
ATOM 5746 O O . VAL B 1 168 ? -8.727 -36.188 -22.781 1 98.81 168 VAL B O 1
ATOM 5749 N N . ALA B 1 169 ? -7.176 -34.656 -22.422 1 98.88 169 ALA B N 1
ATOM 5750 C CA . ALA B 1 169 ? -6.086 -35.625 -22.266 1 98.88 169 ALA B CA 1
ATOM 5751 C C . ALA B 1 169 ? -5.27 -35.312 -21.016 1 98.88 169 ALA B C 1
ATOM 5753 O O . ALA B 1 169 ? -5.234 -34.156 -20.547 1 98.88 169 ALA B O 1
ATOM 5754 N N . SER B 1 170 ? -4.742 -36.281 -20.359 1 98.81 170 SER B N 1
ATOM 5755 C CA . SER B 1 170 ? -3.797 -36.094 -19.266 1 98.81 170 SER B CA 1
ATOM 5756 C C . SER B 1 170 ? -2.559 -36.969 -19.469 1 98.81 170 SER B C 1
ATOM 5758 O O . SER B 1 170 ? -2.645 -38.062 -20.047 1 98.81 170 SER B O 1
ATOM 5760 N N . ILE B 1 171 ? -1.404 -36.5 -19.062 1 98.88 171 ILE B N 1
ATOM 5761 C CA . ILE B 1 171 ? -0.149 -37.188 -19.375 1 98.88 171 ILE B CA 1
ATOM 5762 C C . ILE B 1 171 ? 0.632 -37.438 -18.094 1 98.88 171 ILE B C 1
ATOM 5764 O O . ILE B 1 171 ? 0.611 -36.625 -17.172 1 98.88 171 ILE B O 1
ATOM 5768 N N . ASN B 1 172 ? 1.282 -38.562 -18 1 98.75 172 ASN B 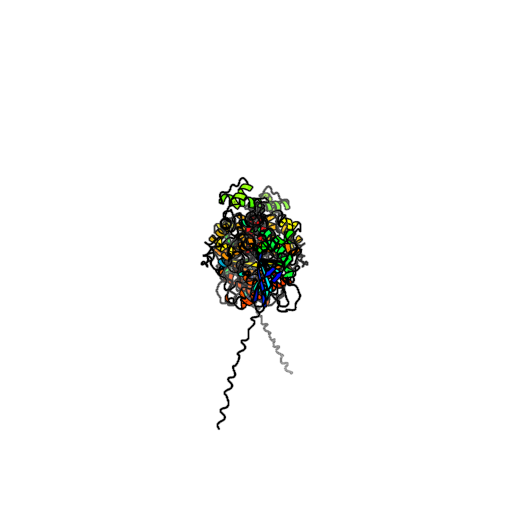N 1
ATOM 5769 C CA . ASN B 1 172 ? 2.184 -38.844 -16.891 1 98.75 172 ASN B CA 1
ATOM 5770 C C . ASN B 1 172 ? 3.619 -38.438 -17.203 1 98.75 172 ASN B C 1
ATOM 5772 O O . ASN B 1 172 ? 3.949 -38.156 -18.359 1 98.75 172 ASN B O 1
ATOM 5776 N N . TYR B 1 173 ? 4.395 -38.25 -16.219 1 98.88 173 TYR B N 1
ATOM 5777 C CA . TYR B 1 173 ? 5.82 -37.969 -16.359 1 98.88 173 TYR B CA 1
ATOM 5778 C C . TYR B 1 173 ? 6.57 -38.344 -15.078 1 98.88 173 TYR B C 1
ATOM 5780 O O . TYR B 1 173 ? 5.977 -38.406 -14 1 98.88 173 TYR B O 1
ATOM 5788 N N . ARG B 1 174 ? 7.848 -38.625 -15.172 1 98.62 174 ARG B N 1
ATOM 5789 C CA . ARG B 1 174 ? 8.68 -38.969 -14.023 1 98.62 174 ARG B CA 1
ATOM 5790 C C . ARG B 1 174 ? 8.883 -37.75 -13.117 1 98.62 174 ARG B C 1
ATOM 5792 O O . ARG B 1 174 ? 9.07 -36.656 -13.602 1 98.62 174 ARG B O 1
ATOM 5799 N N . THR B 1 175 ? 8.875 -38 -11.812 1 98.19 175 THR B N 1
ATOM 5800 C CA . THR B 1 175 ? 9.008 -36.938 -10.828 1 98.19 175 THR B CA 1
ATOM 5801 C C . THR B 1 175 ? 10.227 -37.156 -9.938 1 98.19 175 THR B C 1
ATOM 5803 O O . THR B 1 175 ? 10.906 -38.188 -10.055 1 98.19 175 THR B O 1
ATOM 5806 N N . GLY B 1 176 ? 10.562 -36.188 -9.141 1 97.81 176 GLY B N 1
ATOM 5807 C CA . GLY B 1 176 ? 11.664 -36.312 -8.195 1 97.81 176 GLY B CA 1
ATOM 5808 C C . GLY B 1 176 ? 12.984 -36.625 -8.867 1 97.81 176 GLY B C 1
ATOM 5809 O O . GLY B 1 176 ? 13.242 -36.156 -9.984 1 97.81 176 GLY B O 1
ATOM 5810 N N . PRO B 1 177 ? 13.805 -37.406 -8.156 1 97.94 177 PRO B N 1
ATOM 5811 C CA . PRO B 1 177 ? 15.109 -37.719 -8.734 1 97.94 177 PRO B CA 1
ATOM 5812 C C . PRO B 1 177 ? 15 -38.531 -10.031 1 97.94 177 PRO B C 1
ATOM 5814 O O . PRO B 1 177 ? 15.859 -38.406 -10.914 1 97.94 177 PRO B O 1
ATOM 5817 N N . LEU B 1 178 ? 13.906 -39.25 -10.188 1 98.25 178 LEU B N 1
ATOM 5818 C CA . LEU B 1 178 ? 13.742 -40.062 -11.391 1 98.25 178 LEU B CA 1
ATOM 5819 C C . LEU B 1 178 ? 13.438 -39.188 -12.602 1 98.25 178 LEU B C 1
ATOM 5821 O O . LEU B 1 178 ? 13.75 -39.531 -13.734 1 98.25 178 LEU B O 1
ATOM 5825 N N . GLY B 1 179 ? 12.883 -38.031 -12.336 1 98.38 179 GLY B N 1
ATOM 5826 C CA . GLY B 1 179 ? 12.492 -37.156 -13.438 1 98.38 179 GLY B CA 1
ATOM 5827 C C . GLY B 1 179 ? 13.414 -35.969 -13.602 1 98.38 179 GLY B C 1
ATOM 5828 O O . GLY B 1 179 ? 13.43 -35.344 -14.664 1 98.38 179 GLY B O 1
ATOM 5829 N N . PHE B 1 180 ? 14.336 -35.688 -12.547 1 98.44 180 PHE B N 1
ATOM 5830 C CA . PHE B 1 180 ? 14.969 -34.375 -12.625 1 98.44 180 PHE B CA 1
ATOM 5831 C C . PHE B 1 180 ? 16.391 -34.406 -12.055 1 98.44 180 PHE B C 1
ATOM 5833 O O . PHE B 1 180 ? 17.016 -33.375 -11.867 1 98.44 180 PHE B O 1
ATOM 5840 N N . LEU B 1 181 ? 16.953 -35.562 -11.828 1 98.12 181 LEU B N 1
ATOM 5841 C CA . LEU B 1 181 ? 18.344 -35.656 -11.398 1 98.12 181 LEU B CA 1
ATOM 5842 C C . LEU B 1 181 ? 19.281 -35.062 -12.453 1 98.12 181 LEU B C 1
ATOM 5844 O O . LEU B 1 181 ? 19.203 -35.438 -13.625 1 98.12 181 LEU B O 1
ATOM 5848 N N . TYR B 1 182 ? 20.094 -34.156 -12.016 1 98.06 182 TYR B N 1
ATOM 5849 C CA . TYR B 1 182 ? 21.062 -33.531 -12.883 1 98.06 182 TYR B CA 1
ATOM 5850 C C . TYR B 1 182 ? 22.484 -33.688 -12.352 1 98.06 182 TYR B C 1
ATOM 5852 O O . TYR B 1 182 ? 22.781 -33.281 -11.219 1 98.06 182 TYR B O 1
ATOM 5860 N N . MET B 1 183 ? 23.359 -34.25 -13.195 1 97 183 MET B N 1
ATOM 5861 C CA . MET B 1 183 ? 24.75 -34.469 -12.789 1 97 183 MET B CA 1
ATOM 5862 C C . MET B 1 183 ? 25.703 -33.781 -13.766 1 97 183 MET B C 1
ATOM 5864 O O . MET B 1 183 ? 26.922 -34 -13.688 1 97 183 MET B O 1
ATOM 5868 N N . GLY B 1 184 ? 25.156 -33.031 -14.695 1 94.38 184 GLY B N 1
ATOM 5869 C CA . GLY B 1 184 ? 25.984 -32.344 -15.656 1 94.38 184 GLY B CA 1
ATOM 5870 C C . GLY B 1 184 ? 26.562 -33.25 -16.734 1 94.38 184 GLY B C 1
ATOM 5871 O O . GLY B 1 184 ? 27.547 -32.906 -17.375 1 94.38 184 GLY B O 1
ATOM 5872 N N . THR B 1 185 ? 25.984 -34.406 -16.875 1 93.19 185 THR B N 1
ATOM 5873 C CA . THR B 1 185 ? 26.391 -35.375 -17.891 1 93.19 185 THR B CA 1
ATOM 5874 C C . THR B 1 185 ? 25.188 -35.812 -18.734 1 93.19 185 THR B C 1
ATOM 5876 O O . THR B 1 185 ? 24.031 -35.625 -18.312 1 93.19 185 THR B O 1
ATOM 5879 N N . GLN B 1 186 ? 25.422 -36.438 -19.828 1 90.75 186 GLN B N 1
ATOM 5880 C CA . GLN B 1 186 ? 24.359 -36.906 -20.688 1 90.75 186 GLN B CA 1
ATOM 5881 C C . GLN B 1 186 ? 23.656 -38.125 -20.062 1 90.75 186 GLN B C 1
ATOM 5883 O O . GLN B 1 186 ? 22.5 -38.406 -20.406 1 90.75 186 GLN B O 1
ATOM 5888 N N . ALA B 1 187 ? 24.359 -38.781 -19.172 1 92.19 187 ALA B N 1
ATOM 5889 C CA . ALA B 1 187 ? 23.797 -39.938 -18.531 1 92.19 187 ALA B CA 1
ATOM 5890 C C . ALA B 1 187 ? 22.734 -39.562 -17.5 1 92.19 187 ALA B C 1
ATOM 5892 O O . ALA B 1 187 ? 21.875 -40.375 -17.141 1 92.19 187 ALA B O 1
ATOM 5893 N N . ALA B 1 188 ? 22.812 -38.406 -17 1 93.94 188 ALA B N 1
ATOM 5894 C CA . ALA B 1 188 ? 21.828 -37.781 -16.125 1 93.94 188 ALA B CA 1
ATOM 5895 C C . ALA B 1 188 ? 21.625 -36.312 -16.484 1 93.94 188 ALA B C 1
ATOM 5897 O O . ALA B 1 188 ? 22.094 -35.438 -15.766 1 93.94 188 ALA B O 1
ATOM 5898 N N . PRO B 1 189 ? 20.922 -36.031 -17.484 1 94.25 189 PRO B N 1
ATOM 5899 C CA . PRO B 1 189 ? 20.891 -34.719 -18.109 1 94.25 189 PRO B CA 1
ATOM 5900 C C . PRO B 1 189 ? 19.953 -33.75 -17.391 1 94.25 189 PRO B C 1
ATOM 5902 O O . PRO B 1 189 ? 19.953 -32.562 -17.703 1 94.25 189 PRO B O 1
ATOM 5905 N N . GLY B 1 190 ? 19.234 -34.25 -16.484 1 96.5 190 GLY B N 1
ATOM 5906 C CA . GLY B 1 190 ? 18.188 -33.406 -15.938 1 96.5 190 GLY B CA 1
ATOM 5907 C C . GLY B 1 190 ? 16.969 -33.312 -16.828 1 96.5 190 GLY B C 1
ATOM 5908 O O . GLY B 1 190 ? 17.016 -33.688 -18 1 96.5 190 GLY B O 1
ATOM 5909 N N . ASN B 1 191 ? 15.852 -32.969 -16.344 1 98.44 191 ASN B N 1
ATOM 5910 C CA . ASN B 1 191 ? 14.617 -32.594 -17.031 1 98.44 191 ASN B CA 1
ATOM 5911 C C . ASN B 1 191 ? 14 -33.781 -17.75 1 98.44 191 ASN B C 1
ATOM 5913 O O . ASN B 1 191 ? 13.312 -33.625 -18.766 1 98.44 191 ASN B O 1
ATOM 5917 N N . MET B 1 192 ? 14.305 -35 -17.344 1 98.38 192 MET B N 1
ATOM 5918 C CA . MET B 1 192 ? 13.633 -36.156 -17.938 1 98.38 192 MET B CA 1
ATOM 5919 C C . MET B 1 192 ? 12.117 -36 -17.828 1 98.38 192 MET B C 1
ATOM 5921 O O . MET B 1 192 ? 11.391 -36.344 -18.766 1 98.38 192 MET B O 1
ATOM 5925 N N . GLY B 1 193 ? 11.68 -35.469 -16.703 1 98.69 193 GLY B N 1
ATOM 5926 C CA . GLY B 1 193 ? 10.25 -35.25 -16.516 1 98.69 193 GLY B CA 1
ATOM 5927 C C . GLY B 1 193 ? 9.648 -34.312 -17.547 1 98.69 193 GLY B C 1
ATOM 5928 O O . GLY B 1 193 ? 8.57 -34.594 -18.078 1 98.69 193 GLY B O 1
ATOM 5929 N N . LEU B 1 194 ? 10.297 -33.219 -17.859 1 98.88 194 LEU B N 1
ATOM 5930 C CA . LEU B 1 194 ? 9.812 -32.281 -18.875 1 98.88 194 LEU B CA 1
ATOM 5931 C C . LEU B 1 194 ? 9.906 -32.906 -20.266 1 98.88 194 LEU B C 1
ATOM 5933 O O . LEU B 1 194 ? 9.055 -32.656 -21.125 1 98.88 194 LEU B O 1
ATOM 5937 N N . LEU B 1 195 ? 10.945 -33.688 -20.484 1 98.75 195 LEU B N 1
ATOM 5938 C CA . LEU B 1 195 ? 11.102 -34.375 -21.766 1 98.75 195 LEU B CA 1
ATOM 5939 C C . LEU B 1 195 ? 10.047 -35.469 -21.922 1 98.75 195 LEU B C 1
ATOM 5941 O O . LEU B 1 195 ? 9.586 -35.719 -23.031 1 98.75 195 LEU B O 1
ATOM 5945 N N . ASP B 1 196 ? 9.711 -36.156 -20.766 1 98.88 196 ASP B N 1
ATOM 5946 C CA . ASP B 1 196 ? 8.562 -37.062 -20.812 1 98.88 196 ASP B CA 1
ATOM 5947 C C . ASP B 1 196 ? 7.309 -36.312 -21.297 1 98.88 196 ASP B C 1
ATOM 5949 O O . ASP B 1 196 ? 6.59 -36.844 -22.156 1 98.88 196 ASP B O 1
ATOM 5953 N N . GLN B 1 197 ? 7.035 -35.156 -20.766 1 98.94 197 GLN B N 1
ATOM 5954 C CA . GLN B 1 197 ? 5.887 -34.344 -21.172 1 98.94 197 GLN B CA 1
ATOM 5955 C C . GLN B 1 197 ? 5.949 -34 -22.656 1 98.94 197 GLN B C 1
ATOM 5957 O O . GLN B 1 197 ? 4.953 -34.125 -23.375 1 98.94 197 GLN B O 1
ATOM 5962 N N . GLN B 1 198 ? 7.121 -33.594 -23.094 1 98.88 198 GLN B N 1
ATOM 5963 C CA . GLN B 1 198 ? 7.309 -33.219 -24.5 1 98.88 198 GLN B CA 1
ATOM 5964 C C . GLN B 1 198 ? 7.004 -34.375 -25.422 1 98.88 198 GLN B C 1
ATOM 5966 O O . GLN B 1 198 ? 6.379 -34.219 -26.469 1 98.88 198 GLN B O 1
ATOM 5971 N N . LEU B 1 199 ? 7.449 -35.531 -25.031 1 98.81 199 LEU B N 1
ATOM 5972 C CA . LEU B 1 199 ? 7.184 -36.719 -25.844 1 98.81 199 LEU B CA 1
ATOM 5973 C C . LEU B 1 199 ? 5.691 -37.031 -25.875 1 98.81 199 LEU B C 1
ATOM 5975 O O . LEU B 1 199 ? 5.16 -37.438 -26.906 1 98.81 199 LEU B O 1
ATOM 5979 N N . ALA B 1 200 ? 5.039 -36.938 -24.75 1 98.94 200 ALA B N 1
ATOM 5980 C CA . ALA B 1 200 ? 3.594 -37.125 -24.703 1 98.94 200 ALA B CA 1
ATOM 5981 C C . ALA B 1 200 ? 2.869 -36.125 -25.609 1 98.94 200 ALA B C 1
ATOM 5983 O O . ALA B 1 200 ? 1.922 -36.5 -26.297 1 98.94 200 ALA B O 1
ATOM 5984 N N . LEU B 1 201 ? 3.289 -34.875 -25.547 1 98.94 201 LEU B N 1
ATOM 5985 C CA . LEU B 1 201 ? 2.695 -33.844 -26.391 1 98.94 201 LEU B CA 1
ATOM 5986 C C . LEU B 1 201 ? 2.861 -34.188 -27.875 1 98.94 201 LEU B C 1
ATOM 5988 O O . LEU B 1 201 ? 1.932 -34.031 -28.672 1 98.94 201 LEU B O 1
ATOM 5992 N N . ARG B 1 202 ? 4.02 -34.656 -28.234 1 98.75 202 ARG B N 1
ATOM 5993 C CA . ARG B 1 202 ? 4.273 -35.062 -29.609 1 98.75 202 ARG B CA 1
ATOM 5994 C C . ARG B 1 202 ? 3.34 -36.219 -30.016 1 98.75 202 ARG B C 1
ATOM 5996 O O . ARG B 1 202 ? 2.771 -36.188 -31.109 1 98.75 202 ARG B O 1
ATOM 6003 N N . TRP B 1 203 ? 3.211 -37.188 -29.156 1 98.81 203 TRP B N 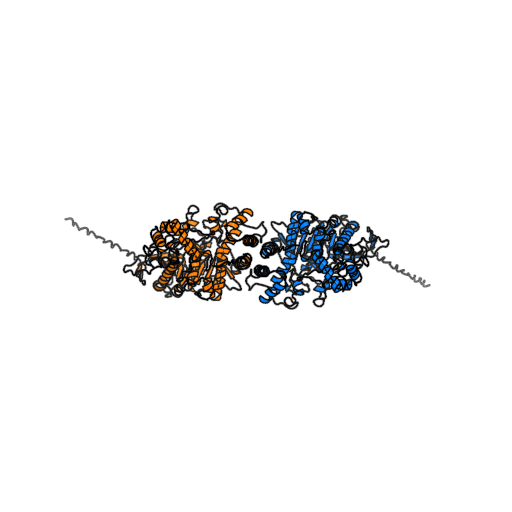1
ATOM 6004 C CA . TRP B 1 203 ? 2.32 -38.312 -29.438 1 98.81 203 TRP B CA 1
ATOM 6005 C C . TRP B 1 203 ? 0.894 -37.812 -29.672 1 98.81 203 TRP B C 1
ATOM 6007 O O . TRP B 1 203 ? 0.239 -38.219 -30.625 1 98.81 203 TRP B O 1
ATOM 6017 N N . ILE B 1 204 ? 0.381 -37 -28.766 1 98.88 204 ILE B N 1
ATOM 6018 C CA . ILE B 1 204 ? -0.982 -36.469 -28.891 1 98.88 204 ILE B CA 1
ATOM 6019 C C . ILE B 1 204 ? -1.132 -35.688 -30.172 1 98.88 204 ILE B C 1
ATOM 6021 O O . ILE B 1 204 ? -2.102 -35.844 -30.906 1 98.88 204 ILE B O 1
ATOM 6025 N N . PHE B 1 205 ? -0.144 -34.812 -30.438 1 98.69 205 PHE B N 1
ATOM 6026 C CA . PHE B 1 205 ? -0.176 -34 -31.641 1 98.69 205 PHE B CA 1
ATOM 6027 C C . PHE B 1 205 ? -0.289 -34.875 -32.875 1 98.69 205 PHE B C 1
ATOM 6029 O O . PHE B 1 205 ? -1.077 -34.594 -33.781 1 98.69 205 PHE B O 1
ATOM 6036 N N . ARG B 1 206 ? 0.354 -35.969 -32.938 1 98.25 206 ARG B N 1
ATOM 6037 C CA . ARG B 1 206 ? 0.415 -36.844 -34.094 1 98.25 206 ARG B CA 1
ATOM 6038 C C . ARG B 1 206 ? -0.854 -37.688 -34.219 1 98.25 206 ARG B C 1
ATOM 6040 O O . ARG B 1 206 ? -1.198 -38.156 -35.312 1 98.25 206 ARG B O 1
ATOM 6047 N N . ASN B 1 207 ? -1.581 -37.875 -33.125 1 98.5 207 ASN B N 1
ATOM 6048 C CA . ASN B 1 207 ? -2.656 -38.844 -33.156 1 98.5 207 ASN B CA 1
ATOM 6049 C C . ASN B 1 207 ? -4.016 -38.188 -32.906 1 98.5 207 ASN B C 1
ATOM 6051 O O . ASN B 1 207 ? -5.055 -38.812 -33.125 1 98.5 207 ASN B O 1
ATOM 6055 N N . ILE B 1 208 ? -4.098 -36.969 -32.5 1 98 208 ILE B N 1
ATOM 6056 C CA . ILE B 1 208 ? -5.312 -36.406 -31.922 1 98 208 ILE B CA 1
ATOM 6057 C C . ILE B 1 208 ? -6.402 -36.312 -32.969 1 98 208 ILE B C 1
ATOM 6059 O O . ILE B 1 208 ? -7.594 -36.375 -32.688 1 98 208 ILE B O 1
ATOM 6063 N N . GLU B 1 209 ? -6.012 -36.125 -34.219 1 97.12 209 GLU B N 1
ATOM 6064 C CA . GLU B 1 209 ? -6.992 -36.062 -35.312 1 97.12 209 GLU B CA 1
ATOM 6065 C C . GLU B 1 209 ? -7.711 -37.406 -35.469 1 97.12 209 GLU B C 1
ATOM 6067 O O . GLU B 1 209 ? -8.875 -37.438 -35.875 1 97.12 209 GLU B O 1
ATOM 6072 N N . LEU B 1 210 ? -7.059 -38.5 -35.094 1 96.88 210 LEU B N 1
ATOM 6073 C CA . LEU B 1 210 ? -7.664 -39.812 -35.156 1 96.88 210 LEU B CA 1
ATOM 6074 C C . LEU B 1 210 ? -8.727 -39.969 -34.062 1 96.88 210 LEU B C 1
ATOM 6076 O O . LEU B 1 210 ? -9.609 -40.844 -34.188 1 96.88 210 LEU B O 1
ATOM 6080 N N . PHE B 1 211 ? -8.664 -39.156 -33.125 1 96.62 211 PHE B N 1
ATOM 6081 C CA . PHE B 1 211 ? -9.641 -39.156 -32.031 1 96.62 211 PHE B CA 1
ATOM 6082 C C . PHE B 1 211 ? -10.711 -38.062 -32.281 1 96.62 211 PHE B C 1
ATOM 6084 O O . PHE B 1 211 ? -11.586 -37.875 -31.438 1 96.62 211 PHE B O 1
ATOM 6091 N N . GLY B 1 212 ? -10.57 -37.312 -33.344 1 95.31 212 GLY B N 1
ATOM 6092 C CA . GLY B 1 212 ? -11.555 -36.312 -33.688 1 95.31 212 GLY B CA 1
ATOM 6093 C C . GLY B 1 212 ? -11.117 -34.906 -33.25 1 95.31 212 GLY B C 1
ATOM 6094 O O . GLY B 1 212 ? -11.914 -33.969 -33.281 1 95.31 212 GLY B O 1
ATOM 6095 N N . GLY B 1 213 ? -9.852 -34.812 -32.875 1 97.19 213 GLY B N 1
ATOM 6096 C CA . GLY B 1 213 ? -9.344 -33.531 -32.438 1 97.19 213 GLY B CA 1
ATOM 6097 C C . GLY B 1 213 ? -8.773 -32.688 -33.531 1 97.19 213 GLY B C 1
ATOM 6098 O O . GLY B 1 213 ? -8.547 -33.188 -34.656 1 97.19 213 GLY B O 1
ATOM 6099 N N . ASP B 1 214 ? -8.641 -31.375 -33.312 1 97.31 214 ASP B N 1
ATOM 6100 C CA . ASP B 1 214 ? -8.023 -30.391 -34.188 1 97.31 214 ASP B CA 1
ATOM 6101 C C . ASP B 1 214 ? -6.613 -30.047 -33.719 1 97.31 214 ASP B C 1
ATOM 6103 O O . ASP B 1 214 ? -6.43 -29.438 -32.656 1 97.31 214 ASP B O 1
ATOM 6107 N N . LYS B 1 215 ? -5.609 -30.312 -34.469 1 96.5 215 LYS B N 1
ATOM 6108 C CA . LYS B 1 215 ? -4.211 -30.109 -34.094 1 96.5 215 LYS B CA 1
ATOM 6109 C C . LYS B 1 215 ? -3.902 -28.625 -33.938 1 96.5 215 LYS B C 1
ATOM 6111 O O . LYS B 1 215 ? -2.896 -28.25 -33.344 1 96.5 215 LYS B O 1
ATOM 6116 N N . SER B 1 216 ? -4.762 -27.766 -34.5 1 96.81 216 SER B N 1
ATOM 6117 C CA . SER B 1 216 ? -4.523 -26.328 -34.438 1 96.81 216 SER B CA 1
ATOM 6118 C C . SER B 1 216 ? -5.168 -25.734 -33.188 1 96.81 216 SER B C 1
ATOM 6120 O O . SER B 1 216 ? -5.055 -24.531 -32.938 1 96.81 216 SER B O 1
ATOM 6122 N N . ARG B 1 217 ? -5.832 -26.531 -32.375 1 98 217 ARG B N 1
ATOM 6123 C CA . ARG B 1 217 ? -6.484 -26.062 -31.156 1 98 217 ARG B CA 1
ATOM 6124 C C . ARG B 1 217 ? -6.148 -26.953 -29.969 1 98 217 ARG B C 1
ATOM 6126 O O . ARG B 1 217 ? -7.043 -27.5 -29.328 1 98 217 ARG B O 1
ATOM 6133 N N . ILE B 1 218 ? -4.895 -27.016 -29.641 1 98.75 218 ILE B N 1
ATOM 6134 C CA . ILE B 1 218 ? -4.406 -27.75 -28.484 1 98.75 218 ILE B CA 1
ATOM 6135 C C . ILE B 1 218 ? -3.984 -26.781 -27.391 1 98.75 218 ILE B C 1
ATOM 6137 O O . ILE B 1 218 ? -3.166 -25.891 -27.625 1 98.75 218 ILE B O 1
ATOM 6141 N N . THR B 1 219 ? -4.605 -26.891 -26.266 1 98.88 219 THR B N 1
ATOM 6142 C CA . THR B 1 219 ? -4.324 -26.047 -25.109 1 98.88 219 THR B CA 1
ATOM 6143 C C . THR B 1 219 ? -3.691 -26.859 -23.984 1 98.88 219 THR B C 1
ATOM 6145 O O . THR B 1 219 ? -4.254 -27.859 -23.547 1 98.88 219 THR B O 1
ATOM 6148 N N . LEU B 1 220 ? -2.539 -26.406 -23.516 1 98.88 220 LEU B N 1
ATOM 6149 C CA . LEU B 1 220 ? -1.982 -26.953 -22.281 1 98.88 220 LEU B CA 1
ATOM 6150 C C . LEU B 1 220 ? -2.609 -26.281 -21.062 1 98.88 220 LEU B C 1
ATOM 6152 O O . LEU B 1 220 ? -2.814 -25.062 -21.062 1 98.88 220 LEU B O 1
ATOM 6156 N N . PHE B 1 221 ? -3.039 -27.047 -20.094 1 98.81 221 PHE B N 1
ATOM 6157 C CA . PHE B 1 221 ? -3.469 -26.438 -18.828 1 98.81 221 PHE B CA 1
ATOM 6158 C C . PHE B 1 221 ? -2.961 -27.25 -17.641 1 98.81 221 PHE B C 1
ATOM 6160 O O . PHE B 1 221 ? -2.811 -28.469 -17.734 1 98.81 221 PHE B O 1
ATOM 6167 N N . GLY B 1 222 ? -2.543 -26.594 -16.625 1 98.69 222 GLY B N 1
ATOM 6168 C CA . GLY B 1 222 ? -1.984 -27.203 -15.43 1 98.69 222 GLY B CA 1
ATOM 6169 C C . GLY B 1 222 ? -1.98 -26.281 -14.227 1 98.69 222 GLY B C 1
ATOM 6170 O O . GLY B 1 222 ? -2.271 -25.094 -14.359 1 98.69 222 GLY B O 1
ATOM 6171 N N . GLU B 1 223 ? -1.774 -26.844 -13.086 1 98.5 223 GLU B N 1
ATOM 6172 C CA . GLU B 1 223 ? -1.756 -26.141 -11.805 1 98.5 223 GLU B CA 1
ATOM 6173 C C . GLU B 1 223 ? -0.409 -26.297 -11.109 1 98.5 223 GLU B C 1
ATOM 6175 O O . GLU B 1 223 ? 0.196 -27.375 -11.156 1 98.5 223 GLU B O 1
ATOM 6180 N N . SER B 1 224 ? 0.086 -25.203 -10.508 1 97.88 224 SER B N 1
ATOM 6181 C CA . SER B 1 224 ? 1.341 -25.25 -9.758 1 97.88 224 SER B CA 1
ATOM 6182 C C . SER B 1 224 ? 2.498 -25.672 -10.656 1 97.88 224 SER B C 1
ATOM 6184 O O . SER B 1 224 ? 2.736 -25.078 -11.703 1 97.88 224 SER B O 1
ATOM 6186 N N . ALA B 1 225 ? 3.143 -26.859 -10.375 1 98.06 225 ALA B N 1
ATOM 6187 C CA . ALA B 1 225 ? 4.223 -27.344 -11.227 1 98.06 225 ALA B CA 1
ATOM 6188 C C . ALA B 1 225 ? 3.717 -27.641 -12.641 1 98.06 225 ALA B C 1
ATOM 6190 O O . ALA B 1 225 ? 4.453 -27.484 -13.617 1 98.06 225 ALA B O 1
ATOM 6191 N N . GLY B 1 226 ? 2.438 -28.016 -12.766 1 98.62 226 GLY B N 1
ATOM 6192 C CA . GLY B 1 226 ? 1.845 -28.203 -14.086 1 98.62 226 GLY B CA 1
ATOM 6193 C C . GLY B 1 226 ? 1.731 -26.906 -14.875 1 98.62 226 GLY B C 1
ATOM 6194 O O . GLY B 1 226 ? 1.951 -26.906 -16.094 1 98.62 226 GLY B O 1
ATOM 6195 N N . ALA B 1 227 ? 1.341 -25.859 -14.133 1 98.75 227 ALA B N 1
ATOM 6196 C CA . ALA B 1 227 ? 1.311 -24.547 -14.773 1 98.75 227 ALA B CA 1
ATOM 6197 C C . ALA B 1 227 ? 2.707 -24.109 -15.211 1 98.75 227 ALA B C 1
ATOM 6199 O O . ALA B 1 227 ? 2.885 -23.578 -16.312 1 98.75 227 ALA B O 1
ATOM 6200 N N . ALA B 1 228 ? 3.66 -24.328 -14.344 1 98.38 228 ALA B N 1
ATOM 6201 C CA . ALA B 1 228 ? 5.047 -24.047 -14.703 1 98.38 228 ALA B CA 1
ATOM 6202 C C . ALA B 1 228 ? 5.477 -24.859 -15.922 1 98.38 228 ALA B C 1
ATOM 6204 O O . ALA B 1 228 ? 6.172 -24.344 -16.797 1 98.38 228 ALA B O 1
ATOM 6205 N N . SER B 1 229 ? 5.074 -26.094 -15.984 1 98.75 229 SER B N 1
ATOM 6206 C CA . SER B 1 229 ? 5.391 -26.953 -17.125 1 98.75 229 SER B CA 1
ATOM 6207 C C . SER B 1 229 ? 4.832 -26.359 -18.422 1 98.75 229 SER B C 1
ATOM 6209 O O . SER B 1 229 ? 5.531 -26.312 -19.438 1 98.75 229 SER B O 1
ATOM 6211 N N . ALA B 1 230 ? 3.609 -25.969 -18.375 1 98.62 230 ALA B N 1
ATOM 6212 C CA . ALA B 1 230 ? 3.031 -25.344 -19.547 1 98.62 230 ALA B CA 1
ATOM 6213 C C . ALA B 1 230 ? 3.859 -24.141 -19.984 1 98.62 230 ALA B C 1
ATOM 6215 O O . ALA B 1 230 ? 4.098 -23.938 -21.188 1 98.62 230 ALA B O 1
ATOM 6216 N N . GLY B 1 231 ? 4.301 -23.375 -19.016 1 98.12 231 GLY B N 1
ATOM 6217 C CA . GLY B 1 231 ? 5.172 -22.25 -19.312 1 98.12 231 GLY B CA 1
ATOM 6218 C C . GLY B 1 231 ? 6.508 -22.672 -19.891 1 98.12 231 GLY B C 1
ATOM 6219 O O . GLY B 1 231 ? 6.992 -22.062 -20.844 1 98.12 231 GLY B O 1
ATOM 6220 N N . TYR B 1 232 ? 7.098 -23.688 -19.344 1 98.56 232 TYR B N 1
ATOM 6221 C CA . TYR B 1 232 ? 8.391 -24.156 -19.812 1 98.56 232 TYR B CA 1
ATOM 6222 C C . TYR B 1 232 ? 8.289 -24.688 -21.234 1 98.56 232 TYR B C 1
ATOM 6224 O O . TYR B 1 232 ? 9.227 -24.547 -22.031 1 98.56 232 TYR B O 1
ATOM 6232 N N . HIS B 1 233 ? 7.207 -25.312 -21.578 1 98.75 233 HIS B N 1
ATOM 6233 C CA . HIS B 1 233 ? 7.023 -25.797 -22.953 1 98.75 233 HIS B CA 1
ATOM 6234 C C . HIS B 1 233 ? 6.984 -24.625 -23.938 1 98.75 233 HIS B C 1
ATOM 6236 O O . HIS B 1 233 ? 7.402 -24.766 -25.078 1 98.75 233 HIS B O 1
ATOM 6242 N N . SER B 1 234 ? 6.555 -23.453 -23.5 1 98.19 234 SER B N 1
ATOM 6243 C CA . SER B 1 234 ? 6.586 -22.266 -24.344 1 98.19 234 SER B CA 1
ATOM 6244 C C . SER B 1 234 ? 8.008 -21.734 -24.516 1 98.19 234 SER B C 1
ATOM 6246 O O . SER B 1 234 ? 8.273 -20.891 -25.375 1 98.19 234 SER B O 1
ATOM 6248 N N . LEU B 1 235 ? 8.914 -22.234 -23.688 1 98.12 235 LEU B N 1
ATOM 6249 C CA . LEU B 1 235 ? 10.305 -21.812 -23.75 1 98.12 235 LEU B CA 1
ATOM 6250 C C . LEU B 1 235 ? 11.18 -22.875 -24.422 1 98.12 235 LEU B C 1
ATOM 6252 O O . LEU B 1 235 ? 12.375 -22.672 -24.609 1 98.12 235 LEU B O 1
ATOM 6256 N N . SER B 1 236 ? 10.586 -23.984 -24.75 1 98.44 236 SER B N 1
ATOM 6257 C CA . SER B 1 236 ? 11.305 -25.094 -25.359 1 98.44 236 SER B CA 1
ATOM 6258 C C . SER B 1 236 ? 10.93 -25.25 -26.828 1 98.44 236 SER B C 1
ATOM 6260 O O . SER B 1 236 ? 9.836 -25.75 -27.141 1 98.44 236 SER B O 1
ATOM 6262 N N . SER B 1 237 ? 11.844 -24.984 -27.703 1 97.75 237 SER B N 1
ATOM 6263 C CA . SER B 1 237 ? 11.547 -25.016 -29.125 1 97.75 237 SER B CA 1
ATOM 6264 C C . SER B 1 237 ? 11.094 -26.406 -29.562 1 97.75 237 SER B C 1
ATOM 6266 O O . SER B 1 237 ? 10.312 -26.531 -30.516 1 97.75 237 SER B O 1
ATOM 6268 N N . GLY B 1 238 ? 11.516 -27.422 -28.875 1 98.06 238 GLY B N 1
ATOM 6269 C CA . GLY B 1 238 ? 11.109 -28.781 -29.172 1 98.06 238 GLY B CA 1
ATOM 6270 C C . GLY B 1 238 ? 9.633 -29.031 -28.938 1 98.06 238 GLY B C 1
ATOM 6271 O O . GLY B 1 238 ? 9.086 -30.031 -29.406 1 98.06 238 GLY B O 1
ATOM 6272 N N . SER B 1 239 ? 8.953 -28.109 -28.312 1 98.56 239 SER B N 1
ATOM 6273 C CA . SER B 1 239 ? 7.543 -28.281 -27.984 1 98.56 239 SER B CA 1
ATOM 6274 C C . SER B 1 239 ? 6.66 -27.359 -28.812 1 98.56 239 SER B C 1
ATOM 6276 O O . SER B 1 239 ? 5.438 -27.484 -28.797 1 98.56 239 SER B O 1
ATOM 6278 N N . PHE B 1 240 ? 7.211 -26.438 -29.578 1 98.12 240 PHE B N 1
ATOM 6279 C CA . PHE B 1 240 ? 6.508 -25.297 -30.156 1 98.12 240 PHE B CA 1
ATOM 6280 C C . PHE B 1 240 ? 5.371 -25.75 -31.062 1 98.12 240 PHE B C 1
ATOM 6282 O O . PHE B 1 240 ? 4.301 -25.141 -31.078 1 98.12 240 PHE B O 1
ATOM 6289 N N . ASP B 1 241 ? 5.547 -26.844 -31.719 1 98 241 ASP B N 1
ATOM 6290 C CA . ASP B 1 241 ? 4.59 -27.25 -32.75 1 98 241 ASP B CA 1
ATOM 6291 C C . ASP B 1 241 ? 3.396 -27.969 -32.125 1 98 241 ASP B C 1
ATOM 6293 O O . ASP B 1 241 ? 2.373 -28.172 -32.781 1 98 241 ASP B O 1
ATOM 6297 N N . PHE B 1 242 ? 3.428 -28.234 -30.828 1 98.69 242 PHE B N 1
ATOM 6298 C CA . PHE B 1 242 ? 2.516 -29.25 -30.312 1 98.69 242 PHE B CA 1
ATOM 6299 C C . PHE B 1 242 ? 1.344 -28.609 -29.578 1 98.69 242 PHE B C 1
ATOM 6301 O O . PHE B 1 242 ? 0.444 -29.297 -29.109 1 98.69 242 PHE B O 1
ATOM 6308 N N . PHE B 1 243 ? 1.288 -27.281 -29.453 1 98.5 243 PHE B N 1
ATOM 6309 C CA . PHE B 1 243 ? 0.178 -26.641 -28.766 1 98.5 243 PHE B CA 1
ATOM 6310 C C . PHE B 1 243 ? 0.019 -25.203 -29.25 1 98.5 243 PHE B C 1
ATOM 6312 O O . PHE B 1 243 ? 0.892 -24.672 -29.938 1 98.5 243 PHE B O 1
ATOM 6319 N N . ASN B 1 244 ? -1.143 -24.562 -28.812 1 97.31 244 ASN B N 1
ATOM 6320 C CA . ASN B 1 244 ? -1.47 -23.25 -29.328 1 97.31 244 ASN B CA 1
ATOM 6321 C C . ASN B 1 244 ? -1.812 -22.266 -28.203 1 97.31 244 ASN B C 1
ATOM 6323 O O . ASN B 1 244 ? -1.754 -21.062 -28.391 1 97.31 244 ASN B O 1
ATOM 6327 N N . ARG B 1 245 ? -2.211 -22.812 -27.094 1 98.5 245 ARG B N 1
ATOM 6328 C CA . ARG B 1 245 ? -2.629 -22 -25.953 1 98.5 245 ARG B CA 1
ATOM 6329 C C . ARG B 1 245 ? -2.209 -22.641 -24.641 1 98.5 245 ARG B C 1
ATOM 6331 O O . ARG B 1 245 ? -1.855 -23.828 -24.609 1 98.5 245 ARG B O 1
ATOM 6338 N N . SER B 1 246 ? -2.213 -21.828 -23.609 1 98.56 246 SER B N 1
ATOM 6339 C CA . SER B 1 246 ? -1.88 -22.359 -22.297 1 98.56 246 SER B CA 1
ATOM 6340 C C . SER B 1 246 ? -2.77 -21.766 -21.203 1 98.56 246 SER B C 1
ATOM 6342 O O . SER B 1 246 ? -3.088 -20.562 -21.25 1 98.56 246 SER B O 1
ATOM 6344 N N . ILE B 1 247 ? -3.234 -22.547 -20.312 1 98.88 247 ILE B N 1
ATOM 6345 C CA . ILE B 1 247 ? -3.881 -22.141 -19.078 1 98.88 247 ILE B CA 1
ATOM 6346 C C . ILE B 1 247 ? -2.977 -22.453 -17.891 1 98.88 247 ILE B C 1
ATOM 6348 O O . ILE B 1 247 ? -2.654 -23.609 -17.641 1 98.88 247 ILE B O 1
ATOM 6352 N N . MET B 1 248 ? -2.541 -21.422 -17.188 1 98.75 248 MET B N 1
ATOM 6353 C CA . MET B 1 248 ? -1.615 -21.578 -16.078 1 98.75 248 MET B CA 1
ATOM 6354 C C . MET B 1 248 ? -2.285 -21.203 -14.758 1 98.75 248 MET B C 1
ATOM 6356 O O . MET B 1 248 ? -2.545 -20.031 -14.5 1 98.75 248 MET B O 1
ATOM 6360 N N . MET B 1 249 ? -2.488 -22.219 -13.906 1 98.81 249 MET B N 1
ATOM 6361 C CA . MET B 1 249 ? -3.197 -22.031 -12.641 1 98.81 249 MET B CA 1
ATOM 6362 C C . MET B 1 249 ? -2.225 -22.031 -11.469 1 98.81 249 MET B C 1
ATOM 6364 O O . MET B 1 249 ? -1.575 -23.047 -11.188 1 98.81 249 MET B O 1
ATOM 6368 N N . SER B 1 250 ? -2.016 -20.906 -10.789 1 98.44 250 SER B N 1
ATOM 6369 C CA . SER B 1 250 ? -1.25 -20.734 -9.555 1 98.44 250 SER B CA 1
ATOM 6370 C C . SER B 1 250 ? 0.245 -20.906 -9.805 1 98.44 250 SER B C 1
ATOM 6372 O O . SER B 1 250 ? 0.963 -21.438 -8.969 1 98.44 250 SER B O 1
ATOM 6374 N N . SER B 1 251 ? 0.763 -20.609 -10.953 1 97.62 251 SER B N 1
ATOM 6375 C CA . SER B 1 251 ? 2.188 -20.547 -11.258 1 97.62 251 SER B CA 1
ATOM 6376 C C . SER B 1 251 ? 2.424 -20.141 -12.711 1 97.62 251 SER B C 1
ATOM 6378 O O . SER B 1 251 ? 1.479 -20.047 -13.5 1 97.62 251 SER B O 1
ATOM 6380 N N . ALA B 1 252 ? 3.598 -19.812 -13.016 1 96.25 252 ALA B N 1
ATOM 6381 C CA . ALA B 1 252 ? 4.082 -19.422 -14.336 1 96.25 252 ALA B CA 1
ATOM 6382 C C . ALA B 1 252 ? 5.586 -19.641 -14.461 1 96.25 252 ALA B C 1
ATOM 6384 O O . ALA B 1 252 ? 6.156 -20.484 -13.75 1 96.25 252 ALA B O 1
ATOM 6385 N N . VAL B 1 253 ? 6.254 -19 -15.484 1 94.44 253 VAL B N 1
ATOM 6386 C CA . VAL B 1 253 ? 7.703 -19.062 -15.609 1 94.44 253 VAL B CA 1
ATOM 6387 C C . VAL B 1 253 ? 8.258 -17.672 -15.938 1 94.44 253 VAL B C 1
ATOM 6389 O O . VAL B 1 253 ? 7.621 -16.906 -16.656 1 94.44 253 VAL B O 1
ATOM 6392 N N . PRO B 1 254 ? 9.211 -17.188 -15.281 1 88.12 254 PRO B N 1
ATOM 6393 C CA . PRO B 1 254 ? 9.992 -17.969 -14.312 1 88.12 254 PRO B CA 1
ATOM 6394 C C . PRO B 1 254 ? 9.484 -17.797 -12.883 1 88.12 254 PRO B C 1
ATOM 6396 O O . PRO B 1 254 ? 8.891 -16.766 -12.555 1 88.12 254 PRO B O 1
ATOM 6399 N N . VAL B 1 255 ? 9.609 -18.844 -12.133 1 91.12 255 VAL B N 1
ATOM 6400 C CA . VAL B 1 255 ? 9.367 -18.797 -10.688 1 91.12 255 VAL B CA 1
ATOM 6401 C C . VAL B 1 255 ? 10.555 -19.406 -9.953 1 91.12 255 VAL B C 1
ATOM 6403 O O . VAL B 1 255 ? 11.094 -20.438 -10.375 1 91.12 255 VAL B O 1
ATOM 6406 N N . TYR B 1 256 ? 10.977 -18.859 -8.891 1 87.06 256 TYR B N 1
ATOM 6407 C CA . TYR B 1 256 ? 12.227 -19.219 -8.234 1 87.06 256 TYR B CA 1
ATOM 6408 C C . TYR B 1 256 ? 12.219 -20.656 -7.766 1 87.06 256 TYR B C 1
ATOM 6410 O O . TYR B 1 256 ? 13.266 -21.312 -7.719 1 87.06 256 TYR B O 1
ATOM 6418 N N . TRP B 1 257 ? 11.07 -21.188 -7.461 1 91.19 257 TRP B N 1
ATOM 6419 C CA . TRP B 1 257 ? 11.039 -22.531 -6.898 1 91.19 257 TRP B CA 1
ATOM 6420 C C . TRP B 1 257 ? 10.945 -23.578 -8.008 1 91.19 257 TRP B C 1
ATOM 6422 O O . TRP B 1 257 ? 11.047 -24.781 -7.738 1 91.19 257 TRP B O 1
ATOM 6432 N N . THR B 1 258 ? 10.805 -23.172 -9.25 1 94.94 258 THR B N 1
ATOM 6433 C CA . THR B 1 258 ? 10.602 -24.125 -10.336 1 94.94 258 THR B CA 1
ATOM 6434 C C . THR B 1 258 ? 11.898 -24.344 -11.117 1 94.94 258 THR B C 1
ATOM 6436 O O . THR B 1 258 ? 11.953 -25.188 -12.016 1 94.94 258 THR B O 1
ATOM 6439 N N . LEU B 1 259 ? 12.914 -23.641 -10.828 1 95.75 259 LEU B N 1
ATOM 6440 C CA . LEU B 1 259 ? 14.188 -23.719 -11.539 1 95.75 259 LEU B CA 1
ATOM 6441 C C . LEU B 1 259 ? 15.359 -23.516 -10.594 1 95.75 259 LEU B C 1
ATOM 6443 O O . LEU B 1 259 ? 15.305 -22.641 -9.711 1 95.75 259 LEU B O 1
ATOM 6447 N N . THR B 1 260 ? 16.328 -24.344 -10.68 1 94.94 260 THR B N 1
ATOM 6448 C CA . THR B 1 260 ? 17.531 -24.156 -9.883 1 94.94 260 THR B CA 1
ATOM 6449 C C . THR B 1 260 ? 18.766 -24.078 -10.773 1 94.94 260 THR B C 1
ATOM 6451 O O . THR B 1 260 ? 18.734 -24.516 -11.93 1 94.94 260 THR B O 1
ATOM 6454 N N . SER B 1 261 ? 19.828 -23.469 -10.258 1 95.44 261 SER B N 1
ATOM 6455 C CA . SER B 1 261 ? 21.062 -23.391 -11.016 1 95.44 261 SER B CA 1
ATOM 6456 C C . SER B 1 261 ? 21.703 -24.766 -11.188 1 95.44 261 SER B C 1
ATOM 6458 O O . SER B 1 261 ? 21.484 -25.656 -10.367 1 95.44 261 SER B O 1
ATOM 6460 N N . ASN B 1 262 ? 22.453 -24.875 -12.211 1 97.44 262 ASN B N 1
ATOM 6461 C CA . ASN B 1 262 ? 23.141 -26.125 -12.469 1 97.44 262 ASN B CA 1
ATOM 6462 C C . ASN B 1 262 ? 24.094 -26.5 -11.328 1 97.44 262 ASN B C 1
ATOM 6464 O O . ASN B 1 262 ? 24.188 -27.672 -10.945 1 97.44 262 ASN B O 1
ATOM 6468 N N . ASP B 1 263 ? 24.719 -25.484 -10.758 1 96.88 263 ASP B N 1
ATOM 6469 C CA . ASP B 1 263 ? 25.625 -25.719 -9.641 1 96.88 263 ASP B CA 1
ATOM 6470 C C . ASP B 1 263 ? 24.875 -26.297 -8.445 1 96.88 263 ASP B C 1
ATOM 6472 O O . ASP B 1 263 ? 25.328 -27.266 -7.828 1 96.88 263 ASP B O 1
ATOM 6476 N N . THR B 1 264 ? 23.781 -25.688 -8.141 1 95.44 264 THR B N 1
ATOM 6477 C CA . THR B 1 264 ? 22.969 -26.156 -7.023 1 95.44 264 THR B CA 1
ATOM 6478 C C . THR B 1 264 ? 22.438 -27.562 -7.297 1 95.44 264 THR B C 1
ATOM 6480 O O . THR B 1 264 ? 22.406 -28.406 -6.402 1 95.44 264 THR B O 1
ATOM 6483 N N . ALA B 1 265 ? 22.016 -27.828 -8.531 1 97.12 265 ALA B N 1
ATOM 6484 C CA . ALA B 1 265 ? 21.484 -29.141 -8.906 1 97.12 265 ALA B CA 1
ATOM 6485 C C . ALA B 1 265 ? 22.547 -30.219 -8.773 1 97.12 265 ALA B C 1
ATOM 6487 O O . ALA B 1 265 ? 22.266 -31.312 -8.281 1 97.12 265 ALA B O 1
ATOM 6488 N N . GLU B 1 266 ? 23.75 -29.938 -9.18 1 97.19 266 GLU B N 1
ATOM 6489 C CA . GLU B 1 266 ? 24.844 -30.875 -9.055 1 97.19 266 GLU B CA 1
ATOM 6490 C C . GLU B 1 266 ? 25.188 -31.125 -7.59 1 97.19 266 GLU B C 1
ATOM 6492 O O . GLU B 1 266 ? 25.5 -32.25 -7.199 1 97.19 266 GLU B O 1
ATOM 6497 N N . SER B 1 267 ? 25.172 -30.062 -6.859 1 96.5 267 SER B N 1
ATOM 6498 C CA . SER B 1 267 ? 25.438 -30.203 -5.426 1 96.5 267 SER B CA 1
ATOM 6499 C C . SER B 1 267 ? 24.391 -31.094 -4.766 1 96.5 267 SER B C 1
ATOM 6501 O O . SER B 1 267 ? 24.719 -31.953 -3.941 1 96.5 267 SER B O 1
ATOM 6503 N N . ARG B 1 268 ? 23.156 -30.938 -5.145 1 96.62 268 ARG B N 1
ATOM 6504 C CA . ARG B 1 268 ? 22.078 -31.75 -4.59 1 96.62 268 ARG B CA 1
ATOM 6505 C C . ARG B 1 268 ? 22.219 -33.219 -5.031 1 96.62 268 ARG B C 1
ATOM 6507 O O . ARG B 1 268 ? 21.938 -34.125 -4.258 1 96.62 268 ARG B O 1
ATOM 6514 N N . ALA B 1 269 ? 22.641 -33.375 -6.262 1 97.69 269 ALA B N 1
ATOM 6515 C CA . ALA B 1 269 ? 22.891 -34.75 -6.73 1 97.69 269 ALA B CA 1
ATOM 6516 C C . ALA B 1 269 ? 23.953 -35.438 -5.891 1 97.69 269 ALA B C 1
ATOM 6518 O O . ALA B 1 269 ? 23.828 -36.594 -5.543 1 97.69 269 ALA B O 1
ATOM 6519 N N . ARG B 1 270 ? 25 -34.688 -5.578 1 97.19 270 ARG B N 1
ATOM 6520 C CA . ARG B 1 270 ? 26.062 -35.219 -4.742 1 97.19 270 ARG B CA 1
ATOM 6521 C C . ARG B 1 270 ? 25.562 -35.562 -3.346 1 97.19 270 ARG B C 1
ATOM 6523 O O . ARG B 1 270 ? 25.859 -36.625 -2.814 1 97.19 270 ARG B O 1
ATOM 6530 N N . ASP B 1 271 ? 24.828 -34.625 -2.771 1 97.69 271 ASP B N 1
ATOM 6531 C CA . ASP B 1 271 ? 24.281 -34.875 -1.44 1 97.69 271 ASP B CA 1
ATOM 6532 C C . ASP B 1 271 ? 23.359 -36.094 -1.432 1 97.69 271 ASP B C 1
ATOM 6534 O O . ASP B 1 271 ? 23.359 -36.875 -0.482 1 97.69 271 ASP B O 1
ATOM 6538 N N . PHE B 1 272 ? 22.594 -36.188 -2.455 1 97.94 272 PHE B N 1
ATOM 6539 C CA . PHE B 1 272 ? 21.688 -37.312 -2.6 1 97.94 272 PHE B CA 1
ATOM 6540 C C . PHE B 1 272 ? 22.453 -38.625 -2.695 1 97.94 272 PHE B C 1
ATOM 6542 O O . PHE B 1 272 ? 22.078 -39.625 -2.051 1 97.94 272 PHE B O 1
ATOM 6549 N N . ALA B 1 273 ? 23.484 -38.688 -3.457 1 98.19 273 ALA B N 1
ATOM 6550 C CA . ALA B 1 273 ? 24.344 -39.844 -3.6 1 98.19 273 ALA B CA 1
ATOM 6551 C C . ALA B 1 273 ? 25 -40.219 -2.271 1 98.19 273 ALA B C 1
ATOM 6553 O O . ALA B 1 273 ? 25.109 -41.375 -1.92 1 98.19 273 ALA B O 1
ATOM 6554 N N . LEU B 1 274 ? 25.438 -39.188 -1.583 1 98.06 274 LEU B N 1
ATOM 6555 C CA . LEU B 1 274 ? 26.062 -39.406 -0.29 1 98.06 274 LEU B CA 1
ATOM 6556 C C . LEU B 1 274 ? 25.094 -40.062 0.691 1 98.06 274 LEU B C 1
ATOM 6558 O O . LEU B 1 274 ? 25.484 -40.906 1.486 1 98.06 274 LEU B O 1
ATOM 6562 N N . PHE B 1 275 ? 23.875 -39.594 0.647 1 97.88 275 PHE B N 1
ATOM 6563 C CA . PHE B 1 275 ? 22.859 -40.188 1.498 1 97.88 275 PHE B CA 1
ATOM 6564 C C . PHE B 1 275 ? 22.781 -41.688 1.281 1 97.88 275 PHE B C 1
ATOM 6566 O O . PHE B 1 275 ? 22.562 -42.469 2.229 1 97.88 275 PHE B O 1
ATOM 6573 N N . PHE B 1 276 ? 22.969 -42.188 0.05 1 97.62 276 PHE B N 1
ATOM 6574 C CA . PHE B 1 276 ? 22.891 -43.625 -0.301 1 97.62 276 PHE B CA 1
ATOM 6575 C C . PHE B 1 276 ? 24.266 -44.281 -0.225 1 97.62 276 PHE B C 1
ATOM 6577 O O . PHE B 1 276 ? 24.453 -45.406 -0.688 1 97.62 276 PHE B O 1
ATOM 6584 N N . LYS B 1 277 ? 25.234 -43.594 0.278 1 97.56 277 LYS B N 1
ATOM 6585 C CA . LYS B 1 277 ? 26.594 -44.062 0.457 1 97.56 277 LYS B CA 1
ATOM 6586 C C . LYS B 1 277 ? 27.25 -44.375 -0.885 1 97.56 277 LYS B C 1
ATOM 6588 O O . LYS B 1 277 ? 28.016 -45.344 -0.991 1 97.56 277 LYS B O 1
ATOM 6593 N N . CYS B 1 278 ? 26.875 -43.625 -1.89 1 98.12 278 CYS B N 1
ATOM 6594 C CA . CYS B 1 278 ? 27.5 -43.75 -3.207 1 98.12 278 CYS B CA 1
ATOM 6595 C C . CYS B 1 278 ? 28.781 -42.969 -3.283 1 98.12 278 CYS B C 1
ATOM 6597 O O . CYS B 1 278 ? 28.938 -41.938 -2.588 1 98.12 278 CYS B O 1
ATOM 6599 N N . PRO B 1 279 ? 29.703 -43.375 -4.082 1 97.31 279 PRO B N 1
ATOM 6600 C CA . PRO B 1 279 ? 30.859 -42.531 -4.324 1 97.31 279 PRO B CA 1
ATOM 6601 C C . PRO B 1 279 ? 30.516 -41.25 -5.078 1 97.31 279 PRO B C 1
ATOM 6603 O O . PRO B 1 279 ? 29.672 -41.281 -5.977 1 97.31 279 PRO B O 1
ATOM 6606 N N . VAL B 1 280 ? 31.094 -40.156 -4.734 1 96.38 280 VAL B N 1
ATOM 6607 C CA . VAL B 1 280 ? 30.672 -38.906 -5.328 1 96.38 280 VAL B CA 1
ATOM 6608 C C . VAL B 1 280 ? 31.844 -38.281 -6.098 1 96.38 280 VAL B C 1
ATOM 6610 O O . VAL B 1 280 ? 31.672 -37.25 -6.777 1 96.38 280 VAL B O 1
ATOM 6613 N N . ASN B 1 281 ? 33.031 -38.875 -6.055 1 94.69 281 ASN B N 1
ATOM 6614 C CA . ASN B 1 281 ? 34.219 -38.312 -6.711 1 94.69 281 ASN B CA 1
ATOM 6615 C C . ASN B 1 281 ? 34.219 -38.656 -8.203 1 94.69 281 ASN B C 1
ATOM 6617 O O . ASN B 1 281 ? 34.906 -37.969 -8.984 1 94.69 281 ASN B O 1
ATOM 6621 N N . ASP B 1 282 ? 33.594 -39.719 -8.594 1 95.25 282 ASP B N 1
ATOM 6622 C CA . ASP B 1 282 ? 33.406 -40.156 -9.977 1 95.25 282 ASP B CA 1
ATOM 6623 C C . ASP B 1 282 ? 31.938 -40.188 -10.375 1 95.25 282 ASP B C 1
ATOM 6625 O O . ASP B 1 282 ? 31.172 -40.969 -9.859 1 95.25 282 ASP B O 1
ATOM 6629 N N . LYS B 1 283 ? 31.578 -39.375 -11.336 1 96.06 283 LYS B N 1
ATOM 6630 C CA . LYS B 1 283 ? 30.172 -39.219 -11.695 1 96.06 283 LYS B CA 1
ATOM 6631 C C . LYS B 1 283 ? 29.609 -40.531 -12.25 1 96.06 283 LYS B C 1
ATOM 6633 O O . LYS B 1 283 ? 28.438 -40.844 -12.023 1 96.06 283 LYS B O 1
ATOM 6638 N N . ASP B 1 284 ? 30.422 -41.219 -13 1 96 284 ASP B N 1
ATOM 6639 C CA . ASP B 1 284 ? 29.969 -42.5 -13.547 1 96 284 ASP B CA 1
ATOM 6640 C C . ASP B 1 284 ? 29.688 -43.5 -12.438 1 96 284 ASP B C 1
ATOM 6642 O O . ASP B 1 284 ? 28.656 -44.188 -12.453 1 96 284 ASP B O 1
ATOM 6646 N N . ALA B 1 285 ? 30.609 -43.562 -11.555 1 97.12 285 ALA B N 1
ATOM 6647 C CA . ALA B 1 285 ? 30.438 -44.469 -10.414 1 97.12 285 ALA B CA 1
ATOM 6648 C C . ALA B 1 285 ? 29.25 -44.031 -9.555 1 97.12 285 ALA B C 1
ATOM 6650 O O . ALA B 1 285 ? 28.531 -44.875 -9.023 1 97.12 285 ALA B O 1
ATOM 6651 N N . MET B 1 286 ? 29.156 -42.75 -9.391 1 97.81 286 MET B N 1
ATOM 6652 C CA . MET B 1 286 ? 28.016 -42.219 -8.648 1 97.81 286 MET B CA 1
ATOM 6653 C C . MET B 1 286 ? 26.703 -42.625 -9.281 1 97.81 286 MET B C 1
ATOM 6655 O O . MET B 1 286 ? 25.781 -43.094 -8.586 1 97.81 286 MET B O 1
ATOM 6659 N N . LEU B 1 287 ? 26.625 -42.469 -10.562 1 97.38 287 LEU B N 1
ATOM 6660 C CA . LEU B 1 287 ? 25.391 -42.812 -11.281 1 97.38 287 LEU B CA 1
ATOM 6661 C C . LEU B 1 287 ? 25.109 -44.312 -11.203 1 97.38 287 LEU B C 1
ATOM 6663 O O . LEU B 1 287 ? 23.969 -44.719 -11.023 1 97.38 287 LEU B O 1
ATOM 6667 N N . GLU B 1 288 ? 26.141 -45.094 -11.383 1 97.06 288 GLU B N 1
ATOM 6668 C CA . GLU B 1 288 ? 25.969 -46.531 -11.305 1 97.06 288 GLU B CA 1
ATOM 6669 C C . GLU B 1 288 ? 25.422 -46.969 -9.945 1 97.06 288 GLU B C 1
ATOM 6671 O O . GLU B 1 288 ? 24.547 -47.844 -9.859 1 97.06 288 GLU B O 1
ATOM 6676 N N . CYS B 1 289 ? 25.953 -46.406 -8.984 1 97.81 289 CYS B N 1
ATOM 6677 C CA . CYS B 1 289 ? 25.484 -46.688 -7.633 1 97.81 289 CYS B CA 1
ATOM 6678 C C . CYS B 1 289 ? 24.016 -46.312 -7.484 1 97.81 289 CYS B C 1
ATOM 6680 O O . CYS B 1 289 ? 23.219 -47.094 -6.965 1 97.81 289 CYS B O 1
ATOM 6682 N N . LEU B 1 290 ? 23.609 -45.094 -7.914 1 97.69 290 LEU B N 1
ATOM 6683 C CA . LEU B 1 290 ? 22.219 -44.656 -7.832 1 97.69 290 LEU B CA 1
ATOM 6684 C C . LEU B 1 290 ? 21.312 -45.562 -8.672 1 97.69 290 LEU B C 1
ATOM 6686 O O . LEU B 1 290 ? 20.172 -45.812 -8.305 1 97.69 290 LEU B O 1
ATOM 6690 N N . MET B 1 291 ? 21.828 -46.062 -9.789 1 97.12 291 MET B N 1
ATOM 6691 C CA . MET B 1 291 ? 21.094 -46.969 -10.664 1 97.12 291 MET B CA 1
ATOM 6692 C C . MET B 1 291 ? 20.797 -48.281 -9.945 1 97.12 291 MET B C 1
ATOM 6694 O O . MET B 1 291 ? 19.812 -48.969 -10.266 1 97.12 291 MET B O 1
ATOM 6698 N N . SER B 1 292 ? 21.578 -48.594 -8.984 1 97.19 292 SER B N 1
ATOM 6699 C CA . SER B 1 292 ? 21.438 -49.844 -8.289 1 97.19 292 SER B CA 1
ATOM 6700 C C . SER B 1 292 ? 20.406 -49.75 -7.164 1 97.19 292 SER B C 1
ATOM 6702 O O . SER B 1 292 ? 19.969 -50.781 -6.629 1 97.19 292 SER B O 1
ATOM 6704 N N . LYS B 1 293 ? 19.969 -48.594 -6.801 1 97.69 293 LYS B N 1
ATOM 6705 C CA . LYS B 1 293 ? 19.016 -48.406 -5.719 1 97.69 293 LYS B CA 1
ATOM 6706 C C . LYS B 1 293 ? 17.578 -48.625 -6.207 1 97.69 293 LYS B C 1
ATOM 6708 O O . LYS B 1 293 ? 17.297 -48.469 -7.395 1 97.69 293 LYS B O 1
ATOM 6713 N N . SER B 1 294 ? 16.688 -49.062 -5.34 1 97.06 294 SER B N 1
ATOM 6714 C CA . SER B 1 294 ? 15.297 -49.219 -5.727 1 97.06 294 SER B CA 1
ATOM 6715 C C . SER B 1 294 ? 14.625 -47.875 -5.996 1 97.06 294 SER B C 1
ATOM 6717 O O . SER B 1 294 ? 14.938 -46.875 -5.34 1 97.06 294 SER B O 1
ATOM 6719 N N . PRO B 1 295 ? 13.688 -47.812 -6.926 1 96.94 295 PRO B N 1
ATOM 6720 C CA . PRO B 1 295 ? 13 -46.562 -7.223 1 96.94 295 PRO B CA 1
ATOM 6721 C C . PRO B 1 295 ? 12.203 -46.031 -6.031 1 96.94 295 PRO B C 1
ATOM 6723 O O . PRO B 1 295 ? 12.055 -44.812 -5.867 1 96.94 295 PRO B O 1
ATOM 6726 N N . VAL B 1 296 ? 11.711 -46.906 -5.199 1 95.88 296 VAL B N 1
ATOM 6727 C CA . VAL B 1 296 ? 10.969 -46.5 -4.008 1 95.88 296 VAL B CA 1
ATOM 6728 C C . VAL B 1 296 ? 11.891 -45.75 -3.043 1 95.88 296 VAL B C 1
ATOM 6730 O O . VAL B 1 296 ? 11.531 -44.719 -2.5 1 95.88 296 VAL B O 1
ATOM 6733 N N . GLU B 1 297 ? 13.086 -46.312 -2.848 1 96.19 297 GLU B N 1
ATOM 6734 C CA . GLU B 1 297 ? 14.055 -45.656 -1.966 1 96.19 297 GLU B CA 1
ATOM 6735 C C . GLU B 1 297 ? 14.453 -44.281 -2.496 1 96.19 297 GLU B C 1
ATOM 6737 O O . GLU B 1 297 ? 14.57 -43.312 -1.728 1 96.19 297 GLU B O 1
ATOM 6742 N N . LEU B 1 298 ? 14.633 -44.219 -3.762 1 97.38 298 LEU B N 1
ATOM 6743 C CA . LEU B 1 298 ? 15.023 -42.938 -4.371 1 97.38 298 LEU B CA 1
ATOM 6744 C C . LEU B 1 298 ? 13.922 -41.906 -4.195 1 97.38 298 LEU B C 1
ATOM 6746 O O . LEU B 1 298 ? 14.203 -40.75 -3.838 1 97.38 298 LEU B O 1
ATOM 6750 N N . SER B 1 299 ? 12.695 -42.312 -4.434 1 96.5 299 SER B N 1
ATOM 6751 C CA . SER B 1 299 ? 11.57 -41.375 -4.344 1 96.5 299 SER B CA 1
ATOM 6752 C C . SER B 1 299 ? 11.297 -41 -2.896 1 96.5 299 SER B C 1
ATOM 6754 O O . SER B 1 299 ? 11.047 -39.812 -2.607 1 96.5 299 SER B O 1
ATOM 6756 N N . ASP B 1 300 ? 11.406 -41.906 -1.979 1 94.69 300 ASP B N 1
ATOM 6757 C CA . ASP B 1 300 ? 11.07 -41.688 -0.579 1 94.69 300 ASP B CA 1
ATOM 6758 C C . ASP B 1 300 ? 12.086 -40.75 0.092 1 94.69 300 ASP B C 1
ATOM 6760 O O . ASP B 1 300 ? 11.766 -40.062 1.051 1 94.69 300 ASP B O 1
ATOM 6764 N N . ASN B 1 301 ? 13.305 -40.812 -0.414 1 96.25 301 ASN B N 1
ATOM 6765 C CA . ASN B 1 301 ? 14.367 -40.094 0.275 1 96.25 301 ASN B CA 1
ATOM 6766 C C . ASN B 1 301 ? 14.812 -38.844 -0.511 1 96.25 301 ASN B C 1
ATOM 6768 O O . ASN B 1 301 ? 15.914 -38.344 -0.312 1 96.25 301 ASN B O 1
ATOM 6772 N N . GLN B 1 302 ? 13.945 -38.406 -1.39 1 96.19 302 GLN B N 1
ATOM 6773 C CA . GLN B 1 302 ? 14.32 -37.281 -2.256 1 96.19 302 GLN B CA 1
ATOM 6774 C C . GLN B 1 302 ? 14.547 -36 -1.445 1 96.19 302 GLN B C 1
ATOM 6776 O O . GLN B 1 302 ? 15.266 -35.125 -1.885 1 96.19 302 GLN B O 1
ATOM 6781 N N . PHE B 1 303 ? 14.062 -35.906 -0.22 1 93.62 303 PHE B N 1
ATOM 6782 C CA . PHE B 1 303 ? 14.203 -34.719 0.609 1 93.62 303 PHE B CA 1
ATOM 6783 C C . PHE B 1 303 ? 15.43 -34.812 1.509 1 93.62 303 PHE B C 1
ATOM 6785 O O . PHE B 1 303 ? 15.609 -34 2.424 1 93.62 303 PHE B O 1
ATOM 6792 N N . ALA B 1 304 ? 16.266 -35.75 1.218 1 93.62 304 ALA B N 1
ATOM 6793 C CA . ALA B 1 304 ? 17.547 -35.844 1.921 1 93.62 304 ALA B CA 1
ATOM 6794 C C . ALA B 1 304 ? 18.516 -34.75 1.485 1 93.62 304 ALA B C 1
ATOM 6796 O O . ALA B 1 304 ? 19.562 -34.562 2.105 1 93.62 304 ALA B O 1
ATOM 6797 N N . VAL B 1 305 ? 18.156 -34.031 0.56 1 92.62 305 VAL B N 1
ATOM 6798 C CA . VAL B 1 305 ? 18.984 -32.906 0.095 1 92.62 305 VAL B CA 1
ATOM 6799 C C . VAL B 1 305 ? 18.5 -31.609 0.748 1 92.62 305 VAL B C 1
ATOM 6801 O O . VAL B 1 305 ? 17.359 -31.531 1.214 1 92.62 305 VAL B O 1
ATOM 6804 N N . SER B 1 306 ? 19.422 -30.625 0.796 1 83.31 306 SER B N 1
ATOM 6805 C CA . SER B 1 306 ? 19.094 -29.344 1.414 1 83.31 306 SER B CA 1
ATOM 6806 C C . SER B 1 306 ? 18.125 -28.531 0.544 1 83.31 306 SER B C 1
ATOM 6808 O O . SER B 1 306 ? 18.422 -28.25 -0.615 1 83.31 306 SER B O 1
ATOM 6810 N N . VAL B 1 307 ? 16.953 -28.359 1.093 1 82.81 307 VAL B N 1
ATOM 6811 C CA . VAL B 1 307 ? 15.984 -27.484 0.451 1 82.81 307 VAL B CA 1
ATOM 6812 C C . VAL B 1 307 ? 15.609 -26.344 1.398 1 82.81 307 VAL B C 1
ATOM 6814 O O . VAL B 1 307 ? 15.648 -26.516 2.619 1 82.81 307 VAL B O 1
ATOM 6817 N N . THR B 1 308 ? 15.484 -25.156 0.834 1 73.12 308 THR B N 1
ATOM 6818 C CA . THR B 1 308 ? 15.156 -24 1.666 1 73.12 308 THR B CA 1
ATOM 6819 C C . THR B 1 308 ? 13.695 -23.594 1.469 1 73.12 308 THR B C 1
ATOM 6821 O O . THR B 1 308 ? 13.141 -23.781 0.385 1 73.12 308 THR B O 1
ATOM 6824 N N . GLY B 1 309 ? 13.125 -23.172 2.578 1 71.38 309 GLY B N 1
ATOM 6825 C CA . GLY B 1 309 ? 11.789 -22.609 2.531 1 71.38 309 GLY B CA 1
ATOM 6826 C C . GLY B 1 309 ? 10.688 -23.641 2.637 1 71.38 309 GLY B C 1
ATOM 6827 O O . GLY B 1 309 ? 10.961 -24.844 2.719 1 71.38 309 GLY B O 1
ATOM 6828 N N . PHE B 1 310 ? 9.438 -23.188 2.615 1 75.88 310 PHE B N 1
ATOM 6829 C CA . PHE B 1 310 ? 8.273 -24.047 2.809 1 75.88 310 PHE B CA 1
ATOM 6830 C C . PHE B 1 310 ? 7.871 -24.719 1.504 1 75.88 310 PHE B C 1
ATOM 6832 O O . PHE B 1 310 ? 7.16 -25.734 1.513 1 75.88 310 PHE B O 1
ATOM 6839 N N . LEU B 1 311 ? 8.305 -24.234 0.394 1 75.38 311 LEU B N 1
ATOM 6840 C CA . LEU B 1 311 ? 8.07 -24.844 -0.912 1 75.38 311 LEU B CA 1
ATOM 6841 C C . LEU B 1 311 ? 9.391 -25.266 -1.558 1 75.38 311 LEU B C 1
ATOM 6843 O O . LEU B 1 311 ? 9.594 -25.062 -2.756 1 75.38 311 LEU B O 1
ATOM 6847 N N . GLY B 1 312 ? 10.172 -25.953 -0.783 1 85.38 312 GLY B N 1
ATOM 6848 C CA . GLY B 1 312 ? 11.43 -26.422 -1.342 1 85.38 312 GLY B CA 1
ATOM 6849 C C . GLY B 1 312 ? 11.258 -27.609 -2.27 1 85.38 312 GLY B C 1
ATOM 6850 O O . GLY B 1 312 ? 10.672 -28.625 -1.888 1 85.38 312 GLY B O 1
ATOM 6851 N N . VAL B 1 313 ? 11.633 -27.516 -3.549 1 93.44 313 VAL B N 1
ATOM 6852 C CA . VAL B 1 313 ? 11.641 -28.578 -4.535 1 93.44 313 VAL B CA 1
ATOM 6853 C C . VAL B 1 313 ? 13.031 -29.219 -4.594 1 93.44 313 VAL B C 1
ATOM 6855 O O . VAL B 1 313 ? 14 -28.562 -4.984 1 93.44 313 VAL B O 1
ATOM 6858 N N . PRO B 1 314 ? 13.141 -30.484 -4.23 1 96.12 314 PRO B N 1
ATOM 6859 C CA . PRO B 1 314 ? 14.477 -31.078 -4.129 1 96.12 314 PRO B CA 1
ATOM 6860 C C . PRO B 1 314 ? 15.18 -31.188 -5.48 1 96.12 314 PRO B C 1
ATOM 6862 O O . PRO B 1 314 ? 16.375 -30.875 -5.586 1 96.12 314 PRO B O 1
ATOM 6865 N N . PHE B 1 315 ? 14.445 -31.609 -6.469 1 97.44 315 PHE B N 1
ATOM 6866 C CA . PHE B 1 315 ? 15 -31.781 -7.809 1 97.44 315 PHE B CA 1
ATOM 6867 C C . PHE B 1 315 ? 14.156 -31.031 -8.836 1 97.44 315 PHE B C 1
ATOM 6869 O O . PHE B 1 315 ? 13.414 -31.656 -9.609 1 97.44 315 PHE B O 1
ATOM 6876 N N . PRO B 1 316 ? 14.312 -29.672 -8.922 1 96.38 316 PRO B N 1
ATOM 6877 C CA . PRO B 1 316 ? 13.562 -28.891 -9.898 1 96.38 316 PRO B CA 1
ATOM 6878 C C . PRO B 1 316 ? 14.211 -28.891 -11.281 1 96.38 316 PRO B C 1
ATOM 6880 O O . PRO B 1 316 ? 15.336 -29.359 -11.438 1 96.38 316 PRO B O 1
ATOM 6883 N N . PRO B 1 317 ? 13.516 -28.422 -12.289 1 97.94 317 PRO B N 1
ATOM 6884 C CA . PRO B 1 317 ? 14.078 -28.25 -13.625 1 97.94 317 PRO B CA 1
ATOM 6885 C C . PRO B 1 317 ? 15.367 -27.422 -13.625 1 97.94 317 PRO B C 1
ATOM 6887 O O . PRO B 1 317 ? 15.594 -26.625 -12.703 1 97.94 317 PRO B O 1
ATOM 6890 N N . VAL B 1 318 ? 16.203 -27.625 -14.594 1 97.94 318 VAL B N 1
ATOM 6891 C CA . VAL B 1 318 ? 17.469 -26.922 -14.773 1 97.94 318 VAL B CA 1
ATOM 6892 C C . VAL B 1 318 ? 17.625 -26.5 -16.234 1 97.94 318 VAL B C 1
ATOM 6894 O O . VAL B 1 318 ? 16.828 -26.875 -17.078 1 97.94 318 VAL B O 1
ATOM 6897 N N . VAL B 1 319 ? 18.578 -25.625 -16.469 1 97.69 319 VAL B N 1
ATOM 6898 C CA . VAL B 1 319 ? 18.984 -25.344 -17.844 1 97.69 319 VAL B CA 1
ATOM 6899 C C . VAL B 1 319 ? 19.875 -26.484 -18.344 1 97.69 319 VAL B C 1
ATOM 6901 O O . VAL B 1 319 ? 21.094 -26.453 -18.156 1 97.69 319 VAL B O 1
ATOM 6904 N N . ASP B 1 320 ? 19.297 -27.406 -19.094 1 97 320 ASP B N 1
ATOM 6905 C CA . ASP B 1 320 ? 19.984 -28.641 -19.484 1 97 320 ASP B CA 1
ATOM 6906 C C . ASP B 1 320 ? 20.625 -28.484 -20.859 1 97 320 ASP B C 1
ATOM 6908 O O . ASP B 1 320 ? 21.359 -29.375 -21.312 1 97 320 ASP B O 1
ATOM 6912 N N . GLY B 1 321 ? 20.297 -27.391 -21.578 1 95.19 321 GLY B N 1
ATOM 6913 C CA . GLY B 1 321 ? 20.875 -27.156 -22.891 1 95.19 321 GLY B CA 1
ATOM 6914 C C . GLY B 1 321 ? 20.078 -27.797 -24.016 1 95.19 321 GLY B C 1
ATOM 6915 O O . GLY B 1 321 ? 20.344 -27.562 -25.188 1 95.19 321 GLY B O 1
ATOM 6916 N N . GLU B 1 322 ? 19.109 -28.609 -23.719 1 93.31 322 GLU B N 1
ATOM 6917 C CA . GLU B 1 322 ? 18.266 -29.281 -24.703 1 93.31 322 GLU B CA 1
ATOM 6918 C C . GLU B 1 322 ? 16.812 -28.812 -24.594 1 93.31 322 GLU B C 1
ATOM 6920 O O . GLU B 1 322 ? 16.312 -28.094 -25.469 1 93.31 322 GLU B O 1
ATOM 6925 N N . PHE B 1 323 ? 16.234 -29.156 -23.516 1 97.44 323 PHE B N 1
ATOM 6926 C CA . PHE B 1 323 ? 14.867 -28.672 -23.297 1 97.44 323 PHE B CA 1
ATOM 6927 C C . PHE B 1 323 ? 14.852 -27.172 -23.094 1 97.44 323 PHE B C 1
ATOM 6929 O O . PHE B 1 323 ? 14.109 -26.453 -23.766 1 97.44 323 PHE B O 1
ATOM 6936 N N . LEU B 1 324 ? 15.602 -26.75 -22.094 1 97.62 324 LEU B N 1
ATOM 6937 C CA . LEU B 1 324 ? 15.859 -25.328 -21.891 1 97.62 324 LEU B CA 1
ATOM 6938 C C . LEU B 1 324 ? 17.266 -24.969 -22.359 1 97.62 324 LEU B C 1
ATOM 6940 O O . LEU B 1 324 ? 18.25 -25.359 -21.75 1 97.62 324 LEU B O 1
ATOM 6944 N N . THR B 1 325 ? 17.344 -24.156 -23.344 1 97.31 325 THR B N 1
ATOM 6945 C CA . THR B 1 325 ? 18.641 -23.844 -23.938 1 97.31 325 THR B CA 1
ATOM 6946 C C . THR B 1 325 ? 19.344 -22.734 -23.156 1 97.31 325 THR B C 1
ATOM 6948 O O . THR B 1 325 ? 20.547 -22.531 -23.312 1 97.31 325 THR B O 1
ATOM 6951 N N . ASP B 1 326 ? 18.547 -22 -22.422 1 97.25 326 ASP B N 1
ATOM 6952 C CA . ASP B 1 326 ? 19.062 -20.906 -21.609 1 97.25 326 ASP B CA 1
ATOM 6953 C C . ASP B 1 326 ? 18.094 -20.547 -20.484 1 97.25 326 ASP B C 1
ATOM 6955 O O . ASP B 1 326 ? 17 -21.125 -20.391 1 97.25 326 ASP B O 1
ATOM 6959 N N . ASP B 1 327 ? 18.562 -19.703 -19.625 1 96.25 327 ASP B N 1
ATOM 6960 C CA . ASP B 1 327 ? 17.719 -19.203 -18.562 1 96.25 327 ASP B CA 1
ATOM 6961 C C . ASP B 1 327 ? 16.469 -18.531 -19.125 1 96.25 327 ASP B C 1
ATOM 6963 O O . ASP B 1 327 ? 16.547 -17.797 -20.109 1 96.25 327 ASP B O 1
ATOM 6967 N N . PRO B 1 328 ? 15.336 -18.719 -18.438 1 96.62 328 PRO B N 1
ATOM 6968 C CA . PRO B 1 328 ? 14.078 -18.156 -18.938 1 96.62 328 PRO B CA 1
ATOM 6969 C C . PRO B 1 328 ? 14.156 -16.641 -19.156 1 96.62 328 PRO B C 1
ATOM 6971 O O . PRO B 1 328 ? 13.664 -16.141 -20.172 1 96.62 328 PRO B O 1
ATOM 6974 N N . ASP B 1 329 ? 14.773 -15.93 -18.234 1 94.25 329 ASP B N 1
ATOM 6975 C CA . ASP B 1 329 ? 14.875 -14.484 -18.391 1 94.25 329 ASP B CA 1
ATOM 6976 C C . ASP B 1 329 ? 15.617 -14.117 -19.672 1 94.25 329 ASP B C 1
ATOM 6978 O O . ASP B 1 329 ? 15.227 -13.188 -20.391 1 94.25 329 ASP B O 1
ATOM 6982 N N . SER B 1 330 ? 16.656 -14.852 -19.922 1 96.25 330 SER B N 1
ATOM 6983 C CA . SER B 1 330 ? 17.438 -14.625 -21.141 1 96.25 330 SER B CA 1
ATOM 6984 C C . SER B 1 330 ? 16.641 -14.953 -22.391 1 96.25 330 SER B C 1
ATOM 6986 O O . SER B 1 330 ? 16.703 -14.234 -23.391 1 96.25 330 SER B O 1
ATOM 6988 N N . LEU B 1 331 ? 15.922 -16.016 -22.312 1 97.31 331 LEU B N 1
ATOM 6989 C CA . LEU B 1 331 ? 15.102 -16.438 -23.453 1 97.31 331 LEU B CA 1
ATOM 6990 C C . LEU B 1 331 ? 14.023 -15.391 -23.734 1 97.31 331 LEU B C 1
ATOM 6992 O O . LEU B 1 331 ? 13.766 -15.062 -24.906 1 97.31 331 LEU B O 1
ATOM 6996 N N . PHE B 1 332 ? 13.422 -14.844 -22.75 1 95.75 332 PHE B N 1
ATOM 6997 C CA . PHE B 1 332 ? 12.414 -13.797 -22.922 1 95.75 332 PHE B CA 1
ATOM 6998 C C . PHE B 1 332 ? 13.039 -12.547 -23.516 1 95.75 332 PHE B C 1
ATOM 7000 O O . PHE B 1 332 ? 12.477 -11.938 -24.438 1 95.75 332 PHE B O 1
ATOM 7007 N N . LYS B 1 333 ? 14.188 -12.172 -23 1 94.88 333 LYS B N 1
ATOM 7008 C CA . LYS B 1 333 ? 14.867 -10.969 -23.469 1 94.88 333 LYS B CA 1
ATOM 7009 C C . LYS B 1 333 ? 15.219 -11.07 -24.953 1 94.88 333 LYS B C 1
ATOM 7011 O O . LYS B 1 333 ? 15.172 -10.078 -25.688 1 94.88 333 LYS B O 1
ATOM 7016 N N . ARG B 1 334 ? 15.539 -12.289 -25.391 1 96.38 334 ARG B N 1
ATOM 7017 C CA . ARG B 1 334 ? 15.938 -12.516 -26.766 1 96.38 334 ARG B CA 1
ATOM 7018 C C . ARG B 1 334 ? 14.734 -12.859 -27.641 1 96.38 334 ARG B C 1
ATOM 7020 O O . ARG B 1 334 ? 14.883 -13.203 -28.812 1 96.38 334 ARG B O 1
ATOM 7027 N N . ASP B 1 335 ? 13.555 -12.883 -27.078 1 95.88 335 ASP B N 1
ATOM 7028 C CA . ASP B 1 335 ? 12.312 -13.18 -27.781 1 95.88 335 ASP B CA 1
ATOM 7029 C C . ASP B 1 335 ? 12.344 -14.594 -28.359 1 95.88 335 ASP B C 1
ATOM 7031 O O . ASP B 1 335 ? 11.852 -14.828 -29.469 1 95.88 335 ASP B O 1
ATOM 7035 N N . GLU B 1 336 ? 12.945 -15.438 -27.562 1 96.44 336 GLU B N 1
ATOM 7036 C CA . GLU B 1 336 ? 13.039 -16.844 -27.953 1 96.44 336 GLU B CA 1
ATOM 7037 C C . GLU B 1 336 ? 12.062 -17.703 -27.156 1 96.44 336 GLU B C 1
ATOM 7039 O O . GLU B 1 336 ? 12.477 -18.594 -26.422 1 96.44 336 GLU B O 1
ATOM 7044 N N . TYR B 1 337 ? 10.82 -17.562 -27.344 1 97.06 337 TYR B N 1
ATOM 7045 C CA . TYR B 1 337 ? 9.742 -18.328 -26.734 1 97.06 337 TYR B CA 1
ATOM 7046 C C . TYR B 1 337 ? 8.5 -18.328 -27.625 1 97.06 337 TYR B C 1
ATOM 7048 O O . TYR B 1 337 ? 8.383 -17.484 -28.531 1 97.06 337 TYR B O 1
ATOM 7056 N N . LYS B 1 338 ? 7.684 -19.234 -27.484 1 97.44 338 LYS B N 1
ATOM 7057 C CA . LYS B 1 338 ? 6.457 -19.312 -28.266 1 97.44 338 LYS B CA 1
ATOM 7058 C C . LYS B 1 338 ? 5.402 -18.344 -27.75 1 97.44 338 LYS B C 1
ATOM 7060 O O . LYS B 1 338 ? 5.102 -18.328 -26.562 1 97.44 338 LYS B O 1
ATOM 7065 N N . LYS B 1 339 ? 4.91 -17.547 -28.656 1 96.56 339 LYS B N 1
ATOM 7066 C CA . LYS B 1 339 ? 3.842 -16.609 -28.312 1 96.56 339 LYS B CA 1
ATOM 7067 C C . LYS B 1 339 ? 2.471 -17.266 -28.453 1 96.56 339 LYS B C 1
ATOM 7069 O O . LYS B 1 339 ? 1.985 -17.5 -29.562 1 96.56 339 LYS B O 1
ATOM 7074 N N . VAL B 1 340 ? 1.877 -17.547 -27.297 1 96.38 340 VAL B N 1
ATOM 7075 C CA . VAL B 1 340 ? 0.56 -18.172 -27.297 1 96.38 340 VAL B CA 1
ATOM 7076 C C . VAL B 1 340 ? -0.401 -17.359 -26.438 1 96.38 340 VAL B C 1
ATOM 7078 O O . VAL B 1 340 ? 0.029 -16.609 -25.547 1 96.38 340 VAL B O 1
ATOM 7081 N N . ASP B 1 341 ? -1.738 -17.5 -26.734 1 97.31 341 ASP B N 1
ATOM 7082 C CA . ASP B 1 341 ? -2.734 -16.953 -25.812 1 97.31 341 ASP B CA 1
ATOM 7083 C C . ASP B 1 341 ? -2.693 -17.672 -24.469 1 97.31 341 ASP B C 1
ATOM 7085 O O . ASP B 1 341 ? -2.482 -18.875 -24.422 1 97.31 341 ASP B O 1
ATOM 7089 N N . VAL B 1 342 ? -2.852 -16.844 -23.453 1 98.31 342 VAL B N 1
ATOM 7090 C CA . VAL B 1 342 ? -2.693 -17.438 -22.125 1 98.31 342 VAL B CA 1
ATOM 7091 C C . VAL B 1 342 ? -3.867 -17.031 -21.234 1 98.31 342 VAL B C 1
ATOM 7093 O O . VAL B 1 342 ? -4.328 -15.891 -21.281 1 98.31 342 VAL B O 1
ATOM 7096 N N . LEU B 1 343 ? -4.426 -17.953 -20.531 1 98.56 343 LEU B N 1
ATOM 7097 C CA . LEU B 1 343 ? -5.309 -17.75 -19.391 1 98.56 343 LEU B CA 1
ATOM 7098 C C . LEU B 1 343 ? -4.602 -18.125 -18.094 1 98.56 343 LEU B C 1
ATOM 7100 O O . LEU B 1 343 ? -4.188 -19.266 -17.906 1 98.56 343 LEU B O 1
ATOM 7104 N N . LEU B 1 344 ? -4.293 -17.156 -17.312 1 97.69 344 LEU B N 1
ATOM 7105 C CA . LEU B 1 344 ? -3.557 -17.484 -16.094 1 97.69 344 LEU B CA 1
ATOM 7106 C C . LEU B 1 344 ? -4.207 -16.859 -14.875 1 97.69 344 LEU B C 1
ATOM 7108 O O . LEU B 1 344 ? -4.973 -15.898 -14.992 1 97.69 344 LEU B O 1
ATOM 7112 N N . GLY B 1 345 ? -3.951 -17.453 -13.727 1 98.31 345 GLY B N 1
ATOM 7113 C CA . GLY B 1 345 ? -4.566 -16.906 -12.516 1 98.31 345 GLY B CA 1
ATOM 7114 C C . GLY B 1 345 ? -4.043 -17.547 -11.25 1 98.31 345 GLY B C 1
ATOM 7115 O O . GLY B 1 345 ? -3.076 -18.312 -11.281 1 98.31 345 GLY B O 1
ATOM 7116 N N . VAL B 1 346 ? -4.59 -17.078 -10.141 1 98.75 346 VAL B N 1
ATOM 7117 C CA . VAL B 1 346 ? -4.211 -17.484 -8.797 1 98.75 346 VAL B CA 1
ATOM 7118 C C . VAL B 1 346 ? -5.465 -17.75 -7.965 1 98.75 346 VAL B C 1
ATOM 7120 O O . VAL B 1 346 ? -6.582 -17.531 -8.43 1 98.75 346 VAL B O 1
ATOM 7123 N N . VAL B 1 347 ? -5.262 -18.344 -6.789 1 98.75 347 VAL B N 1
ATOM 7124 C CA . VAL B 1 347 ? -6.348 -18.438 -5.82 1 98.75 347 VAL B CA 1
ATOM 7125 C C . VAL B 1 347 ? -6.121 -17.453 -4.688 1 98.75 347 VAL B C 1
ATOM 7127 O O . VAL B 1 347 ? -5.008 -16.953 -4.504 1 98.75 347 VAL B O 1
ATOM 7130 N N . LYS B 1 348 ? -7.125 -17.203 -3.967 1 98.25 348 LYS B N 1
ATOM 7131 C CA . LYS B 1 348 ? -7.133 -16.125 -2.98 1 98.25 348 LYS B CA 1
ATOM 7132 C C . LYS B 1 348 ? -6.074 -16.344 -1.904 1 98.25 348 LYS B C 1
ATOM 7134 O O . LYS B 1 348 ? -5.359 -15.422 -1.523 1 98.25 348 LYS B O 1
ATOM 7139 N N . ASP B 1 349 ? -5.977 -17.562 -1.389 1 98.25 349 ASP B N 1
ATOM 7140 C CA . ASP B 1 349 ? -5.109 -17.859 -0.25 1 98.25 349 ASP B CA 1
ATOM 7141 C C . ASP B 1 349 ? -4.047 -18.891 -0.62 1 98.25 349 ASP B C 1
ATOM 7143 O O . ASP B 1 349 ? -4.023 -19.984 -0.064 1 98.25 349 ASP B O 1
ATOM 7147 N N . GLU B 1 350 ? -3.098 -18.484 -1.456 1 98 350 GLU B N 1
ATOM 7148 C CA . GLU B 1 350 ? -2.053 -19.344 -2.002 1 98 350 GLU B CA 1
ATOM 7149 C C . GLU B 1 350 ? -1.124 -19.844 -0.901 1 98 350 GLU B C 1
ATOM 7151 O O . GLU B 1 350 ? -0.549 -20.938 -1.017 1 98 350 GLU B O 1
ATOM 7156 N N . GLY B 1 351 ? -1.002 -19.125 0.169 1 96.5 351 GLY B N 1
ATOM 7157 C CA . GLY B 1 351 ? 0.046 -19.406 1.137 1 96.5 351 GLY B CA 1
ATOM 7158 C C . GLY B 1 351 ? -0.394 -20.359 2.236 1 96.5 351 GLY B C 1
ATOM 7159 O O . GLY B 1 351 ? 0.432 -21.047 2.828 1 96.5 351 GLY B O 1
ATOM 7160 N N . SER B 1 352 ? -1.684 -20.453 2.529 1 94.69 352 SER B N 1
ATOM 7161 C CA . SER B 1 352 ? -2.205 -21.156 3.701 1 94.69 352 SER B CA 1
ATOM 7162 C C . SER B 1 352 ? -1.853 -22.641 3.668 1 94.69 352 SER B C 1
ATOM 7164 O O . SER B 1 352 ? -1.552 -23.234 4.707 1 94.69 352 SER B O 1
ATOM 7166 N N . TYR B 1 353 ? -1.838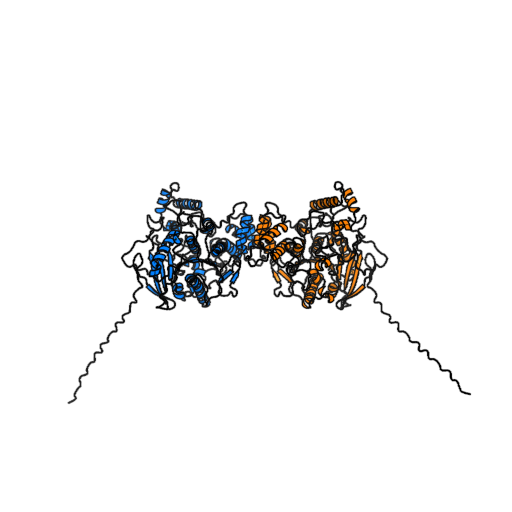 -23.188 2.457 1 93.5 353 TYR B N 1
ATOM 7167 C CA . TYR B 1 353 ? -1.545 -24.609 2.295 1 93.5 353 TYR B CA 1
ATOM 7168 C C . TYR B 1 353 ? -0.127 -24.922 2.752 1 93.5 353 TYR B C 1
ATOM 7170 O O . TYR B 1 353 ? 0.115 -25.969 3.359 1 93.5 353 TYR B O 1
ATOM 7178 N N . TRP B 1 354 ? 0.786 -24.094 2.576 1 93.06 354 TRP B N 1
ATOM 7179 C CA . TRP B 1 354 ? 2.188 -24.328 2.914 1 93.06 354 TRP B CA 1
ATOM 7180 C C . TRP B 1 354 ? 2.461 -23.969 4.371 1 93.06 354 TRP B C 1
ATOM 7182 O O . TRP B 1 354 ? 3.357 -24.547 5 1 93.06 354 TRP B O 1
ATOM 7192 N N . LEU B 1 355 ? 1.7 -23.047 4.875 1 92.5 355 LEU B N 1
ATOM 7193 C CA . LEU B 1 355 ? 1.885 -22.625 6.258 1 92.5 355 LEU B CA 1
ATOM 7194 C C . LEU B 1 355 ? 1.475 -23.719 7.227 1 92.5 355 LEU B C 1
ATOM 7196 O O . LEU B 1 355 ? 2.104 -23.891 8.273 1 92.5 355 LEU B O 1
ATOM 7200 N N . ILE B 1 356 ? 0.452 -24.469 6.918 1 91.5 356 ILE B N 1
ATOM 7201 C CA . ILE B 1 356 ? -0.004 -25.516 7.82 1 91.5 356 ILE B CA 1
ATOM 7202 C C . ILE B 1 356 ? 1.052 -26.609 7.906 1 91.5 356 ILE B C 1
ATOM 7204 O O . ILE B 1 356 ? 1.21 -27.25 8.953 1 91.5 356 ILE B O 1
ATOM 7208 N N . TYR B 1 357 ? 1.88 -26.859 6.852 1 89.69 357 TYR B N 1
ATOM 7209 C CA . TYR B 1 357 ? 2.961 -27.844 6.848 1 89.69 357 TYR B CA 1
ATOM 7210 C C . TYR B 1 357 ? 4.215 -27.266 7.5 1 89.69 357 TYR B C 1
ATOM 7212 O O . TYR B 1 357 ? 4.891 -27.953 8.266 1 89.69 357 TYR B O 1
ATOM 7220 N N . GLY B 1 358 ? 4.48 -26.031 7.227 1 89.5 358 GLY B N 1
ATOM 7221 C CA . GLY B 1 358 ? 5.77 -25.453 7.578 1 89.5 358 GLY B CA 1
ATOM 7222 C C . GLY B 1 358 ? 5.816 -24.922 9 1 89.5 358 GLY B C 1
ATOM 7223 O O . GLY B 1 358 ? 6.879 -24.891 9.617 1 89.5 358 GLY B O 1
ATOM 7224 N N . LEU B 1 359 ? 4.664 -24.469 9.461 1 91.06 359 LEU B N 1
ATOM 7225 C CA . LEU B 1 359 ? 4.598 -23.859 10.789 1 91.06 359 LEU B CA 1
ATOM 7226 C C . LEU B 1 359 ? 3.412 -24.422 11.578 1 91.06 359 LEU B C 1
ATOM 7228 O O . LEU B 1 359 ? 2.58 -23.656 12.07 1 91.06 359 LEU B O 1
ATOM 7232 N N . PRO B 1 360 ? 3.406 -25.703 11.789 1 88.12 360 PRO B N 1
ATOM 7233 C CA . PRO B 1 360 ? 2.246 -26.328 12.422 1 88.12 360 PRO B CA 1
ATOM 7234 C C . PRO B 1 360 ? 1.994 -25.812 13.836 1 88.12 360 PRO B C 1
ATOM 7236 O O . PRO B 1 360 ? 0.865 -25.891 14.328 1 88.12 360 PRO B O 1
ATOM 7239 N N . GLN B 1 361 ? 3.027 -25.281 14.453 1 87.56 361 GLN B N 1
ATOM 7240 C CA . GLN B 1 361 ? 2.857 -24.766 15.812 1 87.56 361 GLN B CA 1
ATOM 7241 C C . GLN B 1 361 ? 1.953 -23.531 15.82 1 87.56 361 GLN B C 1
ATOM 7243 O O . GLN B 1 361 ? 1.284 -23.25 16.828 1 87.56 361 GLN B O 1
ATOM 7248 N N . TYR B 1 362 ? 1.897 -22.844 14.68 1 88.75 362 TYR B N 1
ATOM 7249 C CA . TYR B 1 362 ? 1.109 -21.625 14.602 1 88.75 362 TYR B CA 1
ATOM 7250 C C . TYR B 1 362 ? -0.143 -21.828 13.758 1 88.75 362 TYR B C 1
ATOM 7252 O O . TYR B 1 362 ? -1.129 -21.109 13.906 1 88.75 362 TYR B O 1
ATOM 7260 N N . PHE B 1 363 ? -0.079 -22.781 12.844 1 90.12 363 PHE B N 1
ATOM 7261 C CA . PHE B 1 363 ? -1.144 -23.031 11.883 1 90.12 363 PHE B CA 1
ATOM 7262 C C . PHE B 1 363 ? -1.653 -24.469 11.992 1 90.12 363 PHE B C 1
ATOM 7264 O O . PHE B 1 363 ? -1.562 -25.234 11.039 1 90.12 363 PHE B O 1
ATOM 7271 N N . ALA B 1 364 ? -2.246 -24.703 13.109 1 85.62 364 ALA B N 1
ATOM 7272 C CA . ALA B 1 364 ? -2.703 -26.047 13.391 1 85.62 364 ALA B CA 1
ATOM 7273 C C . ALA B 1 364 ? -4.098 -26.297 12.812 1 85.62 364 ALA B C 1
ATOM 7275 O O . ALA B 1 364 ? -4.848 -25.344 12.57 1 85.62 364 ALA B O 1
ATOM 7276 N N . LEU B 1 365 ? -4.445 -27.547 12.648 1 86.81 365 LEU B N 1
ATOM 7277 C CA . LEU B 1 365 ? -5.727 -27.984 12.109 1 86.81 365 LEU B CA 1
ATOM 7278 C C . LEU B 1 365 ? -6.875 -27.547 13.016 1 86.81 365 LEU B C 1
ATOM 7280 O O . LEU B 1 365 ? -7.953 -27.203 12.539 1 86.81 365 LEU B O 1
ATOM 7284 N N . VAL B 1 366 ? -6.617 -27.547 14.312 1 79.12 366 VAL B N 1
ATOM 7285 C CA . VAL B 1 366 ? -7.688 -27.281 15.266 1 79.12 366 VAL B CA 1
ATOM 7286 C C . VAL B 1 366 ? -7.551 -25.875 15.812 1 79.12 366 VAL B C 1
ATOM 7288 O O . VAL B 1 366 ? -8.492 -25.344 16.406 1 79.12 366 VAL B O 1
ATOM 7291 N N . ASN B 1 367 ? -6.559 -25.203 15.461 1 65.75 367 ASN B N 1
ATOM 7292 C CA . ASN B 1 367 ? -6.301 -23.891 16.047 1 65.75 367 ASN B CA 1
ATOM 7293 C C . ASN B 1 367 ? -6.98 -22.781 15.242 1 65.75 367 ASN B C 1
ATOM 7295 O O . ASN B 1 367 ? -6.602 -22.5 14.102 1 65.75 367 ASN B O 1
ATOM 7299 N N . ASN B 1 368 ? -7.926 -22.25 15.922 1 72.31 368 ASN B N 1
ATOM 7300 C CA . ASN B 1 368 ? -8.633 -21.172 15.25 1 72.31 368 ASN B CA 1
ATOM 7301 C C . ASN B 1 368 ? -8.18 -19.797 15.75 1 72.31 368 ASN B C 1
ATOM 7303 O O . ASN B 1 368 ? -8.797 -18.781 15.422 1 72.31 368 ASN B O 1
ATOM 7307 N N . ARG B 1 369 ? -7.094 -19.922 16.516 1 77.56 369 ARG B N 1
ATOM 7308 C CA . ARG B 1 369 ? -6.676 -18.609 17.016 1 77.56 369 ARG B CA 1
ATOM 7309 C C . ARG B 1 369 ? -5.684 -17.953 16.062 1 77.56 369 ARG B C 1
ATOM 7311 O O . ARG B 1 369 ? -4.887 -18.625 15.414 1 77.56 369 ARG B O 1
ATOM 7318 N N . SER B 1 370 ? -5.75 -16.625 16.016 1 82.62 370 SER B N 1
ATOM 7319 C CA . SER B 1 370 ? -4.789 -15.859 15.219 1 82.62 370 SER B CA 1
ATOM 7320 C C . SER B 1 370 ? -3.471 -15.688 15.969 1 82.62 370 SER B C 1
ATOM 7322 O O . SER B 1 370 ? -3.422 -15.836 17.188 1 82.62 370 SER B O 1
ATOM 7324 N N . LEU B 1 371 ? -2.414 -15.531 15.203 1 91.88 371 LEU B N 1
ATOM 7325 C CA . LEU B 1 371 ? -1.103 -15.234 15.773 1 91.88 371 LEU B CA 1
ATOM 7326 C C . LEU B 1 371 ? -1.118 -13.891 16.5 1 91.88 371 LEU B C 1
ATOM 7328 O O . LEU B 1 371 ? -1.823 -12.969 16.078 1 91.88 371 LEU B O 1
ATOM 7332 N N . ASN B 1 372 ? -0.42 -13.836 17.625 1 93 372 ASN B N 1
ATOM 7333 C CA . ASN B 1 372 ? -0.112 -12.516 18.156 1 93 372 ASN B CA 1
ATOM 7334 C C . ASN B 1 372 ? 1.108 -11.906 17.484 1 93 372 ASN B C 1
ATOM 7336 O O . ASN B 1 372 ? 1.745 -12.547 16.641 1 93 372 ASN B O 1
ATOM 7340 N N . TYR B 1 373 ? 1.425 -10.703 17.797 1 93.06 373 TYR B N 1
ATOM 7341 C CA . TYR B 1 373 ? 2.465 -9.969 17.094 1 93.06 373 TYR B CA 1
ATOM 7342 C C . TYR B 1 373 ? 3.818 -10.648 17.234 1 93.06 373 TYR B C 1
ATOM 7344 O O . TYR B 1 373 ? 4.578 -10.75 16.281 1 93.06 373 TYR B O 1
ATOM 7352 N N . SER B 1 374 ? 4.168 -11.078 18.453 1 94.81 374 SER B N 1
ATOM 7353 C CA . SER B 1 374 ? 5.453 -11.727 18.688 1 94.81 374 SER B CA 1
ATOM 7354 C C . SER B 1 374 ? 5.582 -13.016 17.891 1 94.81 374 SER B C 1
ATOM 7356 O O . SER B 1 374 ? 6.633 -13.289 17.312 1 94.81 374 SER B O 1
ATOM 7358 N N . GLU B 1 375 ? 4.535 -13.797 17.859 1 94.81 375 GLU B N 1
ATOM 7359 C CA . GLU B 1 375 ? 4.504 -15.016 17.062 1 94.81 375 GLU B CA 1
ATOM 7360 C C . GLU B 1 375 ? 4.633 -14.711 15.57 1 94.81 375 GLU B C 1
ATOM 7362 O O . GLU B 1 375 ? 5.344 -15.406 14.844 1 94.81 375 GLU B O 1
ATOM 7367 N N . PHE B 1 376 ? 3.949 -13.695 15.195 1 96.31 376 PHE B N 1
ATOM 7368 C CA . PHE B 1 376 ? 3.98 -13.242 13.805 1 96.31 376 PHE B CA 1
ATOM 7369 C C . PHE B 1 376 ? 5.402 -12.906 13.375 1 96.31 376 PHE B C 1
ATOM 7371 O O . PHE B 1 376 ? 5.879 -13.383 12.344 1 96.31 376 PHE B O 1
ATOM 7378 N N . VAL B 1 377 ? 6.133 -12.141 14.156 1 95.06 377 VAL B N 1
ATOM 7379 C CA . VAL B 1 377 ? 7.496 -11.734 13.844 1 95.06 377 VAL B CA 1
ATOM 7380 C C . VAL B 1 377 ? 8.406 -12.953 13.781 1 95.06 377 VAL B C 1
ATOM 7382 O O . VAL B 1 377 ? 9.25 -13.07 12.883 1 95.06 377 VAL B O 1
ATOM 7385 N N . THR B 1 378 ? 8.219 -13.898 14.688 1 94.5 378 THR B N 1
ATOM 7386 C CA . THR B 1 378 ? 8.984 -15.133 14.688 1 94.5 378 THR B CA 1
ATOM 7387 C C . THR B 1 378 ? 8.703 -15.953 13.438 1 94.5 378 THR B C 1
ATOM 7389 O O . THR B 1 378 ? 9.617 -16.516 12.836 1 94.5 378 THR B O 1
ATOM 7392 N N . ALA B 1 379 ? 7.484 -15.992 13.062 1 94.12 379 ALA B N 1
ATOM 7393 C CA . ALA B 1 379 ? 7.082 -16.75 11.875 1 94.12 379 ALA B CA 1
ATOM 7394 C C . ALA B 1 379 ? 7.691 -16.156 10.617 1 94.12 379 ALA B C 1
ATOM 7396 O O . ALA B 1 379 ? 8.023 -16.875 9.672 1 94.12 379 ALA B O 1
ATOM 7397 N N . ILE B 1 380 ? 7.863 -14.844 10.562 1 95 380 ILE B N 1
ATOM 7398 C CA . ILE B 1 380 ? 8.461 -14.172 9.414 1 95 380 ILE B CA 1
ATOM 7399 C C . ILE B 1 380 ? 9.906 -14.641 9.234 1 95 380 ILE B C 1
ATOM 7401 O O . ILE B 1 380 ? 10.367 -14.836 8.102 1 95 380 ILE B O 1
ATOM 7405 N N . ASP B 1 381 ? 10.586 -14.875 10.305 1 92.19 381 ASP B N 1
ATOM 7406 C CA . ASP B 1 381 ? 11.953 -15.367 10.242 1 92.19 381 ASP B CA 1
ATOM 7407 C C . ASP B 1 381 ? 12.023 -16.734 9.555 1 92.19 381 ASP B C 1
ATOM 7409 O O . ASP B 1 381 ? 12.953 -17.016 8.805 1 92.19 381 ASP B O 1
ATOM 7413 N N . SER B 1 382 ? 11.023 -17.484 9.797 1 90.19 382 SER B N 1
ATOM 7414 C CA . SER B 1 382 ? 10.969 -18.812 9.203 1 90.19 382 SER B CA 1
ATOM 7415 C C . SER B 1 382 ? 10.547 -18.75 7.738 1 90.19 382 SER B C 1
ATOM 7417 O O . SER B 1 382 ? 10.984 -19.547 6.922 1 90.19 382 SER B O 1
ATOM 7419 N N . LEU B 1 383 ? 9.703 -17.828 7.445 1 92.06 383 LEU B N 1
ATOM 7420 C CA . LEU B 1 383 ? 9.148 -17.703 6.102 1 92.06 383 LEU B CA 1
ATOM 7421 C C . LEU B 1 383 ? 10.188 -17.141 5.137 1 92.06 383 LEU B C 1
ATOM 7423 O O . LEU B 1 383 ? 10.195 -17.469 3.953 1 92.06 383 LEU B O 1
ATOM 7427 N N . LEU B 1 384 ? 11.016 -16.219 5.668 1 91 384 LEU B N 1
ATOM 7428 C CA . LEU B 1 384 ? 12.016 -15.539 4.848 1 91 384 LEU B CA 1
ATOM 7429 C C . LEU B 1 384 ? 13.414 -15.781 5.391 1 91 384 LEU B C 1
ATOM 7431 O O . LEU B 1 384 ? 14.125 -14.836 5.727 1 91 384 LEU B O 1
ATOM 7435 N N . PRO B 1 385 ? 13.867 -16.984 5.32 1 85.25 385 PRO B N 1
ATOM 7436 C CA . PRO B 1 385 ? 15.133 -17.328 5.973 1 85.25 385 PRO B CA 1
ATOM 7437 C C . PRO B 1 385 ? 16.328 -16.641 5.32 1 85.25 385 PRO B C 1
ATOM 7439 O O . PRO B 1 385 ? 17.344 -16.391 5.98 1 85.25 385 PRO B O 1
ATOM 7442 N N . GLU B 1 386 ? 16.25 -16.281 4.098 1 83.75 386 GLU B N 1
ATOM 7443 C CA . GLU B 1 386 ? 17.391 -15.711 3.398 1 83.75 386 GLU B CA 1
ATOM 7444 C C . GLU B 1 386 ? 17.344 -14.188 3.408 1 83.75 386 GLU B C 1
ATOM 7446 O O . GLU B 1 386 ? 18.266 -13.523 2.938 1 83.75 386 GLU B O 1
ATOM 7451 N N . ALA B 1 387 ? 16.281 -13.633 3.895 1 90.12 387 ALA B N 1
ATOM 7452 C CA . ALA B 1 387 ? 16.141 -12.18 3.908 1 90.12 387 ALA B CA 1
ATOM 7453 C C . ALA B 1 387 ? 16.953 -11.562 5.047 1 90.12 387 ALA B C 1
ATOM 7455 O O . ALA B 1 387 ? 17 -12.117 6.148 1 90.12 387 ALA B O 1
ATOM 7456 N N . ASN B 1 388 ? 17.656 -10.461 4.77 1 92.94 388 ASN B N 1
ATOM 7457 C CA . ASN B 1 388 ? 18.312 -9.727 5.844 1 92.94 388 ASN B CA 1
ATOM 7458 C C . ASN B 1 388 ? 17.312 -8.977 6.711 1 92.94 388 ASN B C 1
ATOM 7460 O O . ASN B 1 388 ? 16.109 -8.984 6.43 1 92.94 388 ASN B O 1
ATOM 7464 N N . ASP B 1 389 ? 17.734 -8.359 7.723 1 93.75 389 ASP B N 1
ATOM 7465 C CA . ASP B 1 389 ? 16.875 -7.723 8.719 1 93.75 389 ASP B CA 1
ATOM 7466 C C . ASP B 1 389 ? 16.094 -6.559 8.109 1 93.75 389 ASP B C 1
ATOM 7468 O O . ASP B 1 389 ? 14.93 -6.336 8.453 1 93.75 389 ASP B O 1
ATOM 7472 N N . ASN B 1 390 ? 16.703 -5.762 7.191 1 94.44 390 ASN B N 1
ATOM 7473 C CA . ASN B 1 390 ? 16.031 -4.629 6.566 1 94.44 390 ASN B CA 1
ATOM 7474 C C . ASN B 1 390 ? 14.836 -5.074 5.73 1 94.44 390 ASN B C 1
ATOM 7476 O O . ASN B 1 390 ? 13.781 -4.438 5.758 1 94.44 390 ASN B O 1
ATOM 7480 N N . VAL B 1 391 ? 15.031 -6.203 4.992 1 95.88 391 VAL B N 1
ATOM 7481 C CA . VAL B 1 391 ? 13.945 -6.73 4.176 1 95.88 391 VAL B CA 1
ATOM 7482 C C . VAL B 1 391 ? 12.805 -7.203 5.074 1 95.88 391 VAL B C 1
ATOM 7484 O O . VAL B 1 391 ? 11.633 -6.914 4.812 1 95.88 391 VAL B O 1
ATOM 7487 N N . LYS B 1 392 ? 13.133 -7.914 6.156 1 96.31 392 LYS B N 1
ATOM 7488 C CA . LYS B 1 392 ? 12.109 -8.406 7.074 1 96.31 392 LYS B CA 1
ATOM 7489 C C . LYS B 1 392 ? 11.328 -7.254 7.695 1 96.31 392 LYS B C 1
ATOM 7491 O O . LYS B 1 392 ? 10.102 -7.309 7.785 1 96.31 392 LYS B O 1
ATOM 7496 N N . LYS B 1 393 ? 12.039 -6.188 8.102 1 95.56 393 LYS B N 1
ATOM 7497 C CA . LYS B 1 393 ? 11.383 -5.012 8.672 1 95.56 393 LYS B CA 1
ATOM 7498 C C . LYS B 1 393 ? 10.469 -4.34 7.656 1 95.56 393 LYS B C 1
ATOM 7500 O O . LYS B 1 393 ? 9.367 -3.902 8 1 95.56 393 LYS B O 1
ATOM 7505 N N . ALA B 1 394 ? 10.93 -4.234 6.418 1 96.69 394 ALA B N 1
ATOM 7506 C CA . ALA B 1 394 ? 10.133 -3.611 5.367 1 96.69 394 ALA B CA 1
ATOM 7507 C C . ALA B 1 394 ? 8.883 -4.434 5.066 1 96.69 394 ALA B C 1
ATOM 7509 O O . ALA B 1 394 ? 7.812 -3.873 4.801 1 96.69 394 ALA B O 1
ATOM 7510 N N . VAL B 1 395 ? 9.023 -5.785 5.066 1 97.56 395 VAL B N 1
ATOM 7511 C CA . VAL B 1 395 ? 7.887 -6.668 4.832 1 97.56 395 VAL B CA 1
ATOM 7512 C C . VAL B 1 395 ? 6.848 -6.477 5.934 1 97.56 395 VAL B C 1
ATOM 7514 O O . VAL B 1 395 ? 5.652 -6.348 5.648 1 97.56 395 VAL B O 1
ATOM 7517 N N . ILE B 1 396 ? 7.297 -6.426 7.164 1 97.19 396 ILE B N 1
ATOM 7518 C CA . ILE B 1 396 ? 6.402 -6.215 8.297 1 97.19 396 ILE B CA 1
ATOM 7519 C C . ILE B 1 396 ? 5.711 -4.859 8.164 1 97.19 396 ILE B C 1
ATOM 7521 O O . ILE B 1 396 ? 4.5 -4.75 8.367 1 97.19 396 ILE B O 1
ATOM 7525 N N . ALA B 1 397 ? 6.441 -3.865 7.777 1 95.88 397 ALA B N 1
ATOM 7526 C CA . ALA B 1 397 ? 5.91 -2.512 7.641 1 95.88 397 ALA B CA 1
ATOM 7527 C C . ALA B 1 397 ? 4.82 -2.453 6.574 1 95.88 397 ALA B C 1
ATOM 7529 O O . ALA B 1 397 ? 3.76 -1.863 6.793 1 95.88 397 ALA B O 1
ATOM 7530 N N . LEU B 1 398 ? 5.047 -3.098 5.434 1 96.38 398 LEU B N 1
ATOM 7531 C CA . LEU B 1 398 ? 4.109 -3.012 4.316 1 96.38 398 LEU B CA 1
ATOM 7532 C C . LEU B 1 398 ? 2.869 -3.861 4.582 1 96.38 398 LEU B C 1
ATOM 7534 O O . LEU B 1 398 ? 1.743 -3.408 4.363 1 96.38 398 LEU B O 1
ATOM 7538 N N . TYR B 1 399 ? 3.043 -5.082 5.074 1 97.06 399 TYR B N 1
ATOM 7539 C CA . TYR B 1 399 ? 1.946 -6.043 5.113 1 97.06 399 TYR B CA 1
ATOM 7540 C C . TYR B 1 399 ? 1.154 -5.91 6.41 1 97.06 399 TYR B C 1
ATOM 7542 O O . TYR B 1 399 ? -0.047 -6.188 6.441 1 97.06 399 TYR B O 1
ATOM 7550 N N . ALA B 1 400 ? 1.778 -5.523 7.492 1 95.44 400 ALA B N 1
ATOM 7551 C CA . ALA B 1 400 ? 1.095 -5.547 8.781 1 95.44 400 ALA B CA 1
ATOM 7552 C C . ALA B 1 400 ? 0.877 -4.133 9.312 1 95.44 400 ALA B C 1
ATOM 7554 O O . ALA B 1 400 ? -0.233 -3.777 9.719 1 95.44 400 ALA B O 1
ATOM 7555 N N . GLU B 1 401 ? 1.846 -3.283 9.211 1 91.88 401 GLU B N 1
ATOM 7556 C CA . GLU B 1 401 ? 1.803 -2.004 9.914 1 91.88 401 GLU B CA 1
ATOM 7557 C C . GLU B 1 401 ? 1.096 -0.939 9.078 1 91.88 401 GLU B C 1
ATOM 7559 O O . GLU B 1 401 ? 0.913 0.192 9.531 1 91.88 401 GLU B O 1
ATOM 7564 N N . SER B 1 402 ? 0.644 -1.309 7.895 1 88.12 402 SER B N 1
ATOM 7565 C CA . SER B 1 402 ? -0.135 -0.415 7.043 1 88.12 402 SER B CA 1
ATOM 7566 C C . SER B 1 402 ? -1.591 -0.353 7.492 1 88.12 402 SER B C 1
ATOM 7568 O O . SER B 1 402 ? -2.379 0.427 6.953 1 88.12 402 SER B O 1
ATOM 7570 N N . THR B 1 403 ? -1.952 -1.186 8.461 1 90.75 403 THR B N 1
ATOM 7571 C CA . THR B 1 403 ? -3.291 -1.262 9.031 1 90.75 403 THR B CA 1
ATOM 7572 C C . THR B 1 403 ? -3.234 -1.132 10.555 1 90.75 403 THR B C 1
ATOM 7574 O O . THR B 1 403 ? -2.336 -1.681 11.195 1 90.75 403 THR B O 1
ATOM 7577 N N . PRO B 1 404 ? -4.234 -0.393 11.117 1 93.62 404 PRO B N 1
ATOM 7578 C CA . PRO B 1 404 ? -4.27 -0.33 12.586 1 93.62 404 PRO B CA 1
ATOM 7579 C C . PRO B 1 404 ? -4.301 -1.711 13.234 1 93.62 404 PRO B C 1
ATOM 7581 O O . PRO B 1 404 ? -4.938 -2.629 12.711 1 93.62 404 PRO B O 1
ATOM 7584 N N . SER B 1 405 ? -3.66 -1.882 14.359 1 91.25 405 SER B N 1
ATOM 7585 C CA . SER B 1 405 ? -3.35 -3.18 14.953 1 91.25 405 SER B CA 1
ATOM 7586 C C . SER B 1 405 ? -4.621 -3.965 15.258 1 91.25 405 SER B C 1
ATOM 7588 O O . SER B 1 405 ? -4.633 -5.195 15.172 1 91.25 405 SER B O 1
ATOM 7590 N N . GLU B 1 406 ? -5.703 -3.242 15.594 1 92.81 406 GLU B N 1
ATOM 7591 C CA . GLU B 1 406 ? -6.941 -3.912 15.977 1 92.81 406 GLU B CA 1
ATOM 7592 C C . GLU B 1 406 ? -7.539 -4.691 14.812 1 92.81 406 GLU B C 1
ATOM 7594 O O . GLU B 1 406 ? -8.32 -5.621 15.016 1 92.81 406 GLU B O 1
ATOM 7599 N N . PHE B 1 407 ? -7.133 -4.328 13.703 1 90.5 407 PHE B N 1
ATOM 7600 C CA . PHE B 1 407 ? -7.781 -4.895 12.523 1 90.5 407 PHE B CA 1
ATOM 7601 C C . PHE B 1 407 ? -6.84 -5.848 11.797 1 90.5 407 PHE B C 1
ATOM 7603 O O . PHE B 1 407 ? -7.152 -6.328 10.703 1 90.5 407 PHE B O 1
ATOM 7610 N N . ARG B 1 408 ? -5.742 -6.156 12.375 1 91.62 408 ARG B N 1
ATOM 7611 C CA . ARG B 1 408 ? -4.758 -7.043 11.766 1 91.62 408 ARG B CA 1
ATOM 7612 C C . ARG B 1 408 ? -5.086 -8.508 12.047 1 91.62 408 ARG B C 1
ATOM 7614 O O . ARG B 1 408 ? -5.336 -8.875 13.195 1 91.62 408 ARG B O 1
ATOM 7621 N N . ASN B 1 409 ? -5.164 -9.273 11.023 1 93.81 409 ASN B N 1
ATOM 7622 C CA . ASN B 1 409 ? -5.156 -10.727 11.117 1 93.81 409 ASN B CA 1
ATOM 7623 C C . ASN B 1 409 ? -3.832 -11.312 10.633 1 93.81 409 ASN B C 1
ATOM 7625 O O . ASN B 1 409 ? -3.645 -11.531 9.438 1 93.81 409 ASN B O 1
ATOM 7629 N N . TYR B 1 410 ? -3.002 -11.625 11.617 1 95 410 TYR B N 1
ATOM 7630 C CA . TYR B 1 410 ? -1.624 -11.992 11.297 1 95 410 TYR B CA 1
ATOM 7631 C C . TYR B 1 410 ? -1.57 -13.297 10.516 1 95 410 TYR B C 1
ATOM 7633 O O . TYR B 1 410 ? -0.653 -13.516 9.727 1 95 410 TYR B O 1
ATOM 7641 N N . ARG B 1 411 ? -2.52 -14.195 10.719 1 93.44 411 ARG B N 1
ATOM 7642 C CA . ARG B 1 411 ? -2.568 -15.43 9.93 1 93.44 411 ARG B CA 1
ATOM 7643 C C . ARG B 1 411 ? -2.807 -15.125 8.453 1 93.44 411 ARG B C 1
ATOM 7645 O O . ARG B 1 411 ? -2.137 -15.688 7.586 1 93.44 411 ARG B O 1
ATOM 7652 N N . ASP B 1 412 ? -3.746 -14.281 8.203 1 95.19 412 ASP B N 1
ATOM 7653 C CA . ASP B 1 412 ? -4.027 -13.867 6.828 1 95.19 412 ASP B CA 1
ATOM 7654 C C . ASP B 1 412 ? -2.838 -13.133 6.219 1 95.19 412 ASP B C 1
ATOM 7656 O O . ASP B 1 412 ? -2.545 -13.297 5.031 1 95.19 412 ASP B O 1
ATOM 7660 N N . ILE B 1 413 ? -2.211 -12.344 7.051 1 96.75 413 ILE B N 1
ATOM 7661 C CA . ILE B 1 413 ? -1.059 -11.586 6.586 1 96.75 413 ILE B CA 1
ATOM 7662 C C . ILE B 1 413 ? 0.067 -12.539 6.195 1 96.75 413 ILE B C 1
ATOM 7664 O O . ILE B 1 413 ? 0.737 -12.336 5.18 1 96.75 413 ILE B O 1
ATOM 7668 N N . MET B 1 414 ? 0.293 -13.578 6.996 1 96.38 414 MET B N 1
ATOM 7669 C CA . MET B 1 414 ? 1.297 -14.586 6.668 1 96.38 414 MET B CA 1
ATOM 7670 C C . MET B 1 414 ? 0.957 -15.281 5.355 1 96.38 414 MET B C 1
ATOM 7672 O O . MET B 1 414 ? 1.844 -15.555 4.543 1 96.38 414 MET B O 1
ATOM 7676 N N . ASP B 1 415 ? -0.304 -15.578 5.168 1 96.62 415 ASP B N 1
ATOM 7677 C CA . ASP B 1 415 ? -0.767 -16.172 3.916 1 96.62 415 ASP B CA 1
ATOM 7678 C C . ASP B 1 415 ? -0.454 -15.258 2.73 1 96.62 415 ASP B C 1
ATOM 7680 O O . ASP B 1 415 ? 0.034 -15.719 1.697 1 96.62 415 ASP B O 1
ATOM 7684 N N . ASP B 1 416 ? -0.71 -13.992 2.928 1 97.88 416 ASP B N 1
ATOM 7685 C CA . ASP B 1 416 ? -0.486 -13.016 1.862 1 97.88 416 ASP B CA 1
ATOM 7686 C C . ASP B 1 416 ? 0.994 -12.938 1.494 1 97.88 416 ASP B C 1
ATOM 7688 O O . ASP B 1 416 ? 1.345 -12.922 0.313 1 97.88 416 ASP B O 1
ATOM 7692 N N . ILE B 1 417 ? 1.847 -12.867 2.508 1 97.38 417 ILE B N 1
ATOM 7693 C CA . ILE B 1 417 ? 3.279 -12.734 2.266 1 97.38 417 ILE B CA 1
ATOM 7694 C C . ILE B 1 417 ? 3.781 -13.953 1.488 1 97.38 417 ILE B C 1
ATOM 7696 O O . ILE B 1 417 ? 4.438 -13.805 0.453 1 97.38 417 ILE B O 1
ATOM 7700 N N . MET B 1 418 ? 3.41 -15.117 1.941 1 95.5 418 MET B N 1
ATOM 7701 C CA . MET B 1 418 ? 3.848 -16.359 1.305 1 95.5 418 MET B CA 1
ATOM 7702 C C . MET B 1 418 ? 3.254 -16.484 -0.094 1 95.5 418 MET B C 1
ATOM 7704 O O . MET B 1 418 ? 3.971 -16.781 -1.052 1 95.5 418 MET B O 1
ATOM 7708 N N . GLY B 1 419 ? 1.979 -16.25 -0.202 1 96.94 419 GLY B N 1
ATOM 7709 C CA . GLY B 1 419 ? 1.283 -16.391 -1.471 1 96.94 419 GLY B CA 1
ATOM 7710 C C . GLY B 1 419 ? 1.747 -15.406 -2.521 1 96.94 419 GLY B C 1
ATOM 7711 O O . GLY B 1 419 ? 1.878 -15.758 -3.697 1 96.94 419 GLY B O 1
ATOM 7712 N N . ASP B 1 420 ? 1.99 -14.148 -2.098 1 97.31 420 ASP B N 1
ATOM 7713 C CA . ASP B 1 420 ? 2.416 -13.117 -3.033 1 97.31 420 ASP B CA 1
ATOM 7714 C C . ASP B 1 420 ? 3.793 -13.43 -3.611 1 97.31 420 ASP B C 1
ATOM 7716 O O . ASP B 1 420 ? 3.971 -13.453 -4.832 1 97.31 420 ASP B O 1
ATOM 7720 N N . GLN B 1 421 ? 4.699 -13.734 -2.771 1 93.56 421 GLN B N 1
ATOM 7721 C CA . GLN B 1 421 ? 6.082 -13.922 -3.201 1 93.56 421 GLN B CA 1
ATOM 7722 C C . GLN B 1 421 ? 6.223 -15.188 -4.051 1 93.56 421 GLN B C 1
ATOM 7724 O O . GLN B 1 421 ? 6.996 -15.203 -5.012 1 93.56 421 GLN B O 1
ATOM 7729 N N . THR B 1 422 ? 5.461 -16.156 -3.768 1 94.06 422 THR B N 1
ATOM 7730 C CA . THR B 1 422 ? 5.711 -17.469 -4.34 1 94.06 422 THR B CA 1
ATOM 7731 C C . THR B 1 422 ? 4.852 -17.703 -5.578 1 94.06 422 THR B C 1
ATOM 7733 O O . THR B 1 422 ? 5.27 -18.375 -6.52 1 94.06 422 THR B O 1
ATOM 7736 N N . PHE B 1 423 ? 3.654 -17.109 -5.559 1 97 423 PHE B N 1
ATOM 7737 C CA . PHE B 1 423 ? 2.723 -17.516 -6.605 1 97 423 PHE B CA 1
ATOM 7738 C C . PHE B 1 423 ? 2.139 -16.297 -7.309 1 97 423 PHE B C 1
ATOM 7740 O O . PHE B 1 423 ? 2.275 -16.141 -8.523 1 97 423 PHE B O 1
ATOM 7747 N N . LYS B 1 424 ? 1.627 -15.359 -6.594 1 98.12 424 LYS B N 1
ATOM 7748 C CA . LYS B 1 424 ? 0.833 -14.297 -7.207 1 98.12 424 LYS B CA 1
ATOM 7749 C C . LYS B 1 424 ? 1.719 -13.328 -7.984 1 98.12 424 LYS B C 1
ATOM 7751 O O . LYS B 1 424 ? 1.412 -12.977 -9.125 1 98.12 424 LYS B O 1
ATOM 7756 N N . CYS B 1 425 ? 2.799 -12.891 -7.375 1 97.19 425 CYS B N 1
ATOM 7757 C CA . CYS B 1 425 ? 3.641 -11.898 -8.039 1 97.19 425 CYS B CA 1
ATOM 7758 C C . CYS B 1 425 ? 4.309 -12.492 -9.273 1 97.19 425 CYS B C 1
ATOM 7760 O O . CYS B 1 425 ? 4.375 -11.844 -10.32 1 97.19 425 CYS B O 1
ATOM 7762 N N . PRO B 1 426 ? 4.773 -13.742 -9.227 1 96.56 426 PRO B N 1
ATOM 7763 C CA . PRO B 1 426 ? 5.309 -14.352 -10.445 1 96.56 426 PRO B CA 1
ATOM 7764 C C . PRO B 1 426 ? 4.266 -14.469 -11.555 1 96.56 426 PRO B C 1
ATOM 7766 O O . PRO B 1 426 ? 4.578 -14.273 -12.734 1 96.56 426 PRO B O 1
ATOM 7769 N N . VAL B 1 427 ? 3.082 -14.812 -11.203 1 98 427 VAL B N 1
ATOM 7770 C CA . VAL B 1 427 ? 2.008 -14.914 -12.188 1 98 427 VAL B CA 1
ATOM 7771 C C . VAL B 1 427 ? 1.761 -13.547 -12.82 1 98 427 VAL B C 1
ATOM 7773 O O . VAL B 1 427 ? 1.602 -13.438 -14.039 1 98 427 VAL B O 1
ATOM 7776 N N . MET B 1 428 ? 1.783 -12.523 -12.008 1 97 428 MET B N 1
ATOM 7777 C CA . MET B 1 428 ? 1.602 -11.164 -12.523 1 97 428 MET B CA 1
ATOM 7778 C C . MET B 1 428 ? 2.752 -10.773 -13.445 1 97 428 MET B C 1
ATOM 7780 O O . MET B 1 428 ? 2.545 -10.094 -14.445 1 97 428 MET B O 1
ATOM 7784 N N . GLN B 1 429 ? 3.93 -11.164 -13.094 1 95.38 429 GLN B N 1
ATOM 7785 C CA . GLN B 1 429 ? 5.09 -10.883 -13.93 1 95.38 429 GLN B CA 1
ATOM 7786 C C . GLN B 1 429 ? 4.949 -11.539 -15.305 1 95.38 429 GLN B C 1
ATOM 7788 O O . GLN B 1 429 ? 5.258 -10.93 -16.328 1 95.38 429 GLN B O 1
ATOM 7793 N N . TYR B 1 430 ? 4.539 -12.75 -15.258 1 96.94 430 TYR B N 1
ATOM 7794 C CA . TYR B 1 430 ? 4.375 -13.445 -16.531 1 96.94 430 TYR B CA 1
ATOM 7795 C C . TYR B 1 430 ? 3.264 -12.812 -17.359 1 96.94 430 TYR B C 1
ATOM 7797 O O . TYR B 1 430 ? 3.352 -12.758 -18.578 1 96.94 430 TYR B O 1
ATOM 7805 N N . ALA B 1 431 ? 2.186 -12.422 -16.719 1 97.5 431 ALA B N 1
ATOM 7806 C CA . ALA B 1 431 ? 1.119 -11.719 -17.422 1 97.5 431 ALA B CA 1
ATOM 7807 C C . ALA B 1 431 ? 1.664 -10.516 -18.188 1 97.5 431 ALA B C 1
ATOM 7809 O O . ALA B 1 431 ? 1.279 -10.273 -19.344 1 97.5 431 ALA B O 1
ATOM 7810 N N . HIS B 1 432 ? 2.539 -9.812 -17.578 1 94.94 432 HIS B N 1
ATOM 7811 C CA . HIS B 1 432 ? 3.164 -8.656 -18.203 1 94.94 432 HIS B CA 1
ATOM 7812 C C . HIS B 1 432 ? 3.957 -9.062 -19.438 1 94.94 432 HIS B C 1
ATOM 7814 O O . HIS B 1 432 ? 3.846 -8.43 -20.5 1 94.94 432 HIS B O 1
ATOM 7820 N N . ILE B 1 433 ? 4.719 -10.102 -19.312 1 95.25 433 ILE B N 1
ATOM 7821 C CA . ILE B 1 433 ? 5.559 -10.57 -20.406 1 95.25 433 ILE B CA 1
ATOM 7822 C C . ILE B 1 433 ? 4.684 -11.047 -21.562 1 95.25 433 ILE B C 1
ATOM 7824 O O . ILE B 1 433 ? 4.875 -10.625 -22.703 1 95.25 433 ILE B O 1
ATOM 7828 N N . ALA B 1 434 ? 3.693 -11.852 -21.281 1 96.75 434 ALA B N 1
ATOM 7829 C CA . ALA B 1 434 ? 2.848 -12.469 -22.297 1 96.75 434 ALA B CA 1
ATOM 7830 C C . ALA B 1 434 ? 1.993 -11.43 -23 1 96.75 434 ALA B C 1
ATOM 7832 O O . ALA B 1 434 ? 1.731 -11.539 -24.203 1 96.75 434 ALA B O 1
ATOM 7833 N N . ALA B 1 435 ? 1.622 -10.43 -22.281 1 96.75 435 ALA B N 1
ATOM 7834 C CA . ALA B 1 435 ? 0.702 -9.422 -22.812 1 96.75 435 ALA B CA 1
ATOM 7835 C C . ALA B 1 435 ? 1.369 -8.586 -23.891 1 96.75 435 ALA B C 1
ATOM 7837 O O . ALA B 1 435 ? 0.692 -7.895 -24.656 1 96.75 435 ALA B O 1
ATOM 7838 N N . GLN B 1 436 ? 2.646 -8.641 -24 1 94.44 436 GLN B N 1
ATOM 7839 C CA . GLN B 1 436 ? 3.363 -7.871 -25.016 1 94.44 436 GLN B CA 1
ATOM 7840 C C . GLN B 1 436 ? 3.086 -8.414 -26.422 1 94.44 436 GLN B C 1
ATOM 7842 O O . GLN B 1 436 ? 3.234 -7.699 -27.406 1 94.44 436 GLN B O 1
ATOM 7847 N N . SER B 1 437 ? 2.682 -9.688 -26.5 1 94.25 437 SER B N 1
ATOM 7848 C CA . SER B 1 437 ? 2.617 -10.266 -27.844 1 94.25 437 SER B CA 1
ATOM 7849 C C . SER B 1 437 ? 1.375 -11.133 -28.016 1 94.25 437 SER B C 1
ATOM 7851 O O . SER B 1 437 ? 1.073 -11.586 -29.125 1 94.25 437 SER B O 1
ATOM 7853 N N . SER B 1 438 ? 0.663 -11.43 -26.922 1 96.38 438 SER B N 1
ATOM 7854 C CA . SER B 1 438 ? -0.459 -12.359 -26.984 1 96.38 438 SER B CA 1
ATOM 7855 C C . SER B 1 438 ? -1.633 -11.867 -26.141 1 96.38 438 SER B C 1
ATOM 7857 O O . SER B 1 438 ? -1.503 -10.898 -25.406 1 96.38 438 SER B O 1
ATOM 7859 N N . LYS B 1 439 ? -2.789 -12.516 -26.375 1 97.44 439 LYS B N 1
ATOM 7860 C CA . LYS B 1 439 ? -3.922 -12.242 -25.5 1 97.44 439 LYS B CA 1
ATOM 7861 C C . LYS B 1 439 ? -3.75 -12.945 -24.141 1 97.44 439 LYS B C 1
ATOM 7863 O O . LYS B 1 439 ? -3.336 -14.102 -24.094 1 97.44 439 LYS B O 1
ATOM 7868 N N . VAL B 1 440 ? -3.979 -12.148 -23.156 1 98.38 440 VAL B N 1
ATOM 7869 C CA . VAL B 1 440 ? -3.873 -12.664 -21.797 1 98.38 440 VAL B CA 1
ATOM 7870 C C . VAL B 1 440 ? -5.184 -12.422 -21.047 1 98.38 440 VAL B C 1
ATOM 7872 O O . VAL B 1 440 ? -5.762 -11.336 -21.141 1 98.38 440 VAL B O 1
ATOM 7875 N N . TYR B 1 441 ? -5.695 -13.422 -20.438 1 98.44 441 TYR B N 1
ATOM 7876 C CA . TYR B 1 441 ? -6.809 -13.32 -19.5 1 98.44 441 TYR B CA 1
ATOM 7877 C C . TYR B 1 441 ? -6.371 -13.711 -18.094 1 98.44 441 TYR B C 1
ATOM 7879 O O . TYR B 1 441 ? -5.734 -14.75 -17.906 1 98.44 441 TYR B O 1
ATOM 7887 N N . LEU B 1 442 ? -6.66 -12.828 -17.125 1 98.31 442 LEU B N 1
ATOM 7888 C CA . LEU B 1 442 ? -6.184 -12.992 -15.75 1 98.31 442 LEU B CA 1
ATOM 7889 C C . LEU B 1 442 ? -7.355 -13.172 -14.789 1 98.31 442 LEU B C 1
ATOM 7891 O O . LEU B 1 442 ? -8.383 -12.508 -14.922 1 98.31 442 LEU B O 1
ATOM 7895 N N . TYR B 1 443 ? -7.168 -14.094 -13.742 1 98.19 443 TYR B N 1
ATOM 7896 C CA . TYR B 1 443 ? -8.25 -14.281 -12.781 1 98.19 443 TYR B CA 1
ATOM 7897 C C . TYR B 1 443 ? -7.707 -14.453 -11.375 1 98.19 443 TYR B C 1
ATOM 7899 O O . TYR B 1 443 ? -6.523 -14.758 -11.188 1 98.19 443 TYR B O 1
ATOM 7907 N N . SER B 1 444 ? -8.492 -14.188 -10.445 1 98.38 444 SER B N 1
ATOM 7908 C CA . SER B 1 444 ? -8.359 -14.609 -9.055 1 98.38 444 SER B CA 1
ATOM 7909 C C . SER B 1 444 ? -9.539 -15.477 -8.633 1 98.38 444 SER B C 1
ATOM 7911 O O . SER B 1 444 ? -10.68 -15.016 -8.578 1 98.38 444 SER B O 1
ATOM 7913 N N . PHE B 1 445 ? -9.25 -16.766 -8.414 1 98.56 445 PHE B N 1
ATOM 7914 C CA . PHE B 1 445 ? -10.266 -17.672 -7.91 1 98.56 445 PHE B CA 1
ATOM 7915 C C . PHE B 1 445 ? -10.492 -17.469 -6.414 1 98.56 445 PHE B C 1
ATOM 7917 O O . PHE B 1 445 ? -9.562 -17.641 -5.617 1 98.56 445 PHE B O 1
ATOM 7924 N N . GLU B 1 446 ? -11.75 -17.219 -6.004 1 97.75 446 GLU B N 1
ATOM 7925 C CA . GLU B 1 446 ? -11.945 -16.797 -4.617 1 97.75 446 GLU B CA 1
ATOM 7926 C C . GLU B 1 446 ? -13.133 -17.516 -3.986 1 97.75 446 GLU B C 1
ATOM 7928 O O . GLU B 1 446 ? -13.672 -17.062 -2.975 1 97.75 446 GLU B O 1
ATOM 7933 N N . GLU B 1 447 ? -13.5 -18.672 -4.543 1 96.69 447 GLU B N 1
ATOM 7934 C CA . GLU B 1 447 ? -14.578 -19.469 -3.98 1 96.69 447 GLU B CA 1
ATOM 7935 C C . GLU B 1 447 ? -14.039 -20.609 -3.123 1 96.69 447 GLU B C 1
ATOM 7937 O O . GLU B 1 447 ? -13.234 -21.422 -3.59 1 96.69 447 GLU B O 1
ATOM 7942 N N . ARG B 1 448 ? -14.469 -20.594 -1.918 1 96.31 448 ARG B N 1
ATOM 7943 C CA . ARG B 1 448 ? -14.219 -21.766 -1.085 1 96.31 448 ARG B CA 1
ATOM 7944 C C . ARG B 1 448 ? -15.375 -22.766 -1.174 1 96.31 448 ARG B C 1
ATOM 7946 O O . ARG B 1 448 ? -16.5 -22.438 -0.786 1 96.31 448 ARG B O 1
ATOM 7953 N N . MET B 1 449 ? -15.117 -23.938 -1.698 1 95.94 449 MET B N 1
ATOM 7954 C CA . MET B 1 449 ? -16.156 -24.953 -1.778 1 95.94 449 MET B CA 1
ATOM 7955 C C . MET B 1 449 ? -16.578 -25.422 -0.387 1 95.94 449 MET B C 1
ATOM 7957 O O . MET B 1 449 ? -15.727 -25.562 0.503 1 95.94 449 MET B O 1
ATOM 7961 N N . SER B 1 450 ? -17.797 -25.734 -0.174 1 94.5 450 SER B N 1
ATOM 7962 C CA . SER B 1 450 ? -18.375 -26 1.14 1 94.5 450 SER B CA 1
ATOM 7963 C C . SER B 1 450 ? -17.828 -27.297 1.729 1 94.5 450 SER B C 1
ATOM 7965 O O . SER B 1 450 ? -17.766 -27.453 2.951 1 94.5 450 SER B O 1
ATOM 7967 N N . ASN B 1 451 ? -17.391 -28.219 0.925 1 93.06 451 ASN B N 1
ATOM 7968 C CA . ASN B 1 451 ? -16.969 -29.516 1.43 1 93.06 451 ASN B CA 1
ATOM 7969 C C . ASN B 1 451 ? -15.438 -29.625 1.488 1 93.06 451 ASN B C 1
ATOM 7971 O O . ASN B 1 451 ? -14.898 -30.719 1.595 1 93.06 451 ASN B O 1
ATOM 7975 N N . LEU B 1 452 ? -14.742 -28.516 1.374 1 93.69 452 LEU B N 1
ATOM 7976 C CA . LEU B 1 452 ? -13.289 -28.531 1.454 1 93.69 452 LEU B CA 1
ATOM 7977 C C . LEU B 1 452 ? -12.828 -29.078 2.807 1 93.69 452 LEU B C 1
ATOM 7979 O O . LEU B 1 452 ? -13.219 -28.547 3.852 1 93.69 452 LEU B O 1
ATOM 7983 N N . PRO B 1 453 ? -12.023 -30.125 2.822 1 92.38 453 PRO B N 1
ATOM 7984 C CA . PRO B 1 453 ? -11.664 -30.797 4.074 1 92.38 453 PRO B CA 1
ATOM 7985 C C . PRO B 1 453 ? -10.484 -30.141 4.781 1 92.38 453 PRO B C 1
ATOM 7987 O O . PRO B 1 453 ? -9.547 -30.828 5.203 1 92.38 453 PRO B O 1
ATOM 7990 N N . TRP B 1 454 ? -10.469 -28.859 4.895 1 94.06 454 TRP B N 1
ATOM 7991 C CA . TRP B 1 454 ? -9.461 -28.062 5.59 1 94.06 454 TRP B CA 1
ATOM 7992 C C . TRP B 1 454 ? -10.117 -27.047 6.52 1 94.06 454 TRP B C 1
ATOM 7994 O O . TRP B 1 454 ? -11.281 -26.688 6.336 1 94.06 454 TRP B O 1
ATOM 8004 N N . PRO B 1 455 ? -9.352 -26.609 7.547 1 91.94 455 PRO B N 1
ATOM 8005 C CA . PRO B 1 455 ? -9.93 -25.578 8.422 1 91.94 455 PRO B CA 1
ATOM 8006 C C . PRO B 1 455 ? -10.367 -24.328 7.668 1 91.94 455 PRO B C 1
ATOM 8008 O O . PRO B 1 455 ? -9.734 -23.953 6.672 1 91.94 455 PRO B O 1
ATOM 8011 N N . GLU B 1 456 ? -11.391 -23.719 8.211 1 91.44 456 GLU B N 1
ATOM 8012 C CA . GLU B 1 456 ? -11.984 -22.547 7.562 1 91.44 456 GLU B CA 1
ATOM 8013 C C . GLU B 1 456 ? -10.961 -21.438 7.395 1 91.44 456 GLU B C 1
ATOM 8015 O O . GLU B 1 456 ? -11.016 -20.672 6.422 1 91.44 456 GLU B O 1
ATOM 8020 N N . TRP B 1 457 ? -10.016 -21.297 8.312 1 91.31 457 TRP B N 1
ATOM 8021 C CA . TRP B 1 457 ? -9.062 -20.203 8.297 1 91.31 457 TRP B CA 1
ATOM 8022 C C . TRP B 1 457 ? -8.148 -20.297 7.082 1 91.31 457 TRP B C 1
ATOM 8024 O O . TRP B 1 457 ? -7.484 -19.328 6.719 1 91.31 457 TRP B O 1
ATOM 8034 N N . MET B 1 458 ? -8.102 -21.453 6.391 1 94.81 458 MET B N 1
ATOM 8035 C CA . MET B 1 458 ? -7.227 -21.625 5.234 1 94.81 458 MET B CA 1
ATOM 8036 C C . MET B 1 458 ? -7.812 -20.938 4.004 1 94.81 458 MET B C 1
ATOM 8038 O O . MET B 1 458 ? -7.121 -20.781 2.994 1 94.81 458 MET B O 1
ATOM 8042 N N . GLY B 1 459 ? -9.133 -20.578 4.031 1 95.31 459 GLY B N 1
ATOM 8043 C CA . GLY B 1 459 ? -9.766 -19.875 2.928 1 95.31 459 GLY B CA 1
ATOM 8044 C C . GLY B 1 459 ? -9.82 -20.688 1.649 1 95.31 459 GLY B C 1
ATOM 8045 O O . GLY B 1 459 ? -10.305 -21.828 1.646 1 95.31 459 GLY B O 1
ATOM 8046 N N . VAL B 1 460 ? -9.281 -20.125 0.577 1 97.94 460 VAL B N 1
ATOM 8047 C CA . VAL B 1 460 ? -9.211 -20.766 -0.729 1 97.94 460 VAL B CA 1
ATOM 8048 C C . VAL B 1 460 ? -7.773 -21.219 -1.001 1 97.94 460 VAL B C 1
ATOM 8050 O O . VAL B 1 460 ? -7.012 -20.516 -1.675 1 97.94 460 VAL B O 1
ATOM 8053 N N . PRO B 1 461 ? -7.434 -22.391 -0.582 1 97.38 461 PRO B N 1
ATOM 8054 C CA . PRO B 1 461 ? -6.031 -22.797 -0.603 1 97.38 461 PRO B CA 1
ATOM 8055 C C . PRO B 1 461 ? -5.562 -23.234 -1.99 1 97.38 461 PRO B C 1
ATOM 8057 O O . PRO B 1 461 ? -6.387 -23.5 -2.867 1 97.38 461 PRO B O 1
ATOM 8060 N N . HIS B 1 462 ? -4.301 -23.312 -2.15 1 97.56 462 HIS B N 1
ATOM 8061 C CA . HIS B 1 462 ? -3.566 -23.703 -3.352 1 97.56 462 HIS B CA 1
ATOM 8062 C C . HIS B 1 462 ? -4.051 -25.047 -3.891 1 97.56 462 HIS B C 1
ATOM 8064 O O . HIS B 1 462 ? -4.105 -26.031 -3.154 1 97.56 462 HIS B O 1
ATOM 8070 N N . GLY B 1 463 ? -4.508 -25.031 -5.133 1 96.62 463 GLY B N 1
ATOM 8071 C CA . GLY B 1 463 ? -4.773 -26.281 -5.84 1 96.62 463 GLY B CA 1
ATOM 8072 C C . GLY B 1 463 ? -6.246 -26.656 -5.852 1 96.62 463 GLY B C 1
ATOM 8073 O O . GLY B 1 463 ? -6.664 -27.5 -6.641 1 96.62 463 GLY B O 1
ATOM 8074 N N . TYR B 1 464 ? -7.039 -26 -5.098 1 94.19 464 TYR B N 1
ATOM 8075 C CA . TYR B 1 464 ? -8.375 -26.531 -4.875 1 94.19 464 TYR B CA 1
ATOM 8076 C C . TYR B 1 464 ? -9.375 -25.938 -5.855 1 94.19 464 TYR B C 1
ATOM 8078 O O . TYR B 1 464 ? -10.562 -26.281 -5.832 1 94.19 464 TYR B O 1
ATOM 8086 N N . GLU B 1 465 ? -8.875 -25.109 -6.781 1 97.06 465 GLU B N 1
ATOM 8087 C CA . GLU B 1 465 ? -9.719 -24.703 -7.902 1 97.06 465 GLU B CA 1
ATOM 8088 C C . GLU B 1 465 ? -9.797 -25.812 -8.961 1 97.06 465 GLU B C 1
ATOM 8090 O O . GLU B 1 465 ? -10.695 -25.797 -9.805 1 97.06 465 GLU B O 1
ATOM 8095 N N . VAL B 1 466 ? -8.898 -26.812 -8.898 1 98.19 466 VAL B N 1
ATOM 8096 C CA . VAL B 1 466 ? -8.797 -27.875 -9.891 1 98.19 466 VAL B CA 1
ATOM 8097 C C . VAL B 1 466 ? -10.086 -28.672 -9.922 1 98.19 466 VAL B C 1
ATOM 8099 O O . VAL B 1 466 ? -10.57 -29.062 -10.992 1 98.19 466 VAL B O 1
ATOM 8102 N N . GLU B 1 467 ? -10.703 -28.953 -8.758 1 96.94 467 GLU B N 1
ATOM 8103 C CA . GLU B 1 467 ? -11.93 -29.734 -8.711 1 96.94 467 GLU B CA 1
ATOM 8104 C C . GLU B 1 467 ? -13.055 -29.047 -9.484 1 96.94 467 GLU B C 1
ATOM 8106 O O . GLU B 1 467 ? -13.875 -29.703 -10.125 1 96.94 467 GLU B O 1
ATOM 8111 N N . VAL B 1 468 ? -13.023 -27.719 -9.422 1 97.94 468 VAL B N 1
ATOM 8112 C CA . VAL B 1 468 ? -14.062 -26.938 -10.086 1 97.94 468 VAL B CA 1
ATOM 8113 C C . VAL B 1 468 ? -13.836 -26.938 -11.594 1 97.94 468 VAL B C 1
ATOM 8115 O O . VAL B 1 468 ? -14.789 -27.078 -12.367 1 97.94 468 VAL B O 1
ATOM 8118 N N . VAL B 1 469 ? -12.633 -26.906 -12.031 1 98.44 469 VAL B N 1
ATOM 8119 C CA . VAL B 1 469 ? -12.258 -26.875 -13.438 1 98.44 469 VAL B CA 1
ATOM 8120 C C . VAL B 1 469 ? -12.586 -28.219 -14.094 1 98.44 469 VAL B C 1
ATOM 8122 O O . VAL B 1 469 ? -13.008 -28.266 -15.25 1 98.44 469 VAL B O 1
ATOM 8125 N N . PHE B 1 470 ? -12.438 -29.328 -13.359 1 98.56 470 PHE B N 1
ATOM 8126 C CA . PHE B 1 470 ? -12.641 -30.656 -13.906 1 98.56 470 PHE B CA 1
ATOM 8127 C C . PHE B 1 470 ? -14.086 -31.094 -13.75 1 98.56 470 PHE B C 1
ATOM 8129 O O . PHE B 1 470 ? -14.477 -32.156 -14.242 1 98.56 470 PHE B O 1
ATOM 8136 N N . GLY B 1 471 ? -14.891 -30.359 -13.023 1 98.19 471 GLY B N 1
ATOM 8137 C CA . GLY B 1 471 ? -16.312 -30.625 -12.922 1 98.19 471 GLY B CA 1
ATOM 8138 C C . GLY B 1 471 ? -16.656 -31.609 -11.82 1 98.19 471 GLY B C 1
ATOM 8139 O O . GLY B 1 471 ? -17.734 -32.219 -11.828 1 98.19 471 GLY B O 1
ATOM 8140 N N . LEU B 1 472 ? -15.758 -31.703 -10.859 1 96.69 472 LEU B N 1
ATOM 8141 C CA . LEU B 1 472 ? -16 -32.625 -9.758 1 96.69 472 LEU B CA 1
ATOM 8142 C C . LEU B 1 472 ? -17.328 -32.312 -9.062 1 96.69 472 LEU B C 1
ATOM 8144 O O . LEU B 1 472 ? -18.016 -33.219 -8.586 1 96.69 472 LEU B O 1
ATOM 8148 N N . PRO B 1 473 ? -17.734 -31.062 -8.938 1 97.06 473 PRO B N 1
ATOM 8149 C CA . PRO B 1 473 ? -19.016 -30.75 -8.289 1 97.06 473 PRO B CA 1
ATOM 8150 C C . PRO B 1 473 ? -20.219 -31.375 -9.008 1 97.06 473 PRO B C 1
ATOM 8152 O O . PRO B 1 473 ? -21.297 -31.453 -8.438 1 97.06 473 PRO B O 1
ATOM 8155 N N . LEU B 1 474 ? -20.062 -31.781 -10.242 1 97.44 474 LEU B N 1
ATOM 8156 C CA . LEU B 1 474 ? -21.156 -32.375 -10.984 1 97.44 474 LEU B CA 1
ATOM 8157 C C . LEU B 1 474 ? -21.359 -33.844 -10.562 1 97.44 474 LEU B C 1
ATOM 8159 O O . LEU B 1 474 ? -22.359 -34.469 -10.945 1 97.44 474 LEU B O 1
ATOM 8163 N N . ASN B 1 475 ? -20.375 -34.406 -9.852 1 96.06 475 ASN B N 1
ATOM 8164 C CA . ASN B 1 475 ? -20.578 -35.688 -9.227 1 96.06 475 ASN B CA 1
ATOM 8165 C C . ASN B 1 475 ? -21.516 -35.625 -8.031 1 96.06 475 ASN B C 1
ATOM 8167 O O . ASN B 1 475 ? -21.109 -35.188 -6.941 1 96.06 475 ASN B O 1
ATOM 8171 N N . GLU B 1 476 ? -22.609 -36.094 -8.117 1 94.06 476 GLU B N 1
ATOM 8172 C CA . GLU B 1 476 ? -23.656 -35.969 -7.121 1 94.06 476 GLU B CA 1
ATOM 8173 C C . GLU B 1 476 ? -23.297 -36.656 -5.82 1 94.06 476 GLU B C 1
ATOM 8175 O O . GLU B 1 476 ? -23.766 -36.281 -4.746 1 94.06 476 GLU B O 1
ATOM 8180 N N . SER B 1 477 ? -22.516 -37.656 -5.902 1 93.94 477 SER B N 1
ATOM 8181 C CA . SER B 1 477 ? -22.188 -38.469 -4.727 1 93.94 477 SER B CA 1
ATOM 8182 C C . SER B 1 477 ? -21.281 -37.688 -3.771 1 93.94 477 SER B C 1
ATOM 8184 O O . SER B 1 477 ? -21.109 -38.094 -2.617 1 93.94 477 SER B O 1
ATOM 8186 N N . LEU B 1 478 ? -20.781 -36.531 -4.211 1 94.06 478 LEU B N 1
ATOM 8187 C CA . LEU B 1 478 ? -19.781 -35.844 -3.412 1 94.06 478 LEU B CA 1
ATOM 8188 C C . LEU B 1 478 ? -20.422 -34.719 -2.615 1 94.06 478 LEU B C 1
ATOM 8190 O O . LEU B 1 478 ? -19.75 -34.062 -1.802 1 94.06 478 LEU B O 1
ATOM 8194 N N . GLY B 1 479 ? -21.688 -34.344 -2.793 1 93.06 479 GLY B N 1
ATOM 8195 C CA . GLY B 1 479 ? -22.469 -33.5 -1.897 1 93.06 479 GLY B CA 1
ATOM 8196 C C . GLY B 1 479 ? -22.219 -32.031 -2.104 1 93.06 479 GLY B C 1
ATOM 8197 O O . GLY B 1 479 ? -22.312 -31.234 -1.159 1 93.06 479 GLY B O 1
ATOM 8198 N N . TYR B 1 480 ? -21.891 -31.578 -3.305 1 95.5 480 TYR B N 1
ATOM 8199 C CA . TYR B 1 480 ? -21.797 -30.141 -3.59 1 95.5 480 TYR B CA 1
ATOM 8200 C C . TYR B 1 480 ? -23.172 -29.5 -3.67 1 95.5 480 TYR B C 1
ATOM 8202 O O . TYR B 1 480 ? -24.156 -30.172 -3.98 1 95.5 480 TYR B O 1
ATOM 8210 N N . THR B 1 481 ? -23.281 -28.188 -3.369 1 96.19 481 THR B N 1
ATOM 8211 C CA . THR B 1 481 ? -24.531 -27.469 -3.459 1 96.19 481 THR B CA 1
ATOM 8212 C C . THR B 1 481 ? -24.891 -27.172 -4.914 1 96.19 481 THR B C 1
ATOM 8214 O O . THR B 1 481 ? -24.031 -27.25 -5.793 1 96.19 481 THR B O 1
ATOM 8217 N N . SER B 1 482 ? -26.125 -26.844 -5.16 1 96.62 482 SER B N 1
ATOM 8218 C CA . SER B 1 482 ? -26.562 -26.484 -6.504 1 96.62 482 SER B CA 1
ATOM 8219 C C . SER B 1 482 ? -25.812 -25.266 -7.023 1 96.62 482 SER B C 1
ATOM 8221 O O . SER B 1 482 ? -25.5 -25.188 -8.211 1 96.62 482 SER B O 1
ATOM 8223 N N . ALA B 1 483 ? -25.547 -24.328 -6.121 1 96.31 483 ALA B N 1
ATOM 8224 C CA . ALA B 1 483 ? -24.812 -23.141 -6.508 1 96.31 483 ALA B CA 1
ATOM 8225 C C . ALA B 1 483 ? -23.391 -23.484 -6.934 1 96.31 483 ALA B C 1
ATOM 8227 O O . ALA B 1 483 ? -22.844 -22.891 -7.875 1 96.31 483 ALA B O 1
ATOM 8228 N N . GLU B 1 484 ? -22.828 -24.422 -6.254 1 97 484 GLU B N 1
ATOM 8229 C CA . GLU B 1 484 ? -21.469 -24.844 -6.566 1 97 484 GLU B CA 1
ATOM 8230 C C . GLU B 1 484 ? -21.406 -25.609 -7.887 1 97 484 GLU B C 1
ATOM 8232 O O . GLU B 1 484 ? -20.438 -25.5 -8.641 1 97 484 GLU B O 1
ATOM 8237 N N . VAL B 1 485 ? -22.406 -26.391 -8.188 1 97.5 485 VAL B N 1
ATOM 8238 C CA . VAL B 1 485 ? -22.516 -27.109 -9.461 1 97.5 485 VAL B CA 1
ATOM 8239 C C . VAL B 1 485 ? -22.609 -26.094 -10.602 1 97.5 485 VAL B C 1
ATOM 8241 O O . VAL B 1 485 ? -21.875 -26.219 -11.594 1 97.5 485 VAL B O 1
ATOM 8244 N N . ASP B 1 486 ? -23.469 -25.094 -10.43 1 96.06 486 ASP B N 1
ATOM 8245 C CA . ASP B 1 486 ? -23.625 -24.062 -11.453 1 96.06 486 ASP B CA 1
ATOM 8246 C C . ASP B 1 486 ? -22.328 -23.281 -11.641 1 96.06 486 ASP B C 1
ATOM 8248 O O . ASP B 1 486 ? -21.969 -22.906 -12.766 1 96.06 486 ASP B O 1
ATOM 8252 N N . PHE B 1 487 ? -21.688 -23.016 -10.57 1 95.88 487 PHE B N 1
ATOM 8253 C CA . PHE B 1 487 ? -20.406 -22.312 -10.625 1 95.88 487 PHE B CA 1
ATOM 8254 C C . PHE B 1 487 ? -19.375 -23.125 -11.398 1 95.88 487 PHE B C 1
ATOM 8256 O O . PHE B 1 487 ? -18.641 -22.578 -12.234 1 95.88 487 PHE B O 1
ATOM 8263 N N . SER B 1 488 ? -19.281 -24.391 -11.125 1 97.44 488 SER B N 1
ATOM 8264 C CA . SER B 1 488 ? -18.344 -25.281 -11.828 1 97.44 488 SER B CA 1
ATOM 8265 C C . SER B 1 488 ? -18.656 -25.312 -13.32 1 97.44 488 SER B C 1
ATOM 8267 O O . SER B 1 488 ? -17.734 -25.281 -14.148 1 97.44 488 SER B O 1
ATOM 8269 N N . LYS B 1 489 ? -19.891 -25.328 -13.695 1 96.19 489 LYS B N 1
ATOM 8270 C CA . LYS B 1 489 ? -20.281 -25.297 -15.102 1 96.19 489 LYS B CA 1
ATOM 8271 C C . LYS B 1 489 ? -19.797 -24.016 -15.773 1 96.19 489 LYS B C 1
ATOM 8273 O O . LYS B 1 489 ? -19.328 -24.047 -16.906 1 96.19 489 LYS B O 1
ATOM 8278 N N . ARG B 1 490 ? -19.891 -22.922 -15.031 1 94.75 490 ARG B N 1
ATOM 8279 C CA . ARG B 1 490 ? -19.438 -21.641 -15.57 1 94.75 490 ARG B CA 1
ATOM 8280 C C . ARG B 1 490 ? -17.938 -21.641 -15.773 1 94.75 490 ARG B C 1
ATOM 8282 O O . ARG B 1 490 ? -17.438 -21.203 -16.812 1 94.75 490 ARG B O 1
ATOM 8289 N N . VAL B 1 491 ? -17.219 -22.172 -14.82 1 96.44 491 VAL B N 1
ATOM 8290 C CA . VAL B 1 491 ? -15.758 -22.203 -14.906 1 96.44 491 VAL B CA 1
ATOM 8291 C C . VAL B 1 491 ? -15.328 -23.141 -16.047 1 96.44 491 VAL B C 1
ATOM 8293 O O . VAL B 1 491 ? -14.461 -22.781 -16.844 1 96.44 491 VAL B O 1
ATOM 8296 N N . MET B 1 492 ? -15.961 -24.297 -16.188 1 97 492 MET B N 1
ATOM 8297 C CA . MET B 1 492 ? -15.672 -25.219 -17.281 1 97 492 MET B CA 1
ATOM 8298 C C . MET B 1 492 ? -15.906 -24.531 -18.625 1 97 492 MET B C 1
ATOM 8300 O O . MET B 1 492 ? -15.148 -24.734 -19.578 1 97 492 MET B O 1
ATOM 8304 N N . THR B 1 493 ? -16.906 -23.734 -18.656 1 96.06 493 THR B N 1
ATOM 8305 C CA . THR B 1 493 ? -17.219 -23.031 -19.891 1 96.06 493 THR B CA 1
ATOM 8306 C C . THR B 1 493 ? -16.141 -22.016 -20.234 1 96.06 493 THR B C 1
ATOM 8308 O O . THR B 1 493 ? -15.711 -21.922 -21.391 1 96.06 493 THR B O 1
ATOM 8311 N N . TYR B 1 494 ? -15.672 -21.234 -19.234 1 96.62 494 TYR B N 1
ATOM 8312 C CA . TYR B 1 494 ? -14.586 -20.297 -19.484 1 96.62 494 TYR B CA 1
ATOM 8313 C C . TYR B 1 494 ? -13.352 -21.016 -20.016 1 96.62 494 TYR B C 1
ATOM 8315 O O . TYR B 1 494 ? -12.758 -20.578 -21 1 96.62 494 TYR B O 1
ATOM 8323 N N . TRP B 1 495 ? -12.984 -22.078 -19.391 1 97.88 495 TRP B N 1
ATOM 8324 C CA . TRP B 1 495 ? -11.789 -22.828 -19.75 1 97.88 495 TRP B CA 1
ATOM 8325 C C . TRP B 1 495 ? -11.922 -23.422 -21.156 1 97.88 495 TRP B C 1
ATOM 8327 O O . TRP B 1 495 ? -10.992 -23.328 -21.969 1 97.88 495 TRP B O 1
ATOM 8337 N N . SER B 1 496 ? -13.086 -23.969 -21.438 1 97.25 496 SER B N 1
ATOM 8338 C CA . SER B 1 496 ? -13.273 -24.641 -22.719 1 97.25 496 SER B CA 1
ATOM 8339 C C . SER B 1 496 ? -13.414 -23.609 -23.844 1 97.25 496 SER B C 1
ATOM 8341 O O . SER B 1 496 ? -12.938 -23.844 -24.953 1 97.25 496 SER B O 1
ATOM 8343 N N . ASN B 1 497 ? -14.102 -22.5 -23.609 1 96.69 497 ASN B N 1
ATOM 8344 C CA . ASN B 1 497 ? -14.156 -21.438 -24.609 1 96.69 497 ASN B CA 1
ATOM 8345 C C . ASN B 1 497 ? -12.766 -20.938 -24.969 1 96.69 497 ASN B C 1
ATOM 8347 O O . ASN B 1 497 ? -12.461 -20.734 -26.156 1 96.69 497 ASN B O 1
ATOM 8351 N N . PHE B 1 498 ? -12 -20.781 -23.953 1 97.81 498 PHE B N 1
ATOM 8352 C CA . PHE B 1 498 ? -10.625 -20.344 -24.203 1 97.81 498 PHE B CA 1
ATOM 8353 C C . PHE B 1 498 ? -9.883 -21.375 -25.047 1 97.81 498 PHE B C 1
ATOM 8355 O O . PHE B 1 498 ? -9.148 -21.031 -25.969 1 97.81 498 PHE B O 1
ATOM 8362 N N . ALA B 1 499 ? -10.016 -22.625 -24.703 1 98.12 499 ALA B N 1
ATOM 8363 C CA . ALA B 1 499 ? -9.359 -23.688 -25.453 1 98.12 499 ALA B CA 1
ATOM 8364 C C . ALA B 1 499 ? -9.82 -23.703 -26.906 1 98.12 499 ALA B C 1
ATOM 8366 O O . ALA B 1 499 ? -9.023 -23.969 -27.812 1 98.12 499 ALA B O 1
ATOM 8367 N N . LYS B 1 500 ? -11.062 -23.391 -27.156 1 96.62 500 LYS B N 1
ATOM 8368 C CA . LYS B 1 500 ? -11.656 -23.438 -28.484 1 96.62 500 LYS B CA 1
ATOM 8369 C C . LYS B 1 500 ? -11.242 -22.234 -29.328 1 96.62 500 LYS B C 1
ATOM 8371 O O . LYS B 1 500 ? -10.938 -22.359 -30.516 1 96.62 500 LYS B O 1
ATOM 8376 N N . THR B 1 501 ? -11.18 -21.016 -28.641 1 95.19 501 THR B N 1
ATOM 8377 C CA . THR B 1 501 ? -11.141 -19.812 -29.484 1 95.19 501 THR B CA 1
ATOM 8378 C C . THR B 1 501 ? -10.039 -18.875 -29.016 1 95.19 501 THR B C 1
ATOM 8380 O O . THR B 1 501 ? -9.711 -17.906 -29.703 1 95.19 501 THR B O 1
ATOM 8383 N N . GLY B 1 502 ? -9.508 -19.156 -27.891 1 96.38 502 GLY B N 1
ATOM 8384 C CA . GLY B 1 502 ? -8.578 -18.219 -27.297 1 96.38 502 GLY B CA 1
ATOM 8385 C C . GLY B 1 502 ? -9.266 -17.125 -26.5 1 96.38 502 GLY B C 1
ATOM 8386 O O . GLY B 1 502 ? -8.602 -16.234 -25.938 1 96.38 502 GLY B O 1
ATOM 8387 N N . ASP B 1 503 ? -10.602 -17.141 -26.406 1 96.12 503 ASP B N 1
ATOM 8388 C CA . ASP B 1 503 ? -11.445 -16.203 -25.672 1 96.12 503 ASP B CA 1
ATOM 8389 C C . ASP B 1 503 ? -12.375 -16.938 -24.719 1 96.12 503 ASP B C 1
ATOM 8391 O O . ASP B 1 503 ? -13.242 -17.703 -25.156 1 96.12 503 ASP B O 1
ATOM 8395 N N . PRO B 1 504 ? -12.203 -16.688 -23.391 1 96.56 504 PRO B N 1
ATOM 8396 C CA . PRO B 1 504 ? -13.047 -17.406 -22.438 1 96.56 504 PRO B CA 1
ATOM 8397 C C . PRO B 1 504 ? -14.508 -16.969 -22.5 1 96.56 504 PRO B C 1
ATOM 8399 O O . PRO B 1 504 ? -15.383 -17.625 -21.922 1 96.56 504 PRO B O 1
ATOM 8402 N N . ASN B 1 505 ? -14.812 -15.891 -23.156 1 94.44 505 ASN B N 1
ATOM 8403 C CA . ASN B 1 505 ? -16.156 -15.305 -23.156 1 94.44 505 ASN B CA 1
ATOM 8404 C C . ASN B 1 505 ? -17.062 -15.992 -24.188 1 94.44 505 ASN B C 1
ATOM 8406 O O . ASN B 1 505 ? -16.578 -16.641 -25.125 1 94.44 505 ASN B O 1
ATOM 8410 N N . SER B 1 506 ? -18.297 -15.984 -23.859 1 88 506 SER B N 1
ATOM 8411 C CA . SER B 1 506 ? -19.359 -16.359 -24.797 1 88 506 SER B CA 1
ATOM 8412 C C . SER B 1 506 ? -20.578 -15.461 -24.625 1 88 506 SER B C 1
ATOM 8414 O O . SER B 1 506 ? -20.531 -14.461 -23.906 1 88 506 SER B O 1
ATOM 8416 N N . ALA B 1 507 ? -21.562 -15.742 -25.5 1 73.25 507 ALA B N 1
ATOM 8417 C CA . ALA B 1 507 ? -22.812 -14.992 -25.391 1 73.25 507 ALA B CA 1
ATOM 8418 C C . ALA B 1 507 ? -23.422 -15.141 -24 1 73.25 507 ALA B C 1
ATOM 8420 O O . ALA B 1 507 ? -24.094 -14.227 -23.5 1 73.25 507 ALA B O 1
ATOM 8421 N N . THR B 1 508 ? -23.125 -16.172 -23.406 1 69.19 508 THR B N 1
ATOM 8422 C CA . THR B 1 508 ? -23.797 -16.5 -22.141 1 69.19 508 THR B CA 1
ATOM 8423 C C . THR B 1 508 ? -22.906 -16.141 -20.953 1 69.19 508 THR B C 1
ATOM 8425 O O . THR B 1 508 ? -23.375 -16.078 -19.812 1 69.19 508 THR B O 1
ATOM 8428 N N . VAL B 1 509 ? -21.703 -16.125 -21.203 1 66.94 509 VAL B N 1
ATOM 8429 C CA . VAL B 1 509 ? -20.828 -15.82 -20.062 1 66.94 509 VAL B CA 1
ATOM 8430 C C . VAL B 1 509 ? -20.062 -14.523 -20.328 1 66.94 509 VAL B C 1
ATOM 8432 O O . VAL B 1 509 ? -19.688 -14.242 -21.469 1 66.94 509 VAL B O 1
ATOM 8435 N N . ALA B 1 510 ? -19.812 -13.68 -19.328 1 67.25 510 ALA B N 1
ATOM 8436 C CA . ALA B 1 510 ? -19.531 -12.328 -18.875 1 67.25 510 ALA B CA 1
ATOM 8437 C C . ALA B 1 510 ? -18.297 -11.766 -19.578 1 67.25 510 ALA B C 1
ATOM 8439 O O . ALA B 1 510 ? -17.547 -12.5 -20.219 1 67.25 510 ALA B O 1
ATOM 8440 N N . ASN B 1 511 ? -18.031 -10.602 -19.703 1 83 511 ASN B N 1
ATOM 8441 C CA . ASN B 1 511 ? -17.141 -9.531 -20.125 1 83 511 ASN B CA 1
ATOM 8442 C C . ASN B 1 511 ? -15.797 -9.594 -19.391 1 83 511 ASN B C 1
ATOM 8444 O O . ASN B 1 511 ? -15.391 -8.617 -18.75 1 83 511 ASN B O 1
ATOM 8448 N N . TRP B 1 512 ? -15.117 -10.922 -19.453 1 93.38 512 TRP B N 1
ATOM 8449 C CA . TRP B 1 512 ? -13.734 -11.039 -19.016 1 93.38 512 TRP B CA 1
ATOM 8450 C C . TRP B 1 512 ? -12.797 -10.297 -19.953 1 93.38 512 TRP B C 1
ATOM 8452 O O . TRP B 1 512 ? -12.578 -10.719 -21.094 1 93.38 512 TRP B O 1
ATOM 8462 N N . PRO B 1 513 ? -12.242 -9.203 -19.484 1 95.69 513 PRO B N 1
ATOM 8463 C CA . PRO B 1 513 ? -11.438 -8.383 -20.391 1 95.69 513 PRO B CA 1
ATOM 8464 C C . PRO B 1 513 ? -10.055 -8.977 -20.656 1 95.69 513 PRO B C 1
ATOM 8466 O O . PRO B 1 513 ? -9.516 -9.688 -19.797 1 95.69 513 PRO B O 1
ATOM 8469 N N . VAL B 1 514 ? -9.484 -8.625 -21.859 1 97.31 514 VAL B N 1
ATOM 8470 C CA . VAL B 1 514 ? -8.078 -8.906 -22.141 1 97.31 514 VAL B CA 1
ATOM 8471 C C . VAL B 1 514 ? -7.191 -8.094 -21.203 1 97.31 514 VAL B C 1
ATOM 8473 O O . VAL B 1 514 ? -7.41 -6.895 -21.016 1 97.31 514 VAL B O 1
ATOM 8476 N N . TYR B 1 515 ? -6.289 -8.727 -20.594 1 97.88 515 TYR B N 1
ATOM 8477 C CA . TYR B 1 515 ? -5.32 -8.062 -19.719 1 97.88 515 TYR B CA 1
ATOM 8478 C C . TYR B 1 515 ? -4.418 -7.129 -20.531 1 97.88 515 TYR B C 1
ATOM 8480 O O . TYR B 1 515 ? -3.906 -7.508 -21.578 1 97.88 515 TYR B O 1
ATOM 8488 N N . THR B 1 516 ? -4.242 -5.914 -20.062 1 97.06 516 THR B N 1
ATOM 8489 C CA . THR B 1 516 ? -3.244 -4.977 -20.562 1 97.06 516 THR B CA 1
ATOM 8490 C C . THR B 1 516 ? -2.377 -4.449 -19.422 1 97.06 516 THR B C 1
ATOM 8492 O O . THR B 1 516 ? -2.832 -4.363 -18.281 1 97.06 516 THR B O 1
ATOM 8495 N N . ASP B 1 517 ? -1.209 -4.051 -19.734 1 94 517 ASP B N 1
ATOM 8496 C CA . ASP B 1 517 ? -0.296 -3.551 -18.703 1 94 517 ASP B CA 1
ATOM 8497 C C . ASP B 1 517 ? -0.808 -2.244 -18.109 1 94 517 ASP B C 1
ATOM 8499 O O . ASP B 1 517 ? -0.557 -1.953 -16.938 1 94 517 ASP B O 1
ATOM 8503 N N . SER B 1 518 ? -1.477 -1.507 -18.891 1 95.44 518 SER B N 1
ATOM 8504 C CA . SER B 1 518 ? -1.912 -0.187 -18.438 1 95.44 518 SER B CA 1
ATOM 8505 C C . SER B 1 518 ? -3.107 -0.287 -17.5 1 95.44 518 SER B C 1
ATOM 8507 O O . SER B 1 518 ? -3.209 0.472 -16.531 1 95.44 518 SER B O 1
ATOM 8509 N N . ARG B 1 519 ? -4.039 -1.29 -17.672 1 96.69 519 ARG B N 1
ATOM 8510 C CA . ARG B 1 519 ? -5.25 -1.37 -16.859 1 96.69 519 ARG B CA 1
ATOM 8511 C C . ARG B 1 519 ? -5.16 -2.506 -15.844 1 96.69 519 ARG B C 1
ATOM 8513 O O . ARG B 1 519 ? -5.754 -2.432 -14.766 1 96.69 519 ARG B O 1
ATOM 8520 N N . GLN B 1 520 ? -4.453 -3.656 -16.203 1 97.44 520 GLN B N 1
ATOM 8521 C CA . GLN B 1 520 ? -4.234 -4.832 -15.367 1 97.44 520 GLN B CA 1
ATOM 8522 C C . GLN B 1 520 ? -5.555 -5.383 -14.836 1 97.44 520 GLN B C 1
ATOM 8524 O O . GLN B 1 520 ? -5.684 -5.637 -13.633 1 97.44 520 GLN B O 1
ATOM 8529 N N . GLU B 1 521 ? -6.539 -5.445 -15.695 1 97.25 521 GLU B N 1
ATOM 8530 C CA . GLU B 1 521 ? -7.844 -5.969 -15.312 1 97.25 521 GLU B CA 1
ATOM 8531 C C . GLU B 1 521 ? -7.797 -7.484 -15.125 1 97.25 521 GLU B C 1
ATOM 8533 O O . GLU B 1 521 ? -7.059 -8.18 -15.828 1 97.25 521 GLU B O 1
ATOM 8538 N N . TYR B 1 522 ? -8.523 -8.023 -14.172 1 97.25 522 TYR B N 1
ATOM 8539 C CA . TYR B 1 522 ? -8.656 -9.461 -13.922 1 97.25 522 TYR B CA 1
ATOM 8540 C C . TYR B 1 522 ? -10.055 -9.797 -13.422 1 97.25 522 TYR B C 1
ATOM 8542 O O . TYR B 1 522 ? -10.773 -8.922 -12.93 1 97.25 522 TYR B O 1
ATOM 8550 N N . ALA B 1 523 ? -10.461 -11.016 -13.562 1 96.88 523 ALA B N 1
ATOM 8551 C CA . ALA B 1 523 ? -11.773 -11.484 -13.141 1 96.88 523 ALA B CA 1
ATOM 8552 C C . ALA B 1 523 ? -11.703 -12.195 -11.797 1 96.88 523 ALA B C 1
ATOM 8554 O O . ALA B 1 523 ? -10.852 -13.062 -11.594 1 96.88 523 ALA B O 1
ATOM 8555 N N . ILE B 1 524 ? -12.539 -11.82 -10.859 1 97.06 524 ILE B N 1
ATOM 8556 C CA . ILE B 1 524 ? -12.75 -12.57 -9.625 1 97.06 524 ILE B CA 1
ATOM 8557 C C . ILE B 1 524 ? -13.758 -13.695 -9.883 1 97.06 524 ILE B C 1
ATOM 8559 O O . ILE B 1 524 ? -14.883 -13.445 -10.312 1 97.06 524 ILE B O 1
ATOM 8563 N N . LEU B 1 525 ? -13.297 -14.883 -9.688 1 96.44 525 LEU B N 1
ATOM 8564 C CA . LEU B 1 525 ? -14.172 -16.031 -9.891 1 96.44 525 LEU B CA 1
ATOM 8565 C C . LEU B 1 525 ? -14.719 -16.531 -8.562 1 96.44 525 LEU B C 1
ATOM 8567 O O . LEU B 1 525 ? -14.016 -17.219 -7.812 1 96.44 525 LEU B O 1
ATOM 8571 N N . ASP B 1 526 ? -15.883 -16.172 -8.234 1 94.56 526 ASP B N 1
ATOM 8572 C CA . ASP B 1 526 ? -16.656 -16.672 -7.102 1 94.56 526 ASP B CA 1
ATOM 8573 C C . ASP B 1 526 ? -18.156 -16.516 -7.355 1 94.56 526 ASP B C 1
ATOM 8575 O O . ASP B 1 526 ? -18.578 -16.172 -8.461 1 94.56 526 ASP B O 1
ATOM 8579 N N . ASN B 1 527 ? -18.984 -16.969 -6.449 1 88.69 527 ASN B N 1
ATOM 8580 C CA . ASN B 1 527 ? -20.422 -16.984 -6.648 1 88.69 527 ASN B CA 1
ATOM 8581 C C . ASN B 1 527 ? -21.078 -15.68 -6.18 1 88.69 527 ASN B C 1
ATOM 8583 O O . ASN B 1 527 ? -22.234 -15.422 -6.48 1 88.69 527 ASN B O 1
ATOM 8587 N N . THR B 1 528 ? -20.391 -14.789 -5.539 1 84.62 528 THR B N 1
ATOM 8588 C CA . THR B 1 528 ? -21.062 -13.742 -4.785 1 84.62 528 THR B CA 1
ATOM 8589 C C . THR B 1 528 ? -20.672 -12.359 -5.305 1 84.62 528 THR B C 1
ATOM 8591 O O . THR B 1 528 ? -21.453 -11.414 -5.234 1 84.62 528 THR B O 1
ATOM 8594 N N . THR B 1 529 ? -19.531 -12.234 -5.859 1 82.06 529 THR B N 1
ATOM 8595 C CA . THR B 1 529 ? -19.031 -10.914 -6.23 1 82.06 529 THR B CA 1
ATOM 8596 C C . THR B 1 529 ? -19.781 -10.375 -7.445 1 82.06 529 THR B C 1
ATOM 8598 O O . THR B 1 529 ? -19.812 -11.023 -8.492 1 82.06 529 THR B O 1
ATOM 8601 N N . GLN B 1 530 ? -20.375 -9.242 -7.348 1 80.44 530 GLN B N 1
ATOM 8602 C CA . GLN B 1 530 ? -21.094 -8.617 -8.445 1 80.44 530 GLN B CA 1
ATOM 8603 C C . GLN B 1 530 ? -20.141 -7.871 -9.383 1 80.44 530 GLN B C 1
ATOM 8605 O O . GLN B 1 530 ? -20.078 -8.164 -10.578 1 80.44 530 GLN B O 1
ATOM 8610 N N . ASP B 1 531 ? -19.375 -6.918 -8.828 1 82.62 531 ASP B N 1
ATOM 8611 C CA . ASP B 1 531 ? -18.328 -6.238 -9.602 1 82.62 531 ASP B CA 1
ATOM 8612 C C . ASP B 1 531 ? -17.062 -7.078 -9.656 1 82.62 531 ASP B C 1
ATOM 8614 O O . ASP B 1 531 ? -16.047 -6.715 -9.062 1 82.62 531 ASP B O 1
ATOM 8618 N N . TYR B 1 532 ? -17.109 -8.07 -10.594 1 90.88 532 TYR B N 1
ATOM 8619 C CA . TYR B 1 532 ? -16.094 -9.117 -10.516 1 90.88 532 TYR B CA 1
ATOM 8620 C C . TYR B 1 532 ? -14.867 -8.75 -11.352 1 90.88 532 TYR B C 1
ATOM 8622 O O . TYR B 1 532 ? -13.852 -9.438 -11.305 1 90.88 532 TYR B O 1
ATOM 8630 N N . ILE B 1 533 ? -14.977 -7.66 -12.172 1 95.06 533 ILE B N 1
ATOM 8631 C CA . ILE B 1 533 ? -13.781 -7.195 -12.875 1 95.06 533 ILE B CA 1
ATOM 8632 C C . ILE B 1 533 ? -13.055 -6.16 -12.023 1 95.06 533 ILE B C 1
ATOM 8634 O O . ILE B 1 533 ? -13.617 -5.113 -11.695 1 95.06 533 ILE B O 1
ATOM 8638 N N . GLN B 1 534 ? -11.914 -6.449 -11.648 1 95.69 534 GLN B N 1
ATOM 8639 C CA . GLN B 1 534 ? -11.07 -5.57 -10.844 1 95.69 534 GLN B CA 1
ATOM 8640 C C . GLN B 1 534 ? -9.75 -5.273 -11.547 1 95.69 534 GLN B C 1
ATOM 8642 O O . GLN B 1 534 ? -9.492 -5.785 -12.641 1 95.69 534 GLN B O 1
ATOM 8647 N N . THR B 1 535 ? -8.891 -4.355 -10.984 1 96.44 535 THR B N 1
ATOM 8648 C CA . THR B 1 535 ? -7.621 -3.971 -11.586 1 96.44 535 THR B CA 1
ATOM 8649 C C . THR B 1 535 ? -6.477 -4.137 -10.594 1 96.44 535 THR B C 1
ATOM 8651 O O . THR B 1 535 ? -6.695 -4.102 -9.375 1 96.44 535 THR B O 1
ATOM 8654 N N . GLY B 1 536 ? -5.336 -4.387 -11.062 1 96.56 536 GLY B N 1
ATOM 8655 C CA . GLY B 1 536 ? -4.121 -4.367 -10.258 1 96.56 536 GLY B CA 1
ATOM 8656 C C . GLY B 1 536 ? -4.102 -5.43 -9.18 1 96.56 536 GLY B C 1
ATOM 8657 O O . GLY B 1 536 ? -3.992 -5.113 -7.992 1 96.56 536 GLY B O 1
ATOM 8658 N N . LEU B 1 537 ? -4.203 -6.746 -9.578 1 97.62 537 LEU B N 1
ATOM 8659 C CA . LEU B 1 537 ? -4.156 -7.84 -8.609 1 97.62 537 LEU B CA 1
ATOM 8660 C C . LEU B 1 537 ? -2.865 -7.801 -7.805 1 97.62 537 LEU B C 1
ATOM 8662 O O . LEU B 1 537 ? -1.784 -8.047 -8.344 1 97.62 537 LEU B O 1
ATOM 8666 N N . ARG B 1 538 ? -2.984 -7.48 -6.477 1 97.12 538 ARG B N 1
ATOM 8667 C CA . ARG B 1 538 ? -1.877 -7.402 -5.531 1 97.12 538 ARG B CA 1
ATOM 8668 C C . ARG B 1 538 ? -0.769 -6.496 -6.059 1 97.12 538 ARG B C 1
ATOM 8670 O O . ARG B 1 538 ? 0.414 -6.754 -5.82 1 97.12 538 ARG B O 1
ATOM 8677 N N . ALA B 1 539 ? -1.096 -5.441 -6.863 1 96.06 539 ALA B N 1
ATOM 8678 C CA . ALA B 1 539 ? -0.127 -4.586 -7.547 1 96.06 539 ALA B CA 1
ATOM 8679 C C . ALA B 1 539 ? 0.824 -3.934 -6.547 1 96.06 539 ALA B C 1
ATOM 8681 O O . ALA B 1 539 ? 2.031 -3.859 -6.789 1 96.06 539 ALA B O 1
ATOM 8682 N N . GLN B 1 540 ? 0.342 -3.459 -5.461 1 95.19 540 GLN B N 1
ATOM 8683 C CA . GLN B 1 540 ? 1.177 -2.812 -4.453 1 95.19 540 GLN B CA 1
ATOM 8684 C C . GLN B 1 540 ? 2.209 -3.783 -3.891 1 95.19 540 GLN B C 1
ATOM 8686 O O . GLN B 1 540 ? 3.395 -3.455 -3.799 1 95.19 540 GLN B O 1
ATOM 8691 N N . GLN B 1 541 ? 1.783 -4.949 -3.506 1 97.19 541 GLN B N 1
ATOM 8692 C CA . GLN B 1 541 ? 2.66 -5.945 -2.904 1 97.19 541 GLN B CA 1
ATOM 8693 C C . GLN B 1 541 ? 3.691 -6.453 -3.908 1 97.19 541 GLN B C 1
ATOM 8695 O O . GLN B 1 541 ? 4.867 -6.605 -3.572 1 97.19 541 GLN B O 1
ATOM 8700 N N . CYS B 1 542 ? 3.223 -6.723 -5.148 1 96.88 542 CYS B N 1
ATOM 8701 C CA . CYS B 1 542 ? 4.141 -7.227 -6.16 1 96.88 542 CYS B CA 1
ATOM 8702 C C . CYS B 1 542 ? 5.184 -6.172 -6.523 1 96.88 542 CYS B C 1
ATOM 8704 O O . CYS B 1 542 ? 6.344 -6.504 -6.777 1 96.88 542 CYS B O 1
ATOM 8706 N N . ASN B 1 543 ? 4.781 -4.898 -6.555 1 95.12 543 ASN B N 1
ATOM 8707 C CA . ASN B 1 543 ? 5.738 -3.82 -6.785 1 95.12 543 ASN B CA 1
ATOM 8708 C C . ASN B 1 543 ? 6.723 -3.684 -5.629 1 95.12 543 ASN B C 1
ATOM 8710 O O . ASN B 1 543 ? 7.895 -3.361 -5.836 1 95.12 543 ASN B O 1
ATOM 8714 N N . PHE B 1 544 ? 6.254 -3.844 -4.387 1 96.62 544 PHE B N 1
ATOM 8715 C CA . PHE B 1 544 ? 7.129 -3.852 -3.221 1 96.62 544 PHE B CA 1
ATOM 8716 C C . PHE B 1 544 ? 8.234 -4.895 -3.379 1 96.62 544 PHE B C 1
ATOM 8718 O O . PHE B 1 544 ? 9.414 -4.59 -3.203 1 96.62 544 PHE B O 1
ATOM 8725 N N . TRP B 1 545 ? 7.855 -6.078 -3.766 1 95.38 545 TRP B N 1
ATOM 8726 C CA . TRP B 1 545 ? 8.812 -7.172 -3.883 1 95.38 545 TRP B CA 1
ATOM 8727 C C . TRP B 1 545 ? 9.766 -6.941 -5.051 1 95.38 545 TRP B C 1
ATOM 8729 O O . TRP B 1 545 ? 10.953 -7.266 -4.965 1 95.38 545 TRP B O 1
ATOM 8739 N N . SER B 1 546 ? 9.297 -6.363 -6.145 1 93.69 546 SER B N 1
ATOM 8740 C CA . SER B 1 546 ? 10.109 -6.266 -7.355 1 93.69 546 SER B CA 1
ATOM 8741 C C . SER B 1 546 ? 10.93 -4.98 -7.367 1 93.69 546 SER B C 1
ATOM 8743 O O . SER B 1 546 ? 11.984 -4.922 -7.996 1 93.69 546 SER B O 1
ATOM 8745 N N . SER B 1 547 ? 10.43 -3.916 -6.652 1 94.25 547 SER B N 1
ATOM 8746 C CA . SER B 1 547 ? 11.062 -2.613 -6.844 1 94.25 547 SER B CA 1
ATOM 8747 C C . SER B 1 547 ? 11.68 -2.105 -5.547 1 94.25 547 SER B C 1
ATOM 8749 O O . SER B 1 547 ? 12.703 -1.414 -5.57 1 94.25 547 SER B O 1
ATOM 8751 N N . ILE B 1 548 ? 11.086 -2.381 -4.398 1 95.62 548 ILE B N 1
ATOM 8752 C CA . ILE B 1 548 ? 11.57 -1.811 -3.146 1 95.62 548 ILE B CA 1
ATOM 8753 C C . ILE B 1 548 ? 12.539 -2.783 -2.475 1 95.62 548 ILE B C 1
ATOM 8755 O O . ILE B 1 548 ? 13.617 -2.385 -2.02 1 95.62 548 ILE B O 1
ATOM 8759 N N . VAL B 1 549 ? 12.211 -4.082 -2.408 1 95.5 549 VAL B N 1
ATOM 8760 C CA . VAL B 1 549 ? 13.008 -5.09 -1.705 1 95.5 549 VAL B CA 1
ATOM 8761 C C . VAL B 1 549 ? 14.422 -5.121 -2.273 1 95.5 549 VAL B C 1
ATOM 8763 O O . VAL B 1 549 ? 15.398 -5.164 -1.523 1 95.5 549 VAL B O 1
ATOM 8766 N N . PRO B 1 550 ? 14.586 -5.051 -3.646 1 93.5 550 PRO B N 1
ATOM 8767 C CA . PRO B 1 550 ? 15.953 -5.074 -4.18 1 93.5 550 PRO B CA 1
ATOM 8768 C C . PRO B 1 550 ? 16.797 -3.893 -3.707 1 93.5 550 PRO B C 1
ATOM 8770 O O . PRO B 1 550 ? 18.016 -3.986 -3.654 1 93.5 550 PRO B O 1
ATOM 8773 N N . LEU B 1 551 ? 16.156 -2.736 -3.334 1 94.38 551 LEU B N 1
ATOM 8774 C CA . LEU B 1 551 ? 16.875 -1.55 -2.877 1 94.38 551 LEU B CA 1
ATOM 8775 C C . LEU B 1 551 ? 17.406 -1.749 -1.463 1 94.38 551 LEU B C 1
ATOM 8777 O O . LEU B 1 551 ? 18.266 -0.996 -1.009 1 94.38 551 LEU B O 1
ATOM 8781 N N . LEU B 1 552 ? 16.891 -2.703 -0.714 1 94.06 552 LEU B N 1
ATOM 8782 C CA . LEU B 1 552 ? 17.203 -2.936 0.69 1 94.06 552 LEU B CA 1
ATOM 8783 C C . LEU B 1 552 ? 18.312 -3.969 0.833 1 94.06 552 LEU B C 1
ATOM 8785 O O . LEU B 1 552 ? 18.766 -4.258 1.945 1 94.06 552 LEU B O 1
ATOM 8789 N N . LYS B 1 553 ? 18.797 -4.641 -0.147 1 77.19 553 LYS B N 1
ATOM 8790 C CA . LYS B 1 553 ? 19.797 -5.703 -0.115 1 77.19 553 LYS B CA 1
ATOM 8791 C C . LYS B 1 553 ? 21.172 -5.184 -0.52 1 77.19 553 LYS B C 1
ATOM 8793 O O . LYS B 1 553 ? 21.312 -4.539 -1.562 1 77.19 553 LYS B O 1
ATOM 8798 N N . PRO B 1 554 ? 22.203 -4.965 0.606 1 59.47 554 PRO B N 1
ATOM 8799 C CA . PRO B 1 554 ? 23.562 -4.57 0.232 1 59.47 554 PRO B CA 1
ATOM 8800 C C . PRO B 1 554 ? 24.125 -5.402 -0.92 1 59.47 554 PRO B C 1
ATOM 8802 O O . PRO B 1 554 ? 25.062 -4.977 -1.594 1 59.47 554 PRO B O 1
ATOM 8805 N N . GLY B 1 555 ? 23.5 -6.16 -1.527 1 50.59 555 GLY B N 1
ATOM 8806 C CA . GLY B 1 555 ? 23.906 -7.055 -2.596 1 50.59 555 GLY B CA 1
ATOM 8807 C C . GLY B 1 555 ? 22.781 -7.398 -3.559 1 50.59 555 GLY B C 1
ATOM 8808 O O . GLY B 1 555 ? 21.641 -7.02 -3.338 1 50.59 555 GLY B O 1
ATOM 8809 N N . LYS B 1 556 ? 23.312 -7.805 -4.785 1 41.22 556 LYS B N 1
ATOM 8810 C CA . LYS B 1 556 ? 22.406 -8.156 -5.879 1 41.22 556 LYS B CA 1
ATOM 8811 C C . LYS B 1 556 ? 21.281 -9.055 -5.387 1 41.22 556 LYS B C 1
ATOM 8813 O O . LYS B 1 556 ? 21.484 -10.234 -5.117 1 41.22 556 LYS B O 1
ATOM 8818 N N . TYR B 1 557 ? 20.656 -8.531 -4.457 1 33.97 557 TYR B N 1
ATOM 8819 C CA . TYR B 1 557 ? 19.469 -9.359 -4.277 1 33.97 557 TYR B CA 1
ATOM 8820 C C . TYR B 1 557 ? 18.625 -9.367 -5.543 1 33.97 557 TYR B C 1
ATOM 8822 O O . TYR B 1 557 ? 18.016 -8.352 -5.902 1 33.97 557 TYR B O 1
ATOM 8830 N N . LYS B 1 558 ? 19.094 -9.641 -6.492 1 35.91 558 LYS B N 1
ATOM 8831 C CA . LYS B 1 558 ? 18.141 -9.867 -7.57 1 35.91 558 LYS B CA 1
ATOM 8832 C C . LYS B 1 558 ? 17 -10.789 -7.109 1 35.91 558 LYS B C 1
ATOM 8834 O O . LYS B 1 558 ? 17.25 -11.922 -6.691 1 35.91 558 LYS B O 1
ATOM 8839 N N . MET B 1 559 ? 16.109 -10.188 -6.492 1 33 559 MET B N 1
ATOM 8840 C CA . MET B 1 559 ? 15.008 -11.133 -6.664 1 33 559 MET B CA 1
ATOM 8841 C C . MET B 1 559 ? 15.133 -11.867 -7.992 1 33 559 MET B C 1
ATOM 8843 O O . MET B 1 559 ? 14.844 -11.305 -9.047 1 33 559 MET B O 1
ATOM 8847 N N . THR B 1 560 ? 16.109 -12.375 -8.18 1 27.34 560 THR B N 1
ATOM 8848 C CA . THR B 1 560 ? 15.992 -13.297 -9.305 1 27.34 560 THR B CA 1
ATOM 8849 C C . THR B 1 560 ? 14.609 -13.938 -9.328 1 27.34 560 THR B C 1
ATOM 8851 O O . THR B 1 560 ? 14.234 -14.648 -8.391 1 27.34 560 THR B O 1
ATOM 8854 N N . PHE B 1 561 ? 13.797 -13.234 -9.805 1 24.75 561 PHE B N 1
ATOM 8855 C CA . PHE B 1 561 ? 12.875 -14.086 -10.555 1 24.75 561 PHE B CA 1
ATOM 8856 C C . PHE B 1 561 ? 13.641 -15.086 -11.414 1 24.75 561 PHE B C 1
ATOM 8858 O O . PHE B 1 561 ? 14.031 -14.766 -12.539 1 24.75 561 PHE B O 1
ATOM 8865 N N . SER B 1 562 ? 14.828 -15.445 -11 1 20.03 562 SER B N 1
ATOM 8866 C CA . SER B 1 562 ? 15.102 -16.781 -11.508 1 20.03 562 SER B CA 1
ATOM 8867 C C . SER B 1 562 ? 13.93 -17.719 -11.25 1 20.03 562 SER B C 1
ATOM 8869 O O . SER B 1 562 ? 13.242 -17.594 -10.234 1 20.03 562 SER B O 1
#

Solvent-accessible surface area (backbone atoms only — not comparable to full-atom values): 58554 Å² total; per-residue (Å²): 136,83,79,78,74,82,81,79,79,78,78,78,78,78,77,76,76,75,72,72,70,73,72,74,78,61,50,68,41,76,47,97,44,33,34,38,31,29,38,72,46,76,38,97,91,25,48,28,42,33,32,24,38,46,69,48,34,42,60,36,47,77,94,33,42,51,34,72,68,42,72,44,73,71,44,87,61,72,40,78,15,72,48,81,49,38,23,32,51,41,43,73,67,64,58,80,80,38,36,71,64,43,41,65,59,31,71,81,48,60,66,30,61,63,19,47,28,31,34,40,24,33,38,54,54,90,58,85,75,65,85,65,57,24,28,30,41,38,40,33,58,29,44,60,49,31,27,45,47,51,74,28,75,64,58,43,38,56,48,38,8,42,75,50,61,25,32,28,32,33,43,31,49,42,21,20,56,59,6,16,41,26,66,88,38,80,72,26,42,34,34,27,19,59,45,29,43,46,46,44,39,49,50,45,50,75,34,33,57,75,71,45,30,30,72,84,23,20,18,34,33,18,35,37,38,8,5,25,46,48,38,48,40,34,47,12,78,93,36,50,85,48,45,48,32,36,34,21,34,42,24,33,55,52,31,52,63,57,42,45,54,63,66,58,40,34,49,38,43,43,44,43,35,48,74,72,70,29,55,70,90,42,67,67,56,24,48,52,44,60,68,69,49,56,66,66,59,50,32,71,49,42,72,68,30,93,56,66,65,72,70,45,39,66,34,34,40,49,66,57,59,68,63,28,68,51,54,62,67,57,28,58,74,68,66,51,53,58,86,40,36,34,42,35,35,33,46,70,22,43,16,34,59,41,39,39,72,64,38,42,92,72,37,36,81,83,55,83,62,69,52,53,70,70,56,43,58,54,49,47,51,63,69,42,70,84,56,53,70,58,44,52,52,37,49,46,40,62,70,50,53,32,45,32,61,72,74,59,53,47,54,60,43,51,19,45,55,48,15,35,73,70,25,47,36,34,34,52,52,33,51,54,59,46,39,74,77,29,57,26,36,36,37,38,39,58,54,60,65,91,80,57,72,60,53,74,90,37,60,24,35,62,74,63,64,48,37,34,48,24,29,51,44,68,42,71,90,74,70,57,52,72,67,51,30,53,49,20,53,52,46,28,41,31,55,41,32,25,39,63,71,67,40,47,52,51,99,87,43,73,90,73,56,72,33,40,78,45,54,31,37,31,35,51,46,50,92,74,68,78,82,28,70,45,59,34,82,62,26,45,61,38,34,39,57,70,58,38,46,40,61,46,39,103,44,90,41,58,73,52,67,57,137,80,81,76,74,83,82,81,77,80,79,79,78,77,80,75,77,76,73,72,72,74,72,75,78,60,49,69,41,78,46,96,45,32,34,40,32,30,37,71,47,77,38,98,92,26,47,29,41,34,33,24,37,46,70,48,34,42,60,36,48,77,93,33,41,51,34,73,69,43,72,43,75,70,44,88,61,72,42,77,15,72,48,80,48,38,24,32,49,43,43,71,65,64,57,80,80,38,35,70,65,44,41,64,59,31,72,81,48,60,66,30,62,62,17,48,29,29,33,40,25,32,38,54,52,91,58,85,75,63,87,65,57,24,27,31,40,38,39,34,58,30,43,58,48,31,27,44,47,51,71,29,75,63,57,46,40,56,48,36,8,41,76,50,61,25,32,25,32,33,44,32,48,44,21,21,54,60,6,16,40,26,66,88,37,82,71,25,42,33,35,28,19,59,44,30,42,45,46,44,38,48,50,46,50,75,34,34,55,75,71,44,30,30,72,84,23,21,17,33,32,20,35,37,39,9,5,24,46,48,38,47,41,34,47,12,78,93,37,50,84,45,46,48,30,36,34,20,35,43,24,31,55,53,32,52,62,58,41,46,54,63,68,58,41,35,51,35,43,43,43,45,35,48,75,72,70,29,56,70,91,41,67,67,57,23,48,53,46,60,68,68,49,56,66,64,59,50,32,71,49,45,72,69,30,94,57,66,64,73,71,46,38,66,35,34,40,49,65,58,59,68,63,26,71,51,54,62,68,58,29,59,75,68,66,51,54,59,84,40,36,34,40,34,34,34,46,67,21,44,16,34,59,41,39,40,73,64,38,42,92,72,37,36,82,83,55,84,62,69,53,52,70,70,54,42,56,56,49,47,50,62,69,42,69,85,54,54,69,56,42,52,53,37,49,45,38,62,69,50,54,32,43,32,62,72,73,59,53,48,54,61,43,51,18,47,56,47,15,36,71,68,26,46,34,33,34,51,51,33,51,54,60,45,38,75,77,28,58,26,35,38,35,36,38,59,56,60,65,91,79,57,72,60,52,75,90,37,60,24,34,62,72,64,62,48,38,35,50,26,29,52,44,69,42,71,92,73,70,56,53,72,69,50,30,54,48,20,52,51,46,27,42,29,55,41,31,25,38,63,70,67,41,47,52,50,98,85,45,68,90,75,55,71,33,40,78,44,55,32,38,30,34,52,46,53,94,74,67,78,83,29,70,45,58,35,82,63,26,44,61,37,35,40,59,69,60,38,46,40,62,47,39,103,45,90,40,58,72,51,68,57

Secondary structure (DSSP, 8-state):
------------------------PPPEEE-SS-EEE-EEEEETTEEEEEEEEEE-B----GGGTTSPP-BPPP-SSPEE-BS--PBPS-PPP-GGGG-HHHHTTS--S-B-S---EEEEEEE--SSTT--PPEEEEEEE--STTTS--TT-GGG-THHHHHHHT-EEEEE----HHHHH-EEEETTEES-HHHHHHHHHHHHHHHHGGGGTEEEEEEEEEEETHHHHHHHHHTT-GGGGGG-SEEEEES--SS-GGG---HHHHHHHHHHHHHHTT---SSHHHHHHHHHTS-HHHHHHTGGGS---STT--SS-----SSS--S-HHHHHHTT-S---EEEEEEETBTTHHHHHHH-TTTS-SS--PPP-HHHHHHHHHHH-TT--HHHHHHHHHHHTTTS-GGG--HHHHHHHHHHIIIIIHHHHHHHHHHHTTS-EEEEEE-PPPTT-SS-GGG-SBTTTTHHHHHTGGG-GGG---HHHHHHHHHHHHHHHHHHHHS----SSS---PPP-TTT-EEEEESSS-SS-EEESTTHHHHHIIIIIGGGG-SS-------/------------------------PPPEEE-SS-EEE-EEEEETTEEEEEEEEEE-B----GGGTTSPP-BPPP-SSPEE-BS--PBPS-----GGGG-HHHHTTS--S-B-S---EEEEEEE--S-TT--PPEEEEEEE--STTTS--TT-GGG-THHHHHHHT-EEEEE----HHHHH-EEEETTEES-HHHHHHHHHHHHHHHHGGGGTEEEEEEEEEEETHHHHHHHHHTT-GGGGGG-SEEEEES--SS-TTT---HHHHHHHHHHHHHHTT---SSHHHHHHHHHTS-HHHHHHTGGGS---STT--SS-----SSS--S-HHHHHHTT-S---EEEEEEETBTTHHHHHHH-TTTS-SS--PPP-HHHHHHHHHHH-TT--HHHHHHHHHHHTTTS-GGG--HHHHHHHHHHIIIIIHHHHHHHHHHHTTS-EEEEEE----TT-SS-GGG-SBTTTTHHHHHTGGG-GGG---HHHHHHHHHHHHHHHHHHHHS----SSS---PPP-TTT-EEEEESSS-SS-EEE-TTHHHHHIIIIIGGGG-SS-------